Protein AF-0000000077060384 (afdb_homodimer)

Structure (mmCIF, N/CA/C/O backbone):
data_AF-0000000077060384-model_v1
#
loop_
_entity.id
_entity.type
_entity.pdbx_description
1 polymer 'Zn(2)-C6 fungal-type domain-containing protein'
#
loop_
_atom_site.group_PDB
_atom_site.id
_atom_site.type_symbol
_atom_site.label_atom_id
_atom_site.label_alt_id
_atom_site.label_comp_id
_atom_site.label_asym_id
_atom_site.label_entity_id
_atom_site.label_seq_id
_atom_site.pdbx_PDB_ins_code
_atom_site.Cartn_x
_atom_site.Cartn_y
_atom_site.Cartn_z
_atom_site.occupancy
_atom_site.B_iso_or_equiv
_atom_site.auth_seq_id
_atom_site.auth_comp_id
_atom_site.auth_asym_id
_atom_site.auth_atom_id
_atom_site.pdbx_PDB_model_num
ATOM 1 N N . MET A 1 1 ? -71.938 -28.609 48.062 1 25.2 1 MET A N 1
ATOM 2 C CA . MET A 1 1 ? -71.062 -27.5 47.719 1 25.2 1 MET A CA 1
ATOM 3 C C . MET A 1 1 ? -69.625 -27.75 48.25 1 25.2 1 MET A C 1
ATOM 5 O O . MET A 1 1 ? -69.438 -27.906 49.438 1 25.2 1 MET A O 1
ATOM 9 N N . PRO A 1 2 ? -68.812 -28.406 47.656 1 29.17 2 PRO A N 1
ATOM 10 C CA . PRO A 1 2 ? -67.562 -29.062 48.125 1 29.17 2 PRO A CA 1
ATOM 11 C C . PRO A 1 2 ? -66.5 -28.078 48.656 1 29.17 2 PRO A C 1
ATOM 13 O O . PRO A 1 2 ? -66.438 -26.953 48.156 1 29.17 2 PRO A O 1
ATOM 16 N N . ALA A 1 3 ? -66.375 -28.062 49.969 1 29.3 3 ALA A N 1
ATOM 17 C CA . ALA A 1 3 ? -65.562 -27.375 50.969 1 29.3 3 ALA A CA 1
ATOM 18 C C . ALA A 1 3 ? -64.125 -27.234 50.531 1 29.3 3 ALA A C 1
ATOM 20 O O . ALA A 1 3 ? -63.531 -28.203 50.094 1 29.3 3 ALA A O 1
ATOM 21 N N . SER A 1 4 ? -63.75 -26.109 50.25 1 27.92 4 SER A N 1
ATOM 22 C CA . SER A 1 4 ? -62.531 -25.609 49.594 1 27.92 4 SER A CA 1
ATOM 23 C C . SER A 1 4 ? -61.312 -25.812 50.438 1 27.92 4 SER A C 1
ATOM 25 O O . SER A 1 4 ? -61.281 -25.375 51.594 1 27.92 4 SER A O 1
ATOM 27 N N . ARG A 1 5 ? -60.656 -27.016 50.531 1 29.12 5 ARG A N 1
ATOM 28 C CA . ARG A 1 5 ? -59.5 -27.484 51.281 1 29.12 5 ARG A CA 1
ATOM 29 C C . ARG A 1 5 ? -58.406 -26.422 51.344 1 29.12 5 ARG A C 1
ATOM 31 O O . ARG A 1 5 ? -57.875 -25.984 50.312 1 29.12 5 ARG A O 1
ATOM 38 N N . THR A 1 6 ? -58.438 -25.578 52.281 1 27.3 6 THR A N 1
ATOM 39 C CA . THR A 1 6 ? -57.531 -24.484 52.594 1 27.3 6 THR A CA 1
ATOM 40 C C . THR A 1 6 ? -56.094 -25 52.688 1 27.3 6 THR A C 1
ATOM 42 O O . THR A 1 6 ? -55.781 -25.906 53.469 1 27.3 6 THR A O 1
ATOM 45 N N . ALA A 1 7 ? -55.406 -25.016 51.75 1 29.78 7 ALA A N 1
ATOM 46 C CA . ALA A 1 7 ? -54.031 -25.547 51.594 1 29.78 7 ALA A CA 1
ATOM 47 C C . ALA A 1 7 ? -53.125 -25.031 52.688 1 29.78 7 ALA A C 1
ATOM 49 O O . ALA A 1 7 ? -53.062 -23.828 52.969 1 29.78 7 ALA A O 1
ATOM 50 N N . ARG A 1 8 ? -52.688 -25.844 53.719 1 27.19 8 ARG A N 1
ATOM 51 C CA . ARG A 1 8 ? -51.719 -25.797 54.812 1 27.19 8 ARG A CA 1
ATOM 52 C C . ARG A 1 8 ? -50.469 -25 54.438 1 27.19 8 ARG A C 1
ATOM 54 O O . ARG A 1 8 ? -49.875 -25.266 53.375 1 27.19 8 ARG A O 1
ATOM 61 N N . ARG A 1 9 ? -50.281 -24.031 54.969 1 31.66 9 ARG A N 1
ATOM 62 C CA . ARG A 1 9 ? -49.094 -23.188 54.938 1 31.66 9 ARG A CA 1
ATOM 63 C C . ARG A 1 9 ? -47.844 -23.953 55.344 1 31.66 9 ARG A C 1
ATOM 65 O O . ARG A 1 9 ? -47.875 -24.703 56.312 1 31.66 9 ARG A O 1
ATOM 72 N N . GLY A 1 10 ? -46.781 -24.25 54.656 1 31.56 10 GLY A N 1
ATOM 73 C CA . GLY A 1 10 ? -45.562 -25.078 54.688 1 31.56 10 GLY A CA 1
ATOM 74 C C . GLY A 1 10 ? -44.781 -24.938 55.969 1 31.56 10 GLY A C 1
ATOM 75 O O . GLY A 1 10 ? -44.469 -23.812 56.406 1 31.56 10 GLY A O 1
ATOM 76 N N . LEU A 1 11 ? -44.906 -25.641 57.188 1 35.09 11 LEU A N 1
ATOM 77 C CA . LEU A 1 11 ? -44.125 -25.922 58.375 1 35.09 11 LEU A CA 1
ATOM 78 C C . LEU A 1 11 ? -42.625 -25.844 58.094 1 35.09 11 LEU A C 1
ATOM 80 O O . LEU A 1 11 ? -42.156 -26.297 57.062 1 35.09 11 LEU A O 1
ATOM 84 N N . ALA A 1 12 ? -42.094 -25.266 59 1 42.56 12 ALA A N 1
ATOM 85 C CA . ALA A 1 12 ? -40.656 -25.078 59.031 1 42.56 12 ALA A CA 1
ATOM 86 C C . ALA A 1 12 ? -39.938 -26.422 59.219 1 42.56 12 ALA A C 1
ATOM 88 O O . ALA A 1 12 ? -40.156 -27.109 60.188 1 42.56 12 ALA A O 1
ATOM 89 N N . GLU A 1 13 ? -39.719 -27.344 58.562 1 52.44 13 GLU A N 1
ATOM 90 C CA . GLU A 1 13 ? -39.219 -28.703 58.469 1 52.44 13 GLU A CA 1
ATOM 91 C C . GLU A 1 13 ? -38.062 -28.922 59.469 1 52.44 13 GLU A C 1
ATOM 93 O O . GLU A 1 13 ? -37.781 -30.062 59.844 1 52.44 13 GLU A O 1
ATOM 98 N N . LYS A 1 14 ? -37.25 -28 60.125 1 61.72 14 LYS A N 1
ATOM 99 C CA . LYS A 1 14 ? -36.062 -28.422 60.844 1 61.72 14 LYS A CA 1
ATOM 100 C C . LYS A 1 14 ? -36.094 -27.938 62.312 1 61.72 14 LYS A C 1
ATOM 102 O O . LYS A 1 14 ? -36.688 -26.891 62.594 1 61.72 14 LYS A O 1
ATOM 107 N N . ALA A 1 15 ? -35.5 -28.594 63.219 1 73.69 15 ALA A N 1
ATOM 108 C CA . ALA A 1 15 ? -35.469 -28.391 64.688 1 73.69 15 ALA A CA 1
ATOM 109 C C . ALA A 1 15 ? -34.625 -27.172 65.062 1 73.69 15 ALA A C 1
ATOM 111 O O . ALA A 1 15 ? -33.719 -26.797 64.312 1 73.69 15 ALA A O 1
ATOM 112 N N . CYS A 1 16 ? -34.719 -26.547 66.062 1 74.31 16 CYS A N 1
ATOM 113 C CA . CYS A 1 16 ? -33.969 -25.391 66.5 1 74.31 16 CYS A CA 1
ATOM 114 C C . CYS A 1 16 ? -32.594 -25.812 67 1 74.31 16 CYS A C 1
ATOM 116 O O . CYS A 1 16 ? -32.375 -26.984 67.375 1 74.31 16 CYS A O 1
ATOM 118 N N . ASN A 1 17 ? -31.719 -25 67.125 1 75.62 17 ASN A N 1
ATOM 119 C CA . ASN A 1 17 ? -30.328 -25.281 67.5 1 75.62 17 ASN A CA 1
ATOM 120 C C . ASN A 1 17 ? -30.203 -25.938 68.875 1 75.62 17 ASN A C 1
ATOM 122 O O . ASN A 1 17 ? -29.391 -26.828 69.062 1 75.62 17 ASN A O 1
ATOM 126 N N . GLU A 1 18 ? -30.984 -25.531 69.812 1 79.38 18 GLU A N 1
ATOM 127 C CA . GLU A 1 18 ? -30.875 -26.047 71.125 1 79.38 18 GLU A CA 1
ATOM 128 C C . GLU A 1 18 ? -31.438 -27.453 71.25 1 79.38 18 GLU A C 1
ATOM 130 O O . GLU A 1 18 ? -30.844 -28.312 71.938 1 79.38 18 GLU A O 1
ATOM 135 N N . CYS A 1 19 ? -32.562 -27.688 70.688 1 78.38 19 CYS A N 1
ATOM 136 C CA . CYS A 1 19 ? -33.156 -29.016 70.688 1 78.38 19 CYS A CA 1
ATOM 137 C C . CYS A 1 19 ? -32.312 -29.984 69.875 1 78.38 19 CYS A C 1
ATOM 139 O O . CYS A 1 19 ? -32.25 -31.172 70.188 1 78.38 19 CYS A O 1
ATOM 141 N N . GLN A 1 20 ? -31.594 -29.469 68.812 1 76.25 20 GLN A N 1
ATOM 142 C CA . GLN A 1 20 ? -30.641 -30.266 68.062 1 76.25 20 GLN A CA 1
ATOM 143 C C . GLN A 1 20 ? -29.469 -30.703 68.938 1 76.25 20 GLN A C 1
ATOM 145 O O . GLN A 1 20 ? -29.031 -31.859 68.875 1 76.25 20 GLN A O 1
ATOM 150 N N . ARG A 1 21 ? -29.094 -29.859 69.688 1 76.31 21 ARG A N 1
ATOM 151 C CA . ARG A 1 21 ? -27.953 -30.141 70.562 1 76.31 21 ARG A CA 1
ATOM 152 C C . ARG A 1 21 ? -28.328 -31.188 71.625 1 76.31 21 ARG A C 1
ATOM 154 O O . ARG A 1 21 ? -27.531 -32.062 71.938 1 76.31 21 ARG A O 1
ATOM 161 N N . ARG A 1 22 ? -29.453 -31.109 72 1 77.38 22 ARG A N 1
ATOM 162 C CA . ARG A 1 22 ? -29.875 -32 73.062 1 77.38 22 ARG A CA 1
ATOM 163 C C . ARG A 1 22 ? -30.5 -33.281 72.5 1 77.38 22 ARG A C 1
ATOM 165 O O . ARG A 1 22 ? -30.812 -34.188 73.25 1 77.38 22 ARG A O 1
ATOM 172 N N . LYS A 1 23 ? -30.672 -33.312 71.188 1 75.88 23 LYS A N 1
ATOM 173 C CA . LYS A 1 23 ? -31.234 -34.438 70.375 1 75.88 23 LYS A CA 1
ATOM 174 C C . LYS A 1 23 ? -32.625 -34.812 70.875 1 75.88 23 LYS A C 1
ATOM 176 O O . LYS A 1 23 ? -32.969 -35.969 71 1 75.88 23 LYS A O 1
ATOM 181 N N . THR A 1 24 ? -33.344 -33.75 71.25 1 79.12 24 THR A N 1
ATOM 182 C CA . THR A 1 24 ? -34.688 -33.969 71.688 1 79.12 24 THR A CA 1
ATOM 183 C C . THR A 1 24 ? -35.719 -33.469 70.688 1 79.12 24 THR A C 1
ATOM 185 O O . THR A 1 24 ? -35.375 -32.625 69.812 1 79.12 24 THR A O 1
ATOM 188 N N . ARG A 1 25 ? -36.875 -33.938 70.688 1 77.25 25 ARG A N 1
ATOM 189 C CA . ARG A 1 25 ? -37.938 -33.562 69.75 1 77.25 25 ARG A CA 1
ATOM 190 C C . ARG A 1 25 ? -38.344 -32.094 70 1 77.25 25 ARG A C 1
ATOM 192 O O . ARG A 1 25 ? -38.719 -31.75 71.125 1 77.25 25 ARG A O 1
ATOM 199 N N . CYS A 1 26 ? -38.219 -31.25 68.938 1 74.19 26 CYS A N 1
ATOM 200 C CA . CYS A 1 26 ? -38.5 -29.828 69.062 1 74.19 26 CYS A CA 1
ATOM 201 C C . CYS A 1 26 ? -39.969 -29.531 68.875 1 74.19 26 CYS A C 1
ATOM 203 O O . CYS A 1 26 ? -40.5 -29.719 67.75 1 74.19 26 CYS A O 1
ATOM 205 N N . ILE A 1 27 ? -40.656 -29.359 69.812 1 78.38 27 ILE A N 1
ATOM 206 C CA . ILE A 1 27 ? -42.094 -29.188 69.75 1 78.38 27 ILE A CA 1
ATOM 207 C C . ILE A 1 27 ? -42.438 -27.688 69.75 1 78.38 27 ILE A C 1
ATOM 209 O O . ILE A 1 27 ? -41.969 -26.953 70.625 1 78.38 27 ILE A O 1
ATOM 213 N N . PRO A 1 28 ? -43 -27.234 68.625 1 70.44 28 PRO A N 1
ATOM 214 C CA . PRO A 1 28 ? -43.281 -25.797 68.562 1 70.44 28 PRO A CA 1
ATOM 215 C C . PRO A 1 28 ? -44.25 -25.312 69.625 1 70.44 28 PRO A C 1
ATOM 217 O O . PRO A 1 28 ? -45.156 -26.047 70 1 70.44 28 PRO A O 1
ATOM 220 N N . SER A 1 29 ? -43.875 -24.359 70.375 1 70.56 29 SER A N 1
ATOM 221 C CA . SER A 1 29 ? -44.781 -23.812 71.375 1 70.56 29 SER A CA 1
ATOM 222 C C . SER A 1 29 ? -45.875 -22.984 70.688 1 70.56 29 SER A C 1
ATOM 224 O O . SER A 1 29 ? -45.781 -22.594 69.562 1 70.56 29 SER A O 1
ATOM 226 N N . GLU A 1 30 ? -46.938 -22.766 71.188 1 66.5 30 GLU A N 1
ATOM 227 C CA . GLU A 1 30 ? -48.125 -22.062 70.75 1 66.5 30 GLU A CA 1
ATOM 228 C C . GLU A 1 30 ? -47.781 -20.734 70.125 1 66.5 30 GLU A C 1
ATOM 230 O O . GLU A 1 30 ? -48.5 -20.266 69.188 1 66.5 30 GLU A O 1
ATOM 235 N N . ASP A 1 31 ? -46.844 -20.062 70.625 1 61.25 31 ASP A N 1
ATOM 236 C CA . ASP A 1 31 ? -46.531 -18.75 70.062 1 61.25 31 ASP A CA 1
ATOM 237 C C . ASP A 1 31 ? -45.5 -18.875 68.938 1 61.25 31 ASP A C 1
ATOM 239 O O . ASP A 1 31 ? -44.969 -17.875 68.5 1 61.25 31 ASP A O 1
ATOM 243 N N . ASP A 1 32 ? -45.5 -19.797 68 1 60.41 32 ASP A N 1
ATOM 244 C CA . ASP A 1 32 ? -44.875 -20.281 66.812 1 60.41 32 ASP A CA 1
ATOM 245 C C . ASP A 1 32 ? -43.438 -19.781 66.688 1 60.41 32 ASP A C 1
ATOM 247 O O . ASP A 1 32 ? -42.75 -20 65.688 1 60.41 32 ASP A O 1
ATOM 251 N N . SER A 1 33 ? -42.969 -19.047 67.438 1 70.06 33 SER A N 1
ATOM 252 C CA . SER A 1 33 ? -41.656 -18.469 67.25 1 70.06 33 SER A CA 1
ATOM 253 C C . SER A 1 33 ? -40.562 -19.234 68 1 70.06 33 SER A C 1
ATOM 255 O O . SER A 1 33 ? -39.375 -19.156 67.625 1 70.06 33 SER A O 1
ATOM 257 N N . ARG A 1 34 ? -40.938 -19.984 69.062 1 73.06 34 ARG A N 1
ATOM 258 C CA . ARG A 1 34 ? -40 -20.719 69.875 1 73.06 34 ARG A CA 1
ATOM 259 C C . ARG A 1 34 ? -40.469 -22.141 70.125 1 73.06 34 ARG A C 1
ATOM 261 O O . ARG A 1 34 ? -41.656 -22.406 70.062 1 73.06 34 ARG A O 1
ATOM 268 N N . CYS A 1 35 ? -39.469 -23 70.312 1 78.12 35 CYS A N 1
ATOM 269 C CA . CYS A 1 35 ? -39.906 -24.359 70.625 1 78.12 35 CYS A CA 1
ATOM 270 C C . CYS A 1 35 ? -40.25 -24.516 72.125 1 78.12 35 CYS A C 1
ATOM 272 O O . CYS A 1 35 ? -39.844 -23.688 72.938 1 78.12 35 CYS A O 1
ATOM 274 N N . ALA A 1 36 ? -41.188 -25.359 72.5 1 80.31 36 ALA A N 1
ATOM 275 C CA . ALA A 1 36 ? -41.75 -25.547 73.875 1 80.31 36 ALA A CA 1
ATOM 276 C C . ALA A 1 36 ? -40.625 -25.688 74.875 1 80.31 36 ALA A C 1
ATOM 278 O O . ALA A 1 36 ? -40.75 -25.172 76 1 80.31 36 ALA A O 1
ATOM 279 N N . PHE A 1 37 ? -39.594 -26.422 74.5 1 79.19 37 PHE A N 1
ATOM 280 C CA . PHE A 1 37 ? -38.5 -26.641 75.438 1 79.19 37 PHE A CA 1
ATOM 281 C C . PHE A 1 37 ? -37.781 -25.328 75.75 1 79.19 37 PHE A C 1
ATOM 283 O O . PHE A 1 37 ? -37.5 -25.016 76.875 1 79.19 37 PHE A O 1
ATOM 290 N N . CYS A 1 38 ? -37.312 -24.656 74.688 1 79 38 CYS A N 1
ATOM 291 C CA . CYS A 1 38 ? -36.531 -23.422 74.812 1 79 38 CYS A CA 1
ATOM 292 C C . CYS A 1 38 ? -37.344 -22.375 75.625 1 79 38 CYS A C 1
ATOM 294 O O . CYS A 1 38 ? -36.75 -21.594 76.375 1 79 38 CYS A O 1
ATOM 296 N N . GLN A 1 39 ? -38.531 -22.328 75.375 1 81.5 39 GLN A N 1
ATOM 297 C CA . GLN A 1 39 ? -39.406 -21.406 76.125 1 81.5 39 GLN A CA 1
ATOM 298 C C . GLN A 1 39 ? -39.375 -21.672 77.625 1 81.5 39 GLN A C 1
ATOM 300 O O . GLN A 1 39 ? -39.281 -20.75 78.438 1 81.5 39 GLN A O 1
ATOM 305 N N . ARG A 1 40 ? -39.531 -23 77.875 1 80.12 40 ARG A N 1
ATOM 306 C CA . ARG A 1 40 ? -39.562 -23.391 79.25 1 80.12 40 ARG A CA 1
ATOM 307 C C . ARG A 1 40 ? -38.219 -23.156 79.938 1 80.12 40 ARG A C 1
ATOM 309 O O . ARG A 1 40 ? -38.125 -22.719 81.062 1 80.12 40 ARG A O 1
ATOM 316 N N . ALA A 1 41 ? -37.188 -23.594 79.312 1 76.94 41 ALA A N 1
ATOM 317 C CA . ALA A 1 41 ? -35.844 -23.578 79.812 1 76.94 41 ALA A CA 1
ATOM 318 C C . ALA A 1 41 ? -35.25 -22.172 79.75 1 76.94 41 ALA A C 1
ATOM 320 O O . ALA A 1 41 ? -34.188 -21.922 80.312 1 76.94 41 ALA A O 1
ATOM 321 N N . GLY A 1 42 ? -35.969 -21.031 78.938 1 77.38 42 GLY A N 1
ATOM 322 C CA . GLY A 1 42 ? -35.562 -19.641 78.812 1 77.38 42 GLY A CA 1
ATOM 323 C C . GLY A 1 42 ? -34.375 -19.453 77.875 1 77.38 42 GLY A C 1
ATOM 324 O O . GLY A 1 42 ? -33.562 -18.547 78.062 1 77.38 42 GLY A O 1
ATOM 325 N N . LYS A 1 43 ? -34.125 -20.266 77.125 1 74.88 43 LYS A N 1
ATOM 326 C CA . LYS A 1 43 ? -32.938 -20.203 76.25 1 74.88 43 LYS A CA 1
ATOM 327 C C . LYS A 1 43 ? -33.312 -19.578 74.875 1 74.88 43 LYS A C 1
ATOM 329 O O . LYS A 1 43 ? -34.469 -19.562 74.5 1 74.88 43 LYS A O 1
ATOM 334 N N . ALA A 1 44 ? -32.406 -19.156 74.25 1 76.5 44 ALA A N 1
ATOM 335 C CA . ALA A 1 44 ? -32.625 -18.562 72.938 1 76.5 44 ALA A CA 1
ATOM 336 C C . ALA A 1 44 ? -32.938 -19.625 71.875 1 76.5 44 ALA A C 1
ATOM 338 O O . ALA A 1 44 ? -32.156 -20.578 71.75 1 76.5 44 ALA A O 1
ATOM 339 N N . CYS A 1 45 ? -33.844 -19.703 71.188 1 71 45 CYS A N 1
ATOM 340 C CA . CYS A 1 45 ? -34.312 -20.688 70.25 1 71 45 CYS A CA 1
ATOM 341 C C . CYS A 1 45 ? -33.969 -20.234 68.812 1 71 45 CYS A C 1
ATOM 343 O O . CYS A 1 45 ? -34.594 -19.312 68.312 1 71 45 CYS A O 1
ATOM 345 N N . VAL A 1 46 ? -33.031 -20.641 68.25 1 74.5 46 VAL A N 1
ATOM 346 C CA . VAL A 1 46 ? -32.562 -20.219 66.875 1 74.5 46 VAL A CA 1
ATOM 347 C C . VAL A 1 46 ? -32.719 -21.359 65.938 1 74.5 46 VAL A C 1
ATOM 349 O O . VAL A 1 46 ? -32.188 -22.469 66.125 1 74.5 46 VAL A O 1
ATOM 352 N N . PHE A 1 47 ? -33.312 -21.25 64.875 1 68.38 47 PHE A N 1
ATOM 353 C CA . PHE A 1 47 ? -33.438 -22.219 63.781 1 68.38 47 PHE A CA 1
ATOM 354 C C . PHE A 1 47 ? -32.469 -21.891 62.656 1 68.38 47 PHE A C 1
ATOM 356 O O . PHE A 1 47 ? -32.594 -20.859 62 1 68.38 47 PHE A O 1
ATOM 363 N N . GLU A 1 48 ? -31.25 -22.375 62.438 1 61.09 48 GLU A N 1
ATOM 364 C CA . GLU A 1 48 ? -30.25 -22.078 61.438 1 61.09 48 GLU A CA 1
ATOM 365 C C . GLU A 1 48 ? -30.484 -22.859 60.156 1 61.09 48 GLU A C 1
ATOM 367 O O . GLU A 1 48 ? -30.781 -24.062 60.188 1 61.09 48 GLU A O 1
ATOM 372 N N . LYS A 1 49 ? -30.547 -22.328 59.094 1 55.78 49 LYS A N 1
ATOM 373 C CA . LYS A 1 49 ? -30.547 -23 57.812 1 55.78 49 LYS A CA 1
ATOM 374 C C . LYS A 1 49 ? -29.203 -23.688 57.531 1 55.78 49 LYS A C 1
ATOM 376 O O . LYS A 1 49 ? -28.156 -23.219 58 1 55.78 49 LYS A O 1
ATOM 381 N N . PRO A 1 50 ? -29.078 -24.859 57 1 49.94 50 PRO A N 1
ATOM 382 C CA . PRO A 1 50 ? -27.812 -25.516 56.719 1 49.94 50 PRO A CA 1
ATOM 383 C C . PRO A 1 50 ? -26.906 -24.688 55.812 1 49.94 50 PRO A C 1
ATOM 385 O O . PRO A 1 50 ? -27.391 -24.016 54.906 1 49.94 50 PRO A O 1
ATOM 388 N N . PRO A 1 51 ? -25.656 -24.438 56.219 1 47.66 51 PRO A N 1
ATOM 389 C CA . PRO A 1 51 ? -24.812 -23.688 55.281 1 47.66 51 PRO A CA 1
ATOM 390 C C . PRO A 1 51 ? -24.688 -24.375 53.906 1 47.66 51 PRO A C 1
ATOM 392 O O . PRO A 1 51 ? -24.719 -25.594 53.844 1 47.66 51 PRO A O 1
ATOM 395 N N . ALA A 1 52 ? -24.969 -23.766 52.906 1 52.22 52 ALA A N 1
ATOM 396 C CA . ALA A 1 52 ? -24.766 -24.312 51.562 1 52.22 52 ALA A CA 1
ATOM 397 C C . ALA A 1 52 ? -23.344 -24.828 51.375 1 52.22 52 ALA A C 1
ATOM 399 O O . ALA A 1 52 ? -22.406 -24.031 51.25 1 52.22 52 ALA A O 1
ATOM 400 N N . ARG A 1 53 ? -22.891 -25.906 51.781 1 57.56 53 ARG A N 1
ATOM 401 C CA . ARG A 1 53 ? -21.562 -26.469 51.562 1 57.56 53 ARG A CA 1
ATOM 402 C C . ARG A 1 53 ? -21.375 -26.969 50.156 1 57.56 53 ARG A C 1
ATOM 404 O O . ARG A 1 53 ? -22.312 -27.484 49.531 1 57.56 53 ARG A O 1
ATOM 411 N N . THR A 1 54 ? -20.344 -26.844 49.625 1 65.31 54 THR A N 1
ATOM 412 C CA . THR A 1 54 ? -20.031 -27.312 48.281 1 65.31 54 THR A CA 1
ATOM 413 C C . THR A 1 54 ? -20.109 -28.828 48.219 1 65.31 54 THR A C 1
ATOM 415 O O . THR A 1 54 ? -19.562 -29.531 49.062 1 65.31 54 THR A O 1
ATOM 418 N N . PRO A 1 55 ? -20.844 -29.438 47.312 1 70.88 55 PRO A N 1
ATOM 419 C CA . PRO A 1 55 ? -20.969 -30.906 47.219 1 70.88 55 PRO A CA 1
ATOM 420 C C . PRO A 1 55 ? -19.625 -31.578 46.938 1 70.88 55 PRO A C 1
ATOM 422 O O . PRO A 1 55 ? -18.812 -31.047 46.188 1 70.88 55 PRO A O 1
ATOM 425 N N . LEU A 1 56 ? -19.25 -32.625 47.562 1 69.19 56 LEU A N 1
ATOM 426 C CA . LEU A 1 56 ? -18.047 -33.406 47.375 1 69.19 56 LEU A CA 1
ATOM 427 C C . LEU A 1 56 ? -18.078 -34.156 46.062 1 69.19 56 LEU A C 1
ATOM 429 O O . LEU A 1 56 ? -18.625 -35.25 45.969 1 69.19 56 LEU A O 1
ATOM 433 N N . THR A 1 57 ? -17.938 -33.531 44.938 1 74.19 57 THR A N 1
ATOM 434 C CA . THR A 1 57 ? -17.797 -34.125 43.625 1 74.19 57 THR A CA 1
ATOM 435 C C . THR A 1 57 ? -16.359 -33.969 43.094 1 74.19 57 THR A C 1
ATOM 437 O O . THR A 1 57 ? -15.625 -33.094 43.562 1 74.19 57 THR A O 1
ATOM 440 N N . ARG A 1 58 ? -16 -34.75 42.25 1 74 58 ARG A N 1
ATOM 441 C CA . ARG A 1 58 ? -14.672 -34.719 41.656 1 74 58 ARG A CA 1
ATOM 442 C C . ARG A 1 58 ? -14.43 -33.375 40.938 1 74 58 ARG A C 1
ATOM 444 O O . ARG A 1 58 ? -13.336 -32.812 41.031 1 74 58 ARG A O 1
ATOM 451 N N . GLN A 1 59 ? -15.344 -32.906 40.469 1 71.94 59 GLN A N 1
ATOM 452 C CA . GLN A 1 59 ? -15.273 -31.641 39.75 1 71.94 59 GLN A CA 1
ATOM 453 C C . GLN A 1 59 ? -14.977 -30.484 40.688 1 71.94 59 GLN A C 1
ATOM 455 O O . GLN A 1 59 ? -14.133 -29.641 40.406 1 71.94 59 GLN A O 1
ATOM 460 N N . ASN A 1 60 ? -15.562 -30.531 41.656 1 75.12 60 ASN A N 1
ATOM 461 C CA . ASN A 1 60 ? -15.359 -29.438 42.594 1 75.12 60 ASN A CA 1
ATOM 462 C C . ASN A 1 60 ? -13.969 -29.5 43.219 1 75.12 60 ASN A C 1
ATOM 464 O O . ASN A 1 60 ? -13.359 -28.453 43.469 1 75.12 60 ASN A O 1
ATOM 468 N N . LEU A 1 61 ? -13.562 -30.625 43.438 1 78 61 LEU A N 1
ATOM 469 C CA . LEU A 1 61 ? -12.211 -30.781 43.938 1 78 61 LEU A CA 1
ATOM 470 C C . LEU A 1 61 ? -11.172 -30.359 42.906 1 78 61 LEU A C 1
ATOM 472 O O . LEU A 1 61 ? -10.227 -29.641 43.25 1 78 61 LEU A O 1
ATOM 476 N N . ASP A 1 62 ? -11.414 -30.812 41.781 1 73.75 62 ASP A N 1
ATOM 477 C CA . ASP A 1 62 ? -10.508 -30.438 40.688 1 73.75 62 ASP A CA 1
ATOM 478 C C . ASP A 1 62 ? -10.5 -28.938 40.469 1 73.75 62 ASP A C 1
ATOM 480 O O . ASP A 1 62 ? -9.438 -28.344 40.25 1 73.75 62 ASP A O 1
ATOM 484 N N . GLN A 1 63 ? -11.531 -28.328 40.5 1 76.88 63 GLN A N 1
ATOM 485 C CA . GLN A 1 63 ? -11.672 -26.891 40.344 1 76.88 63 GLN A CA 1
ATOM 486 C C . GLN A 1 63 ? -11.023 -26.141 41.5 1 76.88 63 GLN A C 1
ATOM 488 O O . GLN A 1 63 ? -10.367 -25.109 41.281 1 76.88 63 GLN A O 1
ATOM 493 N N . ALA A 1 64 ? -11.148 -26.594 42.562 1 76.75 64 ALA A N 1
ATOM 494 C CA . ALA A 1 64 ? -10.523 -25.984 43.719 1 76.75 64 ALA A CA 1
ATOM 495 C C . ALA A 1 64 ? -9 -26.109 43.688 1 76.75 64 ALA A C 1
ATOM 497 O O . ALA A 1 64 ? -8.281 -25.156 44 1 76.75 64 ALA A O 1
ATOM 498 N N . GLU A 1 65 ? -8.664 -27.219 43.25 1 77.25 65 GLU A N 1
ATOM 499 C CA . GLU A 1 65 ? -7.223 -27.438 43.125 1 77.25 65 GLU A CA 1
ATOM 500 C C . GLU A 1 65 ? -6.641 -26.609 41.969 1 77.25 65 GLU A C 1
ATOM 502 O O . GLU A 1 65 ? -5.535 -26.078 42.094 1 77.25 65 GLU A O 1
ATOM 507 N N . ALA A 1 66 ? -7.406 -26.469 41 1 72.69 66 ALA A N 1
ATOM 508 C CA . ALA A 1 66 ? -6.977 -25.641 39.875 1 72.69 66 ALA A CA 1
ATOM 509 C C . ALA A 1 66 ? -6.945 -24.172 40.281 1 72.69 66 ALA A C 1
ATOM 511 O O . ALA A 1 66 ? -6.016 -23.438 39.906 1 72.69 66 ALA A O 1
ATOM 512 N N . ARG A 1 67 ? -7.785 -23.781 40.906 1 76.81 67 ARG A N 1
ATOM 513 C CA . ARG A 1 67 ? -7.84 -22.406 41.406 1 76.81 67 ARG A CA 1
ATOM 514 C C . ARG A 1 67 ? -6.688 -22.125 42.344 1 76.81 67 ARG A C 1
ATOM 516 O O . ARG A 1 67 ? -6.078 -21.062 42.312 1 76.81 67 ARG A O 1
ATOM 523 N N . CYS A 1 68 ? -6.34 -23 43.125 1 75.38 68 CYS A N 1
ATOM 524 C CA . CYS A 1 68 ? -5.176 -22.891 44 1 75.38 68 CYS A CA 1
ATOM 525 C C . CYS A 1 68 ? -3.896 -22.75 43.188 1 75.38 68 CYS A C 1
ATOM 527 O O . CYS A 1 68 ? -3.061 -21.891 43.469 1 75.38 68 CYS A O 1
ATOM 529 N N . ARG A 1 69 ? -3.832 -23.531 42.156 1 72.56 69 ARG A N 1
ATOM 530 C CA . ARG A 1 69 ? -2.65 -23.438 41.312 1 72.56 69 ARG A CA 1
ATOM 531 C C . ARG A 1 69 ? -2.568 -22.094 40.625 1 72.56 69 ARG A C 1
ATOM 533 O O . ARG A 1 69 ? -1.49 -21.5 40.531 1 72.56 69 ARG A O 1
ATOM 540 N N . GLN A 1 70 ? -3.623 -21.562 40.312 1 72.44 70 GLN A N 1
ATOM 541 C CA . GLN A 1 70 ? -3.695 -20.25 39.688 1 72.44 70 GLN A CA 1
ATOM 542 C C . GLN A 1 70 ? -3.338 -19.141 40.688 1 72.44 70 GLN A C 1
ATOM 544 O O . GLN A 1 70 ? -2.594 -18.219 40.344 1 72.44 70 GLN A O 1
ATOM 549 N N . LEU A 1 71 ? -3.76 -19.203 41.719 1 73.62 71 LEU A N 1
ATOM 550 C CA . LEU A 1 71 ? -3.49 -18.203 42.75 1 73.62 71 LEU A CA 1
ATOM 551 C C . LEU A 1 71 ? -2.039 -18.266 43.219 1 73.62 71 LEU A C 1
ATOM 553 O O . LEU A 1 71 ? -1.405 -17.234 43.438 1 73.62 71 LEU A O 1
ATOM 557 N N . GLU A 1 72 ? -1.556 -19.422 43.188 1 73 72 GLU A N 1
ATOM 558 C CA . GLU A 1 72 ? -0.145 -19.594 43.531 1 73 72 GLU A CA 1
ATOM 559 C C . GLU A 1 72 ? 0.753 -19.047 42.438 1 73 72 GLU A C 1
ATOM 561 O O . GLU A 1 72 ? 1.786 -18.438 42.688 1 73 72 GLU A O 1
ATOM 566 N N . GLU A 1 73 ? 0.264 -19.203 41.281 1 68.19 73 GLU A N 1
ATOM 567 C CA . GLU A 1 73 ? 1.023 -18.672 40.156 1 68.19 73 GLU A CA 1
ATOM 568 C C . GLU A 1 73 ? 1.003 -17.141 40.125 1 68.19 73 GLU A C 1
ATOM 570 O O . GLU A 1 73 ? 2.023 -16.516 39.875 1 68.19 73 GLU A O 1
ATOM 575 N N . VAL A 1 74 ? 0.049 -16.531 40.438 1 69.31 74 VAL A N 1
ATOM 576 C CA . VAL A 1 74 ? -0.082 -15.086 40.531 1 69.31 74 VAL A CA 1
ATOM 577 C C . VAL A 1 74 ? 0.769 -14.57 41.688 1 69.31 74 VAL A C 1
ATOM 579 O O . VAL A 1 74 ? 1.462 -13.555 41.562 1 69.31 74 VAL A O 1
ATOM 582 N N . LEU A 1 75 ? 0.886 -15.227 42.719 1 64.88 75 LEU A N 1
ATOM 583 C CA . LEU A 1 75 ? 1.698 -14.844 43.875 1 64.88 75 LEU A CA 1
ATOM 584 C C . LEU A 1 75 ? 3.184 -15.008 43.562 1 64.88 75 LEU A C 1
ATOM 586 O O . LEU A 1 75 ? 3.992 -14.148 43.938 1 64.88 75 LEU A O 1
ATOM 590 N N . THR A 1 76 ? 3.555 -16.031 42.844 1 63.34 76 THR A N 1
ATOM 591 C CA . THR A 1 76 ? 4.949 -16.25 42.469 1 63.34 76 THR A CA 1
ATOM 592 C C . THR A 1 76 ? 5.414 -15.188 41.469 1 63.34 76 THR A C 1
ATOM 594 O O . THR A 1 76 ? 6.543 -14.695 41.562 1 63.34 76 THR A O 1
ATOM 597 N N . ARG A 1 77 ? 4.547 -14.688 40.688 1 56.34 77 ARG A N 1
ATOM 598 C CA . ARG A 1 77 ? 4.867 -13.633 39.719 1 56.34 77 ARG A CA 1
ATOM 599 C C . ARG A 1 77 ? 4.996 -12.281 40.438 1 56.34 77 ARG A C 1
ATOM 601 O O . ARG A 1 77 ? 5.898 -11.5 40.125 1 56.34 77 ARG A O 1
ATOM 608 N N . ARG A 1 78 ? 4.355 -11.945 41.281 1 52.31 78 ARG A N 1
ATOM 609 C CA . ARG A 1 78 ? 4.438 -10.688 42.031 1 52.31 78 ARG A CA 1
ATOM 610 C C . ARG A 1 78 ? 5.66 -10.672 42.938 1 52.31 78 ARG A C 1
ATOM 612 O O . ARG A 1 78 ? 6.289 -9.633 43.125 1 52.31 78 ARG A O 1
ATOM 619 N N . GLU A 1 79 ? 6.164 -11.711 43.375 1 49.81 79 GLU A N 1
ATOM 620 C CA . GLU A 1 79 ? 7.363 -11.82 44.188 1 49.81 79 GLU A CA 1
ATOM 621 C C . GLU A 1 79 ? 8.625 -11.664 43.344 1 49.81 79 GLU A C 1
ATOM 623 O O . GLU A 1 79 ? 9.602 -11.047 43.781 1 49.81 79 GLU A O 1
ATOM 628 N N . ALA A 1 80 ? 8.641 -12.172 42.125 1 45.88 80 ALA A N 1
ATOM 629 C CA . ALA A 1 80 ? 9.812 -12.008 41.25 1 45.88 80 ALA A CA 1
ATOM 630 C C . ALA A 1 80 ? 9.992 -10.547 40.844 1 45.88 80 ALA A C 1
ATOM 632 O O . ALA A 1 80 ? 11.117 -10.062 40.719 1 45.88 80 ALA A O 1
ATOM 633 N N . GLU A 1 81 ? 9.031 -9.688 40.719 1 40.59 81 GLU A N 1
ATOM 634 C CA . GLU A 1 81 ? 9.078 -8.25 40.469 1 40.59 81 GLU A CA 1
ATOM 635 C C . GLU A 1 81 ? 9.648 -7.488 41.656 1 40.59 81 GLU A C 1
ATOM 637 O O . GLU A 1 81 ? 10.328 -6.469 41.469 1 40.59 81 GLU A O 1
ATOM 642 N N . MET A 1 82 ? 9.555 -7.918 42.844 1 37.22 82 MET A N 1
ATOM 643 C CA . MET A 1 82 ? 10.07 -7.199 44 1 37.22 82 MET A CA 1
ATOM 644 C C . MET A 1 82 ? 11.562 -7.438 44.156 1 37.22 82 MET A C 1
ATOM 646 O O . MET A 1 82 ? 12.234 -6.699 44.906 1 37.22 82 MET A O 1
ATOM 650 N N . TYR A 1 83 ? 12.109 -8.594 43.688 1 33.94 83 TYR A N 1
ATOM 651 C CA . TYR A 1 83 ? 13.508 -8.852 44.031 1 33.94 83 TYR A CA 1
ATOM 652 C C . TYR A 1 83 ? 14.43 -7.902 43.281 1 33.94 83 TYR A C 1
ATOM 654 O O . TYR A 1 83 ? 15.641 -7.867 43.531 1 33.94 83 TYR A O 1
ATOM 662 N N . SER A 1 84 ? 14.047 -7.25 42.156 1 31.31 84 SER A N 1
ATOM 663 C CA . SER A 1 84 ? 15.125 -6.539 41.469 1 31.31 84 SER A CA 1
ATOM 664 C C . SER A 1 84 ? 15.633 -5.371 42.312 1 31.31 84 SER A C 1
ATOM 666 O O . SER A 1 84 ? 16.578 -4.688 41.938 1 31.31 84 SER A O 1
ATOM 668 N N . ASN A 1 85 ? 14.852 -4.844 43.156 1 26.8 85 ASN A N 1
ATOM 669 C CA . ASN A 1 85 ? 15.375 -3.588 43.688 1 26.8 85 ASN A CA 1
ATOM 670 C C . ASN A 1 85 ? 16.547 -3.822 44.656 1 26.8 85 ASN A C 1
ATOM 672 O O . ASN A 1 85 ? 17.203 -2.873 45.062 1 26.8 85 ASN A O 1
ATOM 676 N N . HIS A 1 86 ? 16.578 -4.863 45.469 1 25.11 86 HIS A N 1
ATOM 677 C CA . HIS A 1 86 ? 17.438 -4.723 46.625 1 25.11 86 HIS A CA 1
ATOM 678 C C . HIS A 1 86 ? 18.891 -5.094 46.312 1 25.11 86 HIS A C 1
ATOM 680 O O . HIS A 1 86 ? 19.375 -6.141 46.75 1 25.11 86 HIS A O 1
ATOM 686 N N . ALA A 1 87 ? 19.484 -4.953 45.125 1 24.39 87 ALA A N 1
ATOM 687 C CA . ALA A 1 87 ? 20.891 -5.328 45.062 1 24.39 87 ALA A CA 1
ATOM 688 C C . ALA A 1 87 ? 21.719 -4.496 46.031 1 24.39 87 ALA A C 1
ATOM 690 O O . ALA A 1 87 ? 22.016 -3.326 45.781 1 24.39 87 ALA A O 1
ATOM 691 N N . ASN A 1 88 ? 21.484 -4.586 47.344 1 22.41 88 ASN A N 1
ATOM 692 C CA . ASN A 1 88 ? 22.391 -4.039 48.344 1 22.41 88 ASN A CA 1
ATOM 693 C C . ASN A 1 88 ? 23.828 -4.523 48.125 1 22.41 88 ASN A C 1
ATOM 695 O O . ASN A 1 88 ? 24.062 -5.73 48.031 1 22.41 88 ASN A O 1
ATOM 699 N N . GLY A 1 89 ? 24.781 -3.623 47.656 1 23.27 89 GLY A N 1
ATOM 700 C CA . GLY A 1 89 ? 26.203 -3.459 47.406 1 23.27 89 GLY A CA 1
ATOM 701 C C . GLY A 1 89 ? 27.047 -3.799 48.625 1 23.27 89 GLY A C 1
ATOM 702 O O . GLY A 1 89 ? 27.344 -2.926 49.469 1 23.27 89 GLY A O 1
ATOM 703 N N . GLY A 1 90 ? 26.906 -4.934 49.281 1 21.44 90 GLY A N 1
ATOM 704 C CA . GLY A 1 90 ? 28.047 -5.176 50.156 1 21.44 90 GLY A CA 1
ATOM 705 C C . GLY A 1 90 ? 29.375 -5.156 49.406 1 21.44 90 GLY A C 1
ATOM 706 O O . GLY A 1 90 ? 29.422 -5.309 48.188 1 21.44 90 GLY A O 1
ATOM 707 N N . GLU A 1 91 ? 30.641 -4.781 50.062 1 22.61 91 GLU A N 1
ATOM 708 C CA . GLU A 1 91 ? 31.938 -4.16 49.781 1 22.61 91 GLU A CA 1
ATOM 709 C C . GLU A 1 91 ? 32.875 -5.145 49.125 1 22.61 91 GLU A C 1
ATOM 711 O O . GLU A 1 91 ? 34 -4.77 48.688 1 22.61 91 GLU A O 1
ATOM 716 N N . ASN A 1 92 ? 32.719 -6.453 48.969 1 22.11 92 ASN A N 1
ATOM 717 C CA . ASN A 1 92 ? 34 -7.141 49.031 1 22.11 92 ASN A CA 1
ATOM 718 C C . ASN A 1 92 ? 34.938 -6.648 47.938 1 22.11 92 ASN A C 1
ATOM 720 O O . ASN A 1 92 ? 34.531 -6.215 46.875 1 22.11 92 ASN A O 1
ATOM 724 N N . PRO A 1 93 ? 36.469 -6.691 48.219 1 22.78 93 PRO A N 1
ATOM 725 C CA . PRO A 1 93 ? 37.656 -6.07 47.625 1 22.78 93 PRO A CA 1
ATOM 726 C C . PRO A 1 93 ? 37.938 -6.578 46.188 1 22.78 93 PRO A C 1
ATOM 728 O O . PRO A 1 93 ? 38.938 -6.238 45.594 1 22.78 93 PRO A O 1
ATOM 731 N N . GLN A 1 94 ? 37.125 -7.504 45.75 1 19.38 94 GLN A N 1
ATOM 732 C CA . GLN A 1 94 ? 37.656 -8.406 44.75 1 19.38 94 GLN A CA 1
ATOM 733 C C . GLN A 1 94 ? 38.25 -7.629 43.562 1 19.38 94 GLN A C 1
ATOM 735 O O . GLN A 1 94 ? 37.812 -6.5 43.281 1 19.38 94 GLN A O 1
ATOM 740 N N . GLN A 1 95 ? 39.375 -8.352 42.875 1 21.97 95 GLN A N 1
ATOM 741 C CA . GLN A 1 95 ? 40.406 -8.102 41.906 1 21.97 95 GLN A CA 1
ATOM 742 C C . GLN A 1 95 ? 39.844 -7.527 40.594 1 21.97 95 GLN A C 1
ATOM 744 O O . GLN A 1 95 ? 38.719 -7.855 40.219 1 21.97 95 GLN A O 1
ATOM 749 N N . PRO A 1 96 ? 40.5 -6.445 40.031 1 21.05 96 PRO A N 1
ATOM 750 C CA . PRO A 1 96 ? 40.094 -5.562 38.938 1 21.05 96 PRO A CA 1
ATOM 751 C C . PRO A 1 96 ? 39.719 -6.328 37.656 1 21.05 96 PRO A C 1
ATOM 753 O O . PRO A 1 96 ? 40.594 -6.883 37 1 21.05 96 PRO A O 1
ATOM 756 N N . ALA A 1 97 ? 38.906 -7.383 37.812 1 19.59 97 ALA A N 1
ATOM 757 C CA . ALA A 1 97 ? 38.812 -8.164 36.594 1 19.59 97 ALA A CA 1
ATOM 758 C C . ALA A 1 97 ? 38.562 -7.254 35.375 1 19.59 97 ALA A C 1
ATOM 760 O O . ALA A 1 97 ? 37.906 -6.223 35.5 1 19.59 97 ALA A O 1
ATOM 761 N N . HIS A 1 98 ? 39.344 -7.559 34.281 1 19.38 98 HIS A N 1
ATOM 762 C CA . HIS A 1 98 ? 39.438 -6.973 32.938 1 19.38 98 HIS A CA 1
ATOM 763 C C . HIS A 1 98 ? 38.062 -6.809 32.312 1 19.38 98 HIS A C 1
ATOM 765 O O . HIS A 1 98 ? 37.188 -7.668 32.469 1 19.38 98 HIS A O 1
ATOM 771 N N . LYS A 1 99 ? 37.625 -5.582 32.125 1 19.94 99 LYS A N 1
ATOM 772 C CA . LYS A 1 99 ? 36.531 -4.914 31.375 1 19.94 99 LYS A CA 1
ATOM 773 C C . LYS A 1 99 ? 36.219 -5.656 30.094 1 19.94 99 LYS A C 1
ATOM 775 O O . LYS A 1 99 ? 36.938 -5.562 29.109 1 19.94 99 LYS A O 1
ATOM 780 N N . ALA A 1 100 ? 35.938 -6.953 30.234 1 21.52 100 ALA A N 1
ATOM 781 C CA . ALA A 1 100 ? 35.438 -7.559 29 1 21.52 100 ALA A CA 1
ATOM 782 C C . ALA A 1 100 ? 34.5 -6.613 28.25 1 21.52 100 ALA A C 1
ATOM 784 O O . ALA A 1 100 ? 33.5 -6.152 28.828 1 21.52 100 ALA A O 1
ATOM 785 N N . HIS A 1 101 ? 34.969 -5.934 27.266 1 19.94 101 HIS A N 1
ATOM 786 C CA . HIS A 1 101 ? 34.438 -5.043 26.234 1 19.94 101 HIS A CA 1
ATOM 787 C C . HIS A 1 101 ? 33.094 -5.531 25.719 1 19.94 101 HIS A C 1
ATOM 789 O O . HIS A 1 101 ? 32.969 -6.695 25.328 1 19.94 101 HIS A O 1
ATOM 795 N N . ALA A 1 102 ? 32 -5.219 26.375 1 21.7 102 ALA A N 1
ATOM 796 C CA . ALA A 1 102 ? 30.641 -5.203 25.875 1 21.7 102 ALA A CA 1
ATOM 797 C C . ALA A 1 102 ? 30.625 -5.113 24.359 1 21.7 102 ALA A C 1
ATOM 799 O O . ALA A 1 102 ? 31 -4.094 23.781 1 21.7 102 ALA A O 1
ATOM 800 N N . ALA A 1 103 ? 30.953 -6.137 23.703 1 21.03 103 ALA A N 1
ATOM 801 C CA . ALA A 1 103 ? 30.953 -6.355 22.266 1 21.03 103 ALA A CA 1
ATOM 802 C C . ALA A 1 103 ? 29.891 -5.512 21.578 1 21.03 103 ALA A C 1
ATOM 804 O O . ALA A 1 103 ? 28.922 -5.094 22.219 1 21.03 103 ALA A O 1
ATOM 805 N N . ASP A 1 104 ? 29.906 -5.508 20.203 1 21.75 104 ASP A N 1
ATOM 806 C CA . ASP A 1 104 ? 29.594 -4.695 19.031 1 21.75 104 ASP A CA 1
ATOM 807 C C . ASP A 1 104 ? 28.094 -4.508 18.875 1 21.75 104 ASP A C 1
ATOM 809 O O . ASP A 1 104 ? 27.344 -5.48 18.859 1 21.75 104 ASP A O 1
ATOM 813 N N . HIS A 1 105 ? 27.469 -3.506 19.531 1 24.78 105 HIS A N 1
ATOM 814 C CA . HIS A 1 105 ? 26.5 -2.686 18.812 1 24.78 105 HIS A CA 1
ATOM 815 C C . HIS A 1 105 ? 26.672 -2.852 17.297 1 24.78 105 HIS A C 1
ATOM 817 O O . HIS A 1 105 ? 27.688 -2.443 16.734 1 24.78 105 HIS A O 1
ATOM 823 N N . ASN A 1 106 ? 26.578 -3.939 16.828 1 24.67 106 ASN A N 1
ATOM 824 C CA . ASN A 1 106 ? 26.609 -3.803 15.383 1 24.67 106 ASN A CA 1
ATOM 825 C C . ASN A 1 106 ? 25.953 -2.5 14.93 1 24.67 106 ASN A C 1
ATOM 827 O O . ASN A 1 106 ? 24.766 -2.48 14.594 1 24.67 106 ASN A O 1
ATOM 831 N N . ALA A 1 107 ? 26.125 -1.35 15.594 1 27.19 107 ALA A N 1
ATOM 832 C CA . ALA A 1 107 ? 26.125 0.06 15.211 1 27.19 107 ALA A CA 1
ATOM 833 C C . ALA A 1 107 ? 26.75 0.257 13.828 1 27.19 107 ALA A C 1
ATOM 835 O O . ALA A 1 107 ? 27.297 1.324 13.531 1 27.19 107 ALA A O 1
ATOM 836 N N . GLY A 1 108 ? 27.531 -0.735 13.359 1 27.55 108 GLY A N 1
ATOM 837 C CA . GLY A 1 108 ? 28.406 -0.287 12.281 1 27.55 108 GLY A CA 1
ATOM 838 C C . GLY A 1 108 ? 27.797 0.837 11.461 1 27.55 108 GLY A C 1
ATOM 839 O O . GLY A 1 108 ? 28.109 2.01 11.68 1 27.55 108 GLY A O 1
ATOM 840 N N . GLU A 1 109 ? 27.828 0.537 10.18 1 29.84 109 GLU A N 1
ATOM 841 C CA . GLU A 1 109 ? 27.703 1.478 9.07 1 29.84 109 GLU A CA 1
ATOM 842 C C . GLU A 1 109 ? 26.422 2.305 9.18 1 29.84 109 GLU A C 1
ATOM 844 O O . GLU A 1 109 ? 25.328 1.761 9.102 1 29.84 109 GLU A O 1
ATOM 849 N N . GLY A 1 110 ? 26.422 3.348 10 1 32.97 110 GLY A N 1
ATOM 850 C CA . GLY A 1 110 ? 25.562 4.477 10.305 1 32.97 110 GLY A CA 1
ATOM 851 C C . GLY A 1 110 ? 24.547 4.766 9.219 1 32.97 110 GLY A C 1
ATOM 852 O O . GLY A 1 110 ? 23.422 5.195 9.5 1 32.97 110 GLY A O 1
ATOM 853 N N . ASN A 1 111 ? 25.188 5.348 8.156 1 38.19 111 ASN A N 1
ATOM 854 C CA . ASN A 1 111 ? 24.781 6.406 7.238 1 38.19 111 ASN A CA 1
ATOM 855 C C . ASN A 1 111 ? 23.406 6.125 6.637 1 38.19 111 ASN A C 1
ATOM 857 O O . ASN A 1 111 ? 22.516 6.98 6.68 1 38.19 111 ASN A O 1
ATOM 861 N N . ALA A 1 112 ? 23.453 5.461 5.5 1 45.38 112 ALA A N 1
ATOM 862 C CA . ALA A 1 112 ? 22.641 5.551 4.277 1 45.38 112 ALA A CA 1
ATOM 863 C C . ALA A 1 112 ? 21.281 4.883 4.461 1 45.38 112 ALA A C 1
ATOM 865 O O . ALA A 1 112 ? 20.562 4.656 3.488 1 45.38 112 ALA A O 1
ATOM 866 N N . ASP A 1 113 ? 20.766 4.164 5.719 1 64.56 113 ASP A N 1
ATOM 867 C CA . ASP A 1 113 ? 19.641 3.25 5.648 1 64.56 113 ASP A CA 1
ATOM 868 C C . ASP A 1 113 ? 18.391 3.877 6.266 1 64.56 113 ASP A C 1
ATOM 870 O O . ASP A 1 113 ? 18.469 4.586 7.27 1 64.56 113 ASP A O 1
ATOM 874 N N . TYR A 1 114 ? 17.562 4.422 5.723 1 83.81 114 TYR A N 1
ATOM 875 C CA . TYR A 1 114 ? 16.234 4.98 5.965 1 83.81 114 TYR A CA 1
ATOM 876 C C . TYR A 1 114 ? 15.477 4.156 6.996 1 83.81 114 TYR A C 1
ATOM 878 O O . TYR A 1 114 ? 14.266 4.332 7.172 1 83.81 114 TYR A O 1
ATOM 886 N N . GLU A 1 115 ? 16.359 3.354 7.836 1 87.56 115 GLU A N 1
ATOM 887 C CA . GLU A 1 115 ? 15.672 2.549 8.836 1 87.56 115 GLU A CA 1
ATOM 888 C C . GLU A 1 115 ? 15.266 3.395 10.047 1 87.56 115 GLU A C 1
ATOM 890 O O . GLU A 1 115 ? 15.875 4.434 10.312 1 87.56 115 GLU A O 1
ATOM 895 N N . TRP A 1 116 ? 14.234 3.057 10.781 1 89.56 116 TRP A N 1
ATOM 896 C CA . TRP A 1 116 ? 13.656 3.836 11.867 1 89.56 116 TRP A CA 1
ATOM 897 C C . TRP A 1 116 ? 12.992 2.928 12.898 1 89.56 116 TRP A C 1
ATOM 899 O O . TRP A 1 116 ? 12.695 1.765 12.609 1 89.56 116 TRP A O 1
ATOM 909 N N . ASN A 1 117 ? 12.867 3.34 14.195 1 88.44 117 ASN A N 1
ATOM 910 C CA . ASN A 1 117 ? 12.18 2.662 15.289 1 88.44 117 ASN A CA 1
ATOM 911 C C . ASN A 1 117 ? 11.406 3.645 16.156 1 88.44 117 ASN A C 1
ATOM 913 O O . ASN A 1 117 ? 12 4.465 16.859 1 88.44 117 ASN A O 1
ATOM 917 N N . GLU A 1 118 ? 10.133 3.68 16.125 1 88.44 118 GLU A N 1
ATOM 918 C CA . GLU A 1 118 ? 9.266 4.582 16.875 1 88.44 118 GLU A CA 1
ATOM 919 C C . GLU A 1 118 ? 8.625 3.869 18.062 1 88.44 118 GLU A C 1
ATOM 921 O O . GLU A 1 118 ? 7.805 4.453 18.781 1 88.44 118 GLU A O 1
ATOM 926 N N . ALA A 1 119 ? 8.922 2.498 18.203 1 76.69 119 ALA A N 1
ATOM 927 C CA . ALA A 1 119 ? 8.352 1.734 19.312 1 76.69 119 ALA A CA 1
ATOM 928 C C . ALA A 1 119 ? 8.953 2.182 20.641 1 76.69 119 ALA A C 1
ATOM 930 O O . ALA A 1 119 ? 8.258 2.205 21.656 1 76.69 119 ALA A O 1
ATOM 931 N N . SER A 1 120 ? 10.422 2.131 20.859 1 59.62 120 SER A N 1
ATOM 932 C CA . SER A 1 120 ? 11.18 2.352 22.094 1 59.62 120 SER A CA 1
ATOM 933 C C . SER A 1 120 ? 11.094 3.809 22.531 1 59.62 120 SER A C 1
ATOM 935 O O . SER A 1 120 ? 11.656 4.18 23.562 1 59.62 120 SER A O 1
ATOM 937 N N . ASP A 1 121 ? 10.578 4.691 21.875 1 50.41 121 ASP A N 1
ATOM 938 C CA . ASP A 1 121 ? 10.914 6.098 22.094 1 50.41 121 ASP A CA 1
ATOM 939 C C . ASP A 1 121 ? 10.312 6.617 23.391 1 50.41 121 ASP A C 1
ATOM 941 O O . ASP A 1 121 ? 10.43 7.805 23.703 1 50.41 121 ASP A O 1
ATOM 945 N N . HIS A 1 122 ? 9.477 5.902 24.094 1 45.44 122 HIS A N 1
ATOM 946 C CA . HIS A 1 122 ? 9.156 6.656 25.312 1 45.44 122 HIS A CA 1
ATOM 947 C C . HIS A 1 122 ? 10.422 7.016 26.078 1 45.44 122 HIS A C 1
ATOM 949 O O . HIS A 1 122 ? 10.562 8.141 26.562 1 45.44 122 HIS A O 1
ATOM 955 N N . GLU A 1 123 ? 11.148 6.008 26.438 1 41.88 123 GLU A N 1
ATOM 956 C CA . GLU A 1 123 ? 12.32 6.363 27.234 1 41.88 123 GLU A CA 1
ATOM 957 C C . GLU A 1 123 ? 13.312 7.191 26.406 1 41.88 123 GLU A C 1
ATOM 959 O O . GLU A 1 123 ? 13.961 8.094 26.938 1 41.88 123 GLU A O 1
ATOM 964 N N . ALA A 1 124 ? 13.445 6.922 25.172 1 39.44 124 ALA A N 1
ATOM 965 C CA . ALA A 1 124 ? 14.352 7.719 24.359 1 39.44 124 ALA A CA 1
ATOM 966 C C . ALA A 1 124 ? 13.742 9.078 24.031 1 39.44 124 ALA A C 1
ATOM 968 O O . ALA A 1 124 ? 14.469 10.039 23.766 1 39.44 124 ALA A O 1
ATOM 969 N N . ARG A 1 125 ? 12.422 9.266 24.031 1 43 125 ARG A N 1
ATOM 970 C CA . ARG A 1 125 ? 11.742 10.555 23.953 1 43 125 ARG A CA 1
ATOM 971 C C . ARG A 1 125 ? 12.156 11.461 25.109 1 43 125 ARG A C 1
ATOM 973 O O . ARG A 1 125 ? 12.25 12.68 24.938 1 43 125 ARG A O 1
ATOM 980 N N . GLU A 1 126 ? 12.133 10.82 26.312 1 40 126 GLU A N 1
ATOM 981 C CA . GLU A 1 126 ? 12.523 11.648 27.453 1 40 126 GLU A CA 1
ATOM 982 C C . GLU A 1 126 ? 13.977 12.102 27.328 1 40 126 GLU A C 1
ATOM 984 O O . GLU A 1 126 ? 14.336 13.195 27.766 1 40 126 GLU A O 1
ATOM 989 N N . GLN A 1 127 ? 14.836 11.211 27.094 1 35.28 127 GLN A N 1
ATOM 990 C CA . GLN A 1 127 ? 16.234 11.633 27.094 1 35.28 127 GLN A CA 1
ATOM 991 C C . GLN A 1 127 ? 16.531 12.57 25.922 1 35.28 127 GLN A C 1
ATOM 993 O O . GLN A 1 127 ? 17.547 13.273 25.938 1 35.28 127 GLN A O 1
ATOM 998 N N . SER A 1 128 ? 15.93 12.32 24.734 1 36.06 128 SER A N 1
ATOM 999 C CA . SER A 1 128 ? 16.281 13.25 23.672 1 36.06 128 SER A CA 1
ATOM 1000 C C . SER A 1 128 ? 15.445 14.531 23.766 1 36.06 128 SER A C 1
ATOM 1002 O O . SER A 1 128 ? 14.672 14.844 22.859 1 36.06 128 SER A O 1
ATOM 1004 N N . SER A 1 129 ? 14.914 14.914 24.734 1 34.84 129 SER A N 1
ATOM 1005 C CA . SER A 1 129 ? 14.383 16.266 24.891 1 34.84 129 SER A CA 1
ATOM 1006 C C . SER A 1 129 ? 15.227 17.281 24.109 1 34.84 129 SER A C 1
ATOM 1008 O O . SER A 1 129 ? 14.703 18.281 23.641 1 34.84 129 SER A O 1
ATOM 1010 N N . ASP A 1 130 ? 16.484 17.359 24.438 1 33.34 130 ASP A N 1
ATOM 1011 C CA . ASP A 1 130 ? 17.359 18.344 23.812 1 33.34 130 ASP A CA 1
ATOM 1012 C C . ASP A 1 130 ? 17.578 18.062 22.328 1 33.34 130 ASP A C 1
ATOM 1014 O O . ASP A 1 130 ? 18.25 18.812 21.641 1 33.34 130 ASP A O 1
ATOM 1018 N N . SER A 1 131 ? 17.766 16.781 21.984 1 37.75 131 SER A N 1
ATOM 1019 C CA . SER A 1 131 ? 18.109 16.516 20.594 1 37.75 131 SER A CA 1
ATOM 1020 C C . SER A 1 131 ? 16.922 16.781 19.672 1 37.75 131 SER A C 1
ATOM 1022 O O . SER A 1 131 ? 15.867 16.156 19.828 1 37.75 131 SER A O 1
ATOM 1024 N N . ASP A 1 132 ? 16.625 17.875 19.156 1 39.53 132 ASP A N 1
ATOM 1025 C CA . ASP A 1 132 ? 15.82 18.578 18.156 1 39.53 132 ASP A CA 1
ATOM 1026 C C . ASP A 1 132 ? 15.297 17.625 17.094 1 39.53 132 ASP A C 1
ATOM 1028 O O . ASP A 1 132 ? 14.703 18.062 16.109 1 39.53 132 ASP A O 1
ATOM 1032 N N . HIS A 1 133 ? 15.938 16.469 16.797 1 46.16 133 HIS A N 1
ATOM 1033 C CA . HIS A 1 133 ? 15.758 15.672 15.586 1 46.16 133 HIS A CA 1
ATOM 1034 C C . HIS A 1 133 ? 14.484 14.836 15.656 1 46.16 133 HIS A C 1
ATOM 1036 O O . HIS A 1 133 ? 14.547 13.602 15.672 1 46.16 133 HIS A O 1
ATOM 1042 N N . ALA A 1 134 ? 13.406 15.367 16.328 1 51.91 134 ALA A N 1
ATOM 1043 C CA . ALA A 1 134 ? 12.117 14.734 16.609 1 51.91 134 ALA A CA 1
ATOM 1044 C C . ALA A 1 134 ? 11.391 14.367 15.32 1 51.91 134 ALA A C 1
ATOM 1046 O O . ALA A 1 134 ? 11.461 15.094 14.328 1 51.91 134 ALA A O 1
ATOM 1047 N N . ARG A 1 135 ? 11.188 13.094 15.039 1 62.59 135 ARG A N 1
ATOM 1048 C CA . ARG A 1 135 ? 10.211 12.594 14.07 1 62.59 135 ARG A CA 1
ATOM 1049 C C . ARG A 1 135 ? 8.914 13.398 14.133 1 62.59 135 ARG A C 1
ATOM 1051 O O . ARG A 1 135 ? 8.289 13.5 15.188 1 62.59 135 ARG A O 1
ATOM 1058 N N . ASP A 1 136 ? 8.734 14.406 13.125 1 80.81 136 ASP A N 1
ATOM 1059 C CA . ASP A 1 136 ? 7.535 15.242 13.148 1 80.81 136 ASP A CA 1
ATOM 1060 C C . ASP A 1 136 ? 6.543 14.805 12.07 1 80.81 136 ASP A C 1
ATOM 1062 O O . ASP A 1 136 ? 6.934 14.477 10.953 1 80.81 136 ASP A O 1
ATOM 1066 N N . GLY A 1 137 ? 5.379 14.734 12.398 1 84.44 137 GLY A N 1
ATOM 1067 C CA . GLY A 1 137 ? 4.293 14.336 11.516 1 84.44 137 GLY A CA 1
ATOM 1068 C C . GLY A 1 137 ? 4.129 15.266 10.32 1 84.44 137 GLY A C 1
ATOM 1069 O O . GLY A 1 137 ? 3.463 14.914 9.344 1 84.44 137 GLY A O 1
ATOM 1070 N N . MET A 1 138 ? 4.855 16.422 10.406 1 88.5 138 MET A N 1
ATOM 1071 C CA . MET A 1 138 ? 4.797 17.406 9.328 1 88.5 138 MET A CA 1
ATOM 1072 C C . MET A 1 138 ? 5.953 17.219 8.352 1 88.5 138 MET A C 1
ATOM 1074 O O . MET A 1 138 ? 6.004 17.875 7.312 1 88.5 138 MET A O 1
ATOM 1078 N N . ALA A 1 139 ? 6.875 16.266 8.672 1 83.69 139 ALA A N 1
ATOM 1079 C CA . ALA A 1 139 ? 8.031 15.93 7.844 1 83.69 139 ALA A CA 1
ATOM 1080 C C . ALA A 1 139 ? 8.82 17.172 7.473 1 83.69 139 ALA A C 1
ATOM 1082 O O . ALA A 1 139 ? 9.312 17.297 6.348 1 83.69 139 ALA A O 1
ATOM 1083 N N . ALA A 1 140 ? 8.844 18.125 8.32 1 77.56 140 ALA A N 1
ATOM 1084 C CA . ALA A 1 140 ? 9.523 19.391 8.023 1 77.56 140 ALA A CA 1
ATOM 1085 C C . ALA A 1 140 ? 10.719 19.594 8.945 1 77.56 140 ALA A C 1
ATOM 1087 O O . ALA A 1 140 ? 11.734 20.156 8.531 1 77.56 140 ALA A O 1
ATOM 1088 N N . LEU A 1 141 ? 10.602 19.078 10.148 1 69.44 141 LEU A N 1
ATOM 1089 C CA . LEU A 1 141 ? 11.57 19.438 11.172 1 69.44 141 LEU A CA 1
ATOM 1090 C C . LEU A 1 141 ? 12.469 18.25 11.508 1 69.44 141 LEU A C 1
ATOM 1092 O O . LEU A 1 141 ? 13.25 18.312 12.461 1 69.44 141 LEU A O 1
ATOM 1096 N N . THR A 1 142 ? 12.344 17.188 10.672 1 64.38 142 THR A N 1
ATOM 1097 C CA . THR A 1 142 ? 13.055 15.945 10.953 1 64.38 142 THR A CA 1
ATOM 1098 C C . THR A 1 142 ? 14.516 16.031 10.5 1 64.38 142 THR A C 1
ATOM 1100 O O . THR A 1 142 ? 14.812 16.641 9.469 1 64.38 142 THR A O 1
ATOM 1103 N N . SER A 1 143 ? 15.391 15.852 11.531 1 57.75 143 SER A N 1
ATOM 1104 C CA . SER A 1 143 ? 16.797 15.805 11.156 1 57.75 143 SER A CA 1
ATOM 1105 C C . SER A 1 143 ? 17.125 14.539 10.375 1 57.75 143 SER A C 1
ATOM 1107 O O . SER A 1 143 ? 16.531 13.484 10.633 1 57.75 143 SER A O 1
ATOM 1109 N N . ARG A 1 144 ? 17.609 14.688 9.148 1 53.19 144 ARG A N 1
ATOM 1110 C CA . ARG A 1 144 ? 17.953 13.539 8.312 1 53.19 144 ARG A CA 1
ATOM 1111 C C . ARG A 1 144 ? 18.719 12.5 9.102 1 53.19 144 ARG A C 1
ATOM 1113 O O . ARG A 1 144 ? 18.938 11.383 8.625 1 53.19 144 ARG A O 1
ATOM 1120 N N . ASN A 1 145 ? 19 13 10.336 1 54.81 145 ASN A N 1
ATOM 1121 C CA . ASN A 1 145 ? 19.812 12 11.023 1 54.81 145 ASN A CA 1
ATOM 1122 C C . ASN A 1 145 ? 19.062 10.672 11.148 1 54.81 145 ASN A C 1
ATOM 1124 O O . ASN A 1 145 ? 17.891 10.578 10.781 1 54.81 145 ASN A O 1
ATOM 1128 N N . ALA A 1 146 ? 19.562 9.742 11.883 1 61.28 146 ALA A N 1
ATOM 1129 C CA . ALA A 1 146 ? 19.344 8.305 12.062 1 61.28 146 ALA A CA 1
ATOM 1130 C C . ALA A 1 146 ? 17.953 8.023 12.609 1 61.28 146 ALA A C 1
ATOM 1132 O O . ALA A 1 146 ? 17.547 8.594 13.625 1 61.28 146 ALA A O 1
ATOM 1133 N N . GLY A 1 147 ? 16.922 7.664 11.648 1 73.75 147 GLY A N 1
ATOM 1134 C CA . GLY A 1 147 ? 15.695 7.035 12.117 1 73.75 147 GLY A CA 1
ATOM 1135 C C . GLY A 1 147 ? 14.445 7.758 11.664 1 73.75 147 GLY A C 1
ATOM 1136 O O . GLY A 1 147 ? 13.359 7.535 12.211 1 73.75 147 GLY A O 1
ATOM 1137 N N . SER A 1 148 ? 14.609 8.852 10.711 1 79.25 148 SER A N 1
ATOM 1138 C CA . SER A 1 148 ? 13.438 9.602 10.289 1 79.25 148 SER A CA 1
ATOM 1139 C C . SER A 1 148 ? 12.625 8.836 9.25 1 79.25 148 SER A C 1
ATOM 1141 O O . SER A 1 148 ? 11.461 9.156 9 1 79.25 148 SER A O 1
ATOM 1143 N N . GLY A 1 149 ? 13.211 7.781 8.641 1 85.62 149 GLY A N 1
ATOM 1144 C CA . GLY A 1 149 ? 12.586 7.172 7.477 1 85.62 149 GLY A CA 1
ATOM 1145 C C . GLY A 1 149 ? 12.836 7.941 6.195 1 85.62 149 GLY A C 1
ATOM 1146 O O . GLY A 1 149 ? 13.555 8.945 6.199 1 85.62 149 GLY A O 1
ATOM 1147 N N . TYR A 1 150 ? 12.359 7.523 5.117 1 84.94 150 TYR A N 1
ATOM 1148 C CA . TYR A 1 150 ? 12.57 8.164 3.822 1 84.94 150 TYR A CA 1
ATOM 1149 C C . TYR A 1 150 ? 11.742 9.438 3.701 1 84.94 150 TYR A C 1
ATOM 1151 O O . TYR A 1 150 ? 10.539 9.43 3.984 1 84.94 150 TYR A O 1
ATOM 1159 N N . LEU A 1 151 ? 12.312 10.484 3.279 1 84.31 151 LEU A N 1
ATOM 1160 C CA . LEU A 1 151 ? 11.672 11.75 2.949 1 84.31 151 LEU A CA 1
ATOM 1161 C C . LEU A 1 151 ? 12.023 12.188 1.53 1 84.31 151 LEU A C 1
ATOM 1163 O O . LEU A 1 151 ? 13.195 12.211 1.156 1 84.31 151 LEU A O 1
ATOM 1167 N N . GLY A 1 152 ? 11 12.625 0.734 1 83.06 152 GLY A N 1
ATOM 1168 C CA . GLY A 1 152 ? 11.219 12.969 -0.664 1 83.06 152 GLY A CA 1
ATOM 1169 C C . GLY A 1 152 ? 11.211 14.461 -0.92 1 83.06 152 GLY A C 1
ATOM 1170 O O . GLY A 1 152 ? 11.258 15.258 0.02 1 83.06 152 GLY A O 1
ATOM 1171 N N . THR A 1 153 ? 11.023 14.82 -2.094 1 74.81 153 THR A N 1
ATOM 1172 C CA . THR A 1 153 ? 11.273 16.172 -2.598 1 74.81 153 THR A CA 1
ATOM 1173 C C . THR A 1 153 ? 10.195 17.141 -2.111 1 74.81 153 THR A C 1
ATOM 1175 O O . THR A 1 153 ? 10.461 18.328 -1.942 1 74.81 153 THR A O 1
ATOM 1178 N N . SER A 1 154 ? 9.055 16.656 -1.854 1 81.75 154 SER A N 1
ATOM 1179 C CA . SER A 1 154 ? 7.965 17.562 -1.496 1 81.75 154 SER A CA 1
ATOM 1180 C C . SER A 1 154 ? 7.926 17.812 0.008 1 81.75 154 SER A C 1
ATOM 1182 O O . SER A 1 154 ? 7.145 18.625 0.486 1 81.75 154 SER A O 1
ATOM 1184 N N . SER A 1 155 ? 8.789 17.141 0.708 1 82.25 155 SER A N 1
ATOM 1185 C CA . SER A 1 155 ? 8.758 17.25 2.162 1 82.25 155 SER A CA 1
ATOM 1186 C C . SER A 1 155 ? 9.297 18.594 2.621 1 82.25 155 SER A C 1
ATOM 1188 O O . SER A 1 155 ? 10.117 19.219 1.934 1 82.25 155 SER A O 1
ATOM 1190 N N . GLY A 1 156 ? 8.766 19.031 3.713 1 80.5 156 GLY A N 1
ATOM 1191 C CA . GLY A 1 156 ? 9.297 20.25 4.305 1 80.5 156 GLY A CA 1
ATOM 1192 C C . GLY A 1 156 ? 10.773 20.156 4.641 1 80.5 156 GLY A C 1
ATOM 1193 O O . GLY A 1 156 ? 11.484 21.172 4.605 1 80.5 156 GLY A O 1
ATOM 1194 N N . HIS A 1 157 ? 11.156 18.969 4.855 1 76 157 HIS A N 1
ATOM 1195 C CA . HIS A 1 157 ? 12.57 18.734 5.129 1 76 157 HIS A CA 1
ATOM 1196 C C . HIS A 1 157 ? 13.438 19.156 3.945 1 76 157 HIS A C 1
ATOM 1198 O O . HIS A 1 157 ? 14.469 19.797 4.121 1 76 157 HIS A O 1
ATOM 1204 N N . GLU A 1 158 ? 12.984 18.812 2.822 1 78.5 158 GLU A N 1
ATOM 1205 C CA . GLU A 1 158 ? 13.742 19.141 1.617 1 78.5 158 GLU A CA 1
ATOM 1206 C C . GLU A 1 158 ? 13.781 20.656 1.398 1 78.5 158 GLU A C 1
ATOM 1208 O O . GLU A 1 158 ? 14.797 21.203 0.974 1 78.5 158 GLU A O 1
ATOM 1213 N N . LEU A 1 159 ? 12.703 21.312 1.711 1 76.25 159 LEU A N 1
ATOM 1214 C CA . LEU A 1 159 ? 12.641 22.766 1.587 1 76.25 159 LEU A CA 1
ATOM 1215 C C . LEU A 1 159 ? 13.562 23.438 2.594 1 76.25 159 LEU A C 1
ATOM 1217 O O . LEU A 1 159 ? 14.242 24.422 2.262 1 76.25 159 LEU A O 1
ATOM 1221 N N . LEU A 1 160 ? 13.484 22.859 3.725 1 75.19 160 LEU A N 1
ATOM 1222 C CA . LEU A 1 160 ? 14.336 23.406 4.773 1 75.19 160 LEU A CA 1
ATOM 1223 C C . LEU A 1 160 ? 15.805 23.266 4.398 1 75.19 160 LEU A C 1
ATOM 1225 O O . LEU A 1 160 ? 16.609 24.172 4.641 1 75.19 160 LEU A O 1
ATOM 1229 N N . GLN A 1 161 ? 16.141 22.141 3.779 1 75.12 161 GLN A N 1
ATOM 1230 C CA . GLN A 1 161 ? 17.516 21.922 3.354 1 75.12 161 GLN A CA 1
ATOM 1231 C C . GLN A 1 161 ? 17.938 22.922 2.289 1 75.12 161 GLN A C 1
ATOM 1233 O O . GLN A 1 161 ? 19.109 23.328 2.234 1 75.12 161 GLN A O 1
ATOM 1238 N N . SER A 1 162 ? 17.062 23.359 1.527 1 68.62 162 SER A N 1
ATOM 1239 C CA . SER A 1 162 ? 17.359 24.312 0.457 1 68.62 162 SER A CA 1
ATOM 1240 C C . SER A 1 162 ? 17.656 25.703 1.011 1 68.62 162 SER A C 1
ATOM 1242 O O . SER A 1 162 ? 18.312 26.516 0.355 1 68.62 162 SER A O 1
ATOM 1244 N N . VAL A 1 163 ? 17.109 25.953 2.189 1 70.38 163 VAL A N 1
ATOM 1245 C CA . VAL A 1 163 ? 17.281 27.281 2.781 1 70.38 163 VAL A CA 1
ATOM 1246 C C . VAL A 1 163 ? 18.422 27.25 3.797 1 70.38 163 VAL A C 1
ATOM 1248 O O . VAL A 1 163 ? 18.984 28.281 4.129 1 70.38 163 VAL A O 1
ATOM 1251 N N . SER A 1 164 ? 18.719 26.031 4.219 1 61.81 164 SER A N 1
ATOM 1252 C CA . SER A 1 164 ? 19.641 25.844 5.34 1 61.81 164 SER A CA 1
ATOM 1253 C C . SER A 1 164 ? 21.031 26.391 5.012 1 61.81 164 SER A C 1
ATOM 1255 O O . SER A 1 164 ? 21.766 26.812 5.906 1 61.81 164 SER A O 1
ATOM 1257 N N . SER A 1 165 ? 21.422 26.281 3.771 1 53.88 165 SER A N 1
ATOM 1258 C CA . SER A 1 165 ? 22.734 26.812 3.441 1 53.88 165 SER A CA 1
ATOM 1259 C C . SER A 1 165 ? 22.859 28.281 3.824 1 53.88 165 SER A C 1
ATOM 1261 O O . SER A 1 165 ? 23.953 28.797 3.967 1 53.88 165 SER A O 1
ATOM 1263 N N . PHE A 1 166 ? 21.719 28.906 4.191 1 48.03 166 PHE A N 1
ATOM 1264 C CA . PHE A 1 166 ? 21.688 30.328 4.512 1 48.03 166 PHE A CA 1
ATOM 1265 C C . PHE A 1 166 ? 21.406 30.547 5.996 1 48.03 166 PHE A C 1
ATOM 1267 O O . PHE A 1 166 ? 21.344 31.672 6.465 1 48.03 166 PHE A O 1
ATOM 1274 N N . LEU A 1 167 ? 21.109 29.547 6.656 1 50.47 167 LEU A N 1
ATOM 1275 C CA . LEU A 1 167 ? 20.828 29.656 8.086 1 50.47 167 LEU A CA 1
ATOM 1276 C C . LEU A 1 167 ? 22.125 29.75 8.891 1 50.47 167 LEU A C 1
ATOM 1278 O O . LEU A 1 167 ? 23.062 28.969 8.648 1 50.47 167 LEU A O 1
ATOM 1282 N N . PRO A 1 168 ? 22.562 31.078 9.594 1 41.91 168 PRO A N 1
ATOM 1283 C CA . PRO A 1 168 ? 23.734 31.125 10.461 1 41.91 168 PRO A CA 1
ATOM 1284 C C . PRO A 1 168 ? 23.891 29.875 11.32 1 41.91 168 PRO A C 1
ATOM 1286 O O . PRO A 1 168 ? 22.891 29.234 11.664 1 41.91 168 PRO A O 1
ATOM 1289 N N . PRO A 1 169 ? 25.109 29.406 11.367 1 36.44 169 PRO A N 1
ATOM 1290 C CA . PRO A 1 169 ? 25.281 28.281 12.273 1 36.44 169 PRO A CA 1
ATOM 1291 C C . PRO A 1 169 ? 24.656 28.531 13.648 1 36.44 169 PRO A C 1
ATOM 1293 O O . PRO A 1 169 ? 24.609 29.672 14.102 1 36.44 169 PRO A O 1
ATOM 1296 N N . ALA A 1 170 ? 23.781 28.031 14.164 1 34.25 170 ALA A N 1
ATOM 1297 C CA . ALA A 1 170 ? 23.406 28.203 15.562 1 34.25 170 ALA A CA 1
ATOM 1298 C C . ALA A 1 170 ? 24.609 28.547 16.422 1 34.25 170 ALA A C 1
ATOM 1300 O O . ALA A 1 170 ? 25.562 27.766 16.5 1 34.25 170 ALA A O 1
ATOM 1301 N N . THR A 1 171 ? 25.219 29.891 16.703 1 29.64 171 THR A N 1
ATOM 1302 C CA . THR A 1 171 ? 26.172 30.172 17.781 1 29.64 171 THR A CA 1
ATOM 1303 C C . THR A 1 171 ? 26 29.172 18.922 1 29.64 171 THR A C 1
ATOM 1305 O O . THR A 1 171 ? 24.922 28.609 19.094 1 29.64 171 THR A O 1
ATOM 1308 N N . GLY A 1 172 ? 27.125 28.797 19.562 1 28.03 172 GLY A N 1
ATOM 1309 C CA . GLY A 1 172 ? 27.203 28.047 20.797 1 28.03 172 GLY A CA 1
ATOM 1310 C C . GLY A 1 172 ? 26.219 28.531 21.844 1 28.03 172 GLY A C 1
ATOM 1311 O O . GLY A 1 172 ? 26.125 29.734 22.109 1 28.03 172 GLY A O 1
ATOM 1312 N N . ALA A 1 173 ? 25.25 28.047 22.266 1 28.28 173 ALA A N 1
ATOM 1313 C CA . ALA A 1 173 ? 24.672 28.344 23.578 1 28.28 173 ALA A CA 1
ATOM 1314 C C . ALA A 1 173 ? 25.766 28.734 24.578 1 28.28 173 ALA A C 1
ATOM 1316 O O . ALA A 1 173 ? 26.703 27.969 24.797 1 28.28 173 ALA A O 1
ATOM 1317 N N . GLY A 1 174 ? 26.125 29.969 24.922 1 25.59 174 GLY A N 1
ATOM 1318 C CA . GLY A 1 174 ? 26.547 30.359 26.25 1 25.59 174 GLY A CA 1
ATOM 1319 C C . GLY A 1 174 ? 26.062 29.422 27.344 1 25.59 174 GLY A C 1
ATOM 1320 O O . GLY A 1 174 ? 25 28.797 27.203 1 25.59 174 GLY A O 1
ATOM 1321 N N . ARG A 1 175 ? 27.016 28.953 28.141 1 25.23 175 ARG A N 1
ATOM 1322 C CA . ARG A 1 175 ? 26.719 28.328 29.422 1 25.23 175 ARG A CA 1
ATOM 1323 C C . ARG A 1 175 ? 25.609 29.078 30.156 1 25.23 175 ARG A C 1
ATOM 1325 O O . ARG A 1 175 ? 25.656 30.312 30.266 1 25.23 175 ARG A O 1
ATOM 1332 N N . ARG A 1 176 ? 24.609 28.562 30.422 1 27.39 176 ARG A N 1
ATOM 1333 C CA . ARG A 1 176 ? 23.922 29.062 31.609 1 27.39 176 ARG A CA 1
ATOM 1334 C C . ARG A 1 176 ? 24.906 29.531 32.656 1 27.39 176 ARG A C 1
ATOM 1336 O O . ARG A 1 176 ? 25.766 28.781 33.094 1 27.39 176 ARG A O 1
ATOM 1343 N N . SER A 1 177 ? 25.328 30.672 32.781 1 23.56 177 SER A N 1
ATOM 1344 C CA . SER A 1 177 ? 25.516 31.141 34.156 1 23.56 177 SER A CA 1
ATOM 1345 C C . SER A 1 177 ? 24.375 30.703 35.062 1 23.56 177 SER A C 1
ATOM 1347 O O . SER A 1 177 ? 23.203 30.719 34.656 1 23.56 177 SER A O 1
ATOM 1349 N N . LYS A 1 178 ? 24.578 30 36.125 1 28.77 178 LYS A N 1
ATOM 1350 C CA . LYS A 1 178 ? 23.719 29.516 37.219 1 28.77 178 LYS A CA 1
ATOM 1351 C C . LYS A 1 178 ? 22.688 30.562 37.594 1 28.77 178 LYS A C 1
ATOM 1353 O O . LYS A 1 178 ? 21.844 30.328 38.5 1 28.77 178 LYS A O 1
ATOM 1358 N N . SER A 1 179 ? 23.062 31.906 37.531 1 21.81 179 SER A N 1
ATOM 1359 C CA . SER A 1 179 ? 22.281 32.844 38.312 1 21.81 179 SER A CA 1
ATOM 1360 C C . SER A 1 179 ? 20.953 33.156 37.656 1 21.81 179 SER A C 1
ATOM 1362 O O . SER A 1 179 ? 20.203 34.031 38.094 1 21.81 179 SER A O 1
ATOM 1364 N N . ALA A 1 180 ? 20.891 33.25 36.344 1 25.67 180 ALA A N 1
ATOM 1365 C CA . ALA A 1 180 ? 19.609 33.906 36.125 1 25.67 180 ALA A CA 1
ATOM 1366 C C . ALA A 1 180 ? 18.453 33.062 36.656 1 25.67 180 ALA A C 1
ATOM 1368 O O . ALA A 1 180 ? 18.375 31.875 36.375 1 25.67 180 ALA A O 1
ATOM 1369 N N . ALA A 1 181 ? 17.812 33.531 37.688 1 25.17 181 ALA A N 1
ATOM 1370 C CA . ALA A 1 181 ? 16.641 33.188 38.469 1 25.17 181 ALA A CA 1
ATOM 1371 C C . ALA A 1 181 ? 15.508 32.688 37.625 1 25.17 181 ALA A C 1
ATOM 1373 O O . ALA A 1 181 ? 15.297 33.156 36.5 1 25.17 181 ALA A O 1
ATOM 1374 N N . GLN A 1 182 ? 15.102 31.547 37.906 1 26.03 182 GLN A N 1
ATOM 1375 C CA . GLN A 1 182 ? 13.898 30.781 37.625 1 26.03 182 GLN A CA 1
ATOM 1376 C C . GLN A 1 182 ? 12.672 31.672 37.5 1 26.03 182 GLN A C 1
ATOM 1378 O O . GLN A 1 182 ? 11.992 31.953 38.5 1 26.03 182 GLN A O 1
ATOM 1383 N N . GLU A 1 183 ? 12.805 32.906 36.969 1 22.5 183 GLU A N 1
ATOM 1384 C CA . GLU A 1 183 ? 11.445 33.438 37.031 1 22.5 183 GLU A CA 1
ATOM 1385 C C . GLU A 1 183 ? 10.469 32.562 36.281 1 22.5 183 GLU A C 1
ATOM 1387 O O . GLU A 1 183 ? 10.68 32.281 35.094 1 22.5 183 GLU A O 1
ATOM 1392 N N . THR A 1 184 ? 9.875 31.688 36.969 1 24.52 184 THR A N 1
ATOM 1393 C CA . THR A 1 184 ? 8.719 30.859 36.625 1 24.52 184 THR A CA 1
ATOM 1394 C C . THR A 1 184 ? 7.68 31.672 35.844 1 24.52 184 THR A C 1
ATOM 1396 O O . THR A 1 184 ? 7.211 32.719 36.312 1 24.52 184 THR A O 1
ATOM 1399 N N . PRO A 1 185 ? 7.918 31.844 34.562 1 24.95 185 PRO A N 1
ATOM 1400 C CA . PRO A 1 185 ? 6.797 32.562 33.969 1 24.95 185 PRO A CA 1
ATOM 1401 C C . PRO A 1 185 ? 5.449 32.156 34.562 1 24.95 185 PRO A C 1
ATOM 1403 O O . PRO A 1 185 ? 5.23 31 34.875 1 24.95 185 PRO A O 1
ATOM 1406 N N . ASN A 1 186 ? 4.902 33 35.406 1 23.28 186 ASN A N 1
ATOM 1407 C CA . ASN A 1 186 ? 3.559 32.875 35.969 1 23.28 186 ASN A CA 1
ATOM 1408 C C . ASN A 1 186 ? 2.512 32.719 34.875 1 23.28 186 ASN A C 1
ATOM 1410 O O . ASN A 1 186 ? 2.162 33.656 34.188 1 23.28 186 ASN A O 1
ATOM 1414 N N . SER A 1 187 ? 2.768 31.859 33.969 1 23.95 187 SER A N 1
ATOM 1415 C CA . SER A 1 187 ? 1.699 31.641 33 1 23.95 187 SER A CA 1
ATOM 1416 C C . SER A 1 187 ? 0.344 31.516 33.688 1 23.95 187 SER A C 1
ATOM 1418 O O . SER A 1 187 ? 0.074 30.531 34.375 1 23.95 187 SER A O 1
ATOM 1420 N N . ASN A 1 188 ? -0.169 32.594 34.188 1 23.14 188 ASN A N 1
ATOM 1421 C CA . ASN A 1 188 ? -1.562 32.625 34.594 1 23.14 188 ASN A CA 1
ATOM 1422 C C . ASN A 1 188 ? -2.508 32.25 33.469 1 23.14 188 ASN A C 1
ATOM 1424 O O . ASN A 1 188 ? -3.242 33.125 32.969 1 23.14 188 ASN A O 1
ATOM 1428 N N . ALA A 1 189 ? -2.021 31.703 32.438 1 26.34 189 ALA A N 1
ATOM 1429 C CA . ALA A 1 189 ? -3.031 31.516 31.391 1 26.34 189 ALA A CA 1
ATOM 1430 C C . ALA A 1 189 ? -4.23 30.734 31.938 1 26.34 189 ALA A C 1
ATOM 1432 O O . ALA A 1 189 ? -4.09 29.594 32.375 1 26.34 189 ALA A O 1
ATOM 1433 N N . SER A 1 190 ? -5.211 31.438 32.5 1 26.19 190 SER A N 1
ATOM 1434 C CA . SER A 1 190 ? -6.535 30.969 32.906 1 26.19 190 SER A CA 1
ATOM 1435 C C . SER A 1 190 ? -7.242 30.234 31.766 1 26.19 190 SER A C 1
ATOM 1437 O O . SER A 1 190 ? -8.164 30.766 31.156 1 26.19 190 SER A O 1
ATOM 1439 N N . GLY A 1 191 ? -6.527 29.734 30.844 1 25.61 191 GLY A N 1
ATOM 1440 C CA . GLY A 1 191 ? -7.379 29.141 29.828 1 25.61 191 GLY A CA 1
ATOM 1441 C C . GLY A 1 191 ? -8.43 28.219 30.391 1 25.61 191 GLY A C 1
ATOM 1442 O O . GLY A 1 191 ? -8.18 27.516 31.375 1 25.61 191 GLY A O 1
ATOM 1443 N N . HIS A 1 192 ? -9.641 28.656 30.422 1 27.33 192 HIS A N 1
ATOM 1444 C CA . HIS A 1 192 ? -10.828 27.906 30.812 1 27.33 192 HIS A CA 1
ATOM 1445 C C . HIS A 1 192 ? -10.789 26.484 30.281 1 27.33 192 HIS A C 1
ATOM 1447 O O . HIS A 1 192 ? -11.586 26.125 29.422 1 27.33 192 HIS A O 1
ATOM 1453 N N . GLY A 1 193 ? -9.617 26.016 29.875 1 30.09 193 GLY A N 1
ATOM 1454 C CA . GLY A 1 193 ? -9.719 24.609 29.516 1 30.09 193 GLY A CA 1
ATOM 1455 C C . GLY A 1 193 ? -10.445 23.781 30.547 1 30.09 193 GLY A C 1
ATOM 1456 O O . GLY A 1 193 ? -10.734 24.25 31.656 1 30.09 193 GLY A O 1
ATOM 1457 N N . LEU A 1 194 ? -11.031 22.625 30.172 1 32.72 194 LEU A N 1
ATOM 1458 C CA . LEU A 1 194 ? -11.578 21.797 31.25 1 32.72 194 LEU A CA 1
ATOM 1459 C C . LEU A 1 194 ? -10.641 21.797 32.469 1 32.72 194 LEU A C 1
ATOM 1461 O O . LEU A 1 194 ? -9.422 21.719 32.281 1 32.72 194 LEU A O 1
ATOM 1465 N N . PRO A 1 195 ? -10.828 22.641 33.531 1 30.31 195 PRO A N 1
ATOM 1466 C CA . PRO A 1 195 ? -9.984 22.641 34.719 1 30.31 195 PRO A CA 1
ATOM 1467 C C . PRO A 1 195 ? -9.266 21.312 34.938 1 30.31 195 PRO A C 1
ATOM 1469 O O . PRO A 1 195 ? -9.828 20.25 34.656 1 30.31 195 PRO A O 1
ATOM 1472 N N . PRO A 1 196 ? -7.945 21.375 34.969 1 31.48 196 PRO A N 1
ATOM 1473 C CA . PRO A 1 196 ? -7.215 20.125 35.188 1 31.48 196 PRO A CA 1
ATOM 1474 C C . PRO A 1 196 ? -8 19.125 36.031 1 31.48 196 PRO A C 1
ATOM 1476 O O . PRO A 1 196 ? -8.219 17.984 35.625 1 31.48 196 PRO A O 1
ATOM 1479 N N . SER A 1 197 ? -7.516 18.953 37.406 1 32.34 197 SER A N 1
ATOM 1480 C CA . SER A 1 197 ? -7.648 17.969 38.5 1 32.34 197 SER A CA 1
ATOM 1481 C C . SER A 1 197 ? -9.07 17.953 39.031 1 32.34 197 SER A C 1
ATOM 1483 O O . SER A 1 197 ? -9.5 16.969 39.625 1 32.34 197 SER A O 1
ATOM 1485 N N . SER A 1 198 ? -9.664 19.141 39.25 1 31.77 198 SER A N 1
ATOM 1486 C CA . SER A 1 198 ? -10.844 19.156 40.125 1 31.77 198 SER A CA 1
ATOM 1487 C C . SER A 1 198 ? -12.078 18.688 39.375 1 31.77 198 SER A C 1
ATOM 1489 O O . SER A 1 198 ? -13.07 18.281 40 1 31.77 198 SER A O 1
ATOM 1491 N N . TYR A 1 199 ? -12.273 19.078 38.156 1 33.16 199 TYR A N 1
ATOM 1492 C CA . TYR A 1 199 ? -13.445 18.594 37.406 1 33.16 199 TYR A CA 1
ATOM 1493 C C . TYR A 1 199 ? -13.227 17.172 36.938 1 33.16 199 TYR A C 1
ATOM 1495 O O . TYR A 1 199 ? -14.18 16.5 36.531 1 33.16 199 TYR A O 1
ATOM 1503 N N . ALA A 1 200 ? -12.086 16.75 36.562 1 38.47 200 ALA A N 1
ATOM 1504 C CA . ALA A 1 200 ? -11.758 15.352 36.281 1 38.47 200 ALA A CA 1
ATOM 1505 C C . ALA A 1 200 ? -12.031 14.469 37.5 1 38.47 200 ALA A C 1
ATOM 1507 O O . ALA A 1 200 ? -12.078 13.242 37.375 1 38.47 200 ALA A O 1
ATOM 1508 N N . SER A 1 201 ? -11.852 14.938 38.625 1 38.09 201 SER A N 1
ATOM 1509 C CA . SER A 1 201 ? -12.07 14.156 39.844 1 38.09 201 SER A CA 1
ATOM 1510 C C . SER A 1 201 ? -13.516 13.68 39.938 1 38.09 201 SER A C 1
ATOM 1512 O O . SER A 1 201 ? -13.805 12.664 40.594 1 38.09 201 SER A O 1
ATOM 1514 N N . SER A 1 202 ? -14.484 14.594 39.562 1 40.94 202 SER A N 1
ATOM 1515 C CA . SER A 1 202 ? -15.867 14.266 39.875 1 40.94 202 SER A CA 1
ATOM 1516 C C . SER A 1 202 ? -16.547 13.531 38.719 1 40.94 202 SER A C 1
ATOM 1518 O O . SER A 1 202 ? -17.656 13.023 38.844 1 40.94 202 SER A O 1
ATOM 1520 N N . LEU A 1 203 ? -16.016 13.766 37.469 1 46.78 203 LEU A N 1
ATOM 1521 C CA . LEU A 1 203 ? -16.797 13.078 36.438 1 46.78 203 LEU A CA 1
ATOM 1522 C C . LEU A 1 203 ? -16.438 11.594 36.375 1 46.78 203 LEU A C 1
ATOM 1524 O O . LEU A 1 203 ? -15.266 11.227 36.562 1 46.78 203 LEU A O 1
ATOM 1528 N N . SER A 1 204 ? -17.406 10.789 36.375 1 59.12 204 SER A N 1
ATOM 1529 C CA . SER A 1 204 ? -17.266 9.352 36.219 1 59.12 204 SER A CA 1
ATOM 1530 C C . SER A 1 204 ? -16.516 9 34.938 1 59.12 204 SER A C 1
ATOM 1532 O O . SER A 1 204 ? -16.438 9.82 34 1 59.12 204 SER A O 1
ATOM 1534 N N . ALA A 1 205 ? -15.695 8.125 34.906 1 71.56 205 ALA A N 1
ATOM 1535 C CA . ALA A 1 205 ? -14.984 7.594 33.75 1 71.56 205 ALA A CA 1
ATOM 1536 C C . ALA A 1 205 ? -15.867 7.605 32.5 1 71.56 205 ALA A C 1
ATOM 1538 O O . ALA A 1 205 ? -15.406 7.918 31.406 1 71.56 205 ALA A O 1
ATOM 1539 N N . SER A 1 206 ? -17.094 7.523 32.75 1 76.81 206 SER A N 1
ATOM 1540 C CA . SER A 1 206 ? -18.047 7.48 31.641 1 76.81 206 SER A CA 1
ATOM 1541 C C . SER A 1 206 ? -18.297 8.875 31.078 1 76.81 206 SER A C 1
ATOM 1543 O O . SER A 1 206 ? -18.453 9.039 29.875 1 76.81 206 SER A O 1
ATOM 1545 N N . SER A 1 207 ? -18.328 9.828 31.938 1 82.25 207 SER A N 1
ATOM 1546 C CA . SER A 1 207 ? -18.578 11.195 31.484 1 82.25 207 SER A CA 1
ATOM 1547 C C . SER A 1 207 ? -17.391 11.734 30.688 1 82.25 207 SER A C 1
ATOM 1549 O O . SER A 1 207 ? -17.578 12.43 29.688 1 82.25 207 SER A O 1
ATOM 1551 N N . ILE A 1 208 ? -16.281 11.344 31.125 1 86.44 208 ILE A N 1
ATOM 1552 C CA . ILE A 1 208 ? -15.078 11.766 30.406 1 86.44 208 ILE A CA 1
ATOM 1553 C C . ILE A 1 208 ? -15.07 11.141 29.016 1 86.44 208 ILE A C 1
ATOM 1555 O O . ILE A 1 208 ? -14.773 11.82 28.031 1 86.44 208 ILE A O 1
ATOM 1559 N N . GLN A 1 209 ? -15.422 9.945 28.969 1 89.12 209 GLN A N 1
ATOM 1560 C CA . GLN A 1 209 ? -15.438 9.242 27.688 1 89.12 209 GLN A CA 1
ATOM 1561 C C . GLN A 1 209 ? -16.453 9.875 26.734 1 89.12 209 GLN A C 1
ATOM 1563 O O . GLN A 1 209 ? -16.172 10.016 25.547 1 89.12 209 GLN A O 1
ATOM 1568 N N . GLU A 1 210 ? -17.5 10.297 27.281 1 91 210 GLU A N 1
ATOM 1569 C CA . GLU A 1 210 ? -18.516 10.938 26.438 1 91 210 GLU A CA 1
ATOM 1570 C C . GLU A 1 210 ? -18.016 12.266 25.891 1 91 210 GLU A C 1
ATOM 1572 O O . GLU A 1 210 ? -18.344 12.633 24.75 1 91 210 GLU A O 1
ATOM 1577 N N . VAL A 1 211 ? -17.312 12.977 26.688 1 92.19 211 VAL A N 1
ATOM 1578 C CA . VAL A 1 211 ? -16.766 14.25 26.25 1 92.19 211 VAL A CA 1
ATOM 1579 C C . VAL A 1 211 ? -15.75 14.016 25.125 1 92.19 211 VAL A C 1
ATOM 1581 O O . VAL A 1 211 ? -15.719 14.758 24.141 1 92.19 211 VAL A O 1
ATOM 1584 N N . LEU A 1 212 ? -14.961 12.977 25.266 1 94.56 212 LEU A N 1
ATOM 1585 C CA . LEU A 1 212 ? -13.953 12.664 24.266 1 94.56 212 LEU A CA 1
ATOM 1586 C C . LEU A 1 212 ? -14.602 12.188 22.969 1 94.56 212 LEU A C 1
ATOM 1588 O O . LEU A 1 212 ? -14.156 12.547 21.875 1 94.56 212 LEU A O 1
ATOM 1592 N N . ILE A 1 213 ? -15.617 11.383 23.125 1 96.62 213 ILE A N 1
ATOM 1593 C CA . ILE A 1 213 ? -16.344 10.906 21.953 1 96.62 213 ILE A CA 1
ATOM 1594 C C . ILE A 1 213 ? -16.984 12.094 21.219 1 96.62 213 ILE A C 1
ATOM 1596 O O . ILE A 1 213 ? -16.891 12.195 20 1 96.62 213 ILE A O 1
ATOM 1600 N N . SER A 1 214 ? -17.516 13.016 21.969 1 95.56 214 SER A N 1
ATOM 1601 C CA . SER A 1 214 ? -18.125 14.203 21.375 1 95.56 214 SER A CA 1
ATOM 1602 C C . SER A 1 214 ? -17.078 15.07 20.688 1 95.56 214 SER A C 1
ATOM 1604 O O . SER A 1 214 ? -17.344 15.641 19.625 1 95.56 214 SER A O 1
ATOM 1606 N N . ALA A 1 215 ? -15.961 15.156 21.312 1 95.25 215 ALA A N 1
ATOM 1607 C CA . ALA A 1 215 ? -14.875 15.922 20.703 1 95.25 215 ALA A CA 1
ATOM 1608 C C . ALA A 1 215 ? -14.461 15.305 19.375 1 95.25 215 ALA A C 1
ATOM 1610 O O . ALA A 1 215 ? -14.234 16.031 18.391 1 95.25 215 ALA A O 1
ATOM 1611 N N . TYR A 1 216 ? -14.367 14.023 19.344 1 97.19 216 TYR A N 1
ATOM 1612 C CA . TYR A 1 216 ? -14.023 13.336 18.109 1 97.19 216 TYR A CA 1
ATOM 1613 C C . TYR A 1 216 ? -15.023 13.664 17 1 97.19 216 TYR A C 1
ATOM 1615 O O . TYR A 1 216 ? -14.633 14.023 15.891 1 97.19 216 TYR A O 1
ATOM 1623 N N . PHE A 1 217 ? -16.25 13.508 17.25 1 96.69 217 PHE A N 1
ATOM 1624 C CA . PHE A 1 217 ? -17.266 13.633 16.219 1 96.69 217 PHE A CA 1
ATOM 1625 C C . PHE A 1 217 ? -17.453 15.086 15.812 1 96.69 217 PHE A C 1
ATOM 1627 O O . PHE A 1 217 ? -17.688 15.391 14.641 1 96.69 217 PHE A O 1
ATOM 1634 N N . THR A 1 218 ? -17.266 16.047 16.672 1 94.5 218 THR A N 1
ATOM 1635 C CA . THR A 1 218 ? -17.516 17.453 16.375 1 94.5 218 THR A CA 1
ATOM 1636 C C . THR A 1 218 ? -16.297 18.094 15.711 1 94.5 218 THR A C 1
ATOM 1638 O O . THR A 1 218 ? -16.438 18.953 14.852 1 94.5 218 THR A O 1
ATOM 1641 N N . ARG A 1 219 ? -15.102 17.609 16.094 1 95.5 219 ARG A N 1
ATOM 1642 C CA . ARG A 1 219 ? -13.906 18.344 15.695 1 95.5 219 ARG A CA 1
ATOM 1643 C C . ARG A 1 219 ? -13.102 17.562 14.664 1 95.5 219 ARG A C 1
ATOM 1645 O O . ARG A 1 219 ? -12.258 18.141 13.969 1 95.5 219 ARG A O 1
ATOM 1652 N N . TYR A 1 220 ? -13.344 16.312 14.555 1 97.25 220 TYR A N 1
ATOM 1653 C CA . TYR A 1 220 ? -12.555 15.492 13.641 1 97.25 220 TYR A CA 1
ATOM 1654 C C . TYR A 1 220 ? -13.445 14.852 12.586 1 97.25 220 TYR A C 1
ATOM 1656 O O . TYR A 1 220 ? -13.234 15.039 11.391 1 97.25 220 TYR A O 1
ATOM 1664 N N . ASN A 1 221 ? -14.469 14.117 13.031 1 96.81 221 ASN A N 1
ATOM 1665 C CA . ASN A 1 221 ? -15.359 13.391 12.133 1 96.81 221 ASN A CA 1
ATOM 1666 C C . ASN A 1 221 ? -16.156 14.344 11.242 1 96.81 221 ASN A C 1
ATOM 1668 O O . ASN A 1 221 ? -16.703 13.93 10.219 1 96.81 221 ASN A O 1
ATOM 1672 N N . SER A 1 222 ? -16.188 15.641 11.617 1 94.19 222 SER A N 1
ATOM 1673 C CA . SER A 1 222 ? -16.844 16.672 10.828 1 94.19 222 SER A CA 1
ATOM 1674 C C . SER A 1 222 ? -16.078 16.969 9.547 1 94.19 222 SER A C 1
ATOM 1676 O O . SER A 1 222 ? -16.656 17.453 8.57 1 94.19 222 SER A O 1
ATOM 1678 N N . SER A 1 223 ? -14.781 16.688 9.562 1 95.5 223 SER A N 1
ATOM 1679 C CA . SER A 1 223 ? -13.953 16.859 8.375 1 95.5 223 SER A CA 1
ATOM 1680 C C . SER A 1 223 ? -13.719 15.539 7.656 1 95.5 223 SER A C 1
ATOM 1682 O O . SER A 1 223 ? -13.672 15.5 6.426 1 95.5 223 SER A O 1
ATOM 1684 N N . TYR A 1 224 ? -13.539 14.523 8.453 1 97.56 224 TYR A N 1
ATOM 1685 C CA . TYR A 1 224 ? -13.258 13.188 7.938 1 97.56 224 TYR A CA 1
ATOM 1686 C C . TYR A 1 224 ? -14.219 12.164 8.531 1 97.56 224 TYR A C 1
ATOM 1688 O O . TYR A 1 224 ? -13.891 11.477 9.5 1 97.56 224 TYR A O 1
ATOM 1696 N N . PRO A 1 225 ? -15.344 12.008 7.891 1 97.25 225 PRO A N 1
ATOM 1697 C CA . PRO A 1 225 ? -16.406 11.164 8.453 1 97.25 225 PRO A CA 1
ATOM 1698 C C . PRO A 1 225 ? -16.109 9.672 8.305 1 97.25 225 PRO A C 1
ATOM 1700 O O . PRO A 1 225 ? -16.828 8.961 7.598 1 97.25 225 PRO A O 1
ATOM 1703 N N . ILE A 1 226 ? -15.172 9.172 9.039 1 98.12 226 ILE A N 1
ATOM 1704 C CA . ILE A 1 226 ? -14.758 7.773 9.008 1 98.12 226 ILE A CA 1
ATOM 1705 C C . ILE A 1 226 ? -15.828 6.902 9.656 1 98.12 226 ILE A C 1
ATOM 1707 O O . ILE A 1 226 ? -16.078 5.781 9.211 1 98.12 226 ILE A O 1
ATOM 1711 N N . LEU A 1 227 ? -16.453 7.449 10.719 1 97.56 227 LEU A N 1
ATOM 1712 C CA . LEU A 1 227 ? -17.438 6.672 11.469 1 97.56 227 LEU A CA 1
ATOM 1713 C C . LEU A 1 227 ? -18.828 7.281 11.336 1 97.56 227 LEU A C 1
ATOM 1715 O O . LEU A 1 227 ? -18.969 8.5 11.188 1 97.56 227 LEU A O 1
ATOM 1719 N N . ASN A 1 228 ? -19.766 6.383 11.336 1 94.75 228 ASN A N 1
ATOM 1720 C CA . ASN A 1 228 ? -21.141 6.82 11.562 1 94.75 228 ASN A CA 1
ATOM 1721 C C . ASN A 1 228 ? -21.422 7.031 13.047 1 94.75 228 ASN A C 1
ATOM 1723 O O . ASN A 1 228 ? -21.328 6.094 13.844 1 94.75 228 ASN A O 1
ATOM 1727 N N . GLU A 1 229 ? -21.812 8.211 13.414 1 95.12 229 GLU A N 1
ATOM 1728 C CA . GLU A 1 229 ? -21.906 8.562 14.828 1 95.12 229 GLU A CA 1
ATOM 1729 C C . GLU A 1 229 ? -23 7.746 15.523 1 95.12 229 GLU A C 1
ATOM 1731 O O . GLU A 1 229 ? -22.766 7.207 16.609 1 95.12 229 GLU A O 1
ATOM 1736 N N . LYS A 1 230 ? -24.156 7.656 14.891 1 92.62 230 LYS A N 1
ATOM 1737 C CA . LYS A 1 230 ? -25.266 6.934 15.516 1 92.62 230 LYS A CA 1
ATOM 1738 C C . LYS A 1 230 ? -24.906 5.469 15.75 1 92.62 230 LYS A C 1
ATOM 1740 O O . LYS A 1 230 ? -25.078 4.949 16.859 1 92.62 230 LYS A O 1
ATOM 1745 N N . SER A 1 231 ? -24.375 4.859 14.695 1 91.88 231 SER A N 1
ATOM 1746 C CA . SER A 1 231 ? -24 3.453 14.805 1 91.88 231 SER A CA 1
ATOM 1747 C C . SER A 1 231 ? -22.922 3.248 15.867 1 91.88 231 SER A C 1
ATOM 1749 O O . SER A 1 231 ? -22.953 2.26 16.594 1 91.88 231 SER A O 1
ATOM 1751 N N . PHE A 1 232 ? -22 4.164 16.016 1 96.19 232 PHE A N 1
ATOM 1752 C CA . PHE A 1 232 ? -20.906 4.062 16.969 1 96.19 232 PHE A CA 1
ATOM 1753 C C . PHE A 1 232 ? -21.438 4.195 18.406 1 96.19 232 PHE A C 1
ATOM 1755 O O . PHE A 1 232 ? -21.078 3.406 19.281 1 96.19 232 PHE A O 1
ATOM 1762 N N . ARG A 1 233 ? -22.25 5.199 18.609 1 94.88 233 ARG A N 1
ATOM 1763 C CA . ARG A 1 233 ? -22.781 5.422 19.938 1 94.88 233 ARG A CA 1
ATOM 1764 C C . ARG A 1 233 ? -23.703 4.281 20.359 1 94.88 233 ARG A C 1
ATOM 1766 O O . ARG A 1 233 ? -23.75 3.91 21.531 1 94.88 233 ARG A O 1
ATOM 1773 N N . ASP A 1 234 ? -24.453 3.717 19.344 1 93.5 234 ASP A N 1
ATOM 1774 C CA . ASP A 1 234 ? -25.25 2.535 19.625 1 93.5 234 ASP A CA 1
ATOM 1775 C C . ASP A 1 234 ? -24.375 1.362 20.062 1 93.5 234 ASP A C 1
ATOM 1777 O O . ASP A 1 234 ? -24.719 0.642 21 1 93.5 234 ASP A O 1
ATOM 1781 N N . GLN A 1 235 ? -23.297 1.187 19.359 1 92.81 235 GLN A N 1
ATOM 1782 C CA . GLN A 1 235 ? -22.375 0.101 19.688 1 92.81 235 GLN A CA 1
ATOM 1783 C C . GLN A 1 235 ? -21.719 0.344 21.047 1 92.81 235 GLN A C 1
ATOM 1785 O O . GLN A 1 235 ? -21.438 -0.602 21.781 1 92.81 235 GLN A O 1
ATOM 1790 N N . CYS A 1 236 ? -21.422 1.629 21.375 1 92.06 236 CYS A N 1
ATOM 1791 C CA . CYS A 1 236 ? -20.859 1.978 22.688 1 92.06 236 CYS A CA 1
ATOM 1792 C C . CYS A 1 236 ? -21.812 1.554 23.797 1 92.06 236 CYS A C 1
ATOM 1794 O O . CYS A 1 236 ? -21.359 1.061 24.844 1 92.06 236 CYS A O 1
ATOM 1796 N N . ALA A 1 237 ? -23.094 1.761 23.5 1 89.62 237 ALA A N 1
ATOM 1797 C CA . ALA A 1 237 ? -24.109 1.402 24.5 1 89.62 237 ALA A CA 1
ATOM 1798 C C . ALA A 1 237 ? -24.172 -0.108 24.703 1 89.62 237 ALA A C 1
ATOM 1800 O O . ALA A 1 237 ? -24.484 -0.581 25.797 1 89.62 237 ALA A O 1
ATOM 1801 N N . SER A 1 238 ? -23.75 -0.876 23.703 1 88.88 238 SER A N 1
ATOM 1802 C CA . SER A 1 238 ? -23.766 -2.334 23.781 1 88.88 238 SER A CA 1
ATOM 1803 C C . SER A 1 238 ? -22.375 -2.904 23.984 1 88.88 238 SER A C 1
ATOM 1805 O O . SER A 1 238 ? -22.141 -4.094 23.75 1 88.88 238 SER A O 1
ATOM 1807 N N . ARG A 1 239 ? -21.484 -2.146 24.312 1 86.44 239 ARG A N 1
ATOM 1808 C CA . ARG A 1 239 ? -20.078 -2.516 24.344 1 86.44 239 ARG A CA 1
ATOM 1809 C C . ARG A 1 239 ? -19.828 -3.639 25.344 1 86.44 239 ARG A C 1
ATOM 1811 O O . ARG A 1 239 ? -18.969 -4.5 25.125 1 86.44 239 ARG A O 1
ATOM 1818 N N . LYS A 1 240 ? -20.594 -3.645 26.391 1 80.62 240 LYS A N 1
ATOM 1819 C CA . LYS A 1 240 ? -20.422 -4.645 27.438 1 80.62 240 LYS A CA 1
ATOM 1820 C C . LYS A 1 240 ? -20.75 -6.043 26.938 1 80.62 240 LYS A C 1
ATOM 1822 O O . LYS A 1 240 ? -20.266 -7.039 27.469 1 80.62 240 LYS A O 1
ATOM 1827 N N . SER A 1 241 ? -21.516 -6.047 25.844 1 86.75 241 SER A N 1
ATOM 1828 C CA . SER A 1 241 ? -21.906 -7.336 25.266 1 86.75 241 SER A CA 1
ATOM 1829 C C . SER A 1 241 ? -20.859 -7.852 24.297 1 86.75 241 SER A C 1
ATOM 1831 O O . SER A 1 241 ? -20.859 -9.031 23.922 1 86.75 241 SER A O 1
ATOM 1833 N N . LEU A 1 242 ? -19.922 -7.043 23.969 1 88.06 242 LEU A N 1
ATOM 1834 C CA . LEU A 1 242 ? -18.891 -7.453 23.031 1 88.06 242 LEU A CA 1
ATOM 1835 C C . LEU A 1 242 ? -17.75 -8.164 23.75 1 88.06 242 LEU A C 1
ATOM 1837 O O . LEU A 1 242 ? -17.359 -7.766 24.844 1 88.06 242 LEU A O 1
ATOM 1841 N N . PRO A 1 243 ? -17.375 -9.195 23.078 1 85.62 243 PRO A N 1
ATOM 1842 C CA . PRO A 1 243 ? -16.188 -9.836 23.656 1 85.62 243 PRO A CA 1
ATOM 1843 C C . PRO A 1 243 ? -15.008 -8.883 23.766 1 85.62 243 PRO A C 1
ATOM 1845 O O . PRO A 1 243 ? -14.867 -7.965 22.969 1 85.62 243 PRO A O 1
ATOM 1848 N N . ARG A 1 244 ? -14.203 -9.109 24.703 1 80.94 244 ARG A N 1
ATOM 1849 C CA . ARG A 1 244 ? -13.047 -8.258 24.953 1 80.94 244 ARG A CA 1
ATOM 1850 C C . ARG A 1 244 ? -12.086 -8.281 23.766 1 80.94 244 ARG A C 1
ATOM 1852 O O . ARG A 1 244 ? -11.383 -7.301 23.5 1 80.94 244 ARG A O 1
ATOM 1859 N N . SER A 1 245 ? -12.133 -9.352 23.031 1 81.62 245 SER A N 1
ATOM 1860 C CA . SER A 1 245 ? -11.188 -9.523 21.922 1 81.62 245 SER A CA 1
ATOM 1861 C C . SER A 1 245 ? -11.742 -8.945 20.625 1 81.62 245 SER A C 1
ATOM 1863 O O . SER A 1 245 ? -11.086 -9.008 19.578 1 81.62 245 SER A O 1
ATOM 1865 N N . SER A 1 246 ? -12.836 -8.336 20.828 1 87.94 246 SER A N 1
ATOM 1866 C CA . SER A 1 246 ? -13.461 -7.777 19.625 1 87.94 246 SER A CA 1
ATOM 1867 C C . SER A 1 246 ? -12.602 -6.668 19.031 1 87.94 246 SER A C 1
ATOM 1869 O O . SER A 1 246 ? -12.102 -5.801 19.766 1 87.94 246 SER A O 1
ATOM 1871 N N . SER A 1 247 ? -12.461 -6.691 17.703 1 90.69 247 SER A N 1
ATOM 1872 C CA . SER A 1 247 ? -11.672 -5.676 17.016 1 90.69 247 SER A CA 1
ATOM 1873 C C . SER A 1 247 ? -12.328 -4.305 17.109 1 90.69 247 SER A C 1
ATOM 1875 O O . SER A 1 247 ? -11.68 -3.283 16.875 1 90.69 247 SER A O 1
ATOM 1877 N N . TRP A 1 248 ? -13.586 -4.227 17.484 1 94.38 248 TRP A N 1
ATOM 1878 C CA . TRP A 1 248 ? -14.289 -2.949 17.594 1 94.38 248 TRP A CA 1
ATOM 1879 C C . TRP A 1 248 ? -13.695 -2.092 18.703 1 94.38 248 TRP A C 1
ATOM 1881 O O . TRP A 1 248 ? -13.742 -0.861 18.641 1 94.38 248 TRP A O 1
ATOM 1891 N N . HIS A 1 249 ? -13.117 -2.734 19.688 1 94.31 249 HIS A N 1
ATOM 1892 C CA . HIS A 1 249 ? -12.516 -1.995 20.797 1 94.31 249 HIS A CA 1
ATOM 1893 C C . HIS A 1 249 ? -11.328 -1.165 20.312 1 94.31 249 HIS A C 1
ATOM 1895 O O . HIS A 1 249 ? -11.008 -0.133 20.906 1 94.31 249 HIS A O 1
ATOM 1901 N N . ILE A 1 250 ? -10.68 -1.664 19.25 1 96.75 250 ILE A N 1
ATOM 1902 C CA . ILE A 1 250 ? -9.594 -0.864 18.703 1 96.75 250 ILE A CA 1
ATOM 1903 C C . ILE A 1 250 ? -10.141 0.474 18.203 1 96.75 250 ILE A C 1
ATOM 1905 O O . ILE A 1 250 ? -9.555 1.527 18.484 1 96.75 250 ILE A O 1
ATOM 1909 N N . THR A 1 251 ? -11.273 0.448 17.516 1 97.75 251 THR A N 1
ATOM 1910 C CA . THR A 1 251 ? -11.906 1.665 17.016 1 97.75 251 THR A CA 1
ATOM 1911 C C . THR A 1 251 ? -12.375 2.545 18.172 1 97.75 251 THR A C 1
ATOM 1913 O O . THR A 1 251 ? -12.211 3.768 18.141 1 97.75 251 THR A O 1
ATOM 1916 N N . TYR A 1 252 ? -12.938 1.899 19.188 1 96.69 252 TYR A N 1
ATOM 1917 C CA . TYR A 1 252 ? -13.414 2.623 20.359 1 96.69 252 TYR A CA 1
ATOM 1918 C C . TYR A 1 252 ? -12.289 3.414 21 1 96.69 252 TYR A C 1
ATOM 1920 O O . TYR A 1 252 ? -12.414 4.617 21.234 1 96.69 252 TYR A O 1
ATOM 1928 N N . TYR A 1 253 ? -11.18 2.779 21.234 1 96.19 253 TYR A N 1
ATOM 1929 C CA . TYR A 1 253 ? -10.062 3.436 21.906 1 96.19 253 TYR A CA 1
ATOM 1930 C C . TYR A 1 253 ? -9.375 4.43 20.969 1 96.19 253 TYR A C 1
ATOM 1932 O O . TYR A 1 253 ? -8.836 5.441 21.422 1 96.19 253 TYR A O 1
ATOM 1940 N N . ALA A 1 254 ? -9.375 4.156 19.656 1 97.94 254 ALA A N 1
ATOM 1941 C CA . ALA A 1 254 ? -8.852 5.121 18.703 1 97.94 254 ALA A CA 1
ATOM 1942 C C . ALA A 1 254 ? -9.625 6.434 18.75 1 97.94 254 ALA A C 1
ATOM 1944 O O . ALA A 1 254 ? -9.039 7.512 18.703 1 97.94 254 ALA A O 1
ATOM 1945 N N . VAL A 1 255 ? -10.953 6.301 18.891 1 98.19 255 VAL A N 1
ATOM 1946 C CA . VAL A 1 255 ? -11.82 7.473 18.969 1 98.19 255 VAL A CA 1
ATOM 1947 C C . VAL A 1 255 ? -11.5 8.25 20.25 1 98.19 255 VAL A C 1
ATOM 1949 O O . VAL A 1 255 ? -11.391 9.484 20.219 1 98.19 255 VAL A O 1
ATOM 1952 N N . LEU A 1 256 ? -11.297 7.551 21.328 1 96.19 256 LEU A N 1
ATOM 1953 C CA . LEU A 1 256 ? -10.992 8.203 22.594 1 96.19 256 LEU A CA 1
ATOM 1954 C C . LEU A 1 256 ? -9.625 8.875 22.547 1 96.19 256 LEU A C 1
ATOM 1956 O O . LEU A 1 256 ? -9.453 9.992 23.047 1 96.19 256 LEU A O 1
ATOM 1960 N N . ALA A 1 257 ? -8.688 8.188 21.938 1 96 257 ALA A N 1
ATOM 1961 C CA . ALA A 1 257 ? -7.352 8.766 21.812 1 96 257 ALA A CA 1
ATOM 1962 C C . ALA A 1 257 ? -7.387 10.047 20.969 1 96 257 ALA A C 1
ATOM 1964 O O . ALA A 1 257 ? -6.801 11.062 21.359 1 96 257 ALA A O 1
ATOM 1965 N N . MET A 1 258 ? -8.07 10.031 19.875 1 97.19 258 MET A N 1
ATOM 1966 C CA . MET A 1 258 ? -8.195 11.203 19 1 97.19 258 MET A CA 1
ATOM 1967 C C . MET A 1 258 ? -8.945 12.32 19.703 1 97.19 258 MET A C 1
ATOM 1969 O O . MET A 1 258 ? -8.547 13.484 19.641 1 97.19 258 MET A O 1
ATOM 1973 N N . GLY A 1 259 ? -10.039 11.922 20.391 1 96.38 259 GLY A N 1
ATOM 1974 C CA . GLY A 1 259 ? -10.781 12.914 21.156 1 96.38 259 GLY A CA 1
ATOM 1975 C C . GLY A 1 259 ? -9.953 13.586 22.219 1 96.38 259 GLY A C 1
ATOM 1976 O O . GLY A 1 259 ? -10.062 14.797 22.438 1 96.38 259 GLY A O 1
ATOM 1977 N N . GLU A 1 260 ? -9.156 12.82 22.859 1 93.25 260 GLU A N 1
ATOM 1978 C CA . GLU A 1 260 ? -8.266 13.352 23.891 1 93.25 260 GLU A CA 1
ATOM 1979 C C . GLU A 1 260 ? -7.273 14.352 23.297 1 93.25 260 GLU A C 1
ATOM 1981 O O . GLU A 1 260 ? -7.074 15.438 23.844 1 93.25 260 GLU A O 1
ATOM 1986 N N . TRP A 1 261 ? -6.691 13.992 22.203 1 93.12 261 TRP A N 1
ATOM 1987 C CA . TRP A 1 261 ? -5.73 14.867 21.547 1 93.12 261 TRP A CA 1
ATOM 1988 C C . TRP A 1 261 ? -6.395 16.156 21.094 1 93.12 261 TRP A C 1
ATOM 1990 O O . TRP A 1 261 ? -5.832 17.25 21.266 1 93.12 261 TRP A O 1
ATOM 2000 N N . LEU A 1 262 ? -7.551 16.078 20.578 1 93.25 262 LEU A N 1
ATOM 2001 C CA . LEU A 1 262 ? -8.273 17.234 20.047 1 93.25 262 LEU A CA 1
ATOM 2002 C C . LEU A 1 262 ? -8.68 18.188 21.156 1 93.25 262 LEU A C 1
ATOM 2004 O O . LEU A 1 262 ? -8.805 19.391 20.938 1 93.25 262 LEU A O 1
ATOM 2008 N N . SER A 1 263 ? -8.898 17.625 22.281 1 86.81 263 SER A N 1
ATOM 2009 C CA . SER A 1 263 ? -9.359 18.438 23.406 1 86.81 263 SER A CA 1
ATOM 2010 C C . SER A 1 263 ? -8.188 19.125 24.094 1 86.81 263 SER A C 1
ATOM 2012 O O . SER A 1 263 ? -8.391 20.016 24.922 1 86.81 263 SER A O 1
ATOM 2014 N N . GLY A 1 264 ? -6.961 18.797 23.656 1 75.56 264 GLY A N 1
ATOM 2015 C CA . GLY A 1 264 ? -5.797 19.406 24.297 1 75.56 264 GLY A CA 1
ATOM 2016 C C . GLY A 1 264 ? -5.5 18.844 25.672 1 75.56 264 GLY A C 1
ATOM 2017 O O . GLY A 1 264 ? -4.605 19.328 26.359 1 75.56 264 GLY A O 1
ATOM 2018 N N . SER A 1 265 ? -6.406 18.016 26.234 1 59.03 265 SER A N 1
ATOM 2019 C CA . SER A 1 265 ? -6.289 17.469 27.578 1 59.03 265 SER A CA 1
ATOM 2020 C C . SER A 1 265 ? -5.078 16.562 27.703 1 59.03 265 SER A C 1
ATOM 2022 O O . SER A 1 265 ? -4.66 16.219 28.812 1 59.03 265 SER A O 1
ATOM 2024 N N . GLY A 1 266 ? -4.578 16.016 26.688 1 53.69 266 GLY A N 1
ATOM 2025 C CA . GLY A 1 266 ? -3.434 15.125 26.812 1 53.69 266 GLY A CA 1
ATOM 2026 C C . GLY A 1 266 ? -2.16 15.844 27.219 1 53.69 266 GLY A C 1
ATOM 2027 O O . GLY A 1 266 ? -1.916 16.969 26.781 1 53.69 266 GLY A O 1
ATOM 2028 N N . ALA A 1 267 ? -1.765 15.664 28.453 1 46.5 267 ALA A N 1
ATOM 2029 C CA . ALA A 1 267 ? -0.512 16.234 28.938 1 46.5 267 ALA A CA 1
ATOM 2030 C C . ALA A 1 267 ? 0.613 16.031 27.922 1 46.5 267 ALA A C 1
ATOM 2032 O O . ALA A 1 267 ? 0.73 14.969 27.312 1 46.5 267 ALA A O 1
ATOM 2033 N N . ASP A 1 268 ? 1.183 17.109 27.266 1 50.81 268 ASP A N 1
ATOM 2034 C CA . ASP A 1 268 ? 2.133 17.25 26.156 1 50.81 268 ASP A CA 1
ATOM 2035 C C . ASP A 1 268 ? 3.121 16.094 26.125 1 50.81 268 ASP A C 1
ATOM 2037 O O . ASP A 1 268 ? 3.506 15.625 25.062 1 50.81 268 ASP A O 1
ATOM 2041 N N . ASP A 1 269 ? 3.551 15.609 27.438 1 51.47 269 ASP A N 1
ATOM 2042 C CA . ASP A 1 269 ? 4.711 14.727 27.438 1 51.47 269 ASP A CA 1
ATOM 2043 C C . ASP A 1 269 ? 4.305 13.281 27.734 1 51.47 269 ASP A C 1
ATOM 2045 O O . ASP A 1 269 ? 5.145 12.383 27.719 1 51.47 269 ASP A O 1
ATOM 2049 N N . SER A 1 270 ? 2.912 12.992 27.969 1 58.56 270 SER A N 1
ATOM 2050 C CA . SER A 1 270 ? 2.633 11.617 28.375 1 58.56 270 SER A CA 1
ATOM 2051 C C . SER A 1 270 ? 1.896 10.859 27.281 1 58.56 270 SER A C 1
ATOM 2053 O O . SER A 1 270 ? 1.074 11.438 26.562 1 58.56 270 SER A O 1
ATOM 2055 N N . PRO A 1 271 ? 2.324 9.609 27.109 1 70.06 271 PRO A N 1
ATOM 2056 C CA . PRO A 1 271 ? 1.638 8.773 26.125 1 70.06 271 PRO A CA 1
ATOM 2057 C C . PRO A 1 271 ? 0.152 8.602 26.438 1 70.06 271 PRO A C 1
ATOM 2059 O O . PRO A 1 271 ? -0.234 8.492 27.594 1 70.06 271 PRO A O 1
ATOM 2062 N N . SER A 1 272 ? -0.746 8.789 25.562 1 87.81 272 SER A N 1
ATOM 2063 C CA . SER A 1 272 ? -2.186 8.594 25.688 1 87.81 272 SER A CA 1
ATOM 2064 C C . SER A 1 272 ? -2.512 7.172 26.125 1 87.81 272 SER A C 1
ATOM 2066 O O . SER A 1 272 ? -2.162 6.215 25.438 1 87.81 272 SER A O 1
ATOM 2068 N N . LEU A 1 273 ? -3.178 7.023 27.203 1 88.56 273 LEU A N 1
ATOM 2069 C CA . LEU A 1 273 ? -3.58 5.707 27.688 1 88.56 273 LEU A CA 1
ATOM 2070 C C . LEU A 1 273 ? -4.578 5.059 26.734 1 88.56 273 LEU A C 1
ATOM 2072 O O . LEU A 1 273 ? -4.621 3.834 26.609 1 88.56 273 LEU A O 1
ATOM 2076 N N . TYR A 1 274 ? -5.348 5.887 26.141 1 93.06 274 TYR A N 1
ATOM 2077 C CA . TYR A 1 274 ? -6.32 5.359 25.188 1 93.06 274 TYR A CA 1
ATOM 2078 C C . TYR A 1 274 ? -5.621 4.781 23.969 1 93.06 274 TYR A C 1
ATOM 2080 O O . TYR A 1 274 ? -6.012 3.727 23.453 1 93.06 274 TYR A O 1
ATOM 2088 N N . TYR A 1 275 ? -4.543 5.496 23.578 1 94.19 275 TYR A N 1
ATOM 2089 C CA . TYR A 1 275 ? -3.777 4.934 22.469 1 94.19 275 TYR A CA 1
ATOM 2090 C C . TYR A 1 275 ? -3.119 3.619 22.875 1 94.19 275 TYR A C 1
ATOM 2092 O O . TYR A 1 275 ? -3.115 2.658 22.109 1 94.19 275 TYR A O 1
ATOM 2100 N N . GLU A 1 276 ? -2.641 3.607 24.047 1 92.19 276 GLU A N 1
ATOM 2101 C CA . GLU A 1 276 ? -1.997 2.387 24.531 1 92.19 276 GLU A CA 1
ATOM 2102 C C . GLU A 1 276 ? -2.994 1.234 24.609 1 92.19 276 GLU A C 1
ATOM 2104 O O . GLU A 1 276 ? -2.643 0.082 24.359 1 92.19 276 GLU A O 1
ATOM 2109 N N . ALA A 1 277 ? -4.18 1.574 24.953 1 92.44 277 ALA A N 1
ATOM 2110 C CA . ALA A 1 277 ? -5.219 0.55 25 1 92.44 277 ALA A CA 1
ATOM 2111 C C . ALA A 1 277 ? -5.52 0.008 23.609 1 92.44 277 ALA A C 1
ATOM 2113 O O . ALA A 1 277 ? -5.629 -1.205 23.406 1 92.44 277 ALA A O 1
ATOM 2114 N N . ALA A 1 278 ? -5.641 0.865 22.625 1 95.06 278 ALA A N 1
ATOM 2115 C CA . ALA A 1 278 ? -5.848 0.43 21.25 1 95.06 278 ALA A CA 1
ATOM 2116 C C . ALA A 1 278 ? -4.672 -0.407 20.75 1 95.06 278 ALA A C 1
ATOM 2118 O O . ALA A 1 278 ? -4.867 -1.464 20.141 1 95.06 278 ALA A O 1
ATOM 2119 N N . ARG A 1 279 ? -3.482 0.078 21.047 1 94 279 ARG A N 1
ATOM 2120 C CA . ARG A 1 279 ? -2.24 -0.571 20.641 1 94 279 ARG A CA 1
ATOM 2121 C C . ARG A 1 279 ? -2.148 -1.984 21.219 1 94 279 ARG A C 1
ATOM 2123 O O . ARG A 1 279 ? -1.718 -2.91 20.516 1 94 279 ARG A O 1
ATOM 2130 N N . SER A 1 280 ? -2.564 -2.141 22.406 1 90.06 280 SER A N 1
ATOM 2131 C CA . SER A 1 280 ? -2.482 -3.432 23.078 1 90.06 280 SER A CA 1
ATOM 2132 C C . SER A 1 280 ? -3.42 -4.449 22.438 1 90.06 280 SER A C 1
ATOM 2134 O O . SER A 1 280 ? -3.225 -5.66 22.594 1 90.06 280 SER A O 1
ATOM 2136 N N . LEU A 1 281 ? -4.41 -3.973 21.734 1 91.75 281 LEU A N 1
ATOM 2137 C CA . LEU A 1 281 ? -5.387 -4.859 21.109 1 91.75 281 LEU A CA 1
ATOM 2138 C C . LEU A 1 281 ? -4.973 -5.219 19.688 1 91.75 281 LEU A C 1
ATOM 2140 O O . LEU A 1 281 ? -5.605 -6.059 19.047 1 91.75 281 LEU A O 1
ATOM 2144 N N . LEU A 1 282 ? -3.891 -4.609 19.219 1 93.62 282 LEU A N 1
ATOM 2145 C CA . LEU A 1 282 ? -3.41 -4.91 17.875 1 93.62 282 LEU A CA 1
ATOM 2146 C C . LEU A 1 282 ? -2.639 -6.223 17.844 1 93.62 282 LEU A C 1
ATOM 2148 O O . LEU A 1 282 ? -1.415 -6.227 17.688 1 93.62 282 LEU A O 1
ATOM 2152 N N . LYS A 1 283 ? -3.41 -7.262 17.797 1 89.38 283 LYS A N 1
ATOM 2153 C CA . LYS A 1 283 ? -2.873 -8.617 17.703 1 89.38 283 LYS A CA 1
ATOM 2154 C C . LYS A 1 283 ? -2.82 -9.094 16.266 1 89.38 283 LYS A C 1
ATOM 2156 O O . LYS A 1 283 ? -3.404 -8.469 15.375 1 89.38 283 LYS A O 1
ATOM 2161 N N . PRO A 1 284 ? -2.088 -10.172 15.984 1 90.81 284 PRO A N 1
ATOM 2162 C CA . PRO A 1 284 ? -1.969 -10.656 14.609 1 90.81 284 PRO A CA 1
ATOM 2163 C C . PRO A 1 284 ? -3.32 -10.984 13.977 1 90.81 284 PRO A C 1
ATOM 2165 O O . PRO A 1 284 ? -3.482 -10.875 12.758 1 90.81 284 PRO A O 1
ATOM 2168 N N . GLU A 1 285 ? -4.277 -11.305 14.781 1 91.06 285 GLU A N 1
ATOM 2169 C CA . GLU A 1 285 ? -5.605 -11.648 14.289 1 91.06 285 GLU A CA 1
ATOM 2170 C C . GLU A 1 285 ? -6.242 -10.477 13.547 1 91.06 285 GLU A C 1
ATOM 2172 O O . GLU A 1 285 ? -7.051 -10.68 12.641 1 91.06 285 GLU A O 1
ATOM 2177 N N . VAL A 1 286 ? -5.836 -9.289 13.992 1 93 286 VAL A N 1
ATOM 2178 C CA . VAL A 1 286 ? -6.371 -8.094 13.352 1 93 286 VAL A CA 1
ATOM 2179 C C . VAL A 1 286 ? -5.887 -8.016 11.906 1 93 286 VAL A C 1
ATOM 2181 O O . VAL A 1 286 ? -6.637 -7.613 11.016 1 93 286 VAL A O 1
ATOM 2184 N N . LEU A 1 287 ? -4.652 -8.5 11.672 1 94.56 287 LEU A N 1
ATOM 2185 C CA . LEU A 1 287 ? -4.07 -8.492 10.336 1 94.56 287 LEU A CA 1
ATOM 2186 C C . LEU A 1 287 ? -4.547 -9.703 9.531 1 94.56 287 LEU A C 1
ATOM 2188 O O . LEU A 1 287 ? -4.398 -9.734 8.305 1 94.56 287 LEU A O 1
ATOM 2192 N N . GLU A 1 288 ? -5.094 -10.664 10.211 1 94.44 288 GLU A N 1
ATOM 2193 C CA . GLU A 1 288 ? -5.547 -11.898 9.578 1 94.44 288 GLU A CA 1
ATOM 2194 C C . GLU A 1 288 ? -7.043 -11.852 9.289 1 94.44 288 GLU A C 1
ATOM 2196 O O . GLU A 1 288 ? -7.656 -12.883 9 1 94.44 288 GLU A O 1
ATOM 2201 N N . SER A 1 289 ? -7.621 -10.648 9.453 1 93.25 289 SER A N 1
ATOM 2202 C CA . SER A 1 289 ? -9.016 -10.422 9.109 1 93.25 289 SER A CA 1
ATOM 2203 C C . SER A 1 289 ? -9.195 -9.094 8.367 1 93.25 289 SER A C 1
ATOM 2205 O O . SER A 1 289 ? -8.406 -8.164 8.555 1 93.25 289 SER A O 1
ATOM 2207 N N . GLY A 1 290 ? -10.148 -9.086 7.477 1 94.06 290 GLY A N 1
ATOM 2208 C CA . GLY A 1 290 ? -10.477 -7.887 6.719 1 94.06 290 GLY A CA 1
ATOM 2209 C C . GLY A 1 290 ? -11.914 -7.434 6.914 1 94.06 290 GLY A C 1
ATOM 2210 O O . GLY A 1 290 ? -12.852 -8.148 6.559 1 94.06 290 GLY A O 1
ATOM 2211 N N . SER A 1 291 ? -12.07 -6.281 7.52 1 94.44 291 SER A N 1
ATOM 2212 C CA . SER A 1 291 ? -13.391 -5.719 7.777 1 94.44 291 SER A CA 1
ATOM 2213 C C . SER A 1 291 ? -13.375 -4.199 7.664 1 94.44 291 SER A C 1
ATOM 2215 O O . SER A 1 291 ? -12.312 -3.576 7.738 1 94.44 291 SER A O 1
ATOM 2217 N N . ILE A 1 292 ? -14.531 -3.645 7.512 1 95.88 292 ILE A N 1
ATOM 2218 C CA . ILE A 1 292 ? -14.68 -2.193 7.469 1 95.88 292 ILE A CA 1
ATOM 2219 C C . ILE A 1 292 ? -14.211 -1.586 8.789 1 95.88 292 ILE A C 1
ATOM 2221 O O . ILE A 1 292 ? -13.57 -0.531 8.797 1 95.88 292 ILE A O 1
ATOM 2225 N N . ASN A 1 293 ? -14.5 -2.287 9.852 1 96 293 ASN A N 1
ATOM 2226 C CA . ASN A 1 293 ? -14.078 -1.812 11.164 1 96 293 ASN A CA 1
ATOM 2227 C C . ASN A 1 293 ? -12.562 -1.683 11.25 1 96 293 ASN A C 1
ATOM 2229 O O . ASN A 1 293 ? -12.047 -0.686 11.758 1 96 293 ASN A O 1
ATOM 2233 N N . ASN A 1 294 ? -11.859 -2.721 10.766 1 97.31 294 ASN A N 1
ATOM 2234 C CA . ASN A 1 294 ? -10.406 -2.658 10.797 1 97.31 294 ASN A CA 1
ATOM 2235 C C . ASN A 1 294 ? -9.875 -1.507 9.945 1 97.31 294 ASN A C 1
ATOM 2237 O O . ASN A 1 294 ? -8.922 -0.824 10.344 1 97.31 294 ASN A O 1
ATOM 2241 N N . VAL A 1 295 ? -10.461 -1.29 8.766 1 98.25 295 VAL A N 1
ATOM 2242 C CA . VAL A 1 295 ? -10.062 -0.168 7.918 1 98.25 295 VAL A CA 1
ATOM 2243 C C . VAL A 1 295 ? -10.242 1.142 8.68 1 98.25 295 VAL A C 1
ATOM 2245 O O . VAL A 1 295 ? -9.336 1.979 8.711 1 98.25 295 VAL A O 1
ATOM 2248 N N . GLN A 1 296 ? -11.391 1.312 9.344 1 98.56 296 GLN A N 1
ATOM 2249 C CA . GLN A 1 296 ? -11.711 2.523 10.094 1 98.56 296 GLN A CA 1
ATOM 2250 C C . GLN A 1 296 ? -10.727 2.732 11.242 1 98.56 296 GLN A C 1
ATOM 2252 O O . GLN A 1 296 ? -10.234 3.842 11.453 1 98.56 296 GLN A O 1
ATOM 2257 N N . ALA A 1 297 ? -10.453 1.682 11.93 1 98.25 297 ALA A N 1
ATOM 2258 C CA . ALA A 1 297 ? -9.531 1.761 13.062 1 98.25 297 ALA A CA 1
ATOM 2259 C C . ALA A 1 297 ? -8.156 2.236 12.617 1 98.25 297 ALA A C 1
ATOM 2261 O O . ALA A 1 297 ? -7.594 3.164 13.203 1 98.25 297 ALA A O 1
ATOM 2262 N N . PHE A 1 298 ? -7.625 1.645 11.555 1 98.56 298 PHE A N 1
ATOM 2263 C CA . PHE A 1 298 ? -6.281 1.982 11.102 1 98.56 298 PHE A CA 1
ATOM 2264 C C . PHE A 1 298 ? -6.258 3.371 10.469 1 98.56 298 PHE A C 1
ATOM 2266 O O . PHE A 1 298 ? -5.246 4.074 10.547 1 98.56 298 PHE A O 1
ATOM 2273 N N . LEU A 1 299 ? -7.324 3.824 9.891 1 98.62 299 LEU A N 1
ATOM 2274 C CA . LEU A 1 299 ? -7.402 5.184 9.367 1 98.62 299 LEU A CA 1
ATOM 2275 C C . LEU A 1 299 ? -7.27 6.207 10.492 1 98.62 299 LEU A C 1
ATOM 2277 O O . LEU A 1 299 ? -6.473 7.141 10.398 1 98.62 299 LEU A O 1
ATOM 2281 N N . ILE A 1 300 ? -8.055 5.961 11.555 1 98.75 300 ILE A N 1
ATOM 2282 C CA . ILE A 1 300 ? -8.047 6.902 12.672 1 98.75 300 ILE A CA 1
ATOM 2283 C C . ILE A 1 300 ? -6.684 6.875 13.359 1 98.75 300 ILE A C 1
ATOM 2285 O O . ILE A 1 300 ? -6.078 7.922 13.594 1 98.75 300 ILE A O 1
ATOM 2289 N N . LEU A 1 301 ? -6.195 5.684 13.594 1 98.19 301 LEU A N 1
ATOM 2290 C CA . LEU A 1 301 ? -4.914 5.551 14.289 1 98.19 301 LEU A CA 1
ATOM 2291 C C . LEU A 1 301 ? -3.777 6.105 13.438 1 98.19 301 LEU A C 1
ATOM 2293 O O . LEU A 1 301 ? -2.854 6.73 13.961 1 98.19 301 LEU A O 1
ATOM 2297 N N . GLY A 1 302 ? -3.822 5.812 12.141 1 98 302 GLY A N 1
ATOM 2298 C CA . GLY A 1 302 ? -2.785 6.328 11.258 1 98 302 GLY A CA 1
ATOM 2299 C C . GLY A 1 302 ? -2.693 7.84 11.266 1 98 302 GLY A C 1
ATOM 2300 O O . GLY A 1 302 ? -1.6 8.398 11.367 1 98 302 GLY A O 1
ATOM 2301 N N . ASN A 1 303 ? -3.82 8.5 11.156 1 97.88 303 ASN A N 1
ATOM 2302 C CA . ASN A 1 303 ? -3.82 9.953 11.172 1 97.88 303 ASN A CA 1
ATOM 2303 C C . ASN A 1 303 ? -3.455 10.508 12.547 1 97.88 303 ASN A C 1
ATOM 2305 O O . ASN A 1 303 ? -2.791 11.539 12.656 1 97.88 303 ASN A O 1
ATOM 2309 N N . TYR A 1 304 ? -3.984 9.828 13.641 1 96.62 304 TYR A N 1
ATOM 2310 C CA . TYR A 1 304 ? -3.635 10.203 15 1 96.62 304 TYR A CA 1
ATOM 2311 C C . TYR A 1 304 ? -2.125 10.195 15.203 1 96.62 304 TYR A C 1
ATOM 2313 O O . TYR A 1 304 ? -1.56 11.133 15.766 1 96.62 304 TYR A O 1
ATOM 2321 N N . LEU A 1 305 ? -1.487 9.164 14.672 1 95.62 305 LEU A N 1
ATOM 2322 C CA . LEU A 1 305 ? -0.05 9 14.867 1 95.62 305 LEU A CA 1
ATOM 2323 C C . LEU A 1 305 ? 0.728 10.031 14.047 1 95.62 305 LEU A C 1
ATOM 2325 O O . LEU A 1 305 ? 1.759 10.539 14.5 1 95.62 305 LEU A O 1
ATOM 2329 N N . GLN A 1 306 ? 0.295 10.312 12.852 1 94.56 306 GLN A N 1
ATOM 2330 C CA . GLN A 1 306 ? 0.924 11.391 12.094 1 94.56 306 GLN A CA 1
ATOM 2331 C C . GLN A 1 306 ? 0.878 12.703 12.867 1 94.56 306 GLN A C 1
ATOM 2333 O O . GLN A 1 306 ? 1.873 13.43 12.93 1 94.56 306 GLN A O 1
ATOM 2338 N N . LYS A 1 307 ? -0.266 12.977 13.492 1 93.25 307 LYS A N 1
ATOM 2339 C CA . LYS A 1 307 ? -0.488 14.25 14.164 1 93.25 307 LYS A CA 1
ATOM 2340 C C . LYS A 1 307 ? 0.269 14.312 15.492 1 93.25 307 LYS A C 1
ATOM 2342 O O . LYS A 1 307 ? 0.559 15.398 16 1 93.25 307 LYS A O 1
ATOM 2347 N N . THR A 1 308 ? 0.565 13.141 16.016 1 90.69 308 THR A N 1
ATOM 2348 C CA . THR A 1 308 ? 1.251 13.094 17.297 1 90.69 308 THR A CA 1
ATOM 2349 C C . THR A 1 308 ? 2.721 12.734 17.125 1 90.69 308 THR A C 1
ATOM 2351 O O . THR A 1 308 ? 3.314 12.078 17.984 1 90.69 308 THR A O 1
ATOM 2354 N N . ASP A 1 309 ? 3.264 12.898 15.93 1 88.06 309 ASP A N 1
ATOM 2355 C CA . ASP A 1 309 ? 4.688 12.906 15.609 1 88.06 309 ASP A CA 1
ATOM 2356 C C . ASP A 1 309 ? 5.258 11.492 15.609 1 88.06 309 ASP A C 1
ATOM 2358 O O . ASP A 1 309 ? 6.367 11.258 16.094 1 88.06 309 ASP A O 1
ATOM 2362 N N . ARG A 1 310 ? 4.516 10.578 15.211 1 91.56 310 ARG A N 1
ATOM 2363 C CA . ARG A 1 310 ? 4.953 9.234 14.852 1 91.56 310 ARG A CA 1
ATOM 2364 C C . ARG A 1 310 ? 4.574 8.898 13.414 1 91.56 310 ARG A C 1
ATOM 2366 O O . ARG A 1 310 ? 3.844 7.938 13.164 1 91.56 310 ARG A O 1
ATOM 2373 N N . PRO A 1 311 ? 5.16 9.656 12.555 1 93.19 311 PRO A N 1
ATOM 2374 C CA . PRO A 1 311 ? 4.691 9.617 11.164 1 93.19 311 PRO A CA 1
ATOM 2375 C C . PRO A 1 311 ? 4.988 8.281 10.484 1 93.19 311 PRO A C 1
ATOM 2377 O O . PRO A 1 311 ? 4.199 7.812 9.664 1 93.19 311 PRO A O 1
ATOM 2380 N N . ASN A 1 312 ? 6.113 7.59 10.781 1 94.38 312 ASN A N 1
ATOM 2381 C CA . ASN A 1 312 ? 6.434 6.328 10.125 1 94.38 312 ASN A CA 1
ATOM 2382 C C . ASN A 1 312 ? 5.445 5.23 10.5 1 94.38 312 ASN A C 1
ATOM 2384 O O . ASN A 1 312 ? 4.992 4.473 9.641 1 94.38 312 ASN A O 1
ATOM 2388 N N . THR A 1 313 ? 5.137 5.188 11.797 1 95.94 313 THR A N 1
ATOM 2389 C CA . THR A 1 313 ? 4.129 4.23 12.242 1 95.94 313 THR A CA 1
ATOM 2390 C C . THR A 1 313 ? 2.77 4.555 11.625 1 95.94 313 THR A C 1
ATOM 2392 O O . THR A 1 313 ? 2.041 3.656 11.203 1 95.94 313 THR A O 1
ATOM 2395 N N . GLY A 1 314 ? 2.445 5.887 11.672 1 97.44 314 GLY A N 1
ATOM 2396 C CA . GLY A 1 314 ? 1.208 6.297 11.023 1 97.44 314 GLY A CA 1
ATOM 2397 C C . GLY A 1 314 ? 1.144 5.91 9.562 1 97.44 314 GLY A C 1
ATOM 2398 O O . GLY A 1 314 ? 0.099 5.473 9.078 1 97.44 314 GLY A O 1
ATOM 2399 N N . TYR A 1 315 ? 2.256 6.062 8.844 1 96.88 315 TYR A N 1
ATOM 2400 C CA . TYR A 1 315 ? 2.365 5.676 7.445 1 96.88 315 TYR A CA 1
ATOM 2401 C C . TYR A 1 315 ? 2.092 4.188 7.266 1 96.88 315 TYR A C 1
ATOM 2403 O O . TYR A 1 315 ? 1.38 3.789 6.34 1 96.88 315 TYR A O 1
ATOM 2411 N N . ASN A 1 316 ? 2.641 3.373 8.117 1 97.5 316 ASN A N 1
ATOM 2412 C CA . ASN A 1 316 ? 2.412 1.933 8.062 1 97.5 316 ASN A CA 1
ATOM 2413 C C . ASN A 1 316 ? 0.946 1.587 8.312 1 97.5 316 ASN A C 1
ATOM 2415 O O . ASN A 1 316 ? 0.379 0.742 7.613 1 97.5 316 ASN A O 1
ATOM 2419 N N . TYR A 1 317 ? 0.381 2.242 9.32 1 98.19 317 TYR A N 1
ATOM 2420 C CA . TYR A 1 317 ? -1.012 1.957 9.641 1 98.19 317 TYR A CA 1
ATOM 2421 C C . TYR A 1 317 ? -1.934 2.355 8.5 1 98.19 317 TYR A C 1
ATOM 2423 O O . TYR A 1 317 ? -2.881 1.635 8.172 1 98.19 317 TYR A O 1
ATOM 2431 N N . LEU A 1 318 ? -1.652 3.475 7.926 1 98.12 318 LEU A N 1
ATOM 2432 C CA . LEU A 1 318 ? -2.443 3.865 6.762 1 98.12 318 LEU A CA 1
ATOM 2433 C C . LEU A 1 318 ? -2.242 2.881 5.613 1 98.12 318 LEU A C 1
ATOM 2435 O O . LEU A 1 318 ? -3.17 2.621 4.844 1 98.12 318 LEU A O 1
ATOM 2439 N N . GLY A 1 319 ? -1.031 2.391 5.504 1 97.56 319 GLY A N 1
ATOM 2440 C CA . GLY A 1 319 ? -0.777 1.356 4.512 1 97.56 319 GLY A CA 1
ATOM 2441 C C . GLY A 1 319 ? -1.587 0.095 4.742 1 97.56 319 GLY A C 1
ATOM 2442 O O . GLY A 1 319 ? -2.084 -0.512 3.793 1 97.56 319 GLY A O 1
ATOM 2443 N N . ILE A 1 320 ? -1.664 -0.302 5.973 1 97.88 320 ILE A N 1
ATOM 2444 C CA . ILE A 1 320 ? -2.48 -1.461 6.316 1 97.88 320 ILE A CA 1
ATOM 2445 C C . ILE A 1 320 ? -3.939 -1.189 5.961 1 97.88 320 ILE A C 1
ATOM 2447 O O . ILE A 1 320 ? -4.609 -2.043 5.375 1 97.88 320 ILE A O 1
ATOM 2451 N N . ALA A 1 321 ? -4.414 0.007 6.305 1 98.38 321 ALA A N 1
ATOM 2452 C CA . ALA A 1 321 ? -5.781 0.377 5.949 1 98.38 321 ALA A CA 1
ATOM 2453 C C . ALA A 1 321 ? -6.004 0.274 4.445 1 98.38 321 ALA A C 1
ATOM 2455 O O . ALA A 1 321 ? -7.043 -0.217 3.998 1 98.38 321 ALA A O 1
ATOM 2456 N N . LEU A 1 322 ? -5.043 0.747 3.691 1 97.56 322 LEU A N 1
ATOM 2457 C CA . LEU A 1 322 ? -5.141 0.724 2.236 1 97.56 322 LEU A CA 1
ATOM 2458 C C . LEU A 1 322 ? -5.242 -0.707 1.721 1 97.56 322 LEU A C 1
ATOM 2460 O O . LEU A 1 322 ? -6.109 -1.017 0.9 1 97.56 322 LEU A O 1
ATOM 2464 N N . ARG A 1 323 ? -4.387 -1.565 2.189 1 96.75 323 ARG A N 1
ATOM 2465 C CA . ARG A 1 323 ? -4.379 -2.955 1.745 1 96.75 323 ARG A CA 1
ATOM 2466 C C . ARG A 1 323 ? -5.664 -3.668 2.15 1 96.75 323 ARG A C 1
ATOM 2468 O O . ARG A 1 323 ? -6.227 -4.441 1.37 1 96.75 323 ARG A O 1
ATOM 2475 N N . LEU A 1 324 ? -6.094 -3.441 3.379 1 97.25 324 LEU A N 1
ATOM 2476 C CA . LEU A 1 324 ? -7.355 -4.004 3.84 1 97.25 324 LEU A CA 1
ATOM 2477 C C . LEU A 1 324 ? -8.508 -3.541 2.957 1 97.25 324 LEU A C 1
ATOM 2479 O O . LEU A 1 324 ? -9.375 -4.34 2.586 1 97.25 324 LEU A O 1
ATOM 2483 N N . ALA A 1 325 ? -8.492 -2.279 2.654 1 97.31 325 ALA A N 1
ATOM 2484 C CA . ALA A 1 325 ? -9.555 -1.714 1.825 1 97.31 325 ALA A CA 1
ATOM 2485 C C . ALA A 1 325 ? -9.602 -2.387 0.456 1 97.31 325 ALA A C 1
ATOM 2487 O O . ALA A 1 325 ? -10.68 -2.721 -0.043 1 97.31 325 ALA A O 1
ATOM 2488 N N . MET A 1 326 ? -8.445 -2.631 -0.177 1 96 326 MET A N 1
ATOM 2489 C CA . MET A 1 326 ? -8.398 -3.322 -1.463 1 96 326 MET A CA 1
ATOM 2490 C C . MET A 1 326 ? -8.852 -4.77 -1.317 1 96 326 MET A C 1
ATOM 2492 O O . MET A 1 326 ? -9.539 -5.301 -2.189 1 96 326 MET A O 1
ATOM 2496 N N . GLY A 1 327 ? -8.445 -5.316 -0.181 1 94.5 327 GLY A N 1
ATOM 2497 C CA . GLY A 1 327 ? -8.773 -6.711 0.062 1 94.5 327 GLY A CA 1
ATOM 2498 C C . GLY A 1 327 ? -10.266 -6.953 0.218 1 94.5 327 GLY A C 1
ATOM 2499 O O . GLY A 1 327 ? -10.75 -8.055 -0.036 1 94.5 327 GLY A O 1
ATOM 2500 N N . ILE A 1 328 ? -10.977 -5.918 0.622 1 93.88 328 ILE A N 1
ATOM 2501 C CA . ILE A 1 328 ? -12.414 -6.098 0.804 1 93.88 328 ILE A CA 1
ATOM 2502 C C . ILE A 1 328 ? -13.172 -5.359 -0.297 1 93.88 328 ILE A C 1
ATOM 2504 O O . ILE A 1 328 ? -14.375 -5.113 -0.175 1 93.88 328 ILE A O 1
ATOM 2508 N N . GLY A 1 329 ? -12.523 -4.836 -1.323 1 93.69 329 GLY A N 1
ATOM 2509 C CA . GLY A 1 329 ? -13.133 -4.328 -2.543 1 93.69 329 GLY A CA 1
ATOM 2510 C C . GLY A 1 329 ? -13.656 -2.91 -2.406 1 93.69 329 GLY A C 1
ATOM 2511 O O . GLY A 1 329 ? -14.578 -2.512 -3.115 1 93.69 329 GLY A O 1
ATOM 2512 N N . LEU A 1 330 ? -13.117 -2.068 -1.511 1 95.75 330 LEU A N 1
ATOM 2513 C CA . LEU A 1 330 ? -13.586 -0.7 -1.314 1 95.75 330 LEU A CA 1
ATOM 2514 C C . LEU A 1 330 ? -13.25 0.167 -2.523 1 95.75 330 LEU A C 1
ATOM 2516 O O . LEU A 1 330 ? -13.797 1.264 -2.674 1 95.75 330 LEU A O 1
ATOM 2520 N N . HIS A 1 331 ? -12.359 -0.234 -3.387 1 94.69 331 HIS A N 1
ATOM 2521 C CA . HIS A 1 331 ? -11.953 0.543 -4.551 1 94.69 331 HIS A CA 1
ATOM 2522 C C . HIS A 1 331 ? -12.945 0.387 -5.695 1 94.69 331 HIS A C 1
ATOM 2524 O O . HIS A 1 331 ? -12.82 1.05 -6.727 1 94.69 331 HIS A O 1
ATOM 2530 N N . ARG A 1 332 ? -13.898 -0.466 -5.461 1 92.56 332 ARG A N 1
ATOM 2531 C CA . ARG A 1 332 ? -14.891 -0.703 -6.5 1 92.56 332 ARG A CA 1
ATOM 2532 C C . ARG A 1 332 ? -16.281 -0.288 -6.031 1 92.56 332 ARG A C 1
ATOM 2534 O O . ARG A 1 332 ? -16.641 -0.509 -4.871 1 92.56 332 ARG A O 1
ATOM 2541 N N . GLU A 1 333 ? -17.016 0.379 -6.945 1 92.12 333 GLU A N 1
ATOM 2542 C CA . GLU A 1 333 ? -18.438 0.579 -6.691 1 92.12 333 GLU A CA 1
ATOM 2543 C C . GLU A 1 333 ? -19.172 -0.753 -6.641 1 92.12 333 GLU A C 1
ATOM 2545 O O . GLU A 1 333 ? -18.938 -1.635 -7.469 1 92.12 333 GLU A O 1
ATOM 2550 N N . LEU A 1 334 ? -19.984 -0.906 -5.609 1 87.69 334 LEU A N 1
ATOM 2551 C CA . LEU A 1 334 ? -20.75 -2.143 -5.535 1 87.69 334 LEU A CA 1
ATOM 2552 C C . LEU A 1 334 ? -21.688 -2.281 -6.738 1 87.69 334 LEU A C 1
ATOM 2554 O O . LEU A 1 334 ? -22.281 -1.298 -7.188 1 87.69 334 LEU A O 1
ATOM 2558 N N . PRO A 1 335 ? -21.719 -3.471 -7.176 1 82 335 PRO A N 1
ATOM 2559 C CA . PRO A 1 335 ? -22.625 -3.678 -8.312 1 82 335 PRO A CA 1
ATOM 2560 C C . PRO A 1 335 ? -24.094 -3.459 -7.953 1 82 335 PRO A C 1
ATOM 2562 O O . PRO A 1 335 ? -24.453 -3.484 -6.777 1 82 335 PRO A O 1
ATOM 2565 N N . SER A 1 336 ? -24.844 -3.213 -8.93 1 80.12 336 SER A N 1
ATOM 2566 C CA . SER A 1 336 ? -26.281 -2.992 -8.734 1 80.12 336 SER A CA 1
ATOM 2567 C C . SER A 1 336 ? -26.953 -4.234 -8.172 1 80.12 336 SER A C 1
ATOM 2569 O O . SER A 1 336 ? -27.984 -4.137 -7.5 1 80.12 336 SER A O 1
ATOM 2571 N N . THR A 1 337 ? -26.328 -5.43 -8.367 1 76.94 337 THR A N 1
ATOM 2572 C CA . THR A 1 337 ? -26.906 -6.695 -7.914 1 76.94 337 THR A CA 1
ATOM 2573 C C . THR A 1 337 ? -26.625 -6.906 -6.426 1 76.94 337 THR A C 1
ATOM 2575 O O . THR A 1 337 ? -27.219 -7.789 -5.805 1 76.94 337 THR A O 1
ATOM 2578 N N . SER A 1 338 ? -25.812 -6.055 -5.918 1 78.88 338 SER A N 1
ATOM 2579 C CA . SER A 1 338 ? -25.5 -6.184 -4.5 1 78.88 338 SER A CA 1
ATOM 2580 C C . SER A 1 338 ? -26.719 -5.871 -3.637 1 78.88 338 SER A C 1
ATOM 2582 O O . SER A 1 338 ? -27.5 -4.969 -3.953 1 78.88 338 SER A O 1
ATOM 2584 N N . THR A 1 339 ? -26.875 -6.57 -2.574 1 80.38 339 THR A N 1
ATOM 2585 C CA . THR A 1 339 ? -27.984 -6.398 -1.653 1 80.38 339 THR A CA 1
ATOM 2586 C C . THR A 1 339 ? -27.719 -5.258 -0.677 1 80.38 339 THR A C 1
ATOM 2588 O O . THR A 1 339 ? -28.562 -4.938 0.167 1 80.38 339 THR A O 1
ATOM 2591 N N . ALA A 1 340 ? -26.641 -4.641 -0.9 1 84.75 340 ALA A N 1
ATOM 2592 C CA . ALA A 1 340 ? -26.297 -3.549 0.008 1 84.75 340 ALA A CA 1
ATOM 2593 C C . ALA A 1 340 ? -27.234 -2.357 -0.192 1 84.75 340 ALA A C 1
ATOM 2595 O O . ALA A 1 340 ? -27.484 -1.936 -1.325 1 84.75 340 ALA A O 1
ATOM 2596 N N . GLY A 1 341 ? -27.781 -1.78 0.866 1 85.62 341 GLY A N 1
ATOM 2597 C CA . GLY A 1 341 ? -28.641 -0.603 0.815 1 85.62 341 GLY A CA 1
ATOM 2598 C C . GLY A 1 341 ? -27.891 0.666 0.466 1 85.62 341 GLY A C 1
ATOM 2599 O O . GLY A 1 341 ? -26.656 0.67 0.425 1 85.62 341 GLY A O 1
ATOM 2600 N N . PRO A 1 342 ? -28.609 1.683 0.225 1 87.38 342 PRO A N 1
ATOM 2601 C CA . PRO A 1 342 ? -27.984 2.949 -0.17 1 87.38 342 PRO A CA 1
ATOM 2602 C C . PRO A 1 342 ? -27.078 3.518 0.908 1 87.38 342 PRO A C 1
ATOM 2604 O O . PRO A 1 342 ? -26.031 4.113 0.593 1 87.38 342 PRO A O 1
ATOM 2607 N N . SER A 1 343 ? -27.469 3.359 2.127 1 88.75 343 SER A N 1
ATOM 2608 C CA . SER A 1 343 ? -26.656 3.881 3.223 1 88.75 343 SER A CA 1
ATOM 2609 C C . SER A 1 343 ? -25.312 3.17 3.299 1 88.75 343 SER A C 1
ATOM 2611 O O . SER A 1 343 ? -24.281 3.803 3.541 1 88.75 343 SER A O 1
ATOM 2613 N N . LYS A 1 344 ? -25.375 1.883 3.152 1 89.38 344 LYS A N 1
ATOM 2614 C CA . LYS A 1 344 ? -24.141 1.104 3.172 1 89.38 344 LYS A CA 1
ATOM 2615 C C . LYS A 1 344 ? -23.234 1.46 1.988 1 89.38 344 LYS A C 1
ATOM 2617 O O . LYS A 1 344 ? -22.016 1.564 2.135 1 89.38 344 LYS A O 1
ATOM 2622 N N . ARG A 1 345 ? -23.797 1.627 0.831 1 91.25 345 ARG A N 1
ATOM 2623 C CA . ARG A 1 345 ? -23.062 2.039 -0.356 1 91.25 345 ARG A CA 1
ATOM 2624 C C . ARG A 1 345 ? -22.406 3.402 -0.146 1 91.25 345 ARG A C 1
ATOM 2626 O O . ARG A 1 345 ? -21.234 3.598 -0.502 1 91.25 345 ARG A O 1
ATOM 2633 N N . HIS A 1 346 ? -23.219 4.297 0.394 1 93.69 346 HIS A N 1
ATOM 2634 C CA . HIS A 1 346 ? -22.719 5.645 0.649 1 93.69 346 HIS A CA 1
ATOM 2635 C C . HIS A 1 346 ? -21.578 5.633 1.646 1 93.69 346 HIS A C 1
ATOM 2637 O O . HIS A 1 346 ? -20.594 6.363 1.479 1 93.69 346 HIS A O 1
ATOM 2643 N N . ARG A 1 347 ? -21.656 4.82 2.639 1 93.69 347 ARG A N 1
ATOM 2644 C CA . ARG A 1 347 ? -20.609 4.699 3.648 1 93.69 347 ARG A CA 1
ATOM 2645 C C . ARG A 1 347 ? -19.328 4.176 3.033 1 93.69 347 ARG A C 1
ATOM 2647 O O . ARG A 1 347 ? -18.234 4.648 3.369 1 93.69 347 ARG A O 1
ATOM 2654 N N . ARG A 1 348 ? -19.406 3.205 2.17 1 95.19 348 ARG A N 1
ATOM 2655 C CA . ARG A 1 348 ? -18.25 2.656 1.477 1 95.19 348 ARG A CA 1
ATOM 2656 C C . ARG A 1 348 ? -17.547 3.727 0.643 1 95.19 348 ARG A C 1
ATOM 2658 O O . ARG A 1 348 ? -16.328 3.803 0.624 1 95.19 348 ARG A O 1
ATOM 2665 N N . ARG A 1 349 ? -18.375 4.535 -0.018 1 96.19 349 ARG A N 1
ATOM 2666 C CA . ARG A 1 349 ? -17.812 5.625 -0.814 1 96.19 349 ARG A CA 1
ATOM 2667 C C . ARG A 1 349 ? -17.047 6.602 0.062 1 96.19 349 ARG A C 1
ATOM 2669 O O . ARG A 1 349 ? -15.906 6.965 -0.259 1 96.19 349 ARG A O 1
ATOM 2676 N N . ILE A 1 350 ? -17.641 7.004 1.164 1 97.12 350 ILE A N 1
ATOM 2677 C CA . ILE A 1 350 ? -17.031 7.969 2.07 1 97.12 350 ILE A CA 1
ATOM 2678 C C . ILE A 1 350 ? -15.68 7.434 2.559 1 97.12 350 ILE A C 1
ATOM 2680 O O . ILE A 1 350 ? -14.672 8.141 2.508 1 97.12 350 ILE A O 1
ATOM 2684 N N . LEU A 1 351 ? -15.68 6.184 2.969 1 97.81 351 LEU A N 1
ATOM 2685 C CA . LEU A 1 351 ? -14.484 5.586 3.545 1 97.81 351 LEU A CA 1
ATOM 2686 C C . LEU A 1 351 ? -13.367 5.508 2.512 1 97.81 351 LEU A C 1
ATOM 2688 O O . LEU A 1 351 ? -12.203 5.777 2.826 1 97.81 351 LEU A O 1
ATOM 2692 N N . PHE A 1 352 ? -13.688 5.145 1.323 1 98 352 PHE A N 1
ATOM 2693 C CA . PHE A 1 352 ? -12.68 5.066 0.273 1 98 352 PHE A CA 1
ATOM 2694 C C . PHE A 1 352 ? -12.039 6.43 0.031 1 98 352 PHE A C 1
ATOM 2696 O O . PHE A 1 352 ? -10.812 6.539 -0.05 1 98 352 PHE A O 1
ATOM 2703 N N . TRP A 1 353 ? -12.844 7.441 -0.096 1 98.31 353 TRP A N 1
ATOM 2704 C CA . TRP A 1 353 ? -12.328 8.758 -0.446 1 98.31 353 TRP A CA 1
ATOM 2705 C C . TRP A 1 353 ? -11.547 9.367 0.718 1 98.31 353 TRP A C 1
ATOM 2707 O O . TRP A 1 353 ? -10.578 10.094 0.509 1 98.31 353 TRP A O 1
ATOM 2717 N N . VAL A 1 354 ? -11.969 9.086 2.02 1 98.69 354 VAL A N 1
ATOM 2718 C CA . VAL A 1 354 ? -11.156 9.5 3.158 1 98.69 354 VAL A CA 1
ATOM 2719 C C . VAL A 1 354 ? -9.781 8.836 3.076 1 98.69 354 VAL A C 1
ATOM 2721 O O . VAL A 1 354 ? -8.758 9.492 3.248 1 98.69 354 VAL A O 1
ATOM 2724 N N . LEU A 1 355 ? -9.781 7.527 2.795 1 98.44 355 LEU A N 1
ATOM 2725 C CA . LEU A 1 355 ? -8.539 6.773 2.652 1 98.44 355 LEU A CA 1
ATOM 2726 C C . LEU A 1 355 ? -7.676 7.352 1.532 1 98.44 355 LEU A C 1
ATOM 2728 O O . LEU A 1 355 ? -6.469 7.531 1.702 1 98.44 355 LEU A O 1
ATOM 2732 N N . TYR A 1 356 ? -8.32 7.629 0.392 1 97.75 356 TYR A N 1
ATOM 2733 C CA . TYR A 1 356 ? -7.652 8.211 -0.766 1 97.75 356 TYR A CA 1
ATOM 2734 C C . TYR A 1 356 ? -6.984 9.531 -0.404 1 97.75 356 TYR A C 1
ATOM 2736 O O . TYR A 1 356 ? -5.832 9.773 -0.773 1 97.75 356 TYR A O 1
ATOM 2744 N N . CYS A 1 357 ? -7.656 10.359 0.324 1 98.25 357 CYS A N 1
ATOM 2745 C CA . CYS A 1 357 ? -7.129 11.656 0.725 1 98.25 357 CYS A CA 1
ATOM 2746 C C . CYS A 1 357 ? -5.988 11.5 1.724 1 98.25 357 CYS A C 1
ATOM 2748 O O . CYS A 1 357 ? -4.934 12.125 1.576 1 98.25 357 CYS A O 1
ATOM 2750 N N . PHE A 1 358 ? -6.195 10.664 2.736 1 98.12 358 PHE A N 1
ATOM 2751 C CA . PHE A 1 358 ? -5.191 10.477 3.775 1 98.12 358 PHE A CA 1
ATOM 2752 C C . PHE A 1 358 ? -3.883 9.969 3.178 1 98.12 358 PHE A C 1
ATOM 2754 O O . PHE A 1 358 ? -2.811 10.5 3.475 1 98.12 358 PHE A O 1
ATOM 2761 N N . ASP A 1 359 ? -4.035 8.984 2.381 1 97 359 ASP A N 1
ATOM 2762 C CA . ASP A 1 359 ? -2.836 8.383 1.804 1 97 359 ASP A CA 1
ATOM 2763 C C . ASP A 1 359 ? -2.119 9.359 0.879 1 97 359 ASP A C 1
ATOM 2765 O O . ASP A 1 359 ? -0.893 9.477 0.921 1 97 359 ASP A O 1
ATOM 2769 N N . SER A 1 360 ? -2.807 10.062 0.052 1 96.88 360 SER A N 1
ATOM 2770 C CA . SER A 1 360 ? -2.242 10.992 -0.922 1 96.88 360 SER A CA 1
ATOM 2771 C C . SER A 1 360 ? -1.541 12.156 -0.232 1 96.88 360 SER A C 1
ATOM 2773 O O . SER A 1 360 ? -0.391 12.477 -0.546 1 96.88 360 SER A O 1
ATOM 2775 N N . TRP A 1 361 ? -2.252 12.789 0.667 1 97.19 361 TRP A N 1
ATOM 2776 C CA . TRP A 1 361 ? -1.679 13.969 1.309 1 97.19 361 TRP A CA 1
ATOM 2777 C C . TRP A 1 361 ? -0.515 13.586 2.215 1 97.19 361 TRP A C 1
ATOM 2779 O O . TRP A 1 361 ? 0.439 14.352 2.371 1 97.19 361 TRP A O 1
ATOM 2789 N N . PHE A 1 362 ? -0.585 12.367 2.846 1 96.56 362 PHE A N 1
ATOM 2790 C CA . PHE A 1 362 ? 0.558 11.883 3.607 1 96.56 362 PHE A CA 1
ATOM 2791 C C . PHE A 1 362 ? 1.794 11.773 2.723 1 96.56 362 PHE A C 1
ATOM 2793 O O . PHE A 1 362 ? 2.889 12.172 3.127 1 96.56 362 PHE A O 1
ATOM 2800 N N . ASN A 1 363 ? 1.595 11.219 1.553 1 94.81 363 ASN A N 1
ATOM 2801 C CA . ASN A 1 363 ? 2.693 11.07 0.604 1 94.81 363 ASN A CA 1
ATOM 2802 C C . ASN A 1 363 ? 3.227 12.422 0.144 1 94.81 363 ASN A C 1
ATOM 2804 O O . ASN A 1 363 ? 4.438 12.617 0.037 1 94.81 363 ASN A O 1
ATOM 2808 N N . ILE A 1 364 ? 2.395 13.344 -0.11 1 94.56 364 ILE A N 1
ATOM 2809 C CA . ILE A 1 364 ? 2.797 14.68 -0.535 1 94.56 364 ILE A CA 1
ATOM 2810 C C . ILE A 1 364 ? 3.584 15.359 0.583 1 94.56 364 ILE A C 1
ATOM 2812 O O . ILE A 1 364 ? 4.59 16.031 0.325 1 94.56 364 ILE A O 1
ATOM 2816 N N . THR A 1 365 ? 3.117 15.133 1.831 1 94.12 365 THR A N 1
ATOM 2817 C CA . THR A 1 365 ? 3.768 15.75 2.986 1 94.12 365 THR A CA 1
ATOM 2818 C C . THR A 1 365 ? 5.16 15.156 3.197 1 94.12 365 THR A C 1
ATOM 2820 O O . THR A 1 365 ? 6.102 15.883 3.525 1 94.12 365 THR A O 1
ATOM 2823 N N . THR A 1 366 ? 5.34 13.867 2.961 1 92.56 366 THR A N 1
ATOM 2824 C CA . THR A 1 366 ? 6.594 13.195 3.289 1 92.56 366 THR A CA 1
ATOM 2825 C C . THR A 1 366 ? 7.465 13.031 2.047 1 92.56 366 THR A C 1
ATOM 2827 O O . THR A 1 366 ? 8.664 12.766 2.152 1 92.56 366 THR A O 1
ATOM 2830 N N . GLY A 1 367 ? 6.859 13.148 0.896 1 91.69 367 GLY A N 1
ATOM 2831 C CA . GLY A 1 367 ? 7.578 12.922 -0.347 1 91.69 367 GLY A CA 1
ATOM 2832 C C . GLY A 1 367 ? 7.676 11.453 -0.72 1 91.69 367 GLY A C 1
ATOM 2833 O O . GLY A 1 367 ? 8.508 11.07 -1.551 1 91.69 367 GLY A O 1
ATOM 2834 N N . ARG A 1 368 ? 6.891 10.617 -0.049 1 92.81 368 ARG A N 1
ATOM 2835 C CA . ARG A 1 368 ? 6.848 9.195 -0.368 1 92.81 368 ARG A CA 1
ATOM 2836 C C . ARG A 1 368 ? 5.98 8.938 -1.595 1 92.81 368 ARG A C 1
ATOM 2838 O O . ARG A 1 368 ? 5.152 9.773 -1.966 1 92.81 368 ARG A O 1
ATOM 2845 N N . PRO A 1 369 ? 6.172 7.812 -2.262 1 91.81 369 PRO A N 1
ATOM 2846 C CA . PRO A 1 369 ? 5.5 7.617 -3.549 1 91.81 369 PRO A CA 1
ATOM 2847 C C . PRO A 1 369 ? 4.004 7.359 -3.396 1 91.81 369 PRO A C 1
ATOM 2849 O O . PRO A 1 369 ? 3.574 6.746 -2.416 1 91.81 369 PRO A O 1
ATOM 2852 N N . SER A 1 370 ? 3.332 7.828 -4.391 1 90.31 370 SER A N 1
ATOM 2853 C CA . SER A 1 370 ? 1.905 7.527 -4.469 1 90.31 370 SER A CA 1
ATOM 2854 C C . SER A 1 370 ? 1.665 6.098 -4.941 1 90.31 370 SER A C 1
ATOM 2856 O O . SER A 1 370 ? 2.162 5.695 -5.996 1 90.31 370 SER A O 1
ATOM 2858 N N . LEU A 1 371 ? 0.882 5.355 -4.199 1 88.5 371 LEU A N 1
ATOM 2859 C CA . LEU A 1 371 ? 0.653 3.965 -4.574 1 88.5 371 LEU A CA 1
ATOM 2860 C C . LEU A 1 371 ? -0.709 3.797 -5.234 1 88.5 371 LEU A C 1
ATOM 2862 O O . LEU A 1 371 ? -0.895 2.904 -6.066 1 88.5 371 LEU A O 1
ATOM 2866 N N . LEU A 1 372 ? -1.604 4.637 -4.934 1 88.75 372 LEU A N 1
ATOM 2867 C CA . LEU A 1 372 ? -2.943 4.5 -5.492 1 88.75 372 LEU A CA 1
ATOM 2868 C C . LEU A 1 372 ? -3.105 5.363 -6.738 1 88.75 372 LEU A C 1
ATOM 2870 O O . LEU A 1 372 ? -3.004 6.59 -6.664 1 88.75 372 LEU A O 1
ATOM 2874 N N . SER A 1 373 ? -3.309 4.688 -7.852 1 85.06 373 SER A N 1
ATOM 2875 C CA . SER A 1 373 ? -3.564 5.387 -9.102 1 85.06 373 SER A CA 1
ATOM 2876 C C . SER A 1 373 ? -5.059 5.527 -9.367 1 85.06 373 SER A C 1
ATOM 2878 O O . SER A 1 373 ? -5.84 4.625 -9.055 1 85.06 373 SER A O 1
ATOM 2880 N N . ASP A 1 374 ? -5.43 6.578 -10.008 1 84.12 374 ASP A N 1
ATOM 2881 C CA . ASP A 1 374 ? -6.84 6.855 -10.273 1 84.12 374 ASP A CA 1
ATOM 2882 C C . ASP A 1 374 ? -7.426 5.84 -11.25 1 84.12 374 ASP A C 1
ATOM 2884 O O . ASP A 1 374 ? -8.648 5.66 -11.312 1 84.12 374 ASP A O 1
ATOM 2888 N N . ALA A 1 375 ? -6.598 5.207 -11.953 1 79.94 375 ALA A N 1
ATOM 2889 C CA . ALA A 1 375 ? -7.062 4.238 -12.945 1 79.94 375 ALA A CA 1
ATOM 2890 C C . ALA A 1 375 ? -7.465 2.926 -12.273 1 79.94 375 ALA A C 1
ATOM 2892 O O . ALA A 1 375 ? -8.133 2.09 -12.883 1 79.94 375 ALA A O 1
ATOM 2893 N N . THR A 1 376 ? -7.207 2.809 -11.016 1 84.19 376 THR A N 1
ATOM 2894 C CA . THR A 1 376 ? -7.359 1.517 -10.352 1 84.19 376 THR A CA 1
ATOM 2895 C C . THR A 1 376 ? -8.695 1.434 -9.625 1 84.19 376 THR A C 1
ATOM 2897 O O . THR A 1 376 ? -9.031 0.398 -9.047 1 84.19 376 THR A O 1
ATOM 2900 N N . PHE A 1 377 ? -9.453 2.523 -9.594 1 90.69 377 PHE A N 1
ATOM 2901 C CA . PHE A 1 377 ? -10.711 2.477 -8.859 1 90.69 377 PHE A CA 1
ATOM 2902 C C . PHE A 1 377 ? -11.828 3.158 -9.641 1 90.69 377 PHE A C 1
ATOM 2904 O O . PHE A 1 377 ? -11.562 3.955 -10.539 1 90.69 377 PHE A O 1
ATOM 2911 N N . ASP A 1 378 ? -13.055 2.842 -9.336 1 91.25 378 ASP A N 1
ATOM 2912 C CA . ASP A 1 378 ? -14.211 3.436 -9.992 1 91.25 378 ASP A CA 1
ATOM 2913 C C . ASP A 1 378 ? -15.25 3.887 -8.969 1 91.25 378 ASP A C 1
ATOM 2915 O O . ASP A 1 378 ? -16.453 3.873 -9.25 1 91.25 378 ASP A O 1
ATOM 2919 N N . VAL A 1 379 ? -14.859 4.238 -7.828 1 95.81 379 VAL A N 1
ATOM 2920 C CA . VAL A 1 379 ? -15.75 4.613 -6.734 1 95.81 379 VAL A CA 1
ATOM 2921 C C . VAL A 1 379 ? -16.344 5.988 -7.004 1 95.81 379 VAL A C 1
ATOM 2923 O O . VAL A 1 379 ? -15.625 6.941 -7.297 1 95.81 379 VAL A O 1
ATOM 2926 N N . ARG A 1 380 ? -17.594 6.133 -6.891 1 94.62 380 ARG A N 1
ATOM 2927 C CA . ARG A 1 380 ? -18.281 7.402 -7.098 1 94.62 380 ARG A CA 1
ATOM 2928 C C . ARG A 1 380 ? -18.094 8.328 -5.902 1 94.62 380 ARG A C 1
ATOM 2930 O O . ARG A 1 380 ? -17.859 7.867 -4.785 1 94.62 380 ARG A O 1
ATOM 2937 N N . MET A 1 381 ? -18.234 9.664 -6.148 1 95.81 381 MET A N 1
ATOM 2938 C CA . MET A 1 381 ? -18.203 10.641 -5.062 1 95.81 381 MET A CA 1
ATOM 2939 C C . MET A 1 381 ? -19.406 10.477 -4.141 1 95.81 381 MET A C 1
ATOM 2941 O O . MET A 1 381 ? -20.516 10.203 -4.605 1 95.81 381 MET A O 1
ATOM 2945 N N . PRO A 1 382 ? -19.203 10.578 -2.852 1 95.19 382 PRO A N 1
ATOM 2946 C CA . PRO A 1 382 ? -20.359 10.562 -1.959 1 95.19 382 PRO A CA 1
ATOM 2947 C C . PRO A 1 382 ? -21.281 11.766 -2.172 1 95.19 382 PRO A C 1
ATOM 2949 O O . PRO A 1 382 ? -20.859 12.789 -2.713 1 95.19 382 PRO A O 1
ATOM 2952 N N . HIS A 1 383 ? -22.516 11.586 -1.761 1 94.44 383 HIS A N 1
ATOM 2953 C CA . HIS A 1 383 ? -23.469 12.695 -1.739 1 94.44 383 HIS A CA 1
ATOM 2954 C C . HIS A 1 383 ? -23.219 13.602 -0.541 1 94.44 383 HIS A C 1
ATOM 2956 O O . HIS A 1 383 ? -22.828 13.133 0.531 1 94.44 383 HIS A O 1
ATOM 2962 N N . ASN A 1 384 ? -23.375 14.953 -0.812 1 96.06 384 ASN A N 1
ATOM 2963 C CA . ASN A 1 384 ? -23.406 15.852 0.336 1 96.06 384 ASN A CA 1
ATOM 2964 C C . ASN A 1 384 ? -24.688 15.664 1.158 1 96.06 384 ASN A C 1
ATOM 2966 O O . ASN A 1 384 ? -25.594 16.5 1.104 1 96.06 384 ASN A O 1
ATOM 2970 N N . ALA A 1 385 ? -24.719 14.578 1.886 1 93.06 385 ALA A N 1
ATOM 2971 C CA . ALA A 1 385 ? -25.906 14.203 2.643 1 93.06 385 ALA A CA 1
ATOM 2972 C C . ALA A 1 385 ? -25.531 13.719 4.039 1 93.06 385 ALA A C 1
ATOM 2974 O O . ALA A 1 385 ? -24.438 13.18 4.25 1 93.06 385 ALA A O 1
ATOM 2975 N N . GLU A 1 386 ? -26.422 14.094 4.902 1 86.06 386 GLU A N 1
ATOM 2976 C CA . GLU A 1 386 ? -26.234 13.547 6.242 1 86.06 386 GLU A CA 1
ATOM 2977 C C . GLU A 1 386 ? -26.516 12.047 6.273 1 86.06 386 GLU A C 1
ATOM 2979 O O . GLU A 1 386 ? -27.219 11.523 5.41 1 86.06 386 GLU A O 1
ATOM 2984 N N . GLU A 1 387 ? -25.984 11.469 7.219 1 75.44 387 GLU A N 1
ATOM 2985 C CA . GLU A 1 387 ? -26.203 10.031 7.344 1 75.44 387 GLU A CA 1
ATOM 2986 C C . GLU A 1 387 ? -27.688 9.719 7.57 1 75.44 387 GLU A C 1
ATOM 2988 O O . GLU A 1 387 ? -28.344 10.375 8.375 1 75.44 387 GLU A O 1
ATOM 2993 N N . GLY A 1 388 ? -28.25 8.891 6.883 1 71.75 388 GLY A N 1
ATOM 2994 C CA . GLY A 1 388 ? -29.625 8.492 7.051 1 71.75 388 GLY A CA 1
ATOM 2995 C C . GLY A 1 388 ? -30.578 9.242 6.141 1 71.75 388 GLY A C 1
ATOM 2996 O O . GLY A 1 388 ? -31.797 8.992 6.164 1 71.75 388 GLY A O 1
ATOM 2997 N N . SER A 1 389 ? -29.938 10.094 5.402 1 80.06 389 SER A N 1
ATOM 2998 C CA . SER A 1 389 ? -30.812 10.906 4.555 1 80.06 389 SER A CA 1
ATOM 2999 C C . SER A 1 389 ? -31.219 10.141 3.305 1 80.06 389 SER A C 1
ATOM 3001 O O . SER A 1 389 ? -30.703 10.383 2.217 1 80.06 389 SER A O 1
ATOM 3003 N N . VAL A 1 390 ? -31.875 9.008 3.422 1 80.12 390 VAL A N 1
ATOM 3004 C CA . VAL A 1 390 ? -32.375 8.25 2.283 1 80.12 390 VAL A CA 1
ATOM 3005 C C . VAL A 1 390 ? -33.875 8.484 2.146 1 80.12 390 VAL A C 1
ATOM 3007 O O . VAL A 1 390 ? -34.625 8.438 3.137 1 80.12 390 VAL A O 1
ATOM 3010 N N . ASP A 1 391 ? -34.188 8.914 0.98 1 78.25 391 ASP A N 1
ATOM 3011 C CA . ASP A 1 391 ? -35.594 9.148 0.773 1 78.25 391 ASP A CA 1
ATOM 3012 C C . ASP A 1 391 ? -36.375 7.828 0.678 1 78.25 391 ASP A C 1
ATOM 3014 O O . ASP A 1 391 ? -35.781 6.754 0.807 1 78.25 391 ASP A O 1
ATOM 3018 N N . GLU A 1 392 ? -37.656 7.977 0.543 1 72.12 392 GLU A N 1
ATOM 3019 C CA . GLU A 1 392 ? -38.562 6.816 0.536 1 72.12 392 GLU A CA 1
ATOM 3020 C C . GLU A 1 392 ? -38.25 5.887 -0.633 1 72.12 392 GLU A C 1
ATOM 3022 O O . GLU A 1 392 ? -38.469 4.68 -0.548 1 72.12 392 GLU A O 1
ATOM 3027 N N . ALA A 1 393 ? -37.656 6.445 -1.608 1 72.25 393 ALA A N 1
ATOM 3028 C CA . ALA A 1 393 ? -37.344 5.645 -2.787 1 72.25 393 ALA A CA 1
ATOM 3029 C C . ALA A 1 393 ? -35.938 5.043 -2.674 1 72.25 393 ALA A C 1
ATOM 3031 O O . ALA A 1 393 ? -35.469 4.375 -3.598 1 72.25 393 ALA A O 1
ATOM 3032 N N . GLY A 1 394 ? -35.375 5.32 -1.562 1 76.5 394 GLY A N 1
ATOM 3033 C CA . GLY A 1 394 ? -34.062 4.75 -1.329 1 76.5 394 GLY A CA 1
ATOM 3034 C C . GLY A 1 394 ? -32.938 5.539 -1.983 1 76.5 394 GLY A C 1
ATOM 3035 O O . GLY A 1 394 ? -31.859 5.012 -2.207 1 76.5 394 GLY A O 1
ATOM 3036 N N . ARG A 1 395 ? -33.312 6.777 -2.424 1 81.38 395 ARG A N 1
ATOM 3037 C CA . ARG A 1 395 ? -32.344 7.617 -3.113 1 81.38 395 ARG A CA 1
ATOM 3038 C C . ARG A 1 395 ? -31.781 8.695 -2.184 1 81.38 395 ARG A C 1
ATOM 3040 O O . ARG A 1 395 ? -32.5 9.195 -1.31 1 81.38 395 ARG A O 1
ATOM 3047 N N . MET A 1 396 ? -30.484 8.898 -2.365 1 87.5 396 MET A N 1
ATOM 3048 C CA . MET A 1 396 ? -29.812 9.961 -1.624 1 87.5 396 MET A CA 1
ATOM 3049 C C . MET A 1 396 ? -29.625 11.195 -2.496 1 87.5 396 MET A C 1
ATOM 3051 O O . MET A 1 396 ? -29.312 11.078 -3.682 1 87.5 396 MET A O 1
ATOM 3055 N N . SER A 1 397 ? -29.969 12.383 -1.891 1 85.44 397 SER A N 1
ATOM 3056 C CA . SER A 1 397 ? -29.812 13.633 -2.627 1 85.44 397 SER A CA 1
ATOM 3057 C C . SER A 1 397 ? -28.875 14.594 -1.889 1 85.44 397 SER A C 1
ATOM 3059 O O . SER A 1 397 ? -28.734 14.508 -0.667 1 85.44 397 SER A O 1
ATOM 3061 N N . ASP A 1 398 ? -28.359 15.508 -2.623 1 91.06 398 ASP A N 1
ATOM 3062 C CA . ASP A 1 398 ? -27.391 16.453 -2.066 1 91.06 398 ASP A CA 1
ATOM 3063 C C . ASP A 1 398 ? -28.094 17.578 -1.32 1 91.06 398 ASP A C 1
ATOM 3065 O O . ASP A 1 398 ? -29.078 18.156 -1.822 1 91.06 398 ASP A O 1
ATOM 3069 N N . ALA A 1 399 ? -27.609 17.844 -0.155 1 92 399 ALA A N 1
ATOM 3070 C CA . ALA A 1 399 ? -28.094 18.984 0.627 1 92 399 ALA A CA 1
ATOM 3071 C C . ALA A 1 399 ? -27.469 20.281 0.138 1 92 399 ALA A C 1
ATOM 3073 O O . ALA A 1 399 ? -26.344 20.297 -0.386 1 92 399 ALA A O 1
ATOM 3074 N N . ALA A 1 400 ? -28.156 21.391 0.343 1 89.88 400 ALA A N 1
ATOM 3075 C CA . ALA A 1 400 ? -27.672 22.719 -0.058 1 89.88 400 ALA A CA 1
ATOM 3076 C C . ALA A 1 400 ? -26.812 23.344 1.038 1 89.88 400 ALA A C 1
ATOM 3078 O O . ALA A 1 400 ? -26.125 24.344 0.806 1 89.88 400 ALA A O 1
ATOM 3079 N N . ALA A 1 401 ? -26.812 22.766 2.143 1 93.5 401 ALA A N 1
ATOM 3080 C CA . ALA A 1 401 ? -26.062 23.25 3.301 1 93.5 401 ALA A CA 1
ATOM 3081 C C . ALA A 1 401 ? -24.906 22.297 3.625 1 93.5 401 ALA A C 1
ATOM 3083 O O . ALA A 1 401 ? -24.859 21.172 3.123 1 93.5 401 ALA A O 1
ATOM 3084 N N . PRO A 1 402 ? -23.953 22.828 4.465 1 95.5 402 PRO A N 1
ATOM 3085 C CA . PRO A 1 402 ? -22.828 21.953 4.809 1 95.5 402 PRO A CA 1
ATOM 3086 C C . PRO A 1 402 ? -23.266 20.719 5.598 1 95.5 402 PRO A C 1
ATOM 3088 O O . PRO A 1 402 ? -24.141 20.812 6.457 1 95.5 402 PRO A O 1
ATOM 3091 N N . THR A 1 403 ? -22.75 19.609 5.219 1 95.81 403 THR A N 1
ATOM 3092 C CA . THR A 1 403 ? -22.891 18.359 5.957 1 95.81 403 THR A CA 1
ATOM 3093 C C . THR A 1 403 ? -21.516 17.797 6.312 1 95.81 403 THR A C 1
ATOM 3095 O O . THR A 1 403 ? -20.484 18.375 5.957 1 95.81 403 THR A O 1
ATOM 3098 N N . THR A 1 404 ? -21.484 16.672 6.977 1 94.19 404 THR A N 1
ATOM 3099 C CA . THR A 1 404 ? -20.234 16.047 7.371 1 94.19 404 THR A CA 1
ATOM 3100 C C . THR A 1 404 ? -19.469 15.523 6.148 1 94.19 404 THR A C 1
ATOM 3102 O O . THR A 1 404 ? -18.281 15.219 6.234 1 94.19 404 THR A O 1
ATOM 3105 N N . CYS A 1 405 ? -20.094 15.492 4.984 1 96.19 405 CYS A N 1
ATOM 3106 C CA . CYS A 1 405 ? -19.469 14.969 3.779 1 96.19 405 CYS A CA 1
ATOM 3107 C C . CYS A 1 405 ? -18.922 16.109 2.92 1 96.19 405 CYS A C 1
ATOM 3109 O O . CYS A 1 405 ? -18.156 15.859 1.976 1 96.19 405 CYS A O 1
ATOM 3111 N N . SER A 1 406 ? -19.234 17.359 3.248 1 97.19 406 SER A N 1
ATOM 3112 C CA . SER A 1 406 ? -18.906 18.5 2.396 1 97.19 406 SER A CA 1
ATOM 3113 C C . SER A 1 406 ? -17.406 18.641 2.215 1 97.19 406 SER A C 1
ATOM 3115 O O . SER A 1 406 ? -16.922 18.828 1.096 1 97.19 406 SER A O 1
ATOM 3117 N N . VAL A 1 407 ? -16.688 18.5 3.312 1 97.69 407 VAL A N 1
ATOM 3118 C CA . VAL A 1 407 ? -15.242 18.719 3.281 1 97.69 407 VAL A CA 1
ATOM 3119 C C . VAL A 1 407 ? -14.578 17.609 2.467 1 97.69 407 VAL A C 1
ATOM 3121 O O . VAL A 1 407 ? -13.734 17.875 1.614 1 97.69 407 VAL A O 1
ATOM 3124 N N . ILE A 1 408 ? -14.984 16.328 2.732 1 97.5 408 ILE A N 1
ATOM 3125 C CA . ILE A 1 408 ? -14.32 15.211 2.08 1 97.5 408 ILE A CA 1
ATOM 3126 C C . ILE A 1 408 ? -14.609 15.242 0.58 1 97.5 408 ILE A C 1
ATOM 3128 O O . ILE A 1 408 ? -13.758 14.867 -0.23 1 97.5 408 ILE A O 1
ATOM 3132 N N . ILE A 1 409 ? -15.742 15.672 0.196 1 97.81 409 ILE A N 1
ATOM 3133 C CA . ILE A 1 409 ? -16.062 15.789 -1.222 1 97.81 409 ILE A CA 1
ATOM 3134 C C . ILE A 1 409 ? -15.156 16.812 -1.881 1 97.81 409 ILE A C 1
ATOM 3136 O O . ILE A 1 409 ? -14.555 16.547 -2.926 1 97.81 409 ILE A O 1
ATOM 3140 N N . ALA A 1 410 ? -15.039 17.984 -1.268 1 98.12 410 ALA A N 1
ATOM 3141 C CA . ALA A 1 410 ? -14.18 19.047 -1.799 1 98.12 410 ALA A CA 1
ATOM 3142 C C . ALA A 1 410 ? -12.719 18.594 -1.829 1 98.12 410 ALA A C 1
ATOM 3144 O O . ALA A 1 410 ? -12.016 18.828 -2.816 1 98.12 410 ALA A O 1
ATOM 3145 N N . LEU A 1 411 ? -12.336 17.953 -0.782 1 98.19 411 LEU A N 1
ATOM 3146 C CA . LEU A 1 411 ? -10.945 17.531 -0.663 1 98.19 411 LEU A CA 1
ATOM 3147 C C . LEU A 1 411 ? -10.633 16.406 -1.647 1 98.19 411 LEU A C 1
ATOM 3149 O O . LEU A 1 411 ? -9.523 16.328 -2.174 1 98.19 411 LEU A O 1
ATOM 3153 N N . ALA A 1 412 ? -11.531 15.469 -1.794 1 97.88 412 ALA A N 1
ATOM 3154 C CA . ALA A 1 412 ? -11.336 14.375 -2.74 1 97.88 412 ALA A CA 1
ATOM 3155 C C . ALA A 1 412 ? -11.078 14.906 -4.148 1 97.88 412 ALA A C 1
ATOM 3157 O O . ALA A 1 412 ? -10.172 14.438 -4.84 1 97.88 412 ALA A O 1
ATOM 3158 N N . ARG A 1 413 ? -11.797 15.852 -4.535 1 97.38 413 ARG A N 1
ATOM 3159 C CA . ARG A 1 413 ? -11.625 16.453 -5.859 1 97.38 413 ARG A CA 1
ATOM 3160 C C . ARG A 1 413 ? -10.297 17.188 -5.961 1 97.38 413 ARG A C 1
ATOM 3162 O O . ARG A 1 413 ? -9.617 17.109 -6.988 1 97.38 413 ARG A O 1
ATOM 3169 N N . LEU A 1 414 ? -9.969 17.922 -4.926 1 98.38 414 LEU A N 1
ATOM 3170 C CA . LEU A 1 414 ? -8.68 18.594 -4.898 1 98.38 414 LEU A CA 1
ATOM 3171 C C . LEU A 1 414 ? -7.535 17.578 -4.922 1 98.38 414 LEU A C 1
ATOM 3173 O O . LEU A 1 414 ? -6.5 17.828 -5.543 1 98.38 414 LEU A O 1
ATOM 3177 N N . THR A 1 415 ? -7.719 16.484 -4.195 1 97.94 415 THR A N 1
ATOM 3178 C CA . THR A 1 415 ? -6.684 15.461 -4.07 1 97.94 415 THR A CA 1
ATOM 3179 C C . THR A 1 415 ? -6.371 14.836 -5.43 1 97.94 415 THR A C 1
ATOM 3181 O O . THR A 1 415 ? -5.219 14.508 -5.719 1 97.94 415 THR A O 1
ATOM 3184 N N . LYS A 1 416 ? -7.344 14.641 -6.262 1 96.5 416 LYS A N 1
ATOM 3185 C CA . LYS A 1 416 ? -7.102 14.148 -7.617 1 96.5 416 LYS A CA 1
ATOM 3186 C C . LYS A 1 416 ? -6.152 15.078 -8.375 1 96.5 416 LYS A C 1
ATOM 3188 O O . LYS A 1 416 ? -5.242 14.609 -9.062 1 96.5 416 LYS A O 1
ATOM 3193 N N . ILE A 1 417 ? -6.359 16.359 -8.234 1 97.31 417 ILE A N 1
ATOM 3194 C CA . ILE A 1 417 ? -5.488 17.344 -8.867 1 97.31 417 ILE A CA 1
ATOM 3195 C C . ILE A 1 417 ? -4.102 17.281 -8.227 1 97.31 417 ILE A C 1
ATOM 3197 O O . ILE A 1 417 ? -3.088 17.328 -8.93 1 97.31 417 ILE A O 1
ATOM 3201 N N . ALA A 1 418 ? -4.133 17.203 -6.891 1 97.81 418 ALA A N 1
ATOM 3202 C CA . ALA A 1 418 ? -2.875 17.172 -6.148 1 97.81 418 ALA A CA 1
ATOM 3203 C C . ALA A 1 418 ? -2.023 15.977 -6.574 1 97.81 418 ALA A C 1
ATOM 3205 O O . ALA A 1 418 ? -0.801 16.094 -6.699 1 97.81 418 ALA A O 1
ATOM 3206 N N . ASN A 1 419 ? -2.646 14.852 -6.746 1 95.38 419 ASN A N 1
ATOM 3207 C CA . ASN A 1 419 ? -1.915 13.664 -7.176 1 95.38 419 ASN A CA 1
ATOM 3208 C C . ASN A 1 419 ? -1.339 13.844 -8.578 1 95.38 419 ASN A C 1
ATOM 3210 O O . ASN A 1 419 ? -0.253 13.336 -8.875 1 95.38 419 ASN A O 1
ATOM 3214 N N . LYS A 1 420 ? -2.059 14.453 -9.438 1 94.12 420 LYS A N 1
ATOM 3215 C CA . LYS A 1 420 ? -1.526 14.75 -10.758 1 94.12 420 LYS A CA 1
ATOM 3216 C C . LYS A 1 420 ? -0.289 15.633 -10.672 1 94.12 420 LYS A C 1
ATOM 3218 O O . LYS A 1 420 ? 0.732 15.352 -11.305 1 94.12 420 LYS A O 1
ATOM 3223 N N . VAL A 1 421 ? -0.378 16.734 -9.906 1 96 421 VAL A N 1
ATOM 3224 C CA . VAL A 1 421 ? 0.748 17.641 -9.695 1 96 421 VAL A CA 1
ATOM 3225 C C . VAL A 1 421 ? 1.924 16.859 -9.094 1 96 421 VAL A C 1
ATOM 3227 O O . VAL A 1 421 ? 3.066 17.031 -9.539 1 96 421 VAL A O 1
ATOM 3230 N N . TYR A 1 422 ? 1.609 16.047 -8.156 1 94.94 422 TYR A N 1
ATOM 3231 C CA . TYR A 1 422 ? 2.627 15.32 -7.418 1 94.94 422 TYR A CA 1
ATOM 3232 C C . TYR A 1 422 ? 3.359 14.336 -8.32 1 94.94 422 TYR A C 1
ATOM 3234 O O . TYR A 1 422 ? 4.594 14.281 -8.32 1 94.94 422 TYR A O 1
ATOM 3242 N N . ASN A 1 423 ? 2.639 13.602 -9.094 1 90.81 423 ASN A N 1
ATOM 3243 C CA . ASN A 1 423 ? 3.221 12.539 -9.898 1 90.81 423 ASN A CA 1
ATOM 3244 C C . ASN A 1 423 ? 3.85 13.078 -11.18 1 90.81 423 ASN A C 1
ATOM 3246 O O . ASN A 1 423 ? 4.898 12.594 -11.617 1 90.81 423 ASN A O 1
ATOM 3250 N N . GLU A 1 424 ? 3.311 14.07 -11.773 1 90.88 424 GLU A N 1
ATOM 3251 C CA . GLU A 1 424 ? 3.729 14.5 -13.102 1 90.88 424 GLU A CA 1
ATOM 3252 C C . GLU A 1 424 ? 4.715 15.664 -13.023 1 90.88 424 GLU A C 1
ATOM 3254 O O . GLU A 1 424 ? 5.426 15.953 -13.984 1 90.88 424 GLU A O 1
ATOM 3259 N N . LEU A 1 425 ? 4.707 16.359 -11.914 1 92.56 425 LEU A N 1
ATOM 3260 C CA . LEU A 1 425 ? 5.582 17.531 -11.836 1 92.56 425 LEU A CA 1
ATOM 3261 C C . LEU A 1 425 ? 6.578 17.375 -10.688 1 92.56 425 LEU A C 1
ATOM 3263 O O . LEU A 1 425 ? 7.789 17.438 -10.898 1 92.56 425 LEU A O 1
ATOM 3267 N N . ILE A 1 426 ? 6.078 17.141 -9.492 1 91.62 426 ILE A N 1
ATOM 3268 C CA . ILE A 1 426 ? 6.93 17.156 -8.312 1 91.62 426 ILE A CA 1
ATOM 3269 C C . ILE A 1 426 ? 7.879 15.969 -8.336 1 91.62 426 ILE A C 1
ATOM 3271 O O . ILE A 1 426 ? 9.078 16.109 -8.109 1 91.62 426 ILE A O 1
ATOM 3275 N N . CYS A 1 427 ? 7.348 14.773 -8.664 1 87.94 427 CYS A N 1
ATOM 3276 C CA . CYS A 1 427 ? 8.156 13.555 -8.633 1 87.94 427 CYS A CA 1
ATOM 3277 C C . CYS A 1 427 ? 8.812 13.305 -9.984 1 87.94 427 CYS A C 1
ATOM 3279 O O . CYS A 1 427 ? 9.664 12.422 -10.109 1 87.94 427 CYS A O 1
ATOM 3281 N N . ALA A 1 428 ? 8.453 14.117 -10.961 1 85.06 428 ALA A N 1
ATOM 3282 C CA . ALA A 1 428 ? 9.008 13.914 -12.297 1 85.06 428 ALA A CA 1
ATOM 3283 C C . ALA A 1 428 ? 10.477 14.328 -12.344 1 85.06 428 ALA A C 1
ATOM 3285 O O . ALA A 1 428 ? 10.867 15.328 -11.734 1 85.06 428 ALA A O 1
ATOM 3286 N N . GLY A 1 429 ? 11.289 13.508 -12.938 1 78.75 429 GLY A N 1
ATOM 3287 C CA . GLY A 1 429 ? 12.688 13.852 -13.125 1 78.75 429 GLY A CA 1
ATOM 3288 C C . GLY A 1 429 ? 12.891 15 -14.102 1 78.75 429 GLY A C 1
ATOM 3289 O O . GLY A 1 429 ? 13.766 15.844 -13.898 1 78.75 429 GLY A O 1
ATOM 3290 N N . SER A 1 430 ? 12.18 14.938 -15.195 1 82.44 430 SER A N 1
ATOM 3291 C CA . SER A 1 430 ? 12.227 15.992 -16.203 1 82.44 430 SER A CA 1
ATOM 3292 C C . SER A 1 430 ? 10.828 16.328 -16.703 1 82.44 430 SER A C 1
ATOM 3294 O O . SER A 1 430 ? 9.945 15.469 -16.734 1 82.44 430 SER A O 1
ATOM 3296 N N . CYS A 1 431 ? 10.664 17.656 -16.891 1 87.81 431 CYS A N 1
ATOM 3297 C CA . CYS A 1 431 ? 9.398 18.141 -17.422 1 87.81 431 CYS A CA 1
ATOM 3298 C C . CYS A 1 431 ? 9.625 19.156 -18.531 1 87.81 431 CYS A C 1
ATOM 3300 O O . CYS A 1 431 ? 9.562 20.375 -18.297 1 87.81 431 CYS A O 1
ATOM 3302 N N . PRO A 1 432 ? 9.781 18.656 -19.766 1 84.94 432 PRO A N 1
ATOM 3303 C CA . PRO A 1 432 ? 10.094 19.562 -20.859 1 84.94 432 PRO A CA 1
ATOM 3304 C C . PRO A 1 432 ? 8.984 20.594 -21.125 1 84.94 432 PRO A C 1
ATOM 3306 O O . PRO A 1 432 ? 9.266 21.734 -21.5 1 84.94 432 PRO A O 1
ATOM 3309 N N . ASP A 1 433 ? 7.766 20.25 -20.922 1 91.5 433 ASP A N 1
ATOM 3310 C CA . ASP A 1 433 ? 6.648 21.156 -21.141 1 91.5 433 ASP A CA 1
ATOM 3311 C C . ASP A 1 433 ? 6.172 21.781 -19.828 1 91.5 433 ASP A C 1
ATOM 3313 O O . ASP A 1 433 ? 4.969 21.859 -19.578 1 91.5 433 ASP A O 1
ATOM 3317 N N . VAL A 1 434 ? 7.113 22.25 -19.031 1 93.88 434 VAL A N 1
ATOM 3318 C CA . VAL A 1 434 ? 6.816 22.703 -17.672 1 93.88 434 VAL A CA 1
ATOM 3319 C C . VAL A 1 434 ? 5.934 23.953 -17.719 1 93.88 434 VAL A C 1
ATOM 3321 O O . VAL A 1 434 ? 5.059 24.125 -16.859 1 93.88 434 VAL A O 1
ATOM 3324 N N . ASP A 1 435 ? 6.086 24.875 -18.672 1 91.56 435 ASP A N 1
ATOM 3325 C CA . ASP A 1 435 ? 5.281 26.078 -18.781 1 91.56 435 ASP A CA 1
ATOM 3326 C C . ASP A 1 435 ? 3.809 25.75 -19 1 91.56 435 ASP A C 1
ATOM 3328 O O . ASP A 1 435 ? 2.936 26.25 -18.281 1 91.56 435 ASP A O 1
ATOM 3332 N N . HIS A 1 436 ? 3.664 24.875 -19.953 1 92.94 436 HIS A N 1
ATOM 3333 C CA . HIS A 1 436 ? 2.299 24.469 -20.281 1 92.94 436 HIS A CA 1
ATOM 3334 C C . HIS A 1 436 ? 1.668 23.688 -19.125 1 92.94 436 HIS A C 1
ATOM 3336 O O . HIS A 1 436 ? 0.514 23.938 -18.766 1 92.94 436 HIS A O 1
ATOM 3342 N N . GLN A 1 437 ? 2.379 22.781 -18.562 1 94.19 437 GLN A N 1
ATOM 3343 C CA . GLN A 1 437 ? 1.869 21.969 -17.469 1 94.19 437 GLN A CA 1
ATOM 3344 C C . GLN A 1 437 ? 1.513 22.812 -16.25 1 94.19 437 GLN A C 1
ATOM 3346 O O . GLN A 1 437 ? 0.514 22.562 -15.578 1 94.19 437 GLN A O 1
ATOM 3351 N N . THR A 1 438 ? 2.377 23.844 -15.977 1 96.19 438 THR A N 1
ATOM 3352 C CA . THR A 1 438 ? 2.125 24.734 -14.852 1 96.19 438 THR A CA 1
ATOM 3353 C C . THR A 1 438 ? 0.809 25.484 -15.039 1 96.19 438 THR A C 1
ATOM 3355 O O . THR A 1 438 ? -0.003 25.562 -14.117 1 96.19 438 THR A O 1
ATOM 3358 N N . VAL A 1 439 ? 0.618 25.969 -16.219 1 94.94 439 VAL A N 1
ATOM 3359 C CA . VAL A 1 439 ? -0.589 26.734 -16.516 1 94.94 439 VAL A CA 1
ATOM 3360 C C . VAL A 1 439 ? -1.813 25.828 -16.406 1 94.94 439 VAL A C 1
ATOM 3362 O O . VAL A 1 439 ? -2.83 26.219 -15.828 1 94.94 439 VAL A O 1
ATOM 3365 N N . VAL A 1 440 ? -1.701 24.672 -16.969 1 95.69 440 VAL A N 1
ATOM 3366 C CA . VAL A 1 440 ? -2.809 23.719 -16.969 1 95.69 440 VAL A CA 1
ATOM 3367 C C . VAL A 1 440 ? -3.16 23.344 -15.531 1 95.69 440 VAL A C 1
ATOM 3369 O O . VAL A 1 440 ? -4.336 23.328 -15.156 1 95.69 440 VAL A O 1
ATOM 3372 N N . MET A 1 441 ? -2.225 23.062 -14.742 1 96.44 441 MET A N 1
ATOM 3373 C CA . MET A 1 441 ? -2.455 22.625 -13.375 1 96.44 441 MET A CA 1
ATOM 3374 C C . MET A 1 441 ? -2.994 23.766 -12.516 1 96.44 441 MET A C 1
ATOM 3376 O O . MET A 1 441 ? -3.834 23.547 -11.641 1 96.44 441 MET A O 1
ATOM 3380 N N . GLU A 1 442 ? -2.516 24.984 -12.688 1 96.56 442 GLU A N 1
ATOM 3381 C CA . GLU A 1 442 ? -3.078 26.125 -11.984 1 96.56 442 GLU A CA 1
ATOM 3382 C C . GLU A 1 442 ? -4.535 26.359 -12.367 1 96.56 442 GLU A C 1
ATOM 3384 O O . GLU A 1 442 ? -5.363 26.703 -11.523 1 96.56 442 GLU A O 1
ATOM 3389 N N . HIS A 1 443 ? -4.77 26.125 -13.656 1 96.31 443 HIS A N 1
ATOM 3390 C CA . HIS A 1 443 ? -6.152 26.266 -14.109 1 96.31 443 HIS A CA 1
ATOM 3391 C C . HIS A 1 443 ? -7.043 25.188 -13.492 1 96.31 443 HIS A C 1
ATOM 3393 O O . HIS A 1 443 ? -8.211 25.453 -13.188 1 96.31 443 HIS A O 1
ATOM 3399 N N . MET A 1 444 ? -6.512 24.016 -13.328 1 97 444 MET A N 1
ATOM 3400 C CA . MET A 1 444 ? -7.266 22.938 -12.68 1 97 444 MET A CA 1
ATOM 3401 C C . MET A 1 444 ? -7.637 23.328 -11.25 1 97 444 MET A C 1
ATOM 3403 O O . MET A 1 444 ? -8.766 23.094 -10.812 1 97 444 MET A O 1
ATOM 3407 N N . ILE A 1 445 ? -6.715 23.922 -10.508 1 97.75 445 ILE A N 1
ATOM 3408 C CA . ILE A 1 445 ? -6.957 24.344 -9.133 1 97.75 445 ILE A CA 1
ATOM 3409 C C . ILE A 1 445 ? -7.988 25.469 -9.109 1 97.75 445 ILE A C 1
ATOM 3411 O O . ILE A 1 445 ? -8.898 25.469 -8.273 1 97.75 445 ILE A O 1
ATOM 3415 N N . GLN A 1 446 ? -7.879 26.375 -10.07 1 96.06 446 GLN A N 1
ATOM 3416 C CA . GLN A 1 446 ? -8.812 27.5 -10.148 1 96.06 446 GLN A CA 1
ATOM 3417 C C . GLN A 1 446 ? -10.219 27.016 -10.484 1 96.06 446 GLN A C 1
ATOM 3419 O O . GLN A 1 446 ? -11.203 27.5 -9.922 1 96.06 446 GLN A O 1
ATOM 3424 N N . ASN A 1 447 ? -10.273 26.078 -11.453 1 95.62 447 ASN A N 1
ATOM 3425 C CA . ASN A 1 447 ? -11.57 25.5 -11.82 1 95.62 447 ASN A CA 1
ATOM 3426 C C . ASN A 1 447 ? -12.203 24.75 -10.648 1 95.62 447 ASN A C 1
ATOM 3428 O O . ASN A 1 447 ? -13.414 24.812 -10.445 1 95.62 447 ASN A O 1
ATOM 3432 N N . TRP A 1 448 ? -11.438 24.062 -9.945 1 97.25 448 TRP A N 1
ATOM 3433 C CA . TRP A 1 448 ? -11.898 23.375 -8.742 1 97.25 448 TRP A CA 1
ATOM 3434 C C . TRP A 1 448 ? -12.477 24.375 -7.738 1 97.25 448 TRP A C 1
ATOM 3436 O O . TRP A 1 448 ? -13.562 24.156 -7.188 1 97.25 448 TRP A O 1
ATOM 3446 N N . GLN A 1 449 ? -11.766 25.453 -7.469 1 96.5 449 GLN A N 1
ATOM 3447 C CA . GLN A 1 449 ? -12.203 26.469 -6.504 1 96.5 449 GLN A CA 1
ATOM 3448 C C . GLN A 1 449 ? -13.508 27.125 -6.945 1 96.5 449 GLN A C 1
ATOM 3450 O O . GLN A 1 449 ? -14.398 27.359 -6.125 1 96.5 449 GLN A O 1
ATOM 3455 N N . ALA A 1 450 ? -13.602 27.328 -8.258 1 94.38 450 ALA A N 1
ATOM 3456 C CA . ALA A 1 450 ? -14.789 27.969 -8.812 1 94.38 450 ALA A CA 1
ATOM 3457 C C . ALA A 1 450 ? -15.992 27.047 -8.742 1 94.38 450 ALA A C 1
ATOM 3459 O O . ALA A 1 450 ? -17.141 27.5 -8.672 1 94.38 450 ALA A O 1
ATOM 3460 N N . ALA A 1 451 ? -15.75 25.75 -8.734 1 94.44 451 ALA A N 1
ATOM 3461 C CA . ALA A 1 451 ? -16.828 24.75 -8.773 1 94.44 451 ALA A CA 1
ATOM 3462 C C . ALA A 1 451 ? -17.312 24.422 -7.367 1 94.44 451 ALA A C 1
ATOM 3464 O O . ALA A 1 451 ? -18.297 23.703 -7.203 1 94.44 451 ALA A O 1
ATOM 3465 N N . LEU A 1 452 ? -16.703 25 -6.332 1 96.19 452 LEU A N 1
ATOM 3466 C CA . LEU A 1 452 ? -17.109 24.719 -4.961 1 96.19 452 LEU A CA 1
ATOM 3467 C C . LEU A 1 452 ? -18.5 25.281 -4.68 1 96.19 452 LEU A C 1
ATOM 3469 O O . LEU A 1 452 ? -18.844 26.359 -5.164 1 96.19 452 LEU A O 1
ATOM 3473 N N . PRO A 1 453 ? -19.328 24.516 -3.943 1 95.38 453 PRO A N 1
ATOM 3474 C CA . PRO A 1 453 ? -20.656 25.031 -3.578 1 95.38 453 PRO A CA 1
ATOM 3475 C C . PRO A 1 453 ? -20.578 26.344 -2.783 1 95.38 453 PRO A C 1
ATOM 3477 O O . PRO A 1 453 ? -19.531 26.641 -2.182 1 95.38 453 PRO A O 1
ATOM 3480 N N . ALA A 1 454 ? -21.672 27.047 -2.674 1 94 454 ALA A N 1
ATOM 3481 C CA . ALA A 1 454 ? -21.719 28.375 -2.08 1 94 454 ALA A CA 1
ATOM 3482 C C . ALA A 1 454 ? -21.266 28.344 -0.622 1 94 454 ALA A C 1
ATOM 3484 O O . ALA A 1 454 ? -20.578 29.25 -0.162 1 94 454 ALA A O 1
ATOM 3485 N N . TYR A 1 455 ? -21.625 27.359 0.042 1 95.19 455 TYR A N 1
ATOM 3486 C CA . TYR A 1 455 ? -21.328 27.312 1.468 1 95.19 455 TYR A CA 1
ATOM 3487 C C . TYR A 1 455 ? -19.828 27.109 1.7 1 95.19 455 TYR A C 1
ATOM 3489 O O . TYR A 1 455 ? -19.344 27.297 2.816 1 95.19 455 TYR A O 1
ATOM 3497 N N . MET A 1 456 ? -19.078 26.797 0.65 1 95.81 456 MET A N 1
ATOM 3498 C CA . MET A 1 456 ? -17.641 26.625 0.769 1 95.81 456 MET A CA 1
ATOM 3499 C C . MET A 1 456 ? -16.906 27.938 0.539 1 95.81 456 MET A C 1
ATOM 3501 O O . MET A 1 456 ? -15.711 28.047 0.804 1 95.81 456 MET A O 1
ATOM 3505 N N . THR A 1 457 ? -17.641 28.875 0.105 1 90.62 457 THR A N 1
ATOM 3506 C CA . THR A 1 457 ? -17 30.156 -0.133 1 90.62 457 THR A CA 1
ATOM 3507 C C . THR A 1 457 ? -16.938 30.969 1.157 1 90.62 457 THR A C 1
ATOM 3509 O O . THR A 1 457 ? -17.797 30.859 2.025 1 90.62 457 THR A O 1
ATOM 3512 N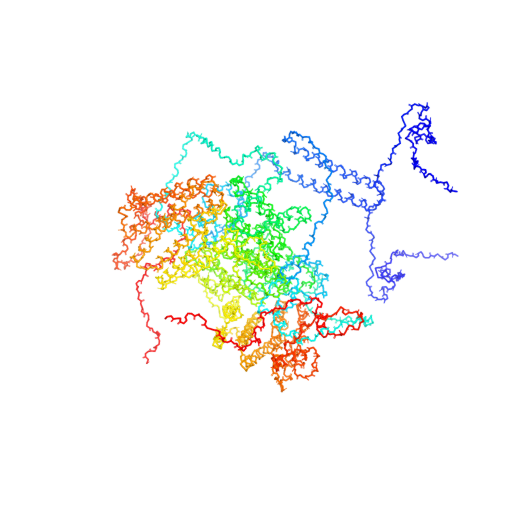 N . MET A 1 458 ? -15.984 31.828 1.297 1 85.75 458 MET A N 1
ATOM 3513 C CA . MET A 1 458 ? -15.703 32.562 2.533 1 85.75 458 MET A CA 1
ATOM 3514 C C . MET A 1 458 ? -16.75 33.625 2.795 1 85.75 458 MET A C 1
ATOM 3516 O O . MET A 1 458 ? -16.938 34.062 3.936 1 85.75 458 MET A O 1
ATOM 3520 N N . THR A 1 459 ? -17.438 34 1.828 1 85.69 459 THR A N 1
ATOM 3521 C CA . THR A 1 459 ? -18.406 35.062 1.958 1 85.69 459 THR A CA 1
ATOM 3522 C C . THR A 1 459 ? -19.734 34.531 2.48 1 85.69 459 THR A C 1
ATOM 3524 O O . THR A 1 459 ? -20.578 35.281 2.963 1 85.69 459 THR A O 1
ATOM 3527 N N . HIS A 1 460 ? -19.891 33.219 2.432 1 90.19 460 HIS A N 1
ATOM 3528 C CA . HIS A 1 460 ? -21.141 32.594 2.848 1 90.19 460 HIS A CA 1
ATOM 3529 C C . HIS A 1 460 ? -21.141 32.312 4.34 1 90.19 460 HIS A C 1
ATOM 3531 O O . HIS A 1 460 ? -20.156 31.812 4.879 1 90.19 460 HIS A O 1
ATOM 3537 N N . HIS A 1 461 ? -22.219 32.625 4.945 1 92.38 461 HIS A N 1
ATOM 3538 C CA . HIS A 1 461 ? -22.359 32.312 6.359 1 92.38 461 HIS A CA 1
ATOM 3539 C C . HIS A 1 461 ? -22.594 30.812 6.566 1 92.38 461 HIS A C 1
ATOM 3541 O O . HIS A 1 461 ? -23.422 30.203 5.879 1 92.38 461 HIS A O 1
ATOM 3547 N N . VAL A 1 462 ? -21.844 30.266 7.441 1 94.38 462 VAL A N 1
ATOM 3548 C CA . VAL A 1 462 ? -21.938 28.828 7.711 1 94.38 462 VAL A CA 1
ATOM 3549 C C . VAL A 1 462 ? -22.016 28.594 9.219 1 94.38 462 VAL A C 1
ATOM 3551 O O . VAL A 1 462 ? -21.656 29.469 10.008 1 94.38 462 VAL A O 1
ATOM 3554 N N . PRO A 1 463 ? -22.609 27.391 9.602 1 94.06 463 PRO A N 1
ATOM 3555 C CA . PRO A 1 463 ? -22.609 27.062 11.023 1 94.06 463 PRO A CA 1
ATOM 3556 C C . PRO A 1 463 ? -21.203 27.062 11.625 1 94.06 463 PRO A C 1
ATOM 3558 O O . PRO A 1 463 ? -20.234 26.766 10.93 1 94.06 463 PRO A O 1
ATOM 3561 N N . SER A 1 464 ? -21.078 27.328 12.898 1 93.88 464 SER A N 1
ATOM 3562 C CA . SER A 1 464 ? -19.812 27.5 13.594 1 93.88 464 SER A CA 1
ATOM 3563 C C . SER A 1 464 ? -18.922 26.266 13.445 1 93.88 464 SER A C 1
ATOM 3565 O O . SER A 1 464 ? -17.703 26.391 13.312 1 93.88 464 SER A O 1
ATOM 3567 N N . TRP A 1 465 ? -19.516 25.078 13.484 1 93.38 465 TRP A N 1
ATOM 3568 C CA . TRP A 1 465 ? -18.734 23.844 13.445 1 93.38 465 TRP A CA 1
ATOM 3569 C C . TRP A 1 465 ? -18.031 23.688 12.102 1 93.38 465 TRP A C 1
ATOM 3571 O O . TRP A 1 465 ? -17.062 22.938 11.984 1 93.38 465 TRP A O 1
ATOM 3581 N N . PHE A 1 466 ? -18.469 24.375 11.031 1 96.12 466 PHE A N 1
ATOM 3582 C CA . PHE A 1 466 ? -17.984 24.156 9.672 1 96.12 466 PHE A CA 1
ATOM 3583 C C . PHE A 1 466 ? -16.938 25.172 9.297 1 96.12 466 PHE A C 1
ATOM 3585 O O . PHE A 1 466 ? -16.25 25.031 8.281 1 96.12 466 PHE A O 1
ATOM 3592 N N . VAL A 1 467 ? -16.688 26.234 10.109 1 95.88 467 VAL A N 1
ATOM 3593 C CA . VAL A 1 467 ? -15.758 27.312 9.812 1 95.88 467 VAL A CA 1
ATOM 3594 C C . VAL A 1 467 ? -14.336 26.766 9.711 1 95.88 467 VAL A C 1
ATOM 3596 O O . VAL A 1 467 ? -13.617 27.047 8.75 1 95.88 467 VAL A O 1
ATOM 3599 N N . GLY A 1 468 ? -13.961 25.953 10.711 1 95.56 468 GLY A N 1
ATOM 3600 C CA . GLY A 1 468 ? -12.633 25.344 10.727 1 95.56 468 GLY A CA 1
ATOM 3601 C C . GLY A 1 468 ? -12.398 24.391 9.57 1 95.56 468 GLY A C 1
ATOM 3602 O O . GLY A 1 468 ? -11.469 24.578 8.781 1 95.56 468 GLY A O 1
ATOM 3603 N N . PRO A 1 469 ? -13.273 23.391 9.445 1 96.5 469 PRO A N 1
ATOM 3604 C CA . PRO A 1 469 ? -13.141 22.422 8.359 1 96.5 469 PRO A CA 1
ATOM 3605 C C . PRO A 1 469 ? -13.086 23.078 6.98 1 96.5 469 PRO A C 1
ATOM 3607 O O . PRO A 1 469 ? -12.289 22.672 6.133 1 96.5 469 PRO A O 1
ATOM 3610 N N . ARG A 1 470 ? -13.906 24.062 6.754 1 96.5 470 ARG A N 1
ATOM 3611 C CA . ARG A 1 470 ? -13.906 24.781 5.48 1 96.5 470 ARG A CA 1
ATOM 3612 C C . ARG A 1 470 ? -12.555 25.438 5.223 1 96.5 470 ARG A C 1
ATOM 3614 O O . ARG A 1 470 ? -12.031 25.375 4.113 1 96.5 470 ARG A O 1
ATOM 3621 N N . GLN A 1 471 ? -12 26.062 6.234 1 96.12 471 GLN A N 1
ATOM 3622 C CA . GLN A 1 471 ? -10.742 26.797 6.086 1 96.12 471 GLN A CA 1
ATOM 3623 C C . GLN A 1 471 ? -9.594 25.844 5.762 1 96.12 471 GLN A C 1
ATOM 3625 O O . GLN A 1 471 ? -8.672 26.219 5.027 1 96.12 471 GLN A O 1
ATOM 3630 N N . THR A 1 472 ? -9.594 24.641 6.328 1 96.5 472 THR A N 1
ATOM 3631 C CA . THR A 1 472 ? -8.523 23.672 6.094 1 96.5 472 THR A CA 1
ATOM 3632 C C . THR A 1 472 ? -8.43 23.312 4.613 1 96.5 472 THR A C 1
ATOM 3634 O O . THR A 1 472 ? -7.34 23.078 4.094 1 96.5 472 THR A O 1
ATOM 3637 N N . VAL A 1 473 ? -9.5 23.234 3.91 1 97.56 473 VAL A N 1
ATOM 3638 C CA . VAL A 1 473 ? -9.531 22.922 2.488 1 97.56 473 VAL A CA 1
ATOM 3639 C C . VAL A 1 473 ? -8.797 24 1.698 1 97.56 473 VAL A C 1
ATOM 3641 O O . VAL A 1 473 ? -8.031 23.688 0.778 1 97.56 473 VAL A O 1
ATOM 3644 N N . TYR A 1 474 ? -8.984 25.25 2.123 1 97 474 TYR A N 1
ATOM 3645 C CA . TYR A 1 474 ? -8.336 26.359 1.439 1 97 474 TYR A CA 1
ATOM 3646 C C . TYR A 1 474 ? -6.844 26.375 1.733 1 97 474 TYR A C 1
ATOM 3648 O O . TYR A 1 474 ? -6.035 26.703 0.857 1 97 474 TYR A O 1
ATOM 3656 N N . TRP A 1 475 ? -6.504 26.109 2.992 1 97.75 475 TRP A N 1
ATOM 3657 C CA . TRP A 1 475 ? -5.086 26.016 3.328 1 97.75 475 TRP A CA 1
ATOM 3658 C C . TRP A 1 475 ? -4.395 24.938 2.506 1 97.75 475 TRP A C 1
ATOM 3660 O O . TRP A 1 475 ? -3.271 25.141 2.031 1 97.75 475 TRP A O 1
ATOM 3670 N N . LYS A 1 476 ? -5.023 23.797 2.33 1 97.81 476 LYS A N 1
ATOM 3671 C CA . LYS A 1 476 ? -4.48 22.703 1.53 1 97.81 476 LYS A CA 1
ATOM 3672 C C . LYS A 1 476 ? -4.32 23.125 0.07 1 97.81 476 LYS A C 1
ATOM 3674 O O . LYS A 1 476 ? -3.342 22.75 -0.582 1 97.81 476 LYS A O 1
ATOM 3679 N N . SER A 1 477 ? -5.297 23.797 -0.446 1 97.88 477 SER A N 1
ATOM 3680 C CA . SER A 1 477 ? -5.234 24.266 -1.826 1 97.88 477 SER A CA 1
ATOM 3681 C C . SER A 1 477 ? -4.082 25.25 -2.023 1 97.88 477 SER A C 1
ATOM 3683 O O . SER A 1 477 ? -3.363 25.188 -3.021 1 97.88 477 SER A O 1
ATOM 3685 N N . ALA A 1 478 ? -3.938 26.156 -1.082 1 97.69 478 ALA A N 1
ATOM 3686 C CA . ALA A 1 478 ? -2.852 27.141 -1.163 1 97.69 478 ALA A CA 1
ATOM 3687 C C . ALA A 1 478 ? -1.492 26.453 -1.104 1 97.69 478 ALA A C 1
ATOM 3689 O O . ALA A 1 478 ? -0.57 26.812 -1.836 1 97.69 478 ALA A O 1
ATOM 3690 N N . ASN A 1 479 ? -1.399 25.5 -0.208 1 97.19 479 ASN A N 1
ATOM 3691 C CA . ASN A 1 479 ? -0.152 24.75 -0.117 1 97.19 479 ASN A CA 1
ATOM 3692 C C . ASN A 1 479 ? 0.143 24 -1.41 1 97.19 479 ASN A C 1
ATOM 3694 O O . ASN A 1 479 ? 1.299 23.891 -1.827 1 97.19 479 ASN A O 1
ATOM 3698 N N . LEU A 1 480 ? -0.871 23.406 -1.994 1 97.69 480 LEU A N 1
ATOM 3699 C CA . LEU A 1 480 ? -0.697 22.719 -3.268 1 97.69 480 LEU A CA 1
ATOM 3700 C C . LEU A 1 480 ? -0.166 23.656 -4.336 1 97.69 480 LEU A C 1
ATOM 3702 O O . LEU A 1 480 ? 0.7 23.281 -5.129 1 97.69 480 LEU A O 1
ATOM 3706 N N . ARG A 1 481 ? -0.698 24.844 -4.344 1 97.81 481 ARG A N 1
ATOM 3707 C CA . ARG A 1 481 ? -0.239 25.844 -5.309 1 97.81 481 ARG A CA 1
ATOM 3708 C C . ARG A 1 481 ? 1.223 26.203 -5.066 1 97.81 481 ARG A C 1
ATOM 3710 O O . ARG A 1 481 ? 1.99 26.375 -6.02 1 97.81 481 ARG A O 1
ATOM 3717 N N . ILE A 1 482 ? 1.608 26.344 -3.836 1 96.81 482 ILE A N 1
ATOM 3718 C CA . ILE A 1 482 ? 2.998 26.641 -3.488 1 96.81 482 ILE A CA 1
ATOM 3719 C C . ILE A 1 482 ? 3.898 25.516 -4.02 1 96.81 482 ILE A C 1
ATOM 3721 O O . ILE A 1 482 ? 4.898 25.797 -4.688 1 96.81 482 ILE A O 1
ATOM 3725 N N . LEU A 1 483 ? 3.529 24.297 -3.752 1 95.94 483 LEU A N 1
ATOM 3726 C CA . LEU A 1 483 ? 4.328 23.156 -4.18 1 95.94 483 LEU A CA 1
ATOM 3727 C C . LEU A 1 483 ? 4.402 23.078 -5.703 1 95.94 483 LEU A C 1
ATOM 3729 O O . LEU A 1 483 ? 5.445 22.734 -6.262 1 95.94 483 LEU A O 1
ATOM 3733 N N . LEU A 1 484 ? 3.289 23.375 -6.32 1 97.31 484 LEU A N 1
ATOM 3734 C CA . LEU A 1 484 ? 3.24 23.391 -7.777 1 97.31 484 LEU A CA 1
ATOM 3735 C C . LEU A 1 484 ? 4.238 24.406 -8.336 1 97.31 484 LEU A C 1
ATOM 3737 O O . LEU A 1 484 ? 5.023 24.078 -9.227 1 97.31 484 LEU A O 1
ATOM 3741 N N . LEU A 1 485 ? 4.23 25.562 -7.82 1 96.81 485 LEU A N 1
ATOM 3742 C CA . LEU A 1 485 ? 5.082 26.641 -8.32 1 96.81 485 LEU A CA 1
ATOM 3743 C C . LEU A 1 485 ? 6.547 26.375 -7.988 1 96.81 485 LEU A C 1
ATOM 3745 O O . LEU A 1 485 ? 7.434 26.656 -8.797 1 96.81 485 LEU A O 1
ATOM 3749 N N . LEU A 1 486 ? 6.82 25.875 -6.805 1 94 486 LEU A N 1
ATOM 3750 C CA . LEU A 1 486 ? 8.18 25.5 -6.441 1 94 486 LEU A CA 1
ATOM 3751 C C . LEU A 1 486 ? 8.742 24.453 -7.398 1 94 486 LEU A C 1
ATOM 3753 O O . LEU A 1 486 ? 9.891 24.562 -7.84 1 94 486 LEU A O 1
ATOM 3757 N N . SER A 1 487 ? 7.926 23.469 -7.664 1 93.62 487 SER A N 1
ATOM 3758 C CA . SER A 1 487 ? 8.352 22.406 -8.57 1 93.62 487 SER A CA 1
ATOM 3759 C C . SER A 1 487 ? 8.547 22.938 -9.992 1 93.62 487 SER A C 1
ATOM 3761 O O . SER A 1 487 ? 9.484 22.547 -10.688 1 93.62 487 SER A O 1
ATOM 3763 N N . SER A 1 488 ? 7.625 23.766 -10.422 1 95.25 488 SER A N 1
ATOM 3764 C CA . SER A 1 488 ? 7.762 24.406 -11.727 1 95.25 488 SER A CA 1
ATOM 3765 C C . SER A 1 488 ? 9.07 25.172 -11.828 1 95.25 488 SER A C 1
ATOM 3767 O O . SER A 1 488 ? 9.75 25.125 -12.859 1 95.25 488 SER A O 1
ATOM 3769 N N . GLN A 1 489 ? 9.43 25.922 -10.781 1 93.88 489 GLN A N 1
ATOM 3770 C CA . GLN A 1 489 ? 10.68 26.688 -10.742 1 93.88 489 GLN A CA 1
ATOM 3771 C C . GLN A 1 489 ? 11.883 25.766 -10.883 1 93.88 489 GLN A C 1
ATOM 3773 O O . GLN A 1 489 ? 12.836 26.078 -11.594 1 93.88 489 GLN A O 1
ATOM 3778 N N . ARG A 1 490 ? 11.828 24.656 -10.25 1 89.75 490 ARG A N 1
ATOM 3779 C CA . ARG A 1 490 ? 12.914 23.688 -10.258 1 89.75 490 ARG A CA 1
ATOM 3780 C C . ARG A 1 490 ? 13.148 23.141 -11.656 1 89.75 490 ARG A C 1
ATOM 3782 O O . ARG A 1 490 ? 14.289 22.844 -12.039 1 89.75 490 ARG A O 1
ATOM 3789 N N . HIS A 1 491 ? 12.117 22.953 -12.398 1 91.81 491 HIS A N 1
ATOM 3790 C CA . HIS A 1 491 ? 12.211 22.344 -13.719 1 91.81 491 HIS A CA 1
ATOM 3791 C C . HIS A 1 491 ? 12.672 23.344 -14.766 1 91.81 491 HIS A C 1
ATOM 3793 O O . HIS A 1 491 ? 12.984 22.969 -15.898 1 91.81 491 HIS A O 1
ATOM 3799 N N . ARG A 1 492 ? 12.766 24.594 -14.375 1 91.44 492 ARG A N 1
ATOM 3800 C CA . ARG A 1 492 ? 13.188 25.625 -15.32 1 91.44 492 ARG A CA 1
ATOM 3801 C C . ARG A 1 492 ? 14.695 25.844 -15.25 1 91.44 492 ARG A C 1
ATOM 3803 O O . ARG A 1 492 ? 15.305 25.656 -14.195 1 91.44 492 ARG A O 1
ATOM 3810 N N . THR A 1 493 ? 15.273 26.219 -16.422 1 87.44 493 THR A N 1
ATOM 3811 C CA . THR A 1 493 ? 16.719 26.375 -16.484 1 87.44 493 THR A CA 1
ATOM 3812 C C . THR A 1 493 ? 17.094 27.859 -16.562 1 87.44 493 THR A C 1
ATOM 3814 O O . THR A 1 493 ? 18.141 28.266 -16.078 1 87.44 493 THR A O 1
ATOM 3817 N N . ASP A 1 494 ? 16.203 28.672 -17.094 1 89.44 494 ASP A N 1
ATOM 3818 C CA . ASP A 1 494 ? 16.453 30.109 -17.266 1 89.44 494 ASP A CA 1
ATOM 3819 C C . ASP A 1 494 ? 16.203 30.875 -15.969 1 89.44 494 ASP A C 1
ATOM 3821 O O . ASP A 1 494 ? 15.117 30.766 -15.391 1 89.44 494 ASP A O 1
ATOM 3825 N N . ASP A 1 495 ? 17.109 31.703 -15.531 1 87.38 495 ASP A N 1
ATOM 3826 C CA . ASP A 1 495 ? 17.031 32.406 -14.266 1 87.38 495 ASP A CA 1
ATOM 3827 C C . ASP A 1 495 ? 15.891 33.438 -14.281 1 87.38 495 ASP A C 1
ATOM 3829 O O . ASP A 1 495 ? 15.258 33.688 -13.25 1 87.38 495 ASP A O 1
ATOM 3833 N N . PHE A 1 496 ? 15.695 33.969 -15.438 1 89.5 496 PHE A N 1
ATOM 3834 C CA . PHE A 1 496 ? 14.617 34.938 -15.523 1 89.5 496 PHE A CA 1
ATOM 3835 C C . PHE A 1 496 ? 13.266 34.25 -15.32 1 89.5 496 PHE A C 1
ATOM 3837 O O . PHE A 1 496 ? 12.391 34.781 -14.633 1 89.5 496 PHE A O 1
ATOM 3844 N N . GLU A 1 497 ? 13.109 33.094 -15.953 1 91.75 497 GLU A N 1
ATOM 3845 C CA . GLU A 1 497 ? 11.867 32.344 -15.789 1 91.75 497 GLU A CA 1
ATOM 3846 C C . GLU A 1 497 ? 11.711 31.859 -14.359 1 91.75 497 GLU A C 1
ATOM 3848 O O . GLU A 1 497 ? 10.602 31.844 -13.82 1 91.75 497 GLU A O 1
ATOM 3853 N N . LYS A 1 498 ? 12.797 31.484 -13.766 1 93.25 498 LYS A N 1
ATOM 3854 C CA . LYS A 1 498 ? 12.789 31.031 -12.383 1 93.25 498 LYS A CA 1
ATOM 3855 C C . LYS A 1 498 ? 12.367 32.156 -11.438 1 93.25 498 LYS A C 1
ATOM 3857 O O . LYS A 1 498 ? 11.609 31.922 -10.492 1 93.25 498 LYS A O 1
ATOM 3862 N N . LEU A 1 499 ? 12.875 33.312 -11.734 1 92.25 499 LEU A N 1
ATOM 3863 C CA . LEU A 1 499 ? 12.547 34.469 -10.906 1 92.25 499 LEU A CA 1
ATOM 3864 C C . LEU A 1 499 ? 11.07 34.812 -11.016 1 92.25 499 LEU A C 1
ATOM 3866 O O . LEU A 1 499 ? 10.43 35.156 -10.016 1 92.25 499 LEU A O 1
ATOM 3870 N N . ALA A 1 500 ? 10.562 34.688 -12.211 1 93.19 500 ALA A N 1
ATOM 3871 C CA . ALA A 1 500 ? 9.156 35.031 -12.43 1 93.19 500 ALA A CA 1
ATOM 3872 C C . ALA A 1 500 ? 8.234 34.062 -11.68 1 93.19 500 ALA A C 1
ATOM 3874 O O . ALA A 1 500 ? 7.297 34.5 -11.008 1 93.19 500 ALA A O 1
ATOM 3875 N N . VAL A 1 501 ? 8.492 32.781 -11.82 1 95.81 501 VAL A N 1
ATOM 3876 C CA . VAL A 1 501 ? 7.691 31.781 -11.148 1 95.81 501 VAL A CA 1
ATOM 3877 C C . VAL A 1 501 ? 7.922 31.859 -9.641 1 95.81 501 VAL A C 1
ATOM 3879 O O . VAL A 1 501 ? 6.988 31.688 -8.852 1 95.81 501 VAL A O 1
ATOM 3882 N N . GLY A 1 502 ? 9.156 32.125 -9.266 1 94.38 502 GLY A N 1
ATOM 3883 C CA . GLY A 1 502 ? 9.477 32.312 -7.855 1 94.38 502 GLY A CA 1
ATOM 3884 C C . GLY A 1 502 ? 8.742 33.469 -7.203 1 94.38 502 GLY A C 1
ATOM 3885 O O . GLY A 1 502 ? 8.328 33.375 -6.043 1 94.38 502 GLY A O 1
ATOM 3886 N N . SER A 1 503 ? 8.609 34.5 -7.914 1 93.69 503 SER A N 1
ATOM 3887 C CA . SER A 1 503 ? 7.875 35.656 -7.402 1 93.69 503 SER A CA 1
ATOM 3888 C C . SER A 1 503 ? 6.402 35.312 -7.184 1 93.69 503 SER A C 1
ATOM 3890 O O . SER A 1 503 ? 5.789 35.781 -6.223 1 93.69 503 SER A O 1
ATOM 3892 N N . ARG A 1 504 ? 5.852 34.594 -8.086 1 95.69 504 ARG A N 1
ATOM 3893 C CA . ARG A 1 504 ? 4.477 34.156 -7.918 1 95.69 504 ARG A CA 1
ATOM 3894 C C . ARG A 1 504 ? 4.348 33.219 -6.699 1 95.69 504 ARG A C 1
ATOM 3896 O O . ARG A 1 504 ? 3.387 33.344 -5.934 1 95.69 504 ARG A O 1
ATOM 3903 N N . CYS A 1 505 ? 5.285 32.281 -6.578 1 96 505 CYS A N 1
ATOM 3904 C CA . CYS A 1 505 ? 5.316 31.406 -5.422 1 96 505 CYS A CA 1
ATOM 3905 C C . CYS A 1 505 ? 5.391 32.188 -4.121 1 96 505 CYS A C 1
ATOM 3907 O O . CYS A 1 505 ? 4.68 31.891 -3.162 1 96 505 CYS A O 1
ATOM 3909 N N . GLN A 1 506 ? 6.242 33.219 -4.121 1 95.19 506 GLN A N 1
ATOM 3910 C CA . GLN A 1 506 ? 6.41 34.062 -2.943 1 95.19 506 GLN A CA 1
ATOM 3911 C C . GLN A 1 506 ? 5.117 34.781 -2.598 1 95.19 506 GLN A C 1
ATOM 3913 O O . GLN A 1 506 ? 4.77 34.906 -1.423 1 95.19 506 GLN A O 1
ATOM 3918 N N . SER A 1 507 ? 4.461 35.25 -3.582 1 96.12 507 SER A N 1
ATOM 3919 C CA . SER A 1 507 ? 3.193 35.938 -3.379 1 96.12 507 SER A CA 1
ATOM 3920 C C . SER A 1 507 ? 2.145 35 -2.777 1 96.12 507 SER A C 1
ATOM 3922 O O . SER A 1 507 ? 1.374 35.406 -1.905 1 96.12 507 SER A O 1
ATOM 3924 N N . VAL A 1 508 ? 2.064 33.812 -3.301 1 97.38 508 VAL A N 1
ATOM 3925 C CA . VAL A 1 508 ? 1.104 32.844 -2.787 1 97.38 508 VAL A CA 1
ATOM 3926 C C . VAL A 1 508 ? 1.464 32.469 -1.349 1 97.38 508 VAL A C 1
ATOM 3928 O O . VAL A 1 508 ? 0.582 32.312 -0.5 1 97.38 508 VAL A O 1
ATOM 3931 N N . ALA A 1 509 ? 2.713 32.281 -1.088 1 97.75 509 ALA A N 1
ATOM 3932 C CA . ALA A 1 509 ? 3.178 31.953 0.26 1 97.75 509 ALA A CA 1
ATOM 3933 C C . ALA A 1 509 ? 2.822 33.062 1.239 1 97.75 509 ALA A C 1
ATOM 3935 O O . ALA A 1 509 ? 2.348 32.812 2.346 1 97.75 509 ALA A O 1
ATOM 3936 N N . ALA A 1 510 ? 3.082 34.281 0.826 1 97.62 510 ALA A N 1
ATOM 3937 C CA . ALA A 1 510 ? 2.758 35.438 1.667 1 97.62 510 ALA A CA 1
ATOM 3938 C C . ALA A 1 510 ? 1.258 35.5 1.943 1 97.62 510 ALA A C 1
ATOM 3940 O O . ALA A 1 510 ? 0.841 35.781 3.072 1 97.62 510 ALA A O 1
ATOM 3941 N N . SER A 1 511 ? 0.517 35.312 0.888 1 97.56 511 SER A N 1
ATOM 3942 C CA . SER A 1 511 ? -0.935 35.312 1.044 1 97.56 511 SER A CA 1
ATOM 3943 C C . SER A 1 511 ? -1.396 34.219 1.992 1 97.56 511 SER A C 1
ATOM 3945 O O . SER A 1 511 ? -2.365 34.406 2.734 1 97.56 511 SER A O 1
ATOM 3947 N N . SER A 1 512 ? -0.827 33.031 1.887 1 98 512 SER A N 1
ATOM 3948 C CA . SER A 1 512 ? -1.164 31.922 2.764 1 98 512 SER A CA 1
ATOM 3949 C C . SER A 1 512 ? -0.854 32.25 4.219 1 98 512 SER A C 1
ATOM 3951 O O . SER A 1 512 ? -1.652 31.953 5.113 1 98 512 SER A O 1
ATOM 3953 N N . ILE A 1 513 ? 0.33 32.844 4.469 1 98.25 513 ILE A N 1
ATOM 3954 C CA . ILE A 1 513 ? 0.717 33.25 5.816 1 98.25 513 ILE A CA 1
ATOM 3955 C C . ILE A 1 513 ? -0.301 34.25 6.371 1 98.25 513 ILE A C 1
ATOM 3957 O O . ILE A 1 513 ? -0.769 34.094 7.5 1 98.25 513 ILE A O 1
ATOM 3961 N N . ASN A 1 514 ? -0.619 35.188 5.551 1 97.69 514 ASN A N 1
ATOM 3962 C CA . ASN A 1 514 ? -1.581 36.219 5.965 1 97.69 514 ASN A CA 1
ATOM 3963 C C . ASN A 1 514 ? -2.947 35.625 6.258 1 97.69 514 ASN A C 1
ATOM 3965 O O . ASN A 1 514 ? -3.598 35.969 7.238 1 97.69 514 ASN A O 1
ATOM 3969 N N . ASP A 1 515 ? -3.4 34.75 5.395 1 97.38 515 ASP A N 1
ATOM 3970 C CA . ASP A 1 515 ? -4.707 34.125 5.551 1 97.38 515 ASP A CA 1
ATOM 3971 C C . ASP A 1 515 ? -4.77 33.281 6.84 1 97.38 515 ASP A C 1
ATOM 3973 O O . ASP A 1 515 ? -5.762 33.344 7.566 1 97.38 515 ASP A O 1
ATOM 3977 N N . ILE A 1 516 ? -3.82 32.5 7.113 1 98.12 516 ILE A N 1
ATOM 3978 C CA . ILE A 1 516 ? -3.795 31.641 8.297 1 98.12 516 ILE A CA 1
ATOM 3979 C C . ILE A 1 516 ? -3.717 32.5 9.555 1 98.12 516 ILE A C 1
ATOM 3981 O O . ILE A 1 516 ? -4.445 32.281 10.516 1 98.12 516 ILE A O 1
ATOM 3985 N N . ALA A 1 517 ? -2.807 33.531 9.516 1 97.69 517 ALA A N 1
ATOM 3986 C CA . ALA A 1 517 ? -2.662 34.438 10.664 1 97.69 517 ALA A CA 1
ATOM 3987 C C . ALA A 1 517 ? -3.967 35.156 10.961 1 97.69 517 ALA A C 1
ATOM 3989 O O . ALA A 1 517 ? -4.367 35.281 12.125 1 97.69 517 ALA A O 1
ATOM 3990 N N . THR A 1 518 ? -4.609 35.656 9.953 1 96.62 518 THR A N 1
ATOM 3991 C CA . THR A 1 518 ? -5.871 36.375 10.109 1 96.62 518 THR A CA 1
ATOM 3992 C C . THR A 1 518 ? -6.945 35.438 10.68 1 96.62 518 THR A C 1
ATOM 3994 O O . THR A 1 518 ? -7.707 35.844 11.562 1 96.62 518 THR A O 1
ATOM 3997 N N . PHE A 1 519 ? -7.051 34.25 10.242 1 96.62 519 PHE A N 1
ATOM 3998 C CA . PHE A 1 519 ? -8.023 33.281 10.75 1 96.62 519 PHE A CA 1
ATOM 3999 C C . PHE A 1 519 ? -7.781 33 12.227 1 96.62 519 PHE A C 1
ATOM 4001 O O . PHE A 1 519 ? -8.727 32.969 13.016 1 96.62 519 PHE A O 1
ATOM 4008 N N . CYS A 1 520 ? -6.512 32.719 12.555 1 96.19 520 CYS A N 1
ATOM 4009 C CA . CYS A 1 520 ? -6.164 32.406 13.93 1 96.19 520 CYS A CA 1
ATOM 4010 C C . CYS A 1 520 ? -6.516 33.562 14.867 1 96.19 520 CYS A C 1
ATOM 4012 O O . CYS A 1 520 ? -6.898 33.312 16.016 1 96.19 520 CYS A O 1
ATOM 4014 N N . ASP A 1 521 ? -6.418 34.75 14.359 1 95 521 ASP A N 1
ATOM 4015 C CA . ASP A 1 521 ? -6.746 35.938 15.148 1 95 521 ASP A CA 1
ATOM 4016 C C . ASP A 1 521 ? -8.258 36.125 15.258 1 95 521 ASP A C 1
ATOM 4018 O O . ASP A 1 521 ? -8.766 36.531 16.312 1 95 521 ASP A O 1
ATOM 4022 N N . GLN A 1 522 ? -8.961 35.844 14.219 1 94.06 522 GLN A N 1
ATOM 4023 C CA . GLN A 1 522 ? -10.398 36.094 14.141 1 94.06 522 GLN A CA 1
ATOM 4024 C C . GLN A 1 522 ? -11.18 35 14.867 1 94.06 522 GLN A C 1
ATOM 4026 O O . GLN A 1 522 ? -12.25 35.25 15.414 1 94.06 522 GLN A O 1
ATOM 4031 N N . TYR A 1 523 ? -10.672 33.75 14.797 1 93.88 523 TYR A N 1
ATOM 4032 C CA . TYR A 1 523 ? -11.414 32.625 15.344 1 93.88 523 TYR A CA 1
ATOM 4033 C C . TYR A 1 523 ? -10.57 31.859 16.359 1 93.88 523 TYR A C 1
ATOM 4035 O O . TYR A 1 523 ? -10.422 30.641 16.234 1 93.88 523 TYR A O 1
ATOM 4043 N N . PRO A 1 524 ? -10.133 32.438 17.438 1 91.56 524 PRO A N 1
ATOM 4044 C CA . PRO A 1 524 ? -9.281 31.766 18.422 1 91.56 524 PRO A CA 1
ATOM 4045 C C . PRO A 1 524 ? -9.984 30.594 19.094 1 91.56 524 PRO A C 1
ATOM 4047 O O . PRO A 1 524 ? -9.344 29.594 19.422 1 91.56 524 PRO A O 1
ATOM 4050 N N . ASP A 1 525 ? -11.312 30.672 19.188 1 88.88 525 ASP A N 1
ATOM 4051 C CA . ASP A 1 525 ? -12.078 29.641 19.891 1 88.88 525 ASP A CA 1
ATOM 4052 C C . ASP A 1 525 ? -12.227 28.391 19.047 1 88.88 525 ASP A C 1
ATOM 4054 O O . ASP A 1 525 ? -12.547 27.312 19.562 1 88.88 525 ASP A O 1
ATOM 4058 N N . HIS A 1 526 ? -12 28.531 17.766 1 90.62 526 HIS A N 1
ATOM 4059 C CA . HIS A 1 526 ? -12.148 27.391 16.859 1 90.62 526 HIS A CA 1
ATOM 4060 C C . HIS A 1 526 ? -10.852 26.594 16.75 1 90.62 526 HIS A C 1
ATOM 4062 O O . HIS A 1 526 ? -10.844 25.484 16.234 1 90.62 526 HIS A O 1
ATOM 4068 N N . LEU A 1 527 ? -9.805 27.141 17.344 1 92.75 527 LEU A N 1
ATOM 4069 C CA . LEU A 1 527 ? -8.484 26.531 17.172 1 92.75 527 LEU A CA 1
ATOM 4070 C C . LEU A 1 527 ? -8.258 25.406 18.172 1 92.75 527 LEU A C 1
ATOM 4072 O O . LEU A 1 527 ? -7.484 25.562 19.109 1 92.75 527 LEU A O 1
ATOM 4076 N N . HIS A 1 528 ? -8.922 24.281 17.938 1 91 528 HIS A N 1
ATOM 4077 C CA . HIS A 1 528 ? -8.57 23.078 18.672 1 91 528 HIS A CA 1
ATOM 4078 C C . HIS A 1 528 ? -7.262 22.484 18.172 1 91 528 HIS A C 1
ATOM 4080 O O . HIS A 1 528 ? -6.711 22.953 17.172 1 91 528 HIS A O 1
ATOM 4086 N N . SER A 1 529 ? -6.758 21.453 18.766 1 90.94 529 SER A N 1
ATOM 4087 C CA . SER A 1 529 ? -5.434 20.906 18.484 1 90.94 529 SER A CA 1
ATOM 4088 C C . SER A 1 529 ? -5.316 20.5 17.016 1 90.94 529 SER A C 1
ATOM 4090 O O . SER A 1 529 ? -4.266 20.688 16.391 1 90.94 529 SER A O 1
ATOM 4092 N N . GLY A 1 530 ? -6.332 19.969 16.5 1 92.56 530 GLY A N 1
ATOM 4093 C CA . GLY A 1 530 ? -6.32 19.531 15.117 1 92.56 530 GLY A CA 1
ATOM 4094 C C . GLY A 1 530 ? -6.184 20.672 14.133 1 92.56 530 GLY A C 1
ATOM 4095 O O . GLY A 1 530 ? -5.352 20.625 13.227 1 92.56 530 GLY A O 1
ATOM 4096 N N . LEU A 1 531 ? -6.969 21.672 14.281 1 95.06 531 LEU A N 1
ATOM 4097 C CA . LEU A 1 531 ? -6.914 22.828 13.391 1 95.06 531 LEU A CA 1
ATOM 4098 C C . LEU A 1 531 ? -5.613 23.594 13.586 1 95.06 531 LEU A C 1
ATOM 4100 O O . LEU A 1 531 ? -5.043 24.109 12.625 1 95.06 531 LEU A O 1
ATOM 4104 N N . ALA A 1 532 ? -5.184 23.672 14.82 1 94.75 532 ALA A N 1
ATOM 4105 C CA . ALA A 1 532 ? -3.912 24.328 15.109 1 94.75 532 ALA A CA 1
ATOM 4106 C C . ALA A 1 532 ? -2.752 23.609 14.43 1 94.75 532 ALA A C 1
ATOM 4108 O O . ALA A 1 532 ? -1.811 24.25 13.953 1 94.75 532 ALA A O 1
ATOM 4109 N N . TRP A 1 533 ? -2.822 22.281 14.469 1 94.38 533 TRP A N 1
ATOM 4110 C CA . TRP A 1 533 ? -1.801 21.484 13.781 1 94.38 533 TRP A CA 1
ATOM 4111 C C . TRP A 1 533 ? -1.697 21.891 12.312 1 94.38 533 TRP A C 1
ATOM 4113 O O . TRP A 1 533 ? -0.597 22.094 11.797 1 94.38 533 TRP A O 1
ATOM 4123 N N . TYR A 1 534 ? -2.775 22.062 11.586 1 96.12 534 TYR A N 1
ATOM 4124 C CA . TYR A 1 534 ? -2.789 22.453 10.188 1 96.12 534 TYR A CA 1
ATOM 4125 C C . TYR A 1 534 ? -2.293 23.875 10.016 1 96.12 534 TYR A C 1
ATOM 4127 O O . TYR A 1 534 ? -1.572 24.188 9.062 1 96.12 534 TYR A O 1
ATOM 4135 N N . ALA A 1 535 ? -2.691 24.703 10.922 1 96.94 535 ALA A N 1
ATOM 4136 C CA . ALA A 1 535 ? -2.225 26.094 10.859 1 96.94 535 ALA A CA 1
ATOM 4137 C C . ALA A 1 535 ? -0.704 26.156 10.961 1 96.94 535 ALA A C 1
ATOM 4139 O O . ALA A 1 535 ? -0.057 26.891 10.195 1 96.94 535 ALA A O 1
ATOM 4140 N N . VAL A 1 536 ? -0.187 25.391 11.891 1 95.19 536 VAL A N 1
ATOM 4141 C CA . VAL A 1 536 ? 1.26 25.375 12.078 1 95.19 536 VAL A CA 1
ATOM 4142 C C . VAL A 1 536 ? 1.936 24.812 10.828 1 95.19 536 VAL A C 1
ATOM 4144 O O . VAL A 1 536 ? 2.881 25.406 10.312 1 95.19 536 VAL A O 1
ATOM 4147 N N . TYR A 1 537 ? 1.48 23.75 10.344 1 95.31 537 TYR A N 1
ATOM 4148 C CA . TYR A 1 537 ? 2.084 23.078 9.203 1 95.31 537 TYR A CA 1
ATOM 4149 C C . TYR A 1 537 ? 2.092 23.984 7.973 1 95.31 537 TYR A C 1
ATOM 4151 O O . TYR A 1 537 ? 3.129 24.141 7.328 1 95.31 537 TYR A O 1
ATOM 4159 N N . PHE A 1 538 ? 0.98 24.531 7.629 1 96.94 538 PHE A N 1
ATOM 4160 C CA . PHE A 1 538 ? 0.879 25.297 6.391 1 96.94 538 PHE A CA 1
ATOM 4161 C C . PHE A 1 538 ? 1.588 26.641 6.52 1 96.94 538 PHE A C 1
ATOM 4163 O O . PHE A 1 538 ? 2.129 27.156 5.539 1 96.94 538 PHE A O 1
ATOM 4170 N N . THR A 1 539 ? 1.6 27.219 7.75 1 97.25 539 THR A N 1
ATOM 4171 C CA . THR A 1 539 ? 2.389 28.422 7.957 1 97.25 539 THR A CA 1
ATOM 4172 C C . THR A 1 539 ? 3.877 28.141 7.766 1 97.25 539 THR A C 1
ATOM 4174 O O . THR A 1 539 ? 4.586 28.922 7.129 1 97.25 539 THR A O 1
ATOM 4177 N N . LEU A 1 540 ? 4.234 27.047 8.312 1 94.25 540 LEU A N 1
ATOM 4178 C CA . LEU A 1 540 ? 5.637 26.672 8.18 1 94.25 540 LEU A CA 1
ATOM 4179 C C . LEU A 1 540 ? 6.004 26.438 6.719 1 94.25 540 LEU A C 1
ATOM 4181 O O . LEU A 1 540 ? 7.043 26.906 6.258 1 94.25 540 LEU A O 1
ATOM 4185 N N . GLN A 1 541 ? 5.199 25.703 5.98 1 94.06 541 GLN A N 1
ATOM 4186 C CA . GLN A 1 541 ? 5.445 25.438 4.566 1 94.06 541 GLN A CA 1
ATOM 4187 C C . GLN A 1 541 ? 5.508 26.75 3.775 1 94.06 541 GLN A C 1
ATOM 4189 O O . GLN A 1 541 ? 6.371 26.906 2.912 1 94.06 541 GLN A O 1
ATOM 4194 N N . ALA A 1 542 ? 4.602 27.594 4.086 1 96.62 542 ALA A N 1
ATOM 4195 C CA . ALA A 1 542 ? 4.562 28.875 3.402 1 96.62 542 ALA A CA 1
ATOM 4196 C C . ALA A 1 542 ? 5.801 29.703 3.725 1 96.62 542 ALA A C 1
ATOM 4198 O O . ALA A 1 542 ? 6.383 30.328 2.838 1 96.62 542 ALA A O 1
ATOM 4199 N N . MET A 1 543 ? 6.191 29.703 4.973 1 95.25 543 MET A N 1
ATOM 4200 C CA . MET A 1 543 ? 7.359 30.469 5.402 1 95.25 543 MET A CA 1
ATOM 4201 C C . MET A 1 543 ? 8.633 29.922 4.758 1 95.25 543 MET A C 1
ATOM 4203 O O . MET A 1 543 ? 9.492 30.703 4.332 1 95.25 543 MET A O 1
ATOM 4207 N N . LEU A 1 544 ? 8.734 28.641 4.746 1 91.94 544 LEU A N 1
ATOM 4208 C CA . LEU A 1 544 ? 9.883 28 4.109 1 91.94 544 LEU A CA 1
ATOM 4209 C C . LEU A 1 544 ? 9.961 28.375 2.633 1 91.94 544 LEU A C 1
ATOM 4211 O O . LEU A 1 544 ? 11.031 28.688 2.121 1 91.94 544 LEU A O 1
ATOM 4215 N N . SER A 1 545 ? 8.836 28.297 1.958 1 93.94 545 SER A N 1
ATOM 4216 C CA . SER A 1 545 ? 8.789 28.641 0.539 1 93.94 545 SER A CA 1
ATOM 4217 C C . SER A 1 545 ? 9.078 30.125 0.31 1 93.94 545 SER A C 1
ATOM 4219 O O . SER A 1 545 ? 9.781 30.484 -0.641 1 93.94 545 SER A O 1
ATOM 4221 N N . PHE A 1 546 ? 8.531 30.953 1.159 1 94.81 546 PHE A N 1
ATOM 4222 C CA . PHE A 1 546 ? 8.734 32.375 1.091 1 94.81 546 PHE A CA 1
ATOM 4223 C C . PHE A 1 546 ? 10.211 32.719 1.246 1 94.81 546 PHE A C 1
ATOM 4225 O O . PHE A 1 546 ? 10.766 33.5 0.45 1 94.81 546 PHE A O 1
ATOM 4232 N N . THR A 1 547 ? 10.859 32.188 2.191 1 91.56 547 THR A N 1
ATOM 4233 C CA . THR A 1 547 ? 12.266 32.438 2.498 1 91.56 547 THR A CA 1
ATOM 4234 C C . THR A 1 547 ? 13.172 31.891 1.402 1 91.56 547 THR A C 1
ATOM 4236 O O . THR A 1 547 ? 14.195 32.5 1.076 1 91.56 547 THR A O 1
ATOM 4239 N N . SER A 1 548 ? 12.805 30.703 0.93 1 89.19 548 SER A N 1
ATOM 4240 C CA . SER A 1 548 ? 13.602 30.109 -0.143 1 89.19 548 SER A CA 1
ATOM 4241 C C . SER A 1 548 ? 13.68 31.031 -1.349 1 89.19 548 SER A C 1
ATOM 4243 O O . SER A 1 548 ? 14.703 31.094 -2.031 1 89.19 548 SER A O 1
ATOM 4245 N N . GLN A 1 549 ? 12.586 31.781 -1.61 1 90.69 549 GLN A N 1
ATOM 4246 C CA . GLN A 1 549 ? 12.578 32.719 -2.729 1 90.69 549 GLN A CA 1
ATOM 4247 C C . GLN A 1 549 ? 13.438 33.938 -2.42 1 90.69 549 GLN A C 1
ATOM 4249 O O . GLN A 1 549 ? 14.062 34.5 -3.318 1 90.69 549 GLN A O 1
ATOM 4254 N N . CYS A 1 550 ? 13.453 34.375 -1.167 1 88.5 550 CYS A N 1
ATOM 4255 C CA . CYS A 1 550 ? 14.328 35.469 -0.76 1 88.5 550 CYS A CA 1
ATOM 4256 C C . CYS A 1 550 ? 15.797 35.094 -0.949 1 88.5 550 CYS A C 1
ATOM 4258 O O . CYS A 1 550 ? 16.594 35.875 -1.447 1 88.5 550 CYS A O 1
ATOM 4260 N N . VAL A 1 551 ? 16.094 33.906 -0.605 1 84.62 551 VAL A N 1
ATOM 4261 C CA . VAL A 1 551 ? 17.453 33.438 -0.726 1 84.62 551 VAL A CA 1
ATOM 4262 C C . VAL A 1 551 ? 17.844 33.312 -2.199 1 84.62 551 VAL A C 1
ATOM 4264 O O . VAL A 1 551 ? 18.953 33.688 -2.588 1 84.62 551 VAL A O 1
ATOM 4267 N N . TYR A 1 552 ? 16.953 32.844 -2.961 1 85.38 552 TYR A N 1
ATOM 4268 C CA . TYR A 1 552 ? 17.219 32.688 -4.387 1 85.38 552 TYR A CA 1
ATOM 4269 C C . TYR A 1 552 ? 17.484 34.062 -5.031 1 85.38 552 TYR A C 1
ATOM 4271 O O . TYR A 1 552 ? 18.422 34.188 -5.828 1 85.38 552 TYR A O 1
ATOM 4279 N N . ARG A 1 553 ? 16.75 35.031 -4.73 1 85.06 553 ARG A N 1
ATOM 4280 C CA . ARG A 1 553 ? 16.922 36.375 -5.27 1 85.06 553 ARG A CA 1
ATOM 4281 C C . ARG A 1 553 ? 18.281 36.938 -4.875 1 85.06 553 ARG A C 1
ATOM 4283 O O . ARG A 1 553 ? 18.953 37.594 -5.684 1 85.06 553 ARG A O 1
ATOM 4290 N N . ARG A 1 554 ? 18.641 36.656 -3.707 1 83 554 ARG A N 1
ATOM 4291 C CA . ARG A 1 554 ? 19.938 37.125 -3.238 1 83 554 ARG A CA 1
ATOM 4292 C C . ARG A 1 554 ? 21.078 36.438 -3.975 1 83 554 ARG A C 1
ATOM 4294 O O . ARG A 1 554 ? 22.109 37.062 -4.266 1 83 554 ARG A O 1
ATOM 4301 N N . ARG A 1 555 ? 20.938 35.25 -4.238 1 78.75 555 ARG A N 1
ATOM 4302 C CA . ARG A 1 555 ? 21.953 34.469 -4.922 1 78.75 555 ARG A CA 1
ATOM 4303 C C . ARG A 1 555 ? 22.203 35 -6.332 1 78.75 555 ARG A C 1
ATOM 4305 O O . ARG A 1 555 ? 23.312 34.906 -6.84 1 78.75 555 ARG A O 1
ATOM 4312 N N . ILE A 1 556 ? 21.141 35.5 -6.93 1 80.69 556 ILE A N 1
ATOM 4313 C CA . ILE A 1 556 ? 21.312 35.969 -8.289 1 80.69 556 ILE A CA 1
ATOM 4314 C C . ILE A 1 556 ? 21.453 37.5 -8.281 1 80.69 556 ILE A C 1
ATOM 4316 O O . ILE A 1 556 ? 21.172 38.156 -9.281 1 80.69 556 ILE A O 1
ATOM 4320 N N . ASP A 1 557 ? 21.719 38.094 -7.125 1 79.56 557 ASP A N 1
ATOM 4321 C CA . ASP A 1 557 ? 22.078 39.5 -6.887 1 79.56 557 ASP A CA 1
ATOM 4322 C C . ASP A 1 557 ? 20.906 40.406 -7.207 1 79.56 557 ASP A C 1
ATOM 4324 O O . ASP A 1 557 ? 21.094 41.438 -7.855 1 79.56 557 ASP A O 1
ATOM 4328 N N . GLN A 1 558 ? 19.781 39.875 -6.941 1 78.25 558 GLN A N 1
ATOM 4329 C CA . GLN A 1 558 ? 18.594 40.719 -7.027 1 78.25 558 GLN A CA 1
ATOM 4330 C C . GLN A 1 558 ? 18.188 41.281 -5.656 1 78.25 558 GLN A C 1
ATOM 4332 O O . GLN A 1 558 ? 17.953 40.5 -4.727 1 78.25 558 GLN A O 1
ATOM 4337 N N . GLN A 1 559 ? 18.312 42.562 -5.445 1 70.5 559 GLN A N 1
ATOM 4338 C CA . GLN A 1 559 ? 18 43.156 -4.16 1 70.5 559 GLN A CA 1
ATOM 4339 C C . GLN A 1 559 ? 16.5 43.406 -4.02 1 70.5 559 GLN A C 1
ATOM 4341 O O . GLN A 1 559 ? 15.828 43.75 -4.996 1 70.5 559 GLN A O 1
ATOM 4346 N N . PRO A 1 560 ? 15.969 43.062 -2.846 1 70.31 560 PRO A N 1
ATOM 4347 C CA . PRO A 1 560 ? 14.523 43.219 -2.66 1 70.31 560 PRO A CA 1
ATOM 4348 C C . PRO A 1 560 ? 14.055 44.656 -2.801 1 70.31 560 PRO A C 1
ATOM 4350 O O . PRO A 1 560 ? 12.883 44.906 -3.098 1 70.31 560 PRO A O 1
ATOM 4353 N N . GLY A 1 561 ? 15.039 45.594 -2.754 1 68.06 561 GLY A N 1
ATOM 4354 C CA . GLY A 1 561 ? 14.719 47.031 -2.902 1 68.06 561 GLY A CA 1
ATOM 4355 C C . GLY A 1 561 ? 13.625 47.469 -1.961 1 68.06 561 GLY A C 1
ATOM 4356 O O . GLY A 1 561 ? 13.719 47.281 -0.747 1 68.06 561 GLY A O 1
ATOM 4357 N N . ALA A 1 562 ? 12.445 47.969 -2.443 1 64.94 562 ALA A N 1
ATOM 4358 C CA . ALA A 1 562 ? 11.312 48.562 -1.739 1 64.94 562 ALA A CA 1
ATOM 4359 C C . ALA A 1 562 ? 10.477 47.469 -1.045 1 64.94 562 ALA A C 1
ATOM 4361 O O . ALA A 1 562 ? 9.727 47.781 -0.116 1 64.94 562 ALA A O 1
ATOM 4362 N N . ASP A 1 563 ? 10.812 46.25 -1.323 1 82.25 563 ASP A N 1
ATOM 4363 C CA . ASP A 1 563 ? 9.961 45.188 -0.817 1 82.25 563 ASP A CA 1
ATOM 4364 C C . ASP A 1 563 ? 10.523 44.594 0.47 1 82.25 563 ASP A C 1
ATOM 4366 O O . ASP A 1 563 ? 9.906 43.719 1.083 1 82.25 563 ASP A O 1
ATOM 4370 N N . ALA A 1 564 ? 11.586 45.094 0.958 1 83.75 564 ALA A N 1
ATOM 4371 C CA . ALA A 1 564 ? 12.258 44.531 2.135 1 83.75 564 ALA A CA 1
ATOM 4372 C C . ALA A 1 564 ? 11.352 44.594 3.361 1 83.75 564 ALA A C 1
ATOM 4374 O O . ALA A 1 564 ? 11.289 43.656 4.148 1 83.75 564 ALA A O 1
ATOM 4375 N N . GLN A 1 565 ? 10.719 45.781 3.502 1 87.12 565 GLN A N 1
ATOM 4376 C CA . GLN A 1 565 ? 9.836 45.938 4.652 1 87.12 565 GLN A CA 1
ATOM 4377 C C . GLN A 1 565 ? 8.656 44.969 4.59 1 87.12 565 GLN A C 1
ATOM 4379 O O . GLN A 1 565 ? 8.234 44.438 5.617 1 87.12 565 GLN A O 1
ATOM 4384 N N . TYR A 1 566 ? 8.172 44.812 3.41 1 89.81 566 TYR A N 1
ATOM 4385 C CA . TYR A 1 566 ? 7.074 43.875 3.207 1 89.81 566 TYR A CA 1
ATOM 4386 C C . TYR A 1 566 ? 7.496 42.469 3.559 1 89.81 566 TYR A C 1
ATOM 4388 O O . TYR A 1 566 ? 6.734 41.719 4.184 1 89.81 566 TYR A O 1
ATOM 4396 N N . TYR A 1 567 ? 8.688 42.094 3.16 1 90.88 567 TYR A N 1
ATOM 4397 C CA . TYR A 1 567 ? 9.195 40.75 3.432 1 90.88 567 TYR A CA 1
ATOM 4398 C C . TYR A 1 567 ? 9.352 40.531 4.93 1 90.88 567 TYR A C 1
ATOM 4400 O O . TYR A 1 567 ? 8.969 39.469 5.445 1 90.88 567 TYR A O 1
ATOM 4408 N N . GLU A 1 568 ? 9.859 41.469 5.605 1 91 568 GLU A N 1
ATOM 4409 C CA . GLU A 1 568 ? 10.039 41.375 7.051 1 91 568 GLU A CA 1
ATOM 4410 C C . GLU A 1 568 ? 8.695 41.281 7.77 1 91 568 GLU A C 1
ATOM 4412 O O . GLU A 1 568 ? 8.562 40.531 8.75 1 91 568 GLU A O 1
ATOM 4417 N N . HIS A 1 569 ? 7.809 42.094 7.293 1 93.81 569 HIS A N 1
ATOM 4418 C CA . HIS A 1 569 ? 6.48 42.062 7.895 1 93.81 569 HIS A CA 1
ATOM 4419 C C . HIS A 1 569 ? 5.824 40.688 7.727 1 93.81 569 HIS A C 1
ATOM 4421 O O . HIS A 1 569 ? 5.234 40.156 8.672 1 93.81 569 HIS A O 1
ATOM 4427 N N . THR A 1 570 ? 5.891 40.188 6.523 1 95.12 570 THR A N 1
ATOM 4428 C CA . THR A 1 570 ? 5.316 38.875 6.242 1 95.12 570 THR A CA 1
ATOM 4429 C C . THR A 1 570 ? 5.965 37.781 7.117 1 95.12 570 THR A C 1
ATOM 4431 O O . THR A 1 570 ? 5.27 36.938 7.688 1 95.12 570 THR A O 1
ATOM 4434 N N . ALA A 1 571 ? 7.246 37.781 7.223 1 95.44 571 ALA A N 1
ATOM 4435 C CA . ALA A 1 571 ? 7.969 36.844 8.055 1 95.44 571 ALA A CA 1
ATOM 4436 C C . ALA A 1 571 ? 7.578 37 9.523 1 95.44 571 ALA A C 1
ATOM 4438 O O . ALA A 1 571 ? 7.41 36 10.234 1 95.44 571 ALA A O 1
ATOM 4439 N N . SER A 1 572 ? 7.453 38.219 9.969 1 95.88 572 SER A N 1
ATOM 4440 C CA . SER A 1 572 ? 7.082 38.469 11.359 1 95.88 572 SER A CA 1
ATOM 4441 C C . SER A 1 572 ? 5.664 38 11.648 1 95.88 572 SER A C 1
ATOM 4443 O O . SER A 1 572 ? 5.375 37.531 12.75 1 95.88 572 SER A O 1
ATOM 4445 N N . GLN A 1 573 ? 4.832 38.156 10.672 1 97 573 GLN A N 1
ATOM 4446 C CA . GLN A 1 573 ? 3.469 37.688 10.82 1 97 573 GLN A CA 1
ATOM 4447 C C . GLN A 1 573 ? 3.453 36.156 11.031 1 97 573 GLN A C 1
ATOM 4449 O O . GLN A 1 573 ? 2.676 35.656 11.836 1 97 573 GLN A O 1
ATOM 4454 N N . ALA A 1 574 ? 4.199 35.469 10.281 1 97.38 574 ALA A N 1
ATOM 4455 C CA . ALA A 1 574 ? 4.309 34.031 10.43 1 97.38 574 ALA A CA 1
ATOM 4456 C C . ALA A 1 574 ? 4.809 33.656 11.828 1 97.38 574 ALA A C 1
ATOM 4458 O O . ALA A 1 574 ? 4.273 32.75 12.461 1 97.38 574 ALA A O 1
ATOM 4459 N N . VAL A 1 575 ? 5.828 34.344 12.297 1 96.81 575 VAL A N 1
ATOM 4460 C CA . VAL A 1 575 ? 6.41 34.094 13.617 1 96.81 575 VAL A CA 1
ATOM 4461 C C . VAL A 1 575 ? 5.359 34.344 14.695 1 96.81 575 VAL A C 1
ATOM 4463 O O . VAL A 1 575 ? 5.188 33.531 15.602 1 96.81 575 VAL A O 1
ATOM 4466 N N . ASN A 1 576 ? 4.664 35.438 14.562 1 95.94 576 ASN A N 1
ATOM 4467 C CA . ASN A 1 576 ? 3.645 35.781 15.547 1 95.94 576 ASN A CA 1
ATOM 4468 C C . ASN A 1 576 ? 2.504 34.781 15.555 1 95.94 576 ASN A C 1
ATOM 4470 O O . ASN A 1 576 ? 1.967 34.438 16.609 1 95.94 576 ASN A O 1
ATOM 4474 N N . CYS A 1 577 ? 2.137 34.375 14.398 1 96.31 577 CYS A N 1
ATOM 4475 C CA . CYS A 1 577 ? 1.073 33.375 14.273 1 96.31 577 CYS A CA 1
ATOM 4476 C C . CYS A 1 577 ? 1.448 32.094 14.984 1 96.31 577 CYS A C 1
ATOM 4478 O O . CYS A 1 577 ? 0.672 31.578 15.789 1 96.31 577 CYS A O 1
ATOM 4480 N N . ILE A 1 578 ? 2.627 31.562 14.734 1 96.06 578 ILE A N 1
ATOM 4481 C CA . ILE A 1 578 ? 3.092 30.312 15.336 1 96.06 578 ILE A CA 1
ATOM 4482 C C . ILE A 1 578 ? 3.236 30.484 16.844 1 96.06 578 ILE A C 1
ATOM 4484 O O . ILE A 1 578 ? 2.916 29.578 17.609 1 96.06 578 ILE A O 1
ATOM 4488 N N . GLU A 1 579 ? 3.738 31.641 17.234 1 94.62 579 GLU A N 1
ATOM 4489 C CA . GLU A 1 579 ? 3.871 31.922 18.672 1 94.62 579 GLU A CA 1
ATOM 4490 C C . GLU A 1 579 ? 2.521 31.828 19.375 1 94.62 579 GLU A C 1
ATOM 4492 O O . GLU A 1 579 ? 2.428 31.281 20.469 1 94.62 579 GLU A O 1
ATOM 4497 N N . GLY A 1 580 ? 1.522 32.344 18.75 1 93.06 580 GLY A N 1
ATOM 4498 C CA . GLY A 1 580 ? 0.184 32.312 19.312 1 93.06 580 GLY A CA 1
ATOM 4499 C C . GLY A 1 580 ? -0.395 30.906 19.406 1 93.06 580 GLY A C 1
ATOM 4500 O O . GLY A 1 580 ? -1.287 30.641 20.203 1 93.06 580 GLY A O 1
ATOM 4501 N N . LEU A 1 581 ? 0.127 30.016 18.594 1 93.56 581 LEU A N 1
ATOM 4502 C CA . LEU A 1 581 ? -0.412 28.656 18.516 1 93.56 581 LEU A CA 1
ATOM 4503 C C . LEU A 1 581 ? 0.321 27.719 19.484 1 93.56 581 LEU A C 1
ATOM 4505 O O . LEU A 1 581 ? -0.072 26.562 19.641 1 93.56 581 LEU A O 1
ATOM 4509 N N . GLN A 1 582 ? 1.361 28.109 20.125 1 89.06 582 GLN A N 1
ATOM 4510 C CA . GLN A 1 582 ? 2.178 27.281 21 1 89.06 582 GLN A CA 1
ATOM 4511 C C . GLN A 1 582 ? 1.358 26.734 22.172 1 89.06 582 GLN A C 1
ATOM 4513 O O . GLN A 1 582 ? 1.604 25.625 22.641 1 89.06 582 GLN A O 1
ATOM 4518 N N . ALA A 1 583 ? 0.377 27.5 22.531 1 83.69 583 ALA A N 1
ATOM 4519 C CA . ALA A 1 583 ? -0.452 27.078 23.656 1 83.69 583 ALA A CA 1
ATOM 4520 C C . ALA A 1 583 ? -1.41 25.969 23.25 1 83.69 583 ALA A C 1
ATOM 4522 O O . ALA A 1 583 ? -1.848 25.172 24.078 1 83.69 583 ALA A O 1
ATOM 4523 N N . LYS A 1 584 ? -1.664 25.875 22.016 1 82.88 584 LYS A N 1
ATOM 4524 C CA . LYS A 1 584 ? -2.705 24.969 21.547 1 82.88 584 LYS A CA 1
ATOM 4525 C C . LYS A 1 584 ? -2.1 23.688 20.969 1 82.88 584 LYS A C 1
ATOM 4527 O O . LYS A 1 584 ? -2.768 22.656 20.906 1 82.88 584 LYS A O 1
ATOM 4532 N N . ASN A 1 585 ? -0.943 23.766 20.562 1 84.5 585 ASN A N 1
ATOM 4533 C CA . ASN A 1 585 ? -0.343 22.641 19.875 1 84.5 585 ASN A CA 1
ATOM 4534 C C . ASN A 1 585 ? 1.151 22.531 20.156 1 84.5 585 ASN A C 1
ATOM 4536 O O . ASN A 1 585 ? 1.879 23.516 20.078 1 84.5 585 ASN A O 1
ATOM 4540 N N . ALA A 1 586 ? 1.595 21.375 20.453 1 78.5 586 ALA A N 1
ATOM 4541 C CA . ALA A 1 586 ? 2.986 21.141 20.828 1 78.5 586 ALA A CA 1
ATOM 4542 C C . ALA A 1 586 ? 3.92 21.359 19.641 1 78.5 586 ALA A C 1
ATOM 4544 O O . ALA A 1 586 ? 5.07 21.766 19.812 1 78.5 586 ALA A O 1
ATOM 4545 N N . ALA A 1 587 ? 3.492 21.109 18.469 1 81.88 587 ALA A N 1
ATOM 4546 C CA . ALA A 1 587 ? 4.32 21.266 17.281 1 81.88 587 ALA A CA 1
ATOM 4547 C C . ALA A 1 587 ? 4.664 22.734 17.047 1 81.88 587 ALA A C 1
ATOM 4549 O O . ALA A 1 587 ? 5.672 23.047 16.406 1 81.88 587 ALA A O 1
ATOM 4550 N N . ALA A 1 588 ? 3.881 23.625 17.547 1 88.19 588 ALA A N 1
ATOM 4551 C CA . ALA A 1 588 ? 4.102 25.047 17.359 1 88.19 588 ALA A CA 1
ATOM 4552 C C . ALA A 1 588 ? 5.387 25.5 18.062 1 88.19 588 ALA A C 1
ATOM 4554 O O . ALA A 1 588 ? 6.062 26.422 17.594 1 88.19 588 ALA A O 1
ATOM 4555 N N . GLY A 1 589 ? 5.691 24.844 19.156 1 82.12 589 GLY A N 1
ATOM 4556 C CA . GLY A 1 589 ? 6.93 25.188 19.844 1 82.12 589 GLY A CA 1
ATOM 4557 C C . GLY A 1 589 ? 8.172 24.891 19.016 1 82.12 589 GLY A C 1
ATOM 4558 O O . GLY A 1 589 ? 9.062 25.734 18.906 1 82.12 589 GLY A O 1
ATOM 4559 N N . ARG A 1 590 ? 8.195 23.828 18.406 1 81.31 590 ARG A N 1
ATOM 4560 C CA . ARG A 1 590 ? 9.312 23.453 17.547 1 81.31 590 ARG A CA 1
ATOM 4561 C C . ARG A 1 590 ? 9.359 24.312 16.297 1 81.31 590 ARG A C 1
ATOM 4563 O O . ARG A 1 590 ? 10.438 24.734 15.867 1 81.31 590 ARG A O 1
ATOM 4570 N N . ALA A 1 591 ? 8.203 24.562 15.789 1 87.75 591 ALA A N 1
ATOM 4571 C CA . ALA A 1 591 ? 8.117 25.375 14.586 1 87.75 591 ALA A CA 1
ATOM 4572 C C . ALA A 1 591 ? 8.547 26.812 14.859 1 87.75 591 ALA A C 1
ATOM 4574 O O . ALA A 1 591 ? 9.102 27.484 13.984 1 87.75 591 ALA A O 1
ATOM 4575 N N . TYR A 1 592 ? 8.32 27.172 16.094 1 91.12 592 TYR A N 1
ATOM 4576 C CA . TYR A 1 592 ? 8.641 28.547 16.469 1 91.12 592 TYR A CA 1
ATOM 4577 C C . TYR A 1 592 ? 10.133 28.828 16.328 1 91.12 592 TYR A C 1
ATOM 4579 O O . TYR A 1 592 ? 10.531 29.859 15.805 1 91.12 592 TYR A O 1
ATOM 4587 N N . ARG A 1 593 ? 10.938 27.922 16.688 1 84 593 ARG A N 1
ATOM 4588 C CA . ARG A 1 593 ? 12.391 28.078 16.594 1 84 593 ARG A CA 1
ATOM 4589 C C . ARG A 1 593 ? 12.828 28.188 15.133 1 84 593 ARG A C 1
ATOM 4591 O O . ARG A 1 593 ? 13.695 29.016 14.805 1 84 593 ARG A O 1
ATOM 4598 N N . ILE A 1 594 ? 12.211 27.5 14.375 1 84.5 594 ILE A N 1
ATOM 4599 C CA . ILE A 1 594 ? 12.594 27.453 12.969 1 84.5 594 ILE A CA 1
ATOM 4600 C C . ILE A 1 594 ? 12.125 28.719 12.266 1 84.5 594 ILE A C 1
ATOM 4602 O O . ILE A 1 594 ? 12.891 29.328 11.516 1 84.5 594 ILE A O 1
ATOM 4606 N N . VAL A 1 595 ? 10.914 29.125 12.516 1 90.69 595 VAL A N 1
ATOM 4607 C CA . VAL A 1 595 ? 10.367 30.281 11.812 1 90.69 595 VAL A CA 1
ATOM 4608 C C . VAL A 1 595 ? 11.094 31.547 12.266 1 90.69 595 VAL A C 1
ATOM 4610 O O . VAL A 1 595 ? 11.281 32.469 11.477 1 90.69 595 VAL A O 1
ATOM 4613 N N . HIS A 1 596 ? 11.531 31.516 13.43 1 88.75 596 HIS A N 1
ATOM 4614 C CA . HIS A 1 596 ? 12.32 32.656 13.922 1 88.75 596 HIS A CA 1
ATOM 4615 C C . HIS A 1 596 ? 13.641 32.75 13.172 1 88.75 596 HIS A C 1
ATOM 4617 O O . HIS A 1 596 ? 14.055 33.875 12.797 1 88.75 596 HIS A O 1
ATOM 4623 N N . ARG A 1 597 ? 14.188 31.672 12.961 1 84.88 597 ARG A N 1
ATOM 4624 C CA . ARG A 1 597 ? 15.43 31.641 12.203 1 84.88 597 ARG A CA 1
ATOM 4625 C C . ARG A 1 597 ? 15.195 32.062 10.75 1 84.88 597 ARG A C 1
ATOM 4627 O O . ARG A 1 597 ? 16.031 32.719 10.141 1 84.88 597 ARG A O 1
ATOM 4634 N N . LEU A 1 598 ? 14.148 31.625 10.258 1 88.88 598 LEU A N 1
ATOM 4635 C CA . LEU A 1 598 ? 13.82 31.953 8.875 1 88.88 598 LEU A CA 1
ATOM 4636 C C . LEU A 1 598 ? 13.586 33.469 8.727 1 88.88 598 LEU A C 1
ATOM 4638 O O . LEU A 1 598 ? 13.938 34.062 7.703 1 88.88 598 LEU A O 1
ATOM 4642 N N . ARG A 1 599 ? 12.969 34.031 9.719 1 91.25 599 ARG A N 1
ATOM 4643 C CA . ARG A 1 599 ? 12.797 35.5 9.695 1 91.25 599 ARG A CA 1
ATOM 4644 C C . ARG A 1 599 ? 14.148 36.188 9.664 1 91.25 599 ARG A C 1
ATOM 4646 O O . ARG A 1 599 ? 14.312 37.188 8.953 1 91.25 599 ARG A O 1
ATOM 4653 N N . ASP A 1 600 ? 15.094 35.656 10.359 1 86.31 600 ASP A N 1
ATOM 4654 C CA . ASP A 1 600 ? 16.438 36.25 10.352 1 86.31 600 ASP A CA 1
ATOM 4655 C C . ASP A 1 600 ? 17.062 36.125 8.961 1 86.31 600 ASP A C 1
ATOM 4657 O O . ASP A 1 600 ? 17.766 37.062 8.523 1 86.31 600 ASP A O 1
ATOM 4661 N N . VAL A 1 601 ? 16.828 35.062 8.359 1 83.81 601 VAL A N 1
ATOM 4662 C CA . VAL A 1 601 ? 17.344 34.875 7.008 1 83.81 601 VAL A CA 1
ATOM 4663 C C . VAL A 1 601 ? 16.719 35.906 6.074 1 83.81 601 VAL A C 1
ATOM 4665 O O . VAL A 1 601 ? 17.406 36.469 5.215 1 83.81 601 VAL A O 1
ATOM 4668 N N . VAL A 1 602 ? 15.43 36.156 6.234 1 88.5 602 VAL A N 1
ATOM 4669 C CA . VAL A 1 602 ? 14.734 37.156 5.41 1 88.5 602 VAL A CA 1
ATOM 4670 C C . VAL A 1 602 ? 15.32 38.531 5.648 1 88.5 602 VAL A C 1
ATOM 4672 O O . VAL A 1 602 ? 15.547 39.312 4.703 1 88.5 602 VAL A O 1
ATOM 4675 N N . ARG A 1 603 ? 15.688 38.781 6.875 1 84.56 603 ARG A N 1
ATOM 4676 C CA . ARG A 1 603 ? 16.281 40.062 7.234 1 84.56 603 ARG A CA 1
ATOM 4677 C C . ARG A 1 603 ? 17.672 40.219 6.648 1 84.56 603 ARG A C 1
ATOM 4679 O O . ARG A 1 603 ? 18.062 41.281 6.215 1 84.56 603 ARG A O 1
ATOM 4686 N N . GLN A 1 604 ? 18.312 39.125 6.598 1 80.88 604 GLN A N 1
ATOM 4687 C CA . GLN A 1 604 ? 19.672 39.156 6.066 1 80.88 604 GLN A CA 1
ATOM 4688 C C . GLN A 1 604 ? 19.672 39.312 4.547 1 80.88 604 GLN A C 1
ATOM 4690 O O . GLN A 1 604 ? 20.5 40.062 3.996 1 80.88 604 GLN A O 1
ATOM 4695 N N . THR A 1 605 ? 18.812 38.656 3.98 1 81.31 605 THR A N 1
ATOM 4696 C CA . THR A 1 605 ? 18.766 38.688 2.521 1 81.31 605 THR A CA 1
ATOM 4697 C C . THR A 1 605 ? 18.25 40.031 2.043 1 81.31 605 THR A C 1
ATOM 4699 O O . THR A 1 605 ? 18.516 40.469 0.916 1 81.31 605 THR A O 1
ATOM 4702 N N . SER A 1 606 ? 17.469 40.688 2.895 1 77.38 606 SER A N 1
ATOM 4703 C CA . SER A 1 606 ? 16.938 42 2.539 1 77.38 606 SER A CA 1
ATOM 4704 C C . SER A 1 606 ? 17.922 43.125 2.877 1 77.38 606 SER A C 1
ATOM 4706 O O . SER A 1 606 ? 17.688 44.281 2.539 1 77.38 606 SER A O 1
ATOM 4708 N N . GLY A 1 607 ? 19.078 42.812 3.484 1 67 607 GLY A N 1
ATOM 4709 C CA . GLY A 1 607 ? 20.094 43.812 3.838 1 67 607 GLY A CA 1
ATOM 4710 C C . GLY A 1 607 ? 19.828 44.469 5.168 1 67 607 GLY A C 1
ATOM 4711 O O . GLY A 1 607 ? 20.516 45.438 5.535 1 67 607 GLY A O 1
ATOM 4712 N N . ALA A 1 608 ? 18.781 44.094 5.746 1 61.56 608 ALA A N 1
ATOM 4713 C CA . ALA A 1 608 ? 18.422 44.75 7.004 1 61.56 608 ALA A CA 1
ATOM 4714 C C . ALA A 1 608 ? 19.422 44.406 8.102 1 61.56 608 ALA A C 1
ATOM 4716 O O . ALA A 1 608 ? 19.672 45.219 9 1 61.56 608 ALA A O 1
ATOM 4717 N N . ILE A 1 609 ? 19.969 43.219 8.055 1 62.12 609 ILE A N 1
ATOM 4718 C CA . ILE A 1 609 ? 21 42.781 8.984 1 62.12 609 ILE A CA 1
ATOM 4719 C C . ILE A 1 609 ? 22.219 42.281 8.203 1 62.12 609 ILE A C 1
ATOM 4721 O O . ILE A 1 609 ? 22.078 41.75 7.086 1 62.12 609 ILE A O 1
ATOM 4725 N N . PRO A 1 610 ? 23.438 42.656 8.664 1 57.94 610 PRO A N 1
ATOM 4726 C CA . PRO A 1 610 ? 24.625 42.188 7.949 1 57.94 610 PRO A CA 1
ATOM 4727 C C . PRO A 1 610 ? 24.609 40.688 7.711 1 57.94 610 PRO A C 1
ATOM 4729 O O . PRO A 1 610 ? 24.078 39.938 8.523 1 57.94 610 PRO A O 1
ATOM 4732 N N . LEU A 1 611 ? 24.922 40.312 6.484 1 56.97 611 LEU A N 1
ATOM 4733 C CA . LEU A 1 611 ? 24.984 38.906 6.09 1 56.97 611 LEU A CA 1
ATOM 4734 C C . LEU A 1 611 ? 25.984 38.156 6.957 1 56.97 611 LEU A C 1
ATOM 4736 O O . LEU A 1 611 ? 27.109 38.594 7.156 1 56.97 611 LEU A O 1
ATOM 4740 N N . ASP A 1 612 ? 25.578 37.344 7.758 1 51.25 612 ASP A N 1
ATOM 4741 C CA . ASP A 1 612 ? 26.516 36.5 8.484 1 51.25 612 ASP A CA 1
ATOM 4742 C C . ASP A 1 612 ? 27.516 35.844 7.535 1 51.25 612 ASP A C 1
ATOM 4744 O O . ASP A 1 612 ? 27.172 35.562 6.383 1 51.25 612 ASP A O 1
ATOM 4748 N N . ALA A 1 613 ? 28.812 35.812 7.828 1 48.69 613 ALA A N 1
ATOM 4749 C CA . ALA A 1 613 ? 29.938 35.344 7.027 1 48.69 613 ALA A CA 1
ATOM 4750 C C . ALA A 1 613 ? 29.609 34.031 6.324 1 48.69 613 ALA A C 1
ATOM 4752 O O . ALA A 1 613 ? 30.047 33.812 5.191 1 48.69 613 ALA A O 1
ATOM 4753 N N . SER A 1 614 ? 28.891 33.281 6.949 1 45 614 SER A N 1
ATOM 4754 C CA . SER A 1 614 ? 28.594 31.984 6.375 1 45 614 SER A CA 1
ATOM 4755 C C . SER A 1 614 ? 27.641 32.094 5.191 1 45 614 SER A C 1
ATOM 4757 O O . SER A 1 614 ? 27.75 31.359 4.215 1 45 614 SER A O 1
ATOM 4759 N N . LEU A 1 615 ? 26.797 33.125 5.223 1 50.5 615 LEU A N 1
ATOM 4760 C CA . LEU A 1 615 ? 25.875 33.406 4.129 1 50.5 615 LEU A CA 1
ATOM 4761 C C . LEU A 1 615 ? 26.609 34.031 2.943 1 50.5 615 LEU A C 1
ATOM 4763 O O . LEU A 1 615 ? 26.312 33.719 1.789 1 50.5 615 LEU A O 1
ATOM 4767 N N . GLN A 1 616 ? 27.594 34.875 3.25 1 48.41 616 GLN A N 1
ATOM 4768 C CA . GLN A 1 616 ? 28.406 35.469 2.211 1 48.41 616 GLN A CA 1
ATOM 4769 C C . GLN A 1 616 ? 29.203 34.438 1.433 1 48.41 616 GLN A C 1
ATOM 4771 O O . GLN A 1 616 ? 29.328 34.531 0.211 1 48.41 616 GLN A O 1
ATOM 4776 N N . ALA A 1 617 ? 29.656 33.469 2.164 1 46.69 617 ALA A N 1
ATOM 4777 C CA . ALA A 1 617 ? 30.438 32.406 1.525 1 46.69 617 ALA A CA 1
ATOM 4778 C C . ALA A 1 617 ? 29.547 31.562 0.614 1 46.69 617 ALA A C 1
ATOM 4780 O O . ALA A 1 617 ? 29.969 31.156 -0.469 1 46.69 617 ALA A O 1
ATOM 4781 N N . GLY A 1 618 ? 28.312 31.344 1.06 1 44.53 618 GLY A N 1
ATOM 4782 C CA . GLY A 1 618 ? 27.391 30.594 0.223 1 44.53 618 GLY A CA 1
ATOM 4783 C C . GLY A 1 618 ? 26.984 31.344 -1.037 1 44.53 618 GLY A C 1
ATOM 4784 O O . GLY A 1 618 ? 26.922 30.75 -2.117 1 44.53 618 GLY A O 1
ATOM 4785 N N . VAL A 1 619 ? 26.953 32.719 -0.976 1 46.66 619 VAL A N 1
ATOM 4786 C CA . VAL A 1 619 ? 26.641 33.562 -2.107 1 46.66 619 VAL A CA 1
ATOM 4787 C C . VAL A 1 619 ? 27.859 33.688 -3.023 1 46.66 619 VAL A C 1
ATOM 4789 O O . VAL A 1 619 ? 27.734 33.625 -4.25 1 46.66 619 VAL A O 1
ATOM 4792 N N . ASN A 1 620 ? 29.188 33.969 -2.471 1 44.22 620 ASN A N 1
ATOM 4793 C CA . ASN A 1 620 ? 30.422 34.125 -3.242 1 44.22 620 ASN A CA 1
ATOM 4794 C C . ASN A 1 620 ? 30.859 32.844 -3.906 1 44.22 620 ASN A C 1
ATOM 4796 O O . ASN A 1 620 ? 31.453 32.844 -4.984 1 44.22 620 ASN A O 1
ATOM 4800 N N . ALA A 1 621 ? 30.781 31.766 -3.26 1 40.12 621 ALA A N 1
ATOM 4801 C CA . ALA A 1 621 ? 31.188 30.5 -3.84 1 40.12 621 ALA A CA 1
ATOM 4802 C C . ALA A 1 621 ? 30.438 30.219 -5.133 1 40.12 621 ALA A C 1
ATOM 4804 O O . ALA A 1 621 ? 30.969 29.594 -6.051 1 40.12 621 ALA A O 1
ATOM 4805 N N . TYR A 1 622 ? 29.344 30.797 -5.309 1 37.78 622 TYR A N 1
ATOM 4806 C CA . TYR A 1 622 ? 28.625 30.641 -6.566 1 37.78 622 TYR A CA 1
ATOM 4807 C C . TYR A 1 622 ? 29.109 31.656 -7.594 1 37.78 622 TYR A C 1
ATOM 4809 O O . TYR A 1 622 ? 29 31.438 -8.797 1 37.78 622 TYR A O 1
ATOM 4817 N N . GLY A 1 623 ? 29.766 32.812 -7.281 1 31.98 623 GLY A N 1
ATOM 4818 C CA . GLY A 1 623 ? 30.266 33.781 -8.219 1 31.98 623 GLY A CA 1
ATOM 4819 C C . GLY A 1 623 ? 31.594 33.406 -8.852 1 31.98 623 GLY A C 1
ATOM 4820 O O . GLY A 1 623 ? 31.953 33.938 -9.906 1 31.98 623 GLY A O 1
ATOM 4821 N N . VAL A 1 624 ? 32.688 32.906 -8.141 1 31.77 624 VAL A N 1
ATOM 4822 C CA . VAL A 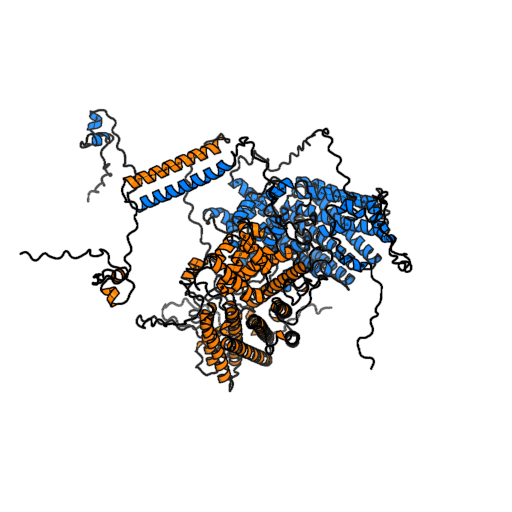1 624 ? 34.062 32.75 -8.664 1 31.77 624 VAL A CA 1
ATOM 4823 C C . VAL A 1 624 ? 34.094 31.625 -9.688 1 31.77 624 VAL A C 1
ATOM 4825 O O . VAL A 1 624 ? 35.094 31.406 -10.359 1 31.77 624 VAL A O 1
ATOM 4828 N N . GLN A 1 625 ? 33.188 30.719 -9.82 1 31.7 625 GLN A N 1
ATOM 4829 C CA . GLN A 1 625 ? 33.5 29.625 -10.727 1 31.7 625 GLN A CA 1
ATOM 4830 C C . GLN A 1 625 ? 33.438 30.078 -12.18 1 31.7 625 GLN A C 1
ATOM 4832 O O . GLN A 1 625 ? 33.562 29.266 -13.094 1 31.7 625 GLN A O 1
ATOM 4837 N N . GLY A 1 626 ? 33.219 31.359 -12.453 1 26.94 626 GLY A N 1
ATOM 4838 C CA . GLY A 1 626 ? 33.25 31.609 -13.883 1 26.94 626 GLY A CA 1
ATOM 4839 C C . GLY A 1 626 ? 34.656 31.562 -14.484 1 26.94 626 GLY A C 1
ATOM 4840 O O . GLY A 1 626 ? 34.812 31.234 -15.656 1 26.94 626 GLY A O 1
ATOM 4841 N N . ALA A 1 627 ? 35.656 32.406 -14.055 1 26.11 627 ALA A N 1
ATOM 4842 C CA . ALA A 1 627 ? 36.781 32.75 -14.938 1 26.11 627 ALA A CA 1
ATOM 4843 C C . ALA A 1 627 ? 37.938 31.766 -14.758 1 26.11 627 ALA A C 1
ATOM 4845 O O . ALA A 1 627 ? 39.094 32.094 -15.07 1 26.11 627 ALA A O 1
ATOM 4846 N N . GLY A 1 628 ? 37.906 30.641 -14.062 1 24.42 628 GLY A N 1
ATOM 4847 C CA . GLY A 1 628 ? 39.188 29.984 -13.883 1 24.42 628 GLY A CA 1
ATOM 4848 C C . GLY A 1 628 ? 39.75 29.453 -15.18 1 24.42 628 GLY A C 1
ATOM 4849 O O . GLY A 1 628 ? 39.031 29.109 -16.109 1 24.42 628 GLY A O 1
ATOM 4850 N N . ASP A 1 629 ? 41.062 29.812 -15.523 1 24.48 629 ASP A N 1
ATOM 4851 C CA . ASP A 1 629 ? 42.062 29.484 -16.531 1 24.48 629 ASP A CA 1
ATOM 4852 C C . ASP A 1 629 ? 42.281 27.984 -16.625 1 24.48 629 ASP A C 1
ATOM 4854 O O . ASP A 1 629 ? 42.406 27.297 -15.609 1 24.48 629 ASP A O 1
ATOM 4858 N N . GLU A 1 630 ? 42.062 27.281 -17.734 1 24.86 630 GLU A N 1
ATOM 4859 C CA . GLU A 1 630 ? 42.219 25.953 -18.297 1 24.86 630 GLU A CA 1
ATOM 4860 C C . GLU A 1 630 ? 43.594 25.375 -18.047 1 24.86 630 GLU A C 1
ATOM 4862 O O . GLU A 1 630 ? 43.781 24.156 -18 1 24.86 630 GLU A O 1
ATOM 4867 N N . ARG A 1 631 ? 44.656 26.281 -18.188 1 24.2 631 ARG A N 1
ATOM 4868 C CA . ARG A 1 631 ? 45.969 25.75 -18.547 1 24.2 631 ARG A CA 1
ATOM 4869 C C . ARG A 1 631 ? 46.625 25.047 -17.359 1 24.2 631 ARG A C 1
ATOM 4871 O O . ARG A 1 631 ? 47.656 24.406 -17.516 1 24.2 631 ARG A O 1
ATOM 4878 N N . ALA A 1 632 ? 46.531 25.547 -16.141 1 21.2 632 ALA A N 1
ATOM 4879 C CA . ALA A 1 632 ? 47.656 25.359 -15.234 1 21.2 632 ALA A CA 1
ATOM 4880 C C . ALA A 1 632 ? 47.688 23.938 -14.688 1 21.2 632 ALA A C 1
ATOM 4882 O O . ALA A 1 632 ? 48.5 23.625 -13.812 1 21.2 632 ALA A O 1
ATOM 4883 N N . LEU A 1 633 ? 46.688 23.078 -14.867 1 22.28 633 LEU A N 1
ATOM 4884 C CA . LEU A 1 633 ? 46.812 21.828 -14.125 1 22.28 633 LEU A CA 1
ATOM 4885 C C . LEU A 1 633 ? 47.906 20.938 -14.734 1 22.28 633 LEU A C 1
ATOM 4887 O O . LEU A 1 633 ? 47.938 19.734 -14.461 1 22.28 633 LEU A O 1
ATOM 4891 N N . GLN A 1 634 ? 48.688 21.5 -15.68 1 21.53 634 GLN A N 1
ATOM 4892 C CA . GLN A 1 634 ? 49.656 20.547 -16.25 1 21.53 634 GLN A CA 1
ATOM 4893 C C . GLN A 1 634 ? 50.75 20.188 -15.242 1 21.53 634 GLN A C 1
ATOM 4895 O O . GLN A 1 634 ? 51.688 19.484 -15.578 1 21.53 634 GLN A O 1
ATOM 4900 N N . GLN A 1 635 ? 51 21.094 -14.242 1 20.91 635 GLN A N 1
ATOM 4901 C CA . GLN A 1 635 ? 52.375 21.016 -13.75 1 20.91 635 GLN A CA 1
ATOM 4902 C C . GLN A 1 635 ? 52.656 19.641 -13.18 1 20.91 635 GLN A C 1
ATOM 4904 O O . GLN A 1 635 ? 51.75 18.891 -12.82 1 20.91 635 GLN A O 1
ATOM 4909 N N . ASN A 1 636 ? 54.062 19.438 -12.789 1 20.72 636 ASN A N 1
ATOM 4910 C CA . ASN A 1 636 ? 55.125 18.438 -12.602 1 20.72 636 ASN A CA 1
ATOM 4911 C C . ASN A 1 636 ? 54.844 17.578 -11.359 1 20.72 636 ASN A C 1
ATOM 4913 O O . ASN A 1 636 ? 54.594 18.109 -10.281 1 20.72 636 ASN A O 1
ATOM 4917 N N . LEU A 1 637 ? 54.406 16.391 -11.539 1 22.55 637 LEU A N 1
ATOM 4918 C CA . LEU A 1 637 ? 54.312 15.234 -10.664 1 22.55 637 LEU A CA 1
ATOM 4919 C C . LEU A 1 637 ? 55.625 15 -9.93 1 22.55 637 LEU A C 1
ATOM 4921 O O . LEU A 1 637 ? 56.344 14.039 -10.219 1 22.55 637 LEU A O 1
ATOM 4925 N N . ASP A 1 638 ? 56.469 16.172 -9.641 1 21.2 638 ASP A N 1
ATOM 4926 C CA . ASP A 1 638 ? 57.75 15.75 -9.094 1 21.2 638 ASP A CA 1
ATOM 4927 C C . ASP A 1 638 ? 57.562 15.031 -7.754 1 21.2 638 ASP A C 1
ATOM 4929 O O . ASP A 1 638 ? 56.625 15.328 -7.012 1 21.2 638 ASP A O 1
ATOM 4933 N N . PRO A 1 639 ? 58.469 14 -7.457 1 24.7 639 PRO A N 1
ATOM 4934 C CA . PRO A 1 639 ? 58.5 13.008 -6.379 1 24.7 639 PRO A CA 1
ATOM 4935 C C . PRO A 1 639 ? 58.719 13.648 -5.004 1 24.7 639 PRO A C 1
ATOM 4937 O O . PRO A 1 639 ? 59.844 14.016 -4.656 1 24.7 639 PRO A O 1
ATOM 4940 N N . GLN A 1 640 ? 58 14.797 -4.664 1 22.36 640 GLN A N 1
ATOM 4941 C CA . GLN A 1 640 ? 58.469 15.625 -3.545 1 22.36 640 GLN A CA 1
ATOM 4942 C C . GLN A 1 640 ? 58.531 14.805 -2.26 1 22.36 640 GLN A C 1
ATOM 4944 O O . GLN A 1 640 ? 57.719 13.93 -2.014 1 22.36 640 GLN A O 1
ATOM 4949 N N . ASP A 1 641 ? 59.812 14.844 -1.602 1 23.48 641 ASP A N 1
ATOM 4950 C CA . ASP A 1 641 ? 60.469 14.273 -0.436 1 23.48 641 ASP A CA 1
ATOM 4951 C C . ASP A 1 641 ? 59.656 14.492 0.831 1 23.48 641 ASP A C 1
ATOM 4953 O O . ASP A 1 641 ? 58.844 15.422 0.9 1 23.48 641 ASP A O 1
ATOM 4957 N N . PRO A 1 642 ? 59.969 13.602 1.875 1 25.25 642 PRO A N 1
ATOM 4958 C CA . PRO A 1 642 ? 59.25 13.312 3.107 1 25.25 642 PRO A CA 1
ATOM 4959 C C . PRO A 1 642 ? 59.219 14.5 4.066 1 25.25 642 PRO A C 1
ATOM 4961 O O . PRO A 1 642 ? 60.25 15.023 4.445 1 25.25 642 PRO A O 1
ATOM 4964 N N . PRO A 1 643 ? 58.219 15.484 3.938 1 21.98 643 PRO A N 1
ATOM 4965 C CA . PRO A 1 643 ? 58.281 16.781 4.629 1 21.98 643 PRO A CA 1
ATOM 4966 C C . PRO A 1 643 ? 58.469 16.625 6.137 1 21.98 643 PRO A C 1
ATOM 4968 O O . PRO A 1 643 ? 57.938 15.703 6.746 1 21.98 643 PRO A O 1
ATOM 4971 N N . THR A 1 644 ? 59.719 16.953 6.613 1 20.98 644 THR A N 1
ATOM 4972 C CA . THR A 1 644 ? 60.25 17.047 7.965 1 20.98 644 THR A CA 1
ATOM 4973 C C . THR A 1 644 ? 59.281 17.797 8.875 1 20.98 644 THR A C 1
ATOM 4975 O O . THR A 1 644 ? 59.062 17.391 10.016 1 20.98 644 THR A O 1
ATOM 4978 N N . ASP A 1 645 ? 59.406 19.141 8.805 1 19.88 645 ASP A N 1
ATOM 4979 C CA . ASP A 1 645 ? 59.281 19.938 10.023 1 19.88 645 ASP A CA 1
ATOM 4980 C C . ASP A 1 645 ? 57.812 20.125 10.406 1 19.88 645 ASP A C 1
ATOM 4982 O O . ASP A 1 645 ? 56.969 20.375 9.547 1 19.88 645 ASP A O 1
ATOM 4986 N N . PRO A 1 646 ? 57.438 19.781 11.734 1 21.81 646 PRO A N 1
ATOM 4987 C CA . PRO A 1 646 ? 56.156 19.5 12.344 1 21.81 646 PRO A CA 1
ATOM 4988 C C . PRO A 1 646 ? 55.219 20.703 12.32 1 21.81 646 PRO A C 1
ATOM 4990 O O . PRO A 1 646 ? 54.094 20.625 12.812 1 21.81 646 PRO A O 1
ATOM 4993 N N . GLY A 1 647 ? 55.844 21.891 12.219 1 19.97 647 GLY A N 1
ATOM 4994 C CA . GLY A 1 647 ? 55.188 23.016 12.891 1 19.97 647 GLY A CA 1
ATOM 4995 C C . GLY A 1 647 ? 53.875 23.406 12.258 1 19.97 647 GLY A C 1
ATOM 4996 O O . GLY A 1 647 ? 52.844 23.484 12.938 1 19.97 647 GLY A O 1
ATOM 4997 N N . SER A 1 648 ? 54.031 24.516 11.406 1 20.67 648 SER A N 1
ATOM 4998 C CA . SER A 1 648 ? 53.062 25.609 11.203 1 20.67 648 SER A CA 1
ATOM 4999 C C . SER A 1 648 ? 51.906 25.156 10.305 1 20.67 648 SER A C 1
ATOM 5001 O O . SER A 1 648 ? 52.094 25 9.094 1 20.67 648 SER A O 1
ATOM 5003 N N . ILE A 1 649 ? 51.094 24.344 10.82 1 23.27 649 ILE A N 1
ATOM 5004 C CA . ILE A 1 649 ? 50.125 23.672 9.969 1 23.27 649 ILE A CA 1
ATOM 5005 C C . ILE A 1 649 ? 49.188 24.703 9.336 1 23.27 649 ILE A C 1
ATOM 5007 O O . ILE A 1 649 ? 48.438 25.406 10.039 1 23.27 649 ILE A O 1
ATOM 5011 N N . PRO A 1 650 ? 49.781 25.312 8.164 1 22.14 650 PRO A N 1
ATOM 5012 C CA . PRO A 1 650 ? 48.938 26.344 7.559 1 22.14 650 PRO A CA 1
ATOM 5013 C C . PRO A 1 650 ? 47.438 25.953 7.516 1 22.14 650 PRO A C 1
ATOM 5015 O O . PRO A 1 650 ? 47.125 24.766 7.359 1 22.14 650 PRO A O 1
ATOM 5018 N N . LEU A 1 651 ? 46.594 26.953 8.109 1 22.3 651 LEU A N 1
ATOM 5019 C CA . LEU A 1 651 ? 45.156 26.891 8.281 1 22.3 651 LEU A CA 1
ATOM 5020 C C . LEU A 1 651 ? 44.469 26.562 6.961 1 22.3 651 LEU A C 1
ATOM 5022 O O . LEU A 1 651 ? 44.25 27.469 6.145 1 22.3 651 LEU A O 1
ATOM 5026 N N . ASP A 1 652 ? 45.156 25.641 6.172 1 21.83 652 ASP A N 1
ATOM 5027 C CA . ASP A 1 652 ? 44.594 25.297 4.867 1 21.83 652 ASP A CA 1
ATOM 5028 C C . ASP A 1 652 ? 43.062 25.109 4.953 1 21.83 652 ASP A C 1
ATOM 5030 O O . ASP A 1 652 ? 42.594 24.281 5.727 1 21.83 652 ASP A O 1
ATOM 5034 N N . PHE A 1 653 ? 42.406 26.156 4.445 1 21.97 653 PHE A N 1
ATOM 5035 C CA . PHE A 1 653 ? 40.969 26.453 4.324 1 21.97 653 PHE A CA 1
ATOM 5036 C C . PHE A 1 653 ? 40.219 25.203 3.906 1 21.97 653 PHE A C 1
ATOM 5038 O O . PHE A 1 653 ? 38.969 25.234 3.828 1 21.97 653 PHE A O 1
ATOM 5045 N N . HIS A 1 654 ? 40.938 24.281 3.156 1 24.66 654 HIS A N 1
ATOM 5046 C CA . HIS A 1 654 ? 40.281 23.047 2.752 1 24.66 654 HIS A CA 1
ATOM 5047 C C . HIS A 1 654 ? 39.656 22.328 3.955 1 24.66 654 HIS A C 1
ATOM 5049 O O . HIS A 1 654 ? 38.938 21.344 3.797 1 24.66 654 HIS A O 1
ATOM 5055 N N . GLN A 1 655 ? 40.344 22.422 5.137 1 23.8 655 GLN A N 1
ATOM 5056 C CA . GLN A 1 655 ? 40.125 21.656 6.348 1 23.8 655 GLN A CA 1
ATOM 5057 C C . GLN A 1 655 ? 38.906 22.172 7.113 1 23.8 655 GLN A C 1
ATOM 5059 O O . GLN A 1 655 ? 38.5 21.578 8.117 1 23.8 655 GLN A O 1
ATOM 5064 N N . ALA A 1 656 ? 38.781 23.531 7.062 1 21.2 656 ALA A N 1
ATOM 5065 C CA . ALA A 1 656 ? 37.906 24.172 8.055 1 21.2 656 ALA A CA 1
ATOM 5066 C C . ALA A 1 656 ? 36.469 23.781 7.855 1 21.2 656 ALA A C 1
ATOM 5068 O O . ALA A 1 656 ? 35.625 24.062 8.711 1 21.2 656 ALA A O 1
ATOM 5069 N N . ILE A 1 657 ? 36.156 23.734 6.551 1 23.16 657 ILE A N 1
ATOM 5070 C CA . ILE A 1 657 ? 34.719 23.594 6.363 1 23.16 657 ILE A CA 1
ATOM 5071 C C . ILE A 1 657 ? 34.25 22.344 7.102 1 23.16 657 ILE A C 1
ATOM 5073 O O . ILE A 1 657 ? 33.031 22.141 7.238 1 23.16 657 ILE A O 1
ATOM 5077 N N . PRO A 1 658 ? 35.188 21.406 7.254 1 23.73 658 PRO A N 1
ATOM 5078 C CA . PRO A 1 658 ? 34.812 20.109 7.805 1 23.73 658 PRO A CA 1
ATOM 5079 C C . PRO A 1 658 ? 34.25 20.219 9.219 1 23.73 658 PRO A C 1
ATOM 5081 O O . PRO A 1 658 ? 33.531 19.312 9.672 1 23.73 658 PRO A O 1
ATOM 5084 N N . ASN A 1 659 ? 34.812 21.047 10.094 1 22.91 659 ASN A N 1
ATOM 5085 C CA . ASN A 1 659 ? 34.688 20.891 11.539 1 22.91 659 ASN A CA 1
ATOM 5086 C C . ASN A 1 659 ? 33.281 21.312 12.008 1 22.91 659 ASN A C 1
ATOM 5088 O O . ASN A 1 659 ? 32.906 21.031 13.148 1 22.91 659 ASN A O 1
ATOM 5092 N N . LEU A 1 660 ? 32.906 22.562 11.625 1 22.66 660 LEU A N 1
ATOM 5093 C CA . LEU A 1 660 ? 31.734 23.016 12.344 1 22.66 660 LEU A CA 1
ATOM 5094 C C . LEU A 1 660 ? 30.547 22.094 12.078 1 22.66 660 LEU A C 1
ATOM 5096 O O . LEU A 1 660 ? 29.812 21.75 13 1 22.66 660 LEU A O 1
ATOM 5100 N N . VAL A 1 661 ? 29.969 22.188 10.852 1 25.14 661 VAL A N 1
ATOM 5101 C CA . VAL A 1 661 ? 28.859 21.391 10.352 1 25.14 661 VAL A CA 1
ATOM 5102 C C . VAL A 1 661 ? 29.297 19.938 10.172 1 25.14 661 VAL A C 1
ATOM 5104 O O . VAL A 1 661 ? 28.516 19.078 9.766 1 25.14 661 VAL A O 1
ATOM 5107 N N . LEU A 1 662 ? 30.609 19.609 10.055 1 24.38 662 LEU A N 1
ATOM 5108 C CA . LEU A 1 662 ? 31.391 18.391 9.867 1 24.38 662 LEU A CA 1
ATOM 5109 C C . LEU A 1 662 ? 31.219 17.453 11.055 1 24.38 662 LEU A C 1
ATOM 5111 O O . LEU A 1 662 ? 31.688 16.312 11.016 1 24.38 662 LEU A O 1
ATOM 5115 N N . ALA A 1 663 ? 31.328 18.031 12.242 1 23.22 663 ALA A N 1
ATOM 5116 C CA . ALA A 1 663 ? 31.344 16.891 13.156 1 23.22 663 ALA A CA 1
ATOM 5117 C C . ALA A 1 663 ? 30.188 15.93 12.859 1 23.22 663 ALA A C 1
ATOM 5119 O O . ALA A 1 663 ? 30.391 14.719 12.781 1 23.22 663 ALA A O 1
ATOM 5120 N N . GLU A 1 664 ? 28.938 16.234 13.438 1 23.45 664 GLU A N 1
ATOM 5121 C CA . GLU A 1 664 ? 27.953 15.164 13.312 1 23.45 664 GLU A CA 1
ATOM 5122 C C . GLU A 1 664 ? 27.359 15.125 11.906 1 23.45 664 GLU A C 1
ATOM 5124 O O . GLU A 1 664 ? 26.828 14.102 11.484 1 23.45 664 GLU A O 1
ATOM 5129 N N . TRP A 1 665 ? 27.219 16.25 11.164 1 22.86 665 TRP A N 1
ATOM 5130 C CA . TRP A 1 665 ? 26.391 16.344 9.969 1 22.86 665 TRP A CA 1
ATOM 5131 C C . TRP A 1 665 ? 27.188 15.953 8.727 1 22.86 665 TRP A C 1
ATOM 5133 O O . TRP A 1 665 ? 27.062 16.578 7.672 1 22.86 665 TRP A O 1
ATOM 5143 N N . GLY A 1 666 ? 28.422 15.406 8.789 1 23.45 666 GLY A N 1
ATOM 5144 C CA . GLY A 1 666 ? 29.391 15.328 7.711 1 23.45 666 GLY A CA 1
ATOM 5145 C C . GLY A 1 666 ? 28.812 14.836 6.402 1 23.45 666 GLY A C 1
ATOM 5146 O O . GLY A 1 666 ? 28.984 15.469 5.359 1 23.45 666 GLY A O 1
ATOM 5147 N N . ASN A 1 667 ? 28.797 13.586 6.113 1 21.64 667 ASN A N 1
ATOM 5148 C CA . ASN A 1 667 ? 29.141 12.883 4.887 1 21.64 667 ASN A CA 1
ATOM 5149 C C . ASN A 1 667 ? 28.016 12.953 3.857 1 21.64 667 ASN A C 1
ATOM 5151 O O . ASN A 1 667 ? 28.031 12.219 2.869 1 21.64 667 ASN A O 1
ATOM 5155 N N . ALA A 1 668 ? 26.891 13.484 4.043 1 22.38 668 ALA A N 1
ATOM 5156 C CA . ALA A 1 668 ? 25.875 13.031 3.082 1 22.38 668 ALA A CA 1
ATOM 5157 C C . ALA A 1 668 ? 25.906 13.891 1.82 1 22.38 668 ALA A C 1
ATOM 5159 O O . ALA A 1 668 ? 25.188 14.891 1.727 1 22.38 668 ALA A O 1
ATOM 5160 N N . ALA A 1 669 ? 27.141 14.219 1.23 1 23.8 669 ALA A N 1
ATOM 5161 C CA . ALA A 1 669 ? 27.172 15.031 0.017 1 23.8 669 ALA A CA 1
ATOM 5162 C C . ALA A 1 669 ? 26.391 14.367 -1.107 1 23.8 669 ALA A C 1
ATOM 5164 O O . ALA A 1 669 ? 26.672 13.219 -1.474 1 23.8 669 ALA A O 1
ATOM 5165 N N . ASP A 1 670 ? 25.203 14.578 -1.231 1 22.84 670 ASP A N 1
ATOM 5166 C CA . ASP A 1 670 ? 24.453 14.055 -2.373 1 22.84 670 ASP A CA 1
ATOM 5167 C C . ASP A 1 670 ? 25.031 14.57 -3.689 1 22.84 670 ASP A C 1
ATOM 5169 O O . ASP A 1 670 ? 25.047 15.781 -3.939 1 22.84 670 ASP A O 1
ATOM 5173 N N . LEU A 1 671 ? 25.953 13.82 -4.336 1 24.31 671 LEU A N 1
ATOM 5174 C CA . LEU A 1 671 ? 26.672 14.039 -5.594 1 24.31 671 LEU A CA 1
ATOM 5175 C C . LEU A 1 671 ? 25.688 14.289 -6.73 1 24.31 671 LEU A C 1
ATOM 5177 O O . LEU A 1 671 ? 26.078 14.703 -7.824 1 24.31 671 LEU A O 1
ATOM 5181 N N . SER A 1 672 ? 24.516 13.914 -6.613 1 24.52 672 SER A N 1
ATOM 5182 C CA . SER A 1 672 ? 23.781 13.914 -7.875 1 24.52 672 SER A CA 1
ATOM 5183 C C . SER A 1 672 ? 23.516 15.336 -8.359 1 24.52 672 SER A C 1
ATOM 5185 O O . SER A 1 672 ? 22.953 15.539 -9.438 1 24.52 672 SER A O 1
ATOM 5187 N N . LEU A 1 673 ? 23.703 16.25 -7.414 1 22.77 673 LEU A N 1
ATOM 5188 C CA . LEU A 1 673 ? 23.438 17.609 -7.902 1 22.77 673 LEU A CA 1
ATOM 5189 C C . LEU A 1 673 ? 24.609 18.125 -8.727 1 22.77 673 LEU A C 1
ATOM 5191 O O . LEU A 1 673 ? 24.641 19.281 -9.117 1 22.77 673 LEU A O 1
ATOM 5195 N N . LEU A 1 674 ? 25.594 17.234 -8.898 1 22.98 674 LEU A N 1
ATOM 5196 C CA . LEU A 1 674 ? 26.734 17.781 -9.617 1 22.98 674 LEU A CA 1
ATOM 5197 C C . LEU A 1 674 ? 26.359 18.109 -11.055 1 22.98 674 LEU A C 1
ATOM 5199 O O . LEU A 1 674 ? 26.922 19.031 -11.648 1 22.98 674 LEU A O 1
ATOM 5203 N N . PRO A 1 675 ? 25.531 17.312 -11.672 1 24.45 675 PRO A N 1
ATOM 5204 C CA . PRO A 1 675 ? 25.469 17.641 -13.102 1 24.45 675 PRO A CA 1
ATOM 5205 C C . PRO A 1 675 ? 24.844 19 -13.367 1 24.45 675 PRO A C 1
ATOM 5207 O O . PRO A 1 675 ? 24.891 19.484 -14.5 1 24.45 675 PRO A O 1
ATOM 5210 N N . PHE A 1 676 ? 24.219 19.609 -12.508 1 23.3 676 PHE A N 1
ATOM 5211 C CA . PHE A 1 676 ? 23.719 20.906 -12.961 1 23.3 676 PHE A CA 1
ATOM 5212 C C . PHE A 1 676 ? 24.859 21.812 -13.375 1 23.3 676 PHE A C 1
ATOM 5214 O O . PHE A 1 676 ? 24.641 22.844 -14.016 1 23.3 676 PHE A O 1
ATOM 5221 N N . PHE A 1 677 ? 26 21.719 -12.719 1 23.31 677 PHE A N 1
ATOM 5222 C CA . PHE A 1 677 ? 26.969 22.734 -13.117 1 23.31 677 PHE A CA 1
ATOM 5223 C C . PHE A 1 677 ? 27.75 22.281 -14.344 1 23.31 677 PHE A C 1
ATOM 5225 O O . PHE A 1 677 ? 28.406 23.094 -15 1 23.31 677 PHE A O 1
ATOM 5232 N N . THR A 1 678 ? 28.078 20.953 -14.5 1 22.03 678 THR A N 1
ATOM 5233 C CA . THR A 1 678 ? 28.953 20.688 -15.633 1 22.03 678 THR A CA 1
ATOM 5234 C C . THR A 1 678 ? 28.141 20.5 -16.906 1 22.03 678 THR A C 1
ATOM 5236 O O . THR A 1 678 ? 27.5 19.469 -17.109 1 22.03 678 THR A O 1
ATOM 5239 N N . GLY A 1 679 ? 27.344 21.484 -17.422 1 21.33 679 GLY A N 1
ATOM 5240 C CA . GLY A 1 679 ? 26.656 21.516 -18.703 1 21.33 679 GLY A CA 1
ATOM 5241 C C . GLY A 1 679 ? 27.562 21.125 -19.859 1 21.33 679 GLY A C 1
ATOM 5242 O O . GLY A 1 679 ? 27.078 20.891 -20.969 1 21.33 679 GLY A O 1
ATOM 5243 N N . MET A 1 680 ? 28.75 21.641 -20.125 1 19.19 680 MET A N 1
ATOM 5244 C CA . MET A 1 680 ? 29.094 22.031 -21.484 1 19.19 680 MET A CA 1
ATOM 5245 C C . MET A 1 680 ? 29.438 20.812 -22.328 1 19.19 680 MET A C 1
ATOM 5247 O O . MET A 1 680 ? 29.188 20.797 -23.531 1 19.19 680 MET A O 1
ATOM 5251 N N . ASP A 1 681 ? 30.562 20.062 -22.016 1 19.08 681 ASP A N 1
ATOM 5252 C CA . ASP A 1 681 ? 31.375 19.703 -23.172 1 19.08 681 ASP A CA 1
ATOM 5253 C C . ASP A 1 681 ? 30.656 18.656 -24.031 1 19.08 681 ASP A C 1
ATOM 5255 O O . ASP A 1 681 ? 29.703 18.031 -23.578 1 19.08 681 ASP A O 1
ATOM 5259 N N . ASP A 1 682 ? 31.547 17.797 -24.766 1 19.34 682 ASP A N 1
ATOM 5260 C CA . ASP A 1 682 ? 31.828 17.312 -26.109 1 19.34 682 ASP A CA 1
ATOM 5261 C C . ASP A 1 682 ? 31.016 16.062 -26.422 1 19.34 682 ASP A C 1
ATOM 5263 O O . ASP A 1 682 ? 30.797 15.219 -25.547 1 19.34 682 ASP A O 1
ATOM 5267 N N . PHE A 1 683 ? 30.125 16.188 -27.5 1 19.86 683 PHE A N 1
ATOM 5268 C CA . PHE A 1 683 ? 29.438 15.367 -28.5 1 19.86 683 PHE A CA 1
ATOM 5269 C C . PHE A 1 683 ? 30.359 14.258 -29 1 19.86 683 PHE A C 1
ATOM 5271 O O . PHE A 1 683 ? 29.969 13.438 -29.828 1 19.86 683 PHE A O 1
ATOM 5278 N N . GLU A 1 684 ? 31.625 13.984 -28.688 1 19.44 684 GLU A N 1
ATOM 5279 C CA . GLU A 1 684 ? 32.344 13.453 -29.828 1 19.44 684 GLU A CA 1
ATOM 5280 C C . GLU A 1 684 ? 31.891 12.031 -30.156 1 19.44 684 GLU A C 1
ATOM 5282 O O . GLU A 1 684 ? 32 11.586 -31.312 1 19.44 684 GLU A O 1
ATOM 5287 N N . ALA A 1 685 ? 31.812 11.141 -29.406 1 17.81 685 ALA A N 1
ATOM 5288 C CA . ALA A 1 685 ? 32.375 9.953 -30.031 1 17.81 685 ALA A CA 1
ATOM 5289 C C . ALA A 1 685 ? 31.625 9.602 -31.312 1 17.81 685 ALA A C 1
ATOM 5291 O O . ALA A 1 685 ? 30.422 9.844 -31.406 1 17.81 685 ALA A O 1
ATOM 5292 N N . GLY A 1 686 ? 32.312 9.289 -32.594 1 18.8 686 GLY A N 1
ATOM 5293 C CA . GLY A 1 686 ? 32.562 8.648 -33.875 1 18.8 686 GLY A CA 1
ATOM 5294 C C . GLY A 1 686 ? 31.719 7.414 -34.094 1 18.8 686 GLY A C 1
ATOM 5295 O O . GLY A 1 686 ? 31 7.32 -35.094 1 18.8 686 GLY A O 1
ATOM 5296 N N . ASP A 1 687 ? 32.281 6.281 -33.719 1 17.12 687 ASP A N 1
ATOM 5297 C CA . ASP A 1 687 ? 32.531 5.191 -34.656 1 17.12 687 ASP A CA 1
ATOM 5298 C C . ASP A 1 687 ? 31.297 4.301 -34.781 1 17.12 687 ASP A C 1
ATOM 5300 O O . ASP A 1 687 ? 31.406 3.156 -35.25 1 17.12 687 ASP A O 1
ATOM 5304 N N . LEU A 1 688 ? 30.203 4.719 -34.062 1 16.8 688 LEU A N 1
ATOM 5305 C CA . LEU A 1 688 ? 29.625 3.479 -34.562 1 16.8 688 LEU A CA 1
ATOM 5306 C C . LEU A 1 688 ? 29.609 3.477 -36.094 1 16.8 688 LEU A C 1
ATOM 5308 O O . LEU A 1 688 ? 29.656 4.539 -36.719 1 16.8 688 LEU A O 1
ATOM 5312 N N . TYR A 1 689 ? 29.188 2.617 -36.969 1 17.83 689 TYR A N 1
ATOM 5313 C CA . TYR A 1 689 ? 29.391 1.971 -38.25 1 17.83 689 TYR A CA 1
ATOM 5314 C C . TYR A 1 689 ? 29.031 2.916 -39.406 1 17.83 689 TYR A C 1
ATOM 5316 O O . TYR A 1 689 ? 29.844 3.156 -40.281 1 17.83 689 TYR A O 1
ATOM 5324 N N . GLY A 1 690 ? 27.984 2.949 -40.062 1 17.52 690 GLY A N 1
ATOM 5325 C CA . GLY A 1 690 ? 27.953 2.979 -41.5 1 17.52 690 GLY A CA 1
ATOM 5326 C C . GLY A 1 690 ? 28.328 4.332 -42.094 1 17.52 690 GLY A C 1
ATOM 5327 O O . GLY A 1 690 ? 27.859 5.367 -41.594 1 17.52 690 GLY A O 1
ATOM 5328 N N . ALA A 1 691 ? 29.75 4.641 -42.562 1 17.31 691 ALA A N 1
ATOM 5329 C CA . ALA A 1 691 ? 30.328 5.051 -43.844 1 17.31 691 ALA A CA 1
ATOM 5330 C C . ALA A 1 691 ? 29.312 4.902 -44.969 1 17.31 691 ALA A C 1
ATOM 5332 O O . ALA A 1 691 ? 29.125 5.82 -45.781 1 17.31 691 ALA A O 1
ATOM 5333 N N . VAL A 1 692 ? 28.922 3.588 -45.406 1 18.05 692 VAL A N 1
ATOM 5334 C CA . VAL A 1 692 ? 28.609 3.49 -46.844 1 18.05 692 VAL A CA 1
ATOM 5335 C C . VAL A 1 692 ? 27.297 4.195 -47.125 1 18.05 692 VAL A C 1
ATOM 5337 O O . VAL A 1 692 ? 26.328 4.043 -46.406 1 18.05 692 VAL A O 1
ATOM 5340 N N . MET B 1 1 ? 0.61 -89 47.812 1 23.77 1 MET B N 1
ATOM 5341 C CA . MET B 1 1 ? 1.4 -87.75 48 1 23.77 1 MET B CA 1
ATOM 5342 C C . MET B 1 1 ? 0.798 -86.625 47.219 1 23.77 1 MET B C 1
ATOM 5344 O O . MET B 1 1 ? 0.406 -86.75 46.062 1 23.77 1 MET B O 1
ATOM 5348 N N . PRO B 1 2 ? 0.276 -85.625 47.719 1 24.58 2 PRO B N 1
ATOM 5349 C CA . PRO B 1 2 ? -0.689 -84.688 47.094 1 24.58 2 PRO B CA 1
ATOM 5350 C C . PRO B 1 2 ? -0.065 -83.812 46.031 1 24.58 2 PRO B C 1
ATOM 5352 O O . PRO B 1 2 ? 1.142 -83.562 46.031 1 24.58 2 PRO B O 1
ATOM 5355 N N . ALA B 1 3 ? -0.524 -84.125 44.75 1 29.19 3 ALA B N 1
ATOM 5356 C CA . ALA B 1 3 ? -0.165 -83.562 43.469 1 29.19 3 ALA B CA 1
ATOM 5357 C C . ALA B 1 3 ? -0.049 -82 43.562 1 29.19 3 ALA B C 1
ATOM 5359 O O . ALA B 1 3 ? -0.999 -81.312 43.938 1 29.19 3 ALA B O 1
ATOM 5360 N N . SER B 1 4 ? 1.067 -81.562 43.938 1 24.22 4 SER B N 1
ATOM 5361 C CA . SER B 1 4 ? 1.473 -80.188 44.281 1 24.22 4 SER B CA 1
ATOM 5362 C C . SER B 1 4 ? 1.082 -79.188 43.156 1 24.22 4 SER B C 1
ATOM 5364 O O . SER B 1 4 ? 1.443 -79.375 42 1 24.22 4 SER B O 1
ATOM 5366 N N . ARG B 1 5 ? -0.111 -78.75 43.125 1 29.33 5 ARG B N 1
ATOM 5367 C CA . ARG B 1 5 ? -0.776 -77.812 42.219 1 29.33 5 ARG B CA 1
ATOM 5368 C C . ARG B 1 5 ? 0.138 -76.625 41.906 1 29.33 5 ARG B C 1
ATOM 5370 O O . ARG B 1 5 ? 0.589 -75.875 42.781 1 29.33 5 ARG B O 1
ATOM 5377 N N . THR B 1 6 ? 1.04 -76.812 40.938 1 28.84 6 THR B N 1
ATOM 5378 C CA . THR B 1 6 ? 1.996 -75.812 40.375 1 28.84 6 THR B CA 1
ATOM 5379 C C . THR B 1 6 ? 1.365 -74.438 40.25 1 28.84 6 THR B C 1
ATOM 5381 O O . THR B 1 6 ? 0.283 -74.312 39.688 1 28.84 6 THR B O 1
ATOM 5384 N N . ALA B 1 7 ? 1.604 -73.625 41.094 1 28.72 7 ALA B N 1
ATOM 5385 C CA . ALA B 1 7 ? 1.127 -72.25 41.344 1 28.72 7 ALA B CA 1
ATOM 5386 C C . ALA B 1 7 ? 1.237 -71.375 40.094 1 28.72 7 ALA B C 1
ATOM 5388 O O . ALA B 1 7 ? 2.326 -71.188 39.531 1 28.72 7 ALA B O 1
ATOM 5389 N N . ARG B 1 8 ? 0.193 -71.312 39.219 1 29.27 8 ARG B N 1
ATOM 5390 C CA . ARG B 1 8 ? -0.073 -70.562 37.969 1 29.27 8 ARG B CA 1
ATOM 5391 C C . ARG B 1 8 ? 0.466 -69.125 38.031 1 29.27 8 ARG B C 1
ATOM 5393 O O . ARG B 1 8 ? 0.133 -68.375 38.969 1 29.27 8 ARG B O 1
ATOM 5400 N N . ARG B 1 9 ? 1.585 -68.688 37.656 1 30.89 9 ARG B N 1
ATOM 5401 C CA . ARG B 1 9 ? 2.25 -67.438 37.469 1 30.89 9 ARG B CA 1
ATOM 5402 C C . ARG B 1 9 ? 1.271 -66.375 37 1 30.89 9 ARG B C 1
ATOM 5404 O O . ARG B 1 9 ? 0.377 -66.625 36.188 1 30.89 9 ARG B O 1
ATOM 5411 N N . GLY B 1 10 ? 1.27 -65 37.625 1 29.36 10 GLY B N 1
ATOM 5412 C CA . GLY B 1 10 ? 0.376 -63.875 37.719 1 29.36 10 GLY B CA 1
ATOM 5413 C C . GLY B 1 10 ? -0.159 -63.438 36.375 1 29.36 10 GLY B C 1
ATOM 5414 O O . GLY B 1 10 ? 0.539 -63.531 35.375 1 29.36 10 GLY B O 1
ATOM 5415 N N . LEU B 1 11 ? -1.512 -63.469 36.031 1 35.09 11 LEU B N 1
ATOM 5416 C CA . LEU B 1 11 ? -2.574 -62.938 35.188 1 35.09 11 LEU B CA 1
ATOM 5417 C C . LEU B 1 11 ? -2.422 -61.438 35 1 35.09 11 LEU B C 1
ATOM 5419 O O . LEU B 1 11 ? -2.494 -60.688 35.969 1 35.09 11 LEU B O 1
ATOM 5423 N N . ALA B 1 12 ? -1.589 -61 34.312 1 39.44 12 ALA B N 1
ATOM 5424 C CA . ALA B 1 12 ? -1.581 -59.562 34 1 39.44 12 ALA B CA 1
ATOM 5425 C C . ALA B 1 12 ? -3.002 -59.031 33.875 1 39.44 12 ALA B C 1
ATOM 5427 O O . ALA B 1 12 ? -3.812 -59.531 33.094 1 39.44 12 ALA B O 1
ATOM 5428 N N . GLU B 1 13 ? -3.6 -58.531 35.125 1 51.09 13 GLU B N 1
ATOM 5429 C CA . GLU B 1 13 ? -4.988 -58.156 35.406 1 51.09 13 GLU B CA 1
ATOM 5430 C C . GLU B 1 13 ? -5.641 -57.5 34.188 1 51.09 13 GLU B C 1
ATOM 5432 O O . GLU B 1 13 ? -6.848 -57.625 33.969 1 51.09 13 GLU B O 1
ATOM 5437 N N . LYS B 1 14 ? -5.117 -56.531 33.688 1 58.12 14 LYS B N 1
ATOM 5438 C CA . LYS B 1 14 ? -5.871 -55.812 32.688 1 58.12 14 LYS B CA 1
ATOM 5439 C C . LYS B 1 14 ? -5.543 -56.312 31.281 1 58.12 14 LYS B C 1
ATOM 5441 O O . LYS B 1 14 ? -4.43 -56.781 31.031 1 58.12 14 LYS B O 1
ATOM 5446 N N . ALA B 1 15 ? -6.43 -56.344 30.594 1 68.62 15 ALA B N 1
ATOM 5447 C CA . ALA B 1 15 ? -6.367 -56.781 29.203 1 68.62 15 ALA B CA 1
ATOM 5448 C C . ALA B 1 15 ? -5.43 -55.906 28.391 1 68.62 15 ALA B C 1
ATOM 5450 O O . ALA B 1 15 ? -5.191 -54.75 28.734 1 68.62 15 ALA B O 1
ATOM 5451 N N . CYS B 1 16 ? -4.531 -56.281 27.578 1 71.06 16 CYS B N 1
ATOM 5452 C CA . CYS B 1 16 ? -3.66 -55.5 26.703 1 71.06 16 CYS B CA 1
ATOM 5453 C C . CYS B 1 16 ? -4.469 -54.531 25.875 1 71.06 16 CYS B C 1
ATOM 5455 O O . CYS B 1 16 ? -5.684 -54.656 25.734 1 71.06 16 CYS B O 1
ATOM 5457 N N . ASN B 1 17 ? -3.988 -53.469 25.297 1 72.31 17 ASN B N 1
ATOM 5458 C CA . ASN B 1 17 ? -4.672 -52.406 24.594 1 72.31 17 ASN B CA 1
ATOM 5459 C C . ASN B 1 17 ? -5.523 -52.938 23.438 1 72.31 17 ASN B C 1
ATOM 5461 O O . ASN B 1 17 ? -6.621 -52.438 23.188 1 72.31 17 ASN B O 1
ATOM 5465 N N . GLU B 1 18 ? -5.121 -54.062 22.812 1 76.69 18 GLU B N 1
ATOM 5466 C CA . GLU B 1 18 ? -5.832 -54.625 21.672 1 76.69 18 GLU B CA 1
ATOM 5467 C C . GLU B 1 18 ? -7.035 -55.438 22.125 1 76.69 18 GLU B C 1
ATOM 5469 O O . GLU B 1 18 ? -8.109 -55.375 21.516 1 76.69 18 GLU B O 1
ATOM 5474 N N . CYS B 1 19 ? -6.887 -56.188 23.047 1 77 19 CYS B N 1
ATOM 5475 C CA . CYS B 1 19 ? -7.969 -57 23.578 1 77 19 CYS B CA 1
ATOM 5476 C C . CYS B 1 19 ? -9.016 -56.125 24.266 1 77 19 CYS B C 1
ATOM 5478 O O . CYS B 1 19 ? -10.203 -56.469 24.281 1 77 19 CYS B O 1
ATOM 5480 N N . GLN B 1 20 ? -8.547 -55.062 24.844 1 74.62 20 GLN B N 1
ATOM 5481 C CA . GLN B 1 20 ? -9.445 -54.062 25.438 1 74.62 20 GLN B CA 1
ATOM 5482 C C . GLN B 1 20 ? -10.312 -53.406 24.375 1 74.62 20 GLN B C 1
ATOM 5484 O O . GLN B 1 20 ? -11.516 -53.219 24.562 1 74.62 20 GLN B O 1
ATOM 5489 N N . ARG B 1 21 ? -9.766 -53.125 23.266 1 71.62 21 ARG B N 1
ATOM 5490 C CA . ARG B 1 21 ? -10.453 -52.5 22.141 1 71.62 21 ARG B CA 1
ATOM 5491 C C . ARG B 1 21 ? -11.492 -53.438 21.547 1 71.62 21 ARG B C 1
ATOM 5493 O O . ARG B 1 21 ? -12.594 -53.031 21.188 1 71.62 21 ARG B O 1
ATOM 5500 N N . ARG B 1 22 ? -11.203 -54.719 21.469 1 73.62 22 ARG B N 1
ATOM 5501 C CA . ARG B 1 22 ? -12.062 -55.719 20.859 1 73.62 22 ARG B CA 1
ATOM 5502 C C . ARG B 1 22 ? -13.023 -56.312 21.875 1 73.62 22 ARG B C 1
ATOM 5504 O O . ARG B 1 22 ? -13.906 -57.094 21.531 1 73.62 22 ARG B O 1
ATOM 5511 N N . LYS B 1 23 ? -12.883 -55.906 23.188 1 73.19 23 LYS B N 1
ATOM 5512 C CA . LYS B 1 23 ? -13.68 -56.312 24.344 1 73.19 23 LYS B CA 1
ATOM 5513 C C . LYS B 1 23 ? -13.688 -57.844 24.5 1 73.19 23 LYS B C 1
ATOM 5515 O O . LYS B 1 23 ? -14.734 -58.438 24.781 1 73.19 23 LYS B O 1
ATOM 5520 N N . THR B 1 24 ? -12.555 -58.375 24.125 1 77.06 24 THR B N 1
ATOM 5521 C CA . THR B 1 24 ? -12.43 -59.812 24.25 1 77.06 24 THR B CA 1
ATOM 5522 C C . THR B 1 24 ? -11.531 -60.188 25.422 1 77.06 24 THR B C 1
ATOM 5524 O O . THR B 1 24 ? -10.766 -59.344 25.922 1 77.06 24 THR B O 1
ATOM 5527 N N . ARG B 1 25 ? -11.664 -61.406 26.031 1 77.25 25 ARG B N 1
ATOM 5528 C CA . ARG B 1 25 ? -10.883 -61.906 27.156 1 77.25 25 ARG B CA 1
ATOM 5529 C C . ARG B 1 25 ? -9.414 -62.062 26.781 1 77.25 25 ARG B C 1
ATOM 5531 O O . ARG B 1 25 ? -9.094 -62.75 25.797 1 77.25 25 ARG B O 1
ATOM 5538 N N . CYS B 1 26 ? -8.492 -61.344 27.344 1 72.19 26 CYS B N 1
ATOM 5539 C CA . CYS B 1 26 ? -7.055 -61.344 27.078 1 72.19 26 CYS B CA 1
ATOM 5540 C C . CYS B 1 26 ? -6.359 -62.5 27.766 1 72.19 26 CYS B C 1
ATOM 5542 O O . CYS B 1 26 ? -6.285 -62.562 29 1 72.19 26 CYS B O 1
ATOM 5544 N N . ILE B 1 27 ? -6.219 -63.531 27.047 1 77.31 27 ILE B N 1
ATOM 5545 C CA . ILE B 1 27 ? -5.633 -64.75 27.594 1 77.31 27 ILE B CA 1
ATOM 5546 C C . ILE B 1 27 ? -4.117 -64.75 27.406 1 77.31 27 ILE B C 1
ATOM 5548 O O . ILE B 1 27 ? -3.627 -64.562 26.297 1 77.31 27 ILE B O 1
ATOM 5552 N N . PRO B 1 28 ? -3.361 -64.625 28.406 1 69.44 28 PRO B N 1
ATOM 5553 C CA . PRO B 1 28 ? -1.901 -64.562 28.297 1 69.44 28 PRO B CA 1
ATOM 5554 C C . PRO B 1 28 ? -1.304 -65.812 27.609 1 69.44 28 PRO B C 1
ATOM 5556 O O . PRO B 1 28 ? -1.834 -66.938 27.734 1 69.44 28 PRO B O 1
ATOM 5559 N N . SER B 1 29 ? -0.502 -65.688 26.375 1 71 29 SER B N 1
ATOM 5560 C CA . SER B 1 29 ? 0.179 -66.812 25.719 1 71 29 SER B CA 1
ATOM 5561 C C . SER B 1 29 ? 1.35 -67.312 26.547 1 71 29 SER B C 1
ATOM 5563 O O . SER B 1 29 ? 1.77 -66.625 27.5 1 71 29 SER B O 1
ATOM 5565 N N . GLU B 1 30 ? 1.894 -68.5 26.391 1 64.31 30 GLU B N 1
ATOM 5566 C CA . GLU B 1 30 ? 2.943 -69.188 27.141 1 64.31 30 GLU B CA 1
ATOM 5567 C C . GLU B 1 30 ? 4.16 -68.25 27.328 1 64.31 30 GLU B C 1
ATOM 5569 O O . GLU B 1 30 ? 4.871 -68.375 28.328 1 64.31 30 GLU B O 1
ATOM 5574 N N . ASP B 1 31 ? 4.586 -67.562 26.297 1 59.75 31 ASP B N 1
ATOM 5575 C CA . ASP B 1 31 ? 5.785 -66.688 26.422 1 59.75 31 ASP B CA 1
ATOM 5576 C C . ASP B 1 31 ? 5.461 -65.375 27.031 1 59.75 31 ASP B C 1
ATOM 5578 O O . ASP B 1 31 ? 5.07 -64.438 26.328 1 59.75 31 ASP B O 1
ATOM 5582 N N . ASP B 1 32 ? 4.652 -65.188 28.188 1 60.03 32 ASP B N 1
ATOM 5583 C CA . ASP B 1 32 ? 4.164 -64.188 29.172 1 60.03 32 ASP B CA 1
ATOM 5584 C C . ASP B 1 32 ? 4.242 -62.781 28.641 1 60.03 32 ASP B C 1
ATOM 5586 O O . ASP B 1 32 ? 3.926 -61.812 29.344 1 60.03 32 ASP B O 1
ATOM 5590 N N . SER B 1 33 ? 4.887 -62.406 27.641 1 65.5 33 SER B N 1
ATOM 5591 C CA . SER B 1 33 ? 5.086 -61 27.281 1 65.5 33 SER B CA 1
ATOM 5592 C C . SER B 1 33 ? 3.957 -60.5 26.391 1 65.5 33 SER B C 1
ATOM 5594 O O . SER B 1 33 ? 3.773 -59.281 26.234 1 65.5 33 SER B O 1
ATOM 5596 N N . ARG B 1 34 ? 3.178 -61.469 25.719 1 70 34 ARG B N 1
ATOM 5597 C CA . ARG B 1 34 ? 2.094 -61.094 24.828 1 70 34 ARG B CA 1
ATOM 5598 C C . ARG B 1 34 ? 0.832 -61.875 25.125 1 70 34 ARG B C 1
ATOM 5600 O O . ARG B 1 34 ? 0.901 -62.969 25.734 1 70 34 ARG B O 1
ATOM 5607 N N . CYS B 1 35 ? -0.32 -61.25 24.938 1 76.25 35 CYS B N 1
ATOM 5608 C CA . CYS B 1 35 ? -1.525 -62.062 25.172 1 76.25 35 CYS B CA 1
ATOM 5609 C C . CYS B 1 35 ? -1.76 -63.031 24.031 1 76.25 35 CYS B C 1
ATOM 5611 O O . CYS B 1 35 ? -1.178 -62.906 22.953 1 76.25 35 CYS B O 1
ATOM 5613 N N . ALA B 1 36 ? -2.348 -64.188 24.234 1 77.38 36 ALA B N 1
ATOM 5614 C CA . ALA B 1 36 ? -2.537 -65.25 23.281 1 77.38 36 ALA B CA 1
ATOM 5615 C C . ALA B 1 36 ? -3.102 -64.75 21.969 1 77.38 36 ALA B C 1
ATOM 5617 O O . ALA B 1 36 ? -2.725 -65.25 20.891 1 77.38 36 ALA B O 1
ATOM 5618 N N . PHE B 1 37 ? -4.031 -63.812 22.078 1 75.81 37 PHE B N 1
ATOM 5619 C CA . PHE B 1 37 ? -4.641 -63.25 20.875 1 75.81 37 PHE B CA 1
ATOM 5620 C C . PHE B 1 37 ? -3.619 -62.438 20.078 1 75.81 37 PHE B C 1
ATOM 5622 O O . PHE B 1 37 ? -3.502 -62.594 18.859 1 75.81 37 PHE B O 1
ATOM 5629 N N . CYS B 1 38 ? -2.975 -61.469 20.719 1 76.25 38 CYS B N 1
ATOM 5630 C CA . CYS B 1 38 ? -2.01 -60.594 20.031 1 76.25 38 CYS B CA 1
ATOM 5631 C C . CYS B 1 38 ? -0.875 -61.438 19.453 1 76.25 38 CYS B C 1
ATOM 5633 O O . CYS B 1 38 ? -0.357 -61.125 18.375 1 76.25 38 CYS B O 1
ATOM 5635 N N . GLN B 1 39 ? -0.438 -62.469 20.094 1 78.75 39 GLN B N 1
ATOM 5636 C CA . GLN B 1 39 ? 0.569 -63.406 19.594 1 78.75 39 GLN B CA 1
ATOM 5637 C C . GLN B 1 39 ? 0.098 -64.062 18.312 1 78.75 39 GLN B C 1
ATOM 5639 O O . GLN B 1 39 ? 0.859 -64.188 17.359 1 78.75 39 GLN B O 1
ATOM 5644 N N . ARG B 1 40 ? -1.124 -64.5 18.375 1 76.75 40 ARG B N 1
ATOM 5645 C CA . ARG B 1 40 ? -1.677 -65.188 17.219 1 76.75 40 ARG B CA 1
ATOM 5646 C C . ARG B 1 40 ? -1.906 -64.25 16.062 1 76.75 40 ARG B C 1
ATOM 5648 O O . ARG B 1 40 ? -1.672 -64.625 14.906 1 76.75 40 ARG B O 1
ATOM 5655 N N . ALA B 1 41 ? -2.439 -63.031 16.344 1 74.62 41 ALA B N 1
ATOM 5656 C CA . ALA B 1 41 ? -2.85 -62.031 15.352 1 74.62 41 ALA B CA 1
ATOM 5657 C C . ALA B 1 41 ? -1.66 -61.188 14.898 1 74.62 41 ALA B C 1
ATOM 5659 O O . ALA B 1 41 ? -1.778 -60.375 13.969 1 74.62 41 ALA B O 1
ATOM 5660 N N . GLY B 1 42 ? -0.413 -61.281 15.523 1 75.94 42 GLY B N 1
ATOM 5661 C CA . GLY B 1 42 ? 0.836 -60.625 15.211 1 75.94 42 GLY B CA 1
ATOM 5662 C C . GLY B 1 42 ? 0.821 -59.125 15.562 1 75.94 42 GLY B C 1
ATOM 5663 O O . GLY B 1 42 ? 1.462 -58.312 14.891 1 75.94 42 GLY B O 1
ATOM 5664 N N . LYS B 1 43 ? -0.027 -58.656 16.453 1 73.25 43 LYS B N 1
ATOM 5665 C CA . LYS B 1 43 ? -0.164 -57.25 16.812 1 73.25 43 LYS B CA 1
ATOM 5666 C C . LYS B 1 43 ? 0.691 -56.906 18.031 1 73.25 43 LYS B C 1
ATOM 5668 O O . LYS B 1 43 ? 1.102 -57.812 18.781 1 73.25 43 LYS B O 1
ATOM 5673 N N . ALA B 1 44 ? 0.982 -55.625 18.203 1 76.06 44 ALA B N 1
ATOM 5674 C CA . ALA B 1 44 ? 1.776 -55.156 19.328 1 76.06 44 ALA B CA 1
ATOM 5675 C C . ALA B 1 44 ? 0.974 -55.188 20.625 1 76.06 44 ALA B C 1
ATOM 5677 O O . ALA B 1 44 ? -0.12 -54.625 20.719 1 76.06 44 ALA B O 1
ATOM 5678 N N . CYS B 1 45 ? 1.271 -55.938 21.625 1 71.06 45 CYS B N 1
ATOM 5679 C CA . CYS B 1 45 ? 0.575 -56.156 22.875 1 71.06 45 CYS B CA 1
ATOM 5680 C C . CYS B 1 45 ? 1.101 -55.25 23.969 1 71.06 45 CYS B C 1
ATOM 5682 O O . CYS B 1 45 ? 2.215 -55.438 24.469 1 71.06 45 CYS B O 1
ATOM 5684 N N . VAL B 1 46 ? 0.494 -54.062 24.25 1 75.81 46 VAL B N 1
ATOM 5685 C CA . VAL B 1 46 ? 0.953 -53.062 25.203 1 75.81 46 VAL B CA 1
ATOM 5686 C C . VAL B 1 46 ? 0.013 -53.031 26.406 1 75.81 46 VAL B C 1
ATOM 5688 O O . VAL B 1 46 ? -1.203 -52.906 26.25 1 75.81 46 VAL B O 1
ATOM 5691 N N . PHE B 1 47 ? 0.484 -53.125 27.688 1 68.12 47 PHE B N 1
ATOM 5692 C CA . PHE B 1 47 ? -0.249 -53.094 28.953 1 68.12 47 PHE B CA 1
ATOM 5693 C C . PHE B 1 47 ? -0.027 -51.781 29.672 1 68.12 47 PHE B C 1
ATOM 5695 O O . PHE B 1 47 ? 1.089 -51.469 30.109 1 68.12 47 PHE B O 1
ATOM 5702 N N . GLU B 1 48 ? -0.847 -50.594 29.672 1 62.22 48 GLU B N 1
ATOM 5703 C CA . GLU B 1 48 ? -0.669 -49.281 30.281 1 62.22 48 GLU B CA 1
ATOM 5704 C C . GLU B 1 48 ? -1.193 -49.281 31.719 1 62.22 48 GLU B C 1
ATOM 5706 O O . GLU B 1 48 ? -2.268 -49.812 32 1 62.22 48 GLU B O 1
ATOM 5711 N N . LYS B 1 49 ? -0.445 -48.656 32.719 1 56.22 49 LYS B N 1
ATOM 5712 C CA . LYS B 1 49 ? -0.788 -48.469 34.125 1 56.22 49 LYS B CA 1
ATOM 5713 C C . LYS B 1 49 ? -1.739 -47.312 34.312 1 56.22 49 LYS B C 1
ATOM 5715 O O . LYS B 1 49 ? -1.662 -46.312 33.562 1 56.22 49 LYS B O 1
ATOM 5720 N N . PRO B 1 50 ? -2.799 -47.188 35.25 1 50.5 50 PRO B N 1
ATOM 5721 C CA . PRO B 1 50 ? -3.748 -46.125 35.469 1 50.5 50 PRO B CA 1
ATOM 5722 C C . PRO B 1 50 ? -3.107 -44.906 36.156 1 50.5 50 PRO B C 1
ATOM 5724 O O . PRO B 1 50 ? -2.238 -45.062 37.031 1 50.5 50 PRO B O 1
ATOM 5727 N N . PRO B 1 51 ? -3.164 -43.562 35.812 1 48.09 51 PRO B N 1
ATOM 5728 C CA . PRO B 1 51 ? -2.553 -42.406 36.469 1 48.09 51 PRO B CA 1
ATOM 5729 C C . PRO B 1 51 ? -3.074 -42.219 37.906 1 48.09 51 PRO B C 1
ATOM 5731 O O . PRO B 1 51 ? -4.227 -42.531 38.188 1 48.09 51 PRO B O 1
ATOM 5734 N N . ALA B 1 52 ? -2.273 -41.812 38.875 1 52.66 52 ALA B N 1
ATOM 5735 C CA . ALA B 1 52 ? -2.557 -41.594 40.281 1 52.66 52 ALA B CA 1
ATOM 5736 C C . ALA B 1 52 ? -3.428 -40.344 40.469 1 52.66 52 ALA B C 1
ATOM 5738 O O . ALA B 1 52 ? -2.957 -39.219 40.312 1 52.66 52 ALA B O 1
ATOM 5739 N N . ARG B 1 53 ? -4.727 -40.188 40.406 1 58.69 53 ARG B N 1
ATOM 5740 C CA . ARG B 1 53 ? -5.641 -39.062 40.625 1 58.69 53 ARG B CA 1
ATOM 5741 C C . ARG B 1 53 ? -5.98 -38.906 42.094 1 58.69 53 ARG B C 1
ATOM 5743 O O . ARG B 1 53 ? -6.102 -39.875 42.844 1 58.69 53 ARG B O 1
ATOM 5750 N N . THR B 1 54 ? -5.977 -37.656 42.75 1 68.25 54 THR B N 1
ATOM 5751 C CA . THR B 1 54 ? -6.289 -37.344 44.125 1 68.25 54 THR B CA 1
ATOM 5752 C C . THR B 1 54 ? -7.66 -37.875 44.531 1 68.25 54 THR B C 1
ATOM 5754 O O . THR B 1 54 ? -8.641 -37.688 43.781 1 68.25 54 THR B O 1
ATOM 5757 N N . PRO B 1 55 ? -7.711 -38.625 45.656 1 70.25 55 PRO B N 1
ATOM 5758 C CA . PRO B 1 55 ? -8.984 -39.25 46 1 70.25 55 PRO B CA 1
ATOM 5759 C C . PRO B 1 55 ? -10.07 -38.25 46.344 1 70.25 55 PRO B C 1
ATOM 5761 O O . PRO B 1 55 ? -9.789 -37.219 47 1 70.25 55 PRO B O 1
ATOM 5764 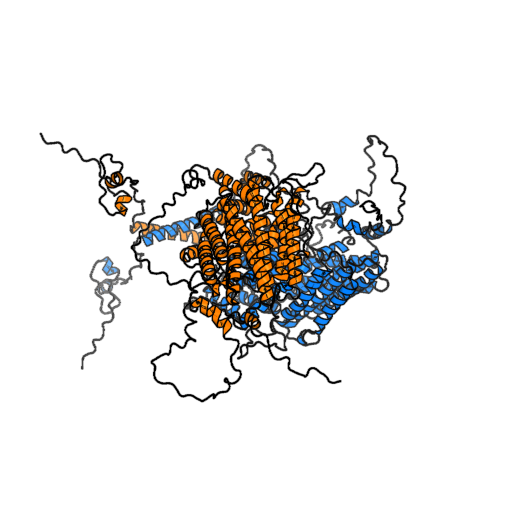N N . LEU B 1 56 ? -11.25 -38.25 45.812 1 70.69 56 LEU B N 1
ATOM 5765 C CA . LEU B 1 56 ? -12.414 -37.406 46 1 70.69 56 LEU B CA 1
ATOM 5766 C C . LEU B 1 56 ? -12.992 -37.594 47.406 1 70.69 56 LEU B C 1
ATOM 5768 O O . LEU B 1 56 ? -13.836 -38.469 47.625 1 70.69 56 LEU B O 1
ATOM 5772 N N . THR B 1 57 ? -12.281 -37.094 48.406 1 77 57 THR B N 1
ATOM 5773 C CA . THR B 1 57 ? -12.789 -37.094 49.781 1 77 57 THR B CA 1
ATOM 5774 C C . THR B 1 57 ? -13.164 -35.688 50.219 1 77 57 THR B C 1
ATOM 5776 O O . THR B 1 57 ? -12.68 -34.688 49.656 1 77 57 THR B O 1
ATOM 5779 N N . ARG B 1 58 ? -14.031 -35.562 51.125 1 75.69 58 ARG B N 1
ATOM 5780 C CA . ARG B 1 58 ? -14.508 -34.281 51.656 1 75.69 58 ARG B CA 1
ATOM 5781 C C . ARG B 1 58 ? -13.359 -33.5 52.25 1 75.69 58 ARG B C 1
ATOM 5783 O O . ARG B 1 58 ? -13.281 -32.281 52.094 1 75.69 58 ARG B O 1
ATOM 5790 N N . GLN B 1 59 ? -12.477 -34.156 52.844 1 77.19 59 GLN B N 1
ATOM 5791 C CA . GLN B 1 59 ? -11.305 -33.531 53.438 1 77.19 59 GLN B CA 1
ATOM 5792 C C . GLN B 1 59 ? -10.43 -32.875 52.406 1 77.19 59 GLN B C 1
ATOM 5794 O O . GLN B 1 59 ? -9.969 -31.734 52.594 1 77.19 59 GLN B O 1
ATOM 5799 N N . ASN B 1 60 ? -10.32 -33.5 51.312 1 75.31 60 ASN B N 1
ATOM 5800 C CA . ASN B 1 60 ? -9.453 -32.938 50.281 1 75.31 60 ASN B CA 1
ATOM 5801 C C . ASN B 1 60 ? -10.086 -31.734 49.625 1 75.31 60 ASN B C 1
ATOM 5803 O O . ASN B 1 60 ? -9.391 -30.781 49.281 1 75.31 60 ASN B O 1
ATOM 5807 N N . LEU B 1 61 ? -11.328 -31.75 49.438 1 78.19 61 LEU B N 1
ATOM 5808 C CA . LEU B 1 61 ? -12.016 -30.594 48.844 1 78.19 61 LEU B CA 1
ATOM 5809 C C . LEU B 1 61 ? -12.008 -29.422 49.812 1 78.19 61 LEU B C 1
ATOM 5811 O O . LEU B 1 61 ? -11.727 -28.281 49.406 1 78.19 61 LEU B O 1
ATOM 5815 N N . ASP B 1 62 ? -12.219 -29.703 51.031 1 77.69 62 ASP B N 1
ATOM 5816 C CA . ASP B 1 62 ? -12.188 -28.656 52.062 1 77.69 62 ASP B CA 1
ATOM 5817 C C . ASP B 1 62 ? -10.797 -28.047 52.156 1 77.69 62 ASP B C 1
ATOM 5819 O O . ASP B 1 62 ? -10.656 -26.828 52.312 1 77.69 62 ASP B O 1
ATOM 5823 N N . GLN B 1 63 ? -9.836 -28.844 52.094 1 77.56 63 GLN B N 1
ATOM 5824 C CA . GLN B 1 63 ? -8.453 -28.391 52.188 1 77.56 63 GLN B CA 1
ATOM 5825 C C . GLN B 1 63 ? -8.07 -27.547 50.969 1 77.56 63 GLN B C 1
ATOM 5827 O O . GLN B 1 63 ? -7.391 -26.531 51.094 1 77.56 63 GLN B O 1
ATOM 5832 N N . ALA B 1 64 ? -8.594 -27.906 49.812 1 75.5 64 ALA B N 1
ATOM 5833 C CA . ALA B 1 64 ? -8.312 -27.156 48.594 1 75.5 64 ALA B CA 1
ATOM 5834 C C . ALA B 1 64 ? -9.023 -25.812 48.625 1 75.5 64 ALA B C 1
ATOM 5836 O O . ALA B 1 64 ? -8.438 -24.797 48.219 1 75.5 64 ALA B O 1
ATOM 5837 N N . GLU B 1 65 ? -10.156 -25.844 49.031 1 79.44 65 GLU B N 1
ATOM 5838 C CA . GLU B 1 65 ? -10.922 -24.594 49.094 1 79.44 65 GLU B CA 1
ATOM 5839 C C . GLU B 1 65 ? -10.367 -23.672 50.188 1 79.44 65 GLU B C 1
ATOM 5841 O O . GLU B 1 65 ? -10.312 -22.453 50 1 79.44 65 GLU B O 1
ATOM 5846 N N . ALA B 1 66 ? -9.898 -24.25 51.312 1 78.69 66 ALA B N 1
ATOM 5847 C CA . ALA B 1 66 ? -9.242 -23.484 52.344 1 78.69 66 ALA B CA 1
ATOM 5848 C C . ALA B 1 66 ? -7.934 -22.891 51.844 1 78.69 66 ALA B C 1
ATOM 5850 O O . ALA B 1 66 ? -7.617 -21.734 52.156 1 78.69 66 ALA B O 1
ATOM 5851 N N . ARG B 1 67 ? -7.289 -23.672 51.094 1 76.75 67 ARG B N 1
ATOM 5852 C CA . ARG B 1 67 ? -6.039 -23.188 50.5 1 76.75 67 ARG B CA 1
ATOM 5853 C C . ARG B 1 67 ? -6.301 -22.047 49.531 1 76.75 67 ARG B C 1
ATOM 5855 O O . ARG B 1 67 ? -5.57 -21.047 49.5 1 76.75 67 ARG B O 1
ATOM 5862 N N . CYS B 1 68 ? -7.332 -22.109 48.781 1 74.44 68 CYS B N 1
ATOM 5863 C CA . CYS B 1 68 ? -7.742 -21.031 47.875 1 74.44 68 CYS B CA 1
ATOM 5864 C C . CYS B 1 68 ? -8.094 -19.781 48.656 1 74.44 68 CYS B C 1
ATOM 5866 O O . CYS B 1 68 ? -7.668 -18.672 48.281 1 74.44 68 CYS B O 1
ATOM 5868 N N . ARG B 1 69 ? -8.742 -19.938 49.656 1 76.25 69 ARG B N 1
ATOM 5869 C CA . ARG B 1 69 ? -9.125 -18.797 50.5 1 76.25 69 ARG B CA 1
ATOM 5870 C C . ARG B 1 69 ? -7.902 -18.156 51.125 1 76.25 69 ARG B C 1
ATOM 5872 O O . ARG B 1 69 ? -7.797 -16.922 51.188 1 76.25 69 ARG B O 1
ATOM 5879 N N . GLN B 1 70 ? -7 -18.953 51.562 1 77.5 70 GLN B N 1
ATOM 5880 C CA . GLN B 1 70 ? -5.762 -18.438 52.156 1 77.5 70 GLN B CA 1
ATOM 5881 C C . GLN B 1 70 ? -4.938 -17.688 51.094 1 77.5 70 GLN B C 1
ATOM 5883 O O . GLN B 1 70 ? -4.398 -16.609 51.375 1 77.5 70 GLN B O 1
ATOM 5888 N N . LEU B 1 71 ? -4.926 -18.219 49.938 1 73.62 71 LEU B N 1
ATOM 5889 C CA . LEU B 1 71 ? -4.156 -17.594 48.844 1 73.62 71 LEU B CA 1
ATOM 5890 C C . LEU B 1 71 ? -4.816 -16.297 48.406 1 73.62 71 LEU B C 1
ATOM 5892 O O . LEU B 1 71 ? -4.133 -15.305 48.125 1 73.62 71 LEU B O 1
ATOM 5896 N N . GLU B 1 72 ? -6.047 -16.266 48.438 1 74.56 72 GLU B N 1
ATOM 5897 C CA . GLU B 1 72 ? -6.797 -15.062 48.094 1 74.56 72 GLU B CA 1
ATOM 5898 C C . GLU B 1 72 ? -6.656 -14.016 49.219 1 74.56 72 GLU B C 1
ATOM 5900 O O . GLU B 1 72 ? -6.516 -12.82 48.906 1 74.56 72 GLU B O 1
ATOM 5905 N N . GLU B 1 73 ? -6.617 -14.477 50.344 1 72.38 73 GLU B N 1
ATOM 5906 C CA . GLU B 1 73 ? -6.398 -13.562 51.469 1 72.38 73 GLU B CA 1
ATOM 5907 C C . GLU B 1 73 ? -5 -12.953 51.406 1 72.38 73 GLU B C 1
ATOM 5909 O O . GLU B 1 73 ? -4.824 -11.766 51.688 1 72.38 73 GLU B O 1
ATOM 5914 N N . VAL B 1 74 ? -4.09 -13.773 51.062 1 69.81 74 VAL B N 1
ATOM 5915 C CA . VAL B 1 74 ? -2.727 -13.273 50.938 1 69.81 74 VAL B CA 1
ATOM 5916 C C . VAL B 1 74 ? -2.658 -12.273 49.781 1 69.81 74 VAL B C 1
ATOM 5918 O O . VAL B 1 74 ? -2.021 -11.227 49.875 1 69.81 74 VAL B O 1
ATOM 5921 N N . LEU B 1 75 ? -3.428 -12.508 48.781 1 63.59 75 LEU B N 1
ATOM 5922 C CA . LEU B 1 75 ? -3.463 -11.602 47.625 1 63.59 75 LEU B CA 1
ATOM 5923 C C . LEU B 1 75 ? -4.219 -10.32 47.969 1 63.59 75 LEU B C 1
ATOM 5925 O O . LEU B 1 75 ? -3.779 -9.227 47.625 1 63.59 75 LEU B O 1
ATOM 5929 N N . THR B 1 76 ? -5.242 -10.445 48.562 1 65.56 76 THR B N 1
ATOM 5930 C CA . THR B 1 76 ? -6.02 -9.281 48.969 1 65.56 76 THR B CA 1
ATOM 5931 C C . THR B 1 76 ? -5.246 -8.445 49.969 1 65.56 76 THR B C 1
ATOM 5933 O O . THR B 1 76 ? -5.266 -7.211 49.906 1 65.56 76 THR B O 1
ATOM 5936 N N . ARG B 1 77 ? -4.582 -9.172 50.812 1 63.56 77 ARG B N 1
ATOM 5937 C CA . ARG B 1 77 ? -3.754 -8.445 51.75 1 63.56 77 ARG B CA 1
ATOM 5938 C C . ARG B 1 77 ? -2.627 -7.703 51.062 1 63.56 77 ARG B C 1
ATOM 5940 O O . ARG B 1 77 ? -2.314 -6.562 51.406 1 63.56 77 ARG B O 1
ATOM 5947 N N . ARG B 1 78 ? -2.119 -8.258 50.031 1 52.97 78 ARG B N 1
ATOM 5948 C CA . ARG B 1 78 ? -1.035 -7.602 49.312 1 52.97 78 ARG B CA 1
ATOM 5949 C C . ARG B 1 78 ? -1.563 -6.457 48.438 1 52.97 78 ARG B C 1
ATOM 5951 O O . ARG B 1 78 ? -0.905 -5.426 48.312 1 52.97 78 ARG B O 1
ATOM 5958 N N . GLU B 1 79 ? -2.746 -6.488 47.906 1 49.38 79 GLU B N 1
ATOM 5959 C CA . GLU B 1 79 ? -3.422 -5.406 47.219 1 49.38 79 GLU B CA 1
ATOM 5960 C C . GLU B 1 79 ? -3.83 -4.289 48.156 1 49.38 79 GLU B C 1
ATOM 5962 O O . GLU B 1 79 ? -3.703 -3.105 47.844 1 49.38 79 GLU B O 1
ATOM 5967 N N . ALA B 1 80 ? -4.375 -4.68 49.156 1 47.84 80 ALA B N 1
ATOM 5968 C CA . ALA B 1 80 ? -4.734 -3.674 50.156 1 47.84 80 ALA B CA 1
ATOM 5969 C C . ALA B 1 80 ? -3.508 -2.885 50.625 1 47.84 80 ALA B C 1
ATOM 5971 O O . ALA B 1 80 ? -3.605 -1.694 50.938 1 47.84 80 ALA B O 1
ATOM 5972 N N . GLU B 1 81 ? -2.354 -3.564 50.594 1 44.31 81 GLU B N 1
ATOM 5973 C CA . GLU B 1 81 ? -1.167 -2.82 51 1 44.31 81 GLU B CA 1
ATOM 5974 C C . GLU B 1 81 ? -0.773 -1.782 49.969 1 44.31 81 GLU B C 1
ATOM 5976 O O . GLU B 1 81 ? -0.234 -0.727 50.312 1 44.31 81 GLU B O 1
ATOM 5981 N N . MET B 1 82 ? -1.106 -1.898 48.688 1 37.47 82 MET B N 1
ATOM 5982 C CA . MET B 1 82 ? -0.769 -0.893 47.656 1 37.47 82 MET B CA 1
ATOM 5983 C C . MET B 1 82 ? -1.774 0.253 47.688 1 37.47 82 MET B C 1
ATOM 5985 O O . MET B 1 82 ? -1.411 1.408 47.469 1 37.47 82 MET B O 1
ATOM 5989 N N . TYR B 1 83 ? -3.1 -0.007 47.656 1 34.53 83 TYR B N 1
ATOM 5990 C CA . TYR B 1 83 ? -4.109 1.045 47.625 1 34.53 83 TYR B CA 1
ATOM 5991 C C . TYR B 1 83 ? -4.059 1.893 48.875 1 34.53 83 TYR B C 1
ATOM 5993 O O . TYR B 1 83 ? -4.859 2.812 49.062 1 34.53 83 TYR B O 1
ATOM 6001 N N . SER B 1 84 ? -3.326 1.453 49.875 1 31.53 84 SER B N 1
ATOM 6002 C CA . SER B 1 84 ? -3.512 2.219 51.094 1 31.53 84 SER B CA 1
ATOM 6003 C C . SER B 1 84 ? -3.08 3.67 50.906 1 31.53 84 SER B C 1
ATOM 6005 O O . SER B 1 84 ? -3.059 4.441 51.875 1 31.53 84 SER B O 1
ATOM 6007 N N . ASN B 1 85 ? -2.295 4.043 49.844 1 23.8 85 ASN B N 1
ATOM 6008 C CA . ASN B 1 85 ? -2.018 5.426 50.219 1 23.8 85 ASN B CA 1
ATOM 6009 C C . ASN B 1 85 ? -3.23 6.324 50 1 23.8 85 ASN B C 1
ATOM 6011 O O . ASN B 1 85 ? -3.471 7.254 50.781 1 23.8 85 ASN B O 1
ATOM 6015 N N . HIS B 1 86 ? -3.873 6.672 48.719 1 22.2 86 HIS B N 1
ATOM 6016 C CA . HIS B 1 86 ? -4.438 8.016 48.688 1 22.2 86 HIS B CA 1
ATOM 6017 C C . HIS B 1 86 ? -5.875 8.023 49.188 1 22.2 86 HIS B C 1
ATOM 6019 O O . HIS B 1 86 ? -6.254 8.883 50 1 22.2 86 HIS B O 1
ATOM 6025 N N . ALA B 1 87 ? -6.918 7.832 48.281 1 23.16 87 ALA B N 1
ATOM 6026 C CA . ALA B 1 87 ? -8.195 8.508 48.469 1 23.16 87 ALA B CA 1
ATOM 6027 C C . ALA B 1 87 ? -8.867 8.039 49.75 1 23.16 87 ALA B C 1
ATOM 6029 O O . ALA B 1 87 ? -8.719 6.879 50.156 1 23.16 87 ALA B O 1
ATOM 6030 N N . ASN B 1 88 ? -9.547 8.875 50.656 1 19.75 88 ASN B N 1
ATOM 6031 C CA . ASN B 1 88 ? -10.555 9.367 51.594 1 19.75 88 ASN B CA 1
ATOM 6032 C C . ASN B 1 88 ? -11.93 8.781 51.281 1 19.75 88 ASN B C 1
ATOM 6034 O O . ASN B 1 88 ? -12.484 8.031 52.094 1 19.75 88 ASN B O 1
ATOM 6038 N N . GLY B 1 89 ? -12.969 9.664 50.594 1 18.73 89 GLY B N 1
ATOM 6039 C CA . GLY B 1 89 ? -14.273 9.906 51.188 1 18.73 89 GLY B CA 1
ATOM 6040 C C . GLY B 1 89 ? -15.297 8.836 50.844 1 18.73 89 GLY B C 1
ATOM 6041 O O . GLY B 1 89 ? -14.938 7.785 50.312 1 18.73 89 GLY B O 1
ATOM 6042 N N . GLY B 1 90 ? -16.5 9.266 49.969 1 18.17 90 GLY B N 1
ATOM 6043 C CA . GLY B 1 90 ? -17.906 9.188 50.344 1 18.17 90 GLY B CA 1
ATOM 6044 C C . GLY B 1 90 ? -18.578 7.91 49.875 1 18.17 90 GLY B C 1
ATOM 6045 O O . GLY B 1 90 ? -18.047 7.188 49.031 1 18.17 90 GLY B O 1
ATOM 6046 N N . GLU B 1 91 ? -19.875 7.598 50.25 1 18.12 91 GLU B N 1
ATOM 6047 C CA . GLU B 1 91 ? -20.844 6.59 50.688 1 18.12 91 GLU B CA 1
ATOM 6048 C C . GLU B 1 91 ? -21.516 5.918 49.5 1 18.12 91 GLU B C 1
ATOM 6050 O O . GLU B 1 91 ? -21.641 4.691 49.469 1 18.12 91 GLU B O 1
ATOM 6055 N N . ASN B 1 92 ? -22.25 6.555 48.438 1 18.5 92 ASN B N 1
ATOM 6056 C CA . ASN B 1 92 ? -23.672 6.207 48.531 1 18.5 92 ASN B CA 1
ATOM 6057 C C . ASN B 1 92 ? -23.969 4.883 47.844 1 18.5 92 ASN B C 1
ATOM 6059 O O . ASN B 1 92 ? -23.172 4.41 47.031 1 18.5 92 ASN B O 1
ATOM 6063 N N . PRO B 1 93 ? -25.281 4.727 47.188 1 19.05 93 PRO B N 1
ATOM 6064 C CA . PRO B 1 93 ? -26.391 3.777 47.25 1 19.05 93 PRO B CA 1
ATOM 6065 C C . PRO B 1 93 ? -26.297 2.691 46.188 1 19.05 93 PRO B C 1
ATOM 6067 O O . PRO B 1 93 ? -25.609 2.869 45.156 1 19.05 93 PRO B O 1
ATOM 6070 N N . GLN B 1 94 ? -27.016 1.561 46.344 1 18.25 94 GLN B N 1
ATOM 6071 C CA . GLN B 1 94 ? -27.156 0.133 46.062 1 18.25 94 GLN B CA 1
ATOM 6072 C C . GLN B 1 94 ? -27.719 -0.112 44.656 1 18.25 94 GLN B C 1
ATOM 6074 O O . GLN B 1 94 ? -27.859 -1.26 44.25 1 18.25 94 GLN B O 1
ATOM 6079 N N . GLN B 1 95 ? -28.094 0.857 43.781 1 19.5 95 GLN B N 1
ATOM 6080 C CA . GLN B 1 95 ? -29.328 0.418 43.125 1 19.5 95 GLN B CA 1
ATOM 6081 C C . GLN B 1 95 ? -29.078 -0.747 42.188 1 19.5 95 GLN B C 1
ATOM 6083 O O . GLN B 1 95 ? -27.969 -0.905 41.656 1 19.5 95 GLN B O 1
ATOM 6088 N N . PRO B 1 96 ? -30.156 -1.6 41.906 1 19.89 96 PRO B N 1
ATOM 6089 C CA . PRO B 1 96 ? -30.453 -2.943 41.406 1 19.89 96 PRO B CA 1
ATOM 6090 C C . PRO B 1 96 ? -30.078 -3.125 39.938 1 19.89 96 PRO B C 1
ATOM 6092 O O . PRO B 1 96 ? -30.578 -2.391 39.062 1 19.89 96 PRO B O 1
ATOM 6095 N N . ALA B 1 97 ? -28.859 -3.529 39.656 1 18.95 97 ALA B N 1
ATOM 6096 C CA . ALA B 1 97 ? -28.25 -3.537 38.312 1 18.95 97 ALA B CA 1
ATOM 6097 C C . ALA B 1 97 ? -28.922 -4.562 37.406 1 18.95 97 ALA B C 1
ATOM 6099 O O . ALA B 1 97 ? -28.875 -5.766 37.688 1 18.95 97 ALA B O 1
ATOM 6100 N N . HIS B 1 98 ? -30.047 -4.242 36.75 1 17.55 98 HIS B N 1
ATOM 6101 C CA . HIS B 1 98 ? -30.859 -4.984 35.781 1 17.55 98 HIS B CA 1
ATOM 6102 C C . HIS B 1 98 ? -30 -5.645 34.719 1 17.55 98 HIS B C 1
ATOM 6104 O O . HIS B 1 98 ? -28.953 -5.102 34.344 1 17.55 98 HIS B O 1
ATOM 6110 N N . LYS B 1 99 ? -30.25 -6.922 34.5 1 18.91 99 LYS B N 1
ATOM 6111 C CA . LYS B 1 99 ? -29.781 -8.031 33.656 1 18.91 99 LYS B CA 1
ATOM 6112 C C . LYS B 1 99 ? -29.719 -7.633 32.188 1 18.91 99 LYS B C 1
ATOM 6114 O O . LYS B 1 99 ? -30.75 -7.531 31.531 1 18.91 99 LYS B O 1
ATOM 6119 N N . ALA B 1 100 ? -28.75 -6.797 31.859 1 19.42 100 ALA B N 1
ATOM 6120 C CA . ALA B 1 100 ? -28.562 -6.379 30.469 1 19.42 100 ALA B CA 1
ATOM 6121 C C . ALA B 1 100 ? -28.391 -7.59 29.562 1 19.42 100 ALA B C 1
ATOM 6123 O O . ALA B 1 100 ? -27.562 -8.469 29.812 1 19.42 100 ALA B O 1
ATOM 6124 N N . HIS B 1 101 ? -29.422 -8.07 28.844 1 18.3 101 HIS B N 1
ATOM 6125 C CA . HIS B 1 101 ? -29.672 -8.93 27.688 1 18.3 101 HIS B CA 1
ATOM 6126 C C . HIS B 1 101 ? -28.531 -8.852 26.688 1 18.3 101 HIS B C 1
ATOM 6128 O O . HIS B 1 101 ? -28.016 -7.766 26.406 1 18.3 101 HIS B O 1
ATOM 6134 N N . ALA B 1 102 ? -27.781 -9.914 26.578 1 20.77 102 ALA B N 1
ATOM 6135 C CA . ALA B 1 102 ? -26.656 -10.328 25.75 1 20.77 102 ALA B CA 1
ATOM 6136 C C . ALA B 1 102 ? -26.828 -9.844 24.312 1 20.77 102 ALA B C 1
ATOM 6138 O O . ALA B 1 102 ? -27.844 -10.156 23.672 1 20.77 102 ALA B O 1
ATOM 6139 N N . ALA B 1 103 ? -26.281 -8.859 23.906 1 22.53 103 ALA B N 1
ATOM 6140 C CA . ALA B 1 103 ? -26.078 -8.094 22.688 1 22.53 103 ALA B CA 1
ATOM 6141 C C . ALA B 1 103 ? -25.875 -9.016 21.484 1 22.53 103 ALA B C 1
ATOM 6143 O O . ALA B 1 103 ? -25.312 -10.102 21.625 1 22.53 103 ALA B O 1
ATOM 6144 N N . ASP B 1 104 ? -26.531 -8.828 20.297 1 22.48 104 ASP B N 1
ATOM 6145 C CA . ASP B 1 104 ? -26.844 -9.133 18.891 1 22.48 104 ASP B CA 1
ATOM 6146 C C . ASP B 1 104 ? -25.578 -9.5 18.125 1 22.48 104 ASP B C 1
ATOM 6148 O O . ASP B 1 104 ? -24.562 -8.789 18.203 1 22.48 104 ASP B O 1
ATOM 6152 N N . HIS B 1 105 ? -25.328 -10.836 17.938 1 25 105 HIS B N 1
ATOM 6153 C CA . HIS B 1 105 ? -24.703 -11.398 16.75 1 25 105 HIS B CA 1
ATOM 6154 C C . HIS B 1 105 ? -24.938 -10.516 15.523 1 25 105 HIS B C 1
ATOM 6156 O O . HIS B 1 105 ? -26.031 -10.516 14.961 1 25 105 HIS B O 1
ATOM 6162 N N . ASN B 1 106 ? -24.641 -9.398 15.539 1 27.22 106 ASN B N 1
ATOM 6163 C CA . ASN B 1 106 ? -24.812 -8.641 14.305 1 27.22 106 ASN B CA 1
ATOM 6164 C C . ASN B 1 106 ? -24.391 -9.453 13.086 1 27.22 106 ASN B C 1
ATOM 6166 O O . ASN B 1 106 ? -23.266 -9.297 12.602 1 27.22 106 ASN B O 1
ATOM 6170 N N . ALA B 1 107 ? -24.625 -10.844 13 1 26.39 107 ALA B N 1
ATOM 6171 C CA . ALA B 1 107 ? -24.688 -11.789 11.891 1 26.39 107 ALA B CA 1
ATOM 6172 C C . ALA B 1 107 ? -25.406 -11.188 10.688 1 26.39 107 ALA B C 1
ATOM 6174 O O . ALA B 1 107 ? -25.719 -11.891 9.727 1 26.39 107 ALA B O 1
ATOM 6175 N N . GLY B 1 108 ? -26.516 -10.391 10.883 1 28.03 108 GLY B N 1
ATOM 6176 C CA . GLY B 1 108 ? -27.516 -10.359 9.828 1 28.03 108 GLY B CA 1
ATOM 6177 C C . GLY B 1 108 ? -26.906 -10.297 8.438 1 28.03 108 GLY B C 1
ATOM 6178 O O . GLY B 1 108 ? -27.281 -11.07 7.559 1 28.03 108 GLY B O 1
ATOM 6179 N N . GLU B 1 109 ? -26.828 -9.156 7.957 1 30.42 109 GLU B N 1
ATOM 6180 C CA . GLU B 1 109 ? -26.859 -8.852 6.531 1 30.42 109 GLU B CA 1
ATOM 6181 C C . GLU B 1 109 ? -25.656 -9.461 5.816 1 30.42 109 GLU B C 1
ATOM 6183 O O . GLU B 1 109 ? -24.516 -9.062 6.062 1 30.42 109 GLU B O 1
ATOM 6188 N N . GLY B 1 110 ? -25.672 -10.789 5.473 1 33.38 110 GLY B N 1
ATOM 6189 C CA . GLY B 1 110 ? -24.891 -11.719 4.668 1 33.38 110 GLY B CA 1
ATOM 6190 C C . GLY B 1 110 ? -24.016 -11.023 3.645 1 33.38 110 GLY B C 1
ATOM 6191 O O . GLY B 1 110 ? -23.109 -11.633 3.088 1 33.38 110 GLY B O 1
ATOM 6192 N N . ASN B 1 111 ? -24.797 -10.445 2.617 1 39.19 111 ASN B N 1
ATOM 6193 C CA . ASN B 1 111 ? -24.578 -10.359 1.177 1 39.19 111 ASN B CA 1
ATOM 6194 C C . ASN B 1 111 ? -23.156 -9.867 0.851 1 39.19 111 ASN B C 1
ATOM 6196 O O . ASN B 1 111 ? -22.438 -10.516 0.093 1 39.19 111 ASN B O 1
ATOM 6200 N N . ALA B 1 112 ? -23.062 -8.625 0.454 1 46.09 112 ALA B N 1
ATOM 6201 C CA . ALA B 1 112 ? -22.312 -7.805 -0.492 1 46.09 112 ALA B CA 1
ATOM 6202 C C . ALA B 1 112 ? -20.906 -7.523 0.022 1 46.09 112 ALA B C 1
ATOM 6204 O O . ALA B 1 112 ? -20.203 -6.676 -0.52 1 46.09 112 ALA B O 1
ATOM 6205 N N . ASP B 1 113 ? -20.266 -7.938 1.362 1 64.69 113 ASP B N 1
ATOM 6206 C CA . ASP B 1 113 ? -19.109 -7.262 1.925 1 64.69 113 ASP B CA 1
ATOM 6207 C C . ASP B 1 113 ? -17.859 -8.141 1.827 1 64.69 113 ASP B C 1
ATOM 6209 O O . ASP B 1 113 ? -17.938 -9.359 1.989 1 64.69 113 ASP B O 1
ATOM 6213 N N . TYR B 1 114 ? -17.062 -8.148 1.001 1 83.62 114 TYR B N 1
ATOM 6214 C CA . TYR B 1 114 ? -15.742 -8.703 0.723 1 83.62 114 TYR B CA 1
ATOM 6215 C C . TYR B 1 114 ? -14.938 -8.859 2.008 1 83.62 114 TYR B C 1
ATOM 6217 O O . TYR B 1 114 ? -13.727 -9.102 1.964 1 83.62 114 TYR B O 1
ATOM 6225 N N . GLU B 1 115 ? -15.781 -8.945 3.172 1 87.81 115 GLU B N 1
ATOM 6226 C CA . GLU B 1 115 ? -15.047 -9.102 4.426 1 87.81 115 GLU B CA 1
ATOM 6227 C C . GLU B 1 115 ? -14.625 -10.555 4.637 1 87.81 115 GLU B C 1
ATOM 6229 O O . GLU B 1 115 ? -15.25 -11.469 4.102 1 87.81 115 GLU B O 1
ATOM 6234 N N . TRP B 1 116 ? -13.57 -10.828 5.363 1 89.88 116 TRP B N 1
ATOM 6235 C CA . TRP B 1 116 ? -12.969 -12.148 5.539 1 89.88 116 TRP B CA 1
ATOM 6236 C C . TRP B 1 116 ? -12.266 -12.25 6.887 1 89.88 116 TRP B C 1
ATOM 6238 O O . TRP B 1 116 ? -11.953 -11.234 7.512 1 89.88 116 TRP B O 1
ATOM 6248 N N . ASN B 1 117 ? -12.086 -13.461 7.488 1 88.56 117 ASN B N 1
ATOM 6249 C CA . ASN B 1 117 ? -11.359 -13.773 8.711 1 88.56 117 ASN B CA 1
ATOM 6250 C C . ASN B 1 117 ? -10.578 -15.078 8.586 1 88.56 117 ASN B C 1
ATOM 6252 O O . ASN B 1 117 ? -11.164 -16.156 8.516 1 88.56 117 ASN B O 1
ATOM 6256 N N . GLU B 1 118 ? -9.305 -15.07 8.484 1 88.5 118 GLU B N 1
ATOM 6257 C CA . GLU B 1 118 ? -8.43 -16.234 8.32 1 88.5 118 GLU B CA 1
ATOM 6258 C C . GLU B 1 118 ? -7.75 -16.594 9.641 1 88.5 118 GLU B C 1
ATOM 6260 O O . GLU B 1 118 ? -6.922 -17.5 9.688 1 88.5 118 GLU B O 1
ATOM 6265 N N . ALA B 1 119 ? -8.047 -15.742 10.734 1 76.81 119 ALA B N 1
ATOM 6266 C CA . ALA B 1 119 ? -7.449 -16.016 12.039 1 76.81 119 ALA B CA 1
ATOM 6267 C C . ALA B 1 119 ? -8.047 -17.281 12.656 1 76.81 119 ALA B C 1
ATOM 6269 O O . ALA B 1 119 ? -7.348 -18.031 13.344 1 76.81 119 ALA B O 1
ATOM 6270 N N . SER B 1 120 ? -9.523 -17.406 12.891 1 59.19 120 SER B N 1
ATOM 6271 C CA . SER B 1 120 ? -10.258 -18.438 13.609 1 59.19 120 SER B CA 1
ATOM 6272 C C . SER B 1 120 ? -10.125 -19.781 12.922 1 59.19 120 SER B C 1
ATOM 6274 O O . SER B 1 120 ? -10.695 -20.781 13.383 1 59.19 120 SER B O 1
ATOM 6276 N N . ASP B 1 121 ? -9.602 -19.953 11.836 1 50 121 ASP B N 1
ATOM 6277 C CA . ASP B 1 121 ? -9.898 -21.141 11.023 1 50 121 ASP B CA 1
ATOM 6278 C C . ASP B 1 121 ? -9.297 -22.391 11.641 1 50 121 ASP B C 1
ATOM 6280 O O . ASP B 1 121 ? -9.367 -23.484 11.047 1 50 121 ASP B O 1
ATOM 6284 N N . HIS B 1 122 ? -8.469 -22.344 12.617 1 44.94 122 HIS B N 1
ATOM 6285 C CA . HIS B 1 122 ? -8.148 -23.719 12.938 1 44.94 122 HIS B CA 1
ATOM 6286 C C . HIS B 1 122 ? -9.406 -24.531 13.219 1 44.94 122 HIS B C 1
ATOM 6288 O O . HIS B 1 122 ? -9.539 -25.672 12.75 1 44.94 122 HIS B O 1
ATOM 6294 N N . GLU B 1 123 ? -10.125 -24.125 14.203 1 40.78 123 GLU B N 1
ATOM 6295 C CA . GLU B 1 123 ? -11.297 -24.938 14.508 1 40.78 123 GLU B CA 1
ATOM 6296 C C . GLU B 1 123 ? -12.305 -24.906 13.367 1 40.78 123 GLU B C 1
ATOM 6298 O O . GLU B 1 123 ? -12.969 -25.906 13.094 1 40.78 123 GLU B O 1
ATOM 6303 N N . ALA B 1 124 ? -12.43 -23.828 12.711 1 39.44 124 ALA B N 1
ATOM 6304 C CA . ALA B 1 124 ? -13.359 -23.766 11.594 1 39.44 124 ALA B CA 1
ATOM 6305 C C . ALA B 1 124 ? -12.781 -24.469 10.359 1 39.44 124 ALA B C 1
ATOM 6307 O O . ALA B 1 124 ? -13.523 -24.906 9.484 1 39.44 124 ALA B O 1
ATOM 6308 N N . ARG B 1 125 ? -11.492 -24.578 10.172 1 42.78 125 ARG B N 1
ATOM 6309 C CA . ARG B 1 125 ? -10.828 -25.391 9.156 1 42.78 125 ARG B CA 1
ATOM 6310 C C . ARG B 1 125 ? -11.219 -26.859 9.273 1 42.78 125 ARG B C 1
ATOM 6312 O O . ARG B 1 125 ? -11.328 -27.562 8.273 1 42.78 125 ARG B O 1
ATOM 6319 N N . GLU B 1 126 ? -11.188 -27.328 10.547 1 39.53 126 GLU B N 1
ATOM 6320 C CA . GLU B 1 126 ? -11.578 -28.719 10.711 1 39.53 126 GLU B CA 1
ATOM 6321 C C . GLU B 1 126 ? -13.031 -28.938 10.297 1 39.53 126 GLU B C 1
ATOM 6323 O O . GLU B 1 126 ? -13.383 -30.016 9.797 1 39.53 126 GLU B O 1
ATOM 6328 N N . GLN B 1 127 ? -13.891 -28.172 10.828 1 35.06 127 GLN B N 1
ATOM 6329 C CA . GLN B 1 127 ? -15.281 -28.469 10.516 1 35.06 127 GLN B CA 1
ATOM 6330 C C . GLN B 1 127 ? -15.57 -28.266 9.031 1 35.06 127 GLN B C 1
ATOM 6332 O O . GLN B 1 127 ? -16.562 -28.766 8.508 1 35.06 127 GLN B O 1
ATOM 6337 N N . SER B 1 128 ? -14.953 -27.219 8.398 1 35.69 128 SER B N 1
ATOM 6338 C CA . SER B 1 128 ? -15.289 -27.031 6.992 1 35.69 128 SER B CA 1
ATOM 6339 C C . SER B 1 128 ? -14.469 -27.969 6.105 1 35.69 128 SER B C 1
ATOM 6341 O O . SER B 1 128 ? -14.055 -27.594 5.008 1 35.69 128 SER B O 1
ATOM 6343 N N . SER B 1 129 ? -13.922 -28.938 6.48 1 34.94 129 SER B N 1
ATOM 6344 C CA . SER B 1 129 ? -13.383 -29.953 5.594 1 34.94 129 SER B CA 1
ATOM 6345 C C . SER B 1 129 ? -14.281 -30.156 4.379 1 34.94 129 SER B C 1
ATOM 6347 O O . SER B 1 129 ? -13.805 -30.516 3.297 1 34.94 129 SER B O 1
ATOM 6349 N N . ASP B 1 130 ? -15.523 -30.484 4.605 1 33.44 130 ASP B N 1
ATOM 6350 C CA . ASP B 1 130 ? -16.438 -30.75 3.508 1 33.44 130 ASP B CA 1
ATOM 6351 C C . ASP B 1 130 ? -16.719 -29.5 2.693 1 33.44 130 ASP B C 1
ATOM 6353 O O . ASP B 1 130 ? -17.438 -29.531 1.699 1 33.44 130 ASP B O 1
ATOM 6357 N N . SER B 1 131 ? -16.906 -28.359 3.389 1 37.69 131 SER B N 1
ATOM 6358 C CA . SER B 1 131 ? -17.297 -27.188 2.598 1 37.69 131 SER B CA 1
ATOM 6359 C C . SER B 1 131 ? -16.156 -26.734 1.702 1 37.69 131 SER B C 1
ATOM 6361 O O . SER B 1 131 ? -15.07 -26.406 2.191 1 37.69 131 SER B O 1
ATOM 6363 N N . ASP B 1 132 ? -15.922 -27.156 0.552 1 39.59 132 ASP B N 1
ATOM 6364 C CA . ASP B 1 132 ? -15.219 -26.922 -0.702 1 39.59 132 ASP B CA 1
ATOM 6365 C C . ASP B 1 132 ? -14.727 -25.469 -0.783 1 39.59 132 ASP B C 1
ATOM 6367 O O . ASP B 1 132 ? -14.258 -25.031 -1.834 1 39.59 132 ASP B O 1
ATOM 6371 N N . HIS B 1 133 ? -15.297 -24.469 -0.032 1 46.28 133 HIS B N 1
ATOM 6372 C CA . HIS B 1 133 ? -15.18 -23.031 -0.242 1 46.28 133 HIS B CA 1
ATOM 6373 C C . HIS B 1 133 ? -13.852 -22.5 0.287 1 46.28 133 HIS B C 1
ATOM 6375 O O . HIS B 1 133 ? -13.797 -21.406 0.85 1 46.28 133 HIS B O 1
ATOM 6381 N N . ALA B 1 134 ? -12.773 -23.312 0.321 1 51.03 134 ALA B N 1
ATOM 6382 C CA . ALA B 1 134 ? -11.445 -23.078 0.882 1 51.03 134 ALA B CA 1
ATOM 6383 C C . ALA B 1 134 ? -10.781 -21.875 0.241 1 51.03 134 ALA B C 1
ATOM 6385 O O . ALA B 1 134 ? -10.883 -21.672 -0.97 1 51.03 134 ALA B O 1
ATOM 6386 N N . ARG B 1 135 ? -10.531 -20.828 0.961 1 61.94 135 ARG B N 1
ATOM 6387 C CA . ARG B 1 135 ? -9.578 -19.781 0.633 1 61.94 135 ARG B CA 1
ATOM 6388 C C . ARG B 1 135 ? -8.289 -20.359 0.062 1 61.94 135 ARG B C 1
ATOM 6390 O O . ARG B 1 135 ? -7.637 -21.188 0.703 1 61.94 135 ARG B O 1
ATOM 6397 N N . ASP B 1 136 ? -8.141 -20.328 -1.376 1 80.81 136 ASP B N 1
ATOM 6398 C CA . ASP B 1 136 ? -6.949 -20.922 -1.987 1 80.81 136 ASP B CA 1
ATOM 6399 C C . ASP B 1 136 ? -5.98 -19.828 -2.451 1 80.81 136 ASP B C 1
ATOM 6401 O O . ASP B 1 136 ? -6.398 -18.797 -2.982 1 80.81 136 ASP B O 1
ATOM 6405 N N . GLY B 1 137 ? -4.824 -20 -2.207 1 84.62 137 GLY B N 1
ATOM 6406 C CA . GLY B 1 137 ? -3.754 -19.094 -2.564 1 84.62 137 GLY B CA 1
ATOM 6407 C C . GLY B 1 137 ? -3.637 -18.859 -4.059 1 84.62 137 GLY B C 1
ATOM 6408 O O . GLY B 1 137 ? -2.986 -17.906 -4.5 1 84.62 137 GLY B O 1
ATOM 6409 N N . MET B 1 138 ? -4.375 -19.734 -4.828 1 88.56 138 MET B N 1
ATOM 6410 C CA . MET B 1 138 ? -4.359 -19.625 -6.285 1 88.56 138 MET B CA 1
ATOM 6411 C C . MET B 1 138 ? -5.543 -18.812 -6.785 1 88.56 138 MET B C 1
ATOM 6413 O O .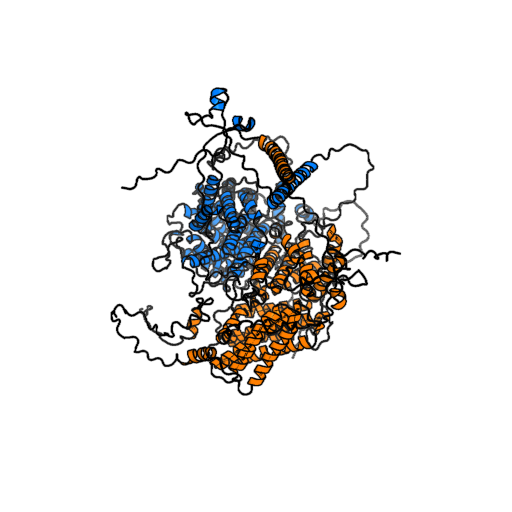 MET B 1 138 ? -5.633 -18.516 -7.98 1 88.56 138 MET B O 1
ATOM 6417 N N . ALA B 1 139 ? -6.438 -18.391 -5.84 1 84.06 139 ALA B N 1
ATOM 6418 C CA . ALA B 1 139 ? -7.613 -17.578 -6.133 1 84.06 139 ALA B CA 1
ATOM 6419 C C . ALA B 1 139 ? -8.43 -18.172 -7.27 1 84.06 139 ALA B C 1
ATOM 6421 O O . ALA B 1 139 ? -8.953 -17.453 -8.117 1 84.06 139 ALA B O 1
ATOM 6422 N N . ALA B 1 140 ? -8.445 -19.438 -7.355 1 77.56 140 ALA B N 1
ATOM 6423 C CA . ALA B 1 140 ? -9.148 -20.109 -8.445 1 77.56 140 ALA B CA 1
ATOM 6424 C C . ALA B 1 140 ? -10.328 -20.922 -7.926 1 77.56 140 ALA B C 1
ATOM 6426 O O . ALA B 1 140 ? -11.367 -21 -8.586 1 77.56 140 ALA B O 1
ATOM 6427 N N . LEU B 1 141 ? -10.18 -21.438 -6.75 1 69 141 LEU B N 1
ATOM 6428 C CA . LEU B 1 141 ? -11.133 -22.438 -6.277 1 69 141 LEU B CA 1
ATOM 6429 C C . LEU B 1 141 ? -12 -21.875 -5.164 1 69 141 LEU B C 1
ATOM 6431 O O . LEU B 1 141 ? -12.773 -22.609 -4.539 1 69 141 LEU B O 1
ATOM 6435 N N . THR B 1 142 ? -11.891 -20.531 -4.969 1 63.88 142 THR B N 1
ATOM 6436 C CA . THR B 1 142 ? -12.57 -19.891 -3.852 1 63.88 142 THR B CA 1
ATOM 6437 C C . THR B 1 142 ? -14.039 -19.641 -4.184 1 63.88 142 THR B C 1
ATOM 6439 O O . THR B 1 142 ? -14.383 -19.328 -5.328 1 63.88 142 THR B O 1
ATOM 6442 N N . SER B 1 143 ? -14.891 -20.25 -3.328 1 57.62 143 SER B N 1
ATOM 6443 C CA . SER B 1 143 ? -16.312 -19.953 -3.508 1 57.62 143 SER B CA 1
ATOM 6444 C C . SER B 1 143 ? -16.625 -18.516 -3.113 1 57.62 143 SER B C 1
ATOM 6446 O O . SER B 1 143 ? -16.016 -17.969 -2.191 1 57.62 143 SER B O 1
ATOM 6448 N N . ARG B 1 144 ? -17.141 -17.734 -4.066 1 53.03 144 ARG B N 1
ATOM 6449 C CA . ARG B 1 144 ? -17.484 -16.328 -3.801 1 53.03 144 ARG B CA 1
ATOM 6450 C C . ARG B 1 144 ? -18.234 -16.188 -2.477 1 53.03 144 ARG B C 1
ATOM 6452 O O . ARG B 1 144 ? -18.453 -15.078 -1.998 1 53.03 144 ARG B O 1
ATOM 6459 N N . ASN B 1 145 ? -18.484 -17.438 -1.972 1 54.56 145 ASN B N 1
ATOM 6460 C CA . ASN B 1 145 ? -19.266 -17.25 -0.748 1 54.56 145 ASN B CA 1
ATOM 6461 C C . ASN B 1 145 ? -18.5 -16.406 0.274 1 54.56 145 ASN B C 1
ATOM 6463 O O . ASN B 1 145 ? -17.344 -16.062 0.057 1 54.56 145 ASN B O 1
ATOM 6467 N N . ALA B 1 146 ? -18.969 -16.281 1.463 1 61.03 146 ALA B N 1
ATOM 6468 C CA . ALA B 1 146 ? -18.719 -15.422 2.623 1 61.03 146 ALA B CA 1
ATOM 6469 C C . ALA B 1 146 ? -17.312 -15.617 3.162 1 61.03 146 ALA B C 1
ATOM 6471 O O . ALA B 1 146 ? -16.875 -16.75 3.404 1 61.03 146 ALA B O 1
ATOM 6472 N N . GLY B 1 147 ? -16.297 -14.688 2.734 1 73.12 147 GLY B N 1
ATOM 6473 C CA . GLY B 1 147 ? -15.055 -14.586 3.473 1 73.12 147 GLY B CA 1
ATOM 6474 C C . GLY B 1 147 ? -13.828 -14.742 2.594 1 73.12 147 GLY B C 1
ATOM 6475 O O . GLY B 1 147 ? -12.719 -14.953 3.096 1 73.12 147 GLY B O 1
ATOM 6476 N N . SER B 1 148 ? -14.047 -14.805 1.145 1 79.5 148 SER B N 1
ATOM 6477 C CA . SER B 1 148 ? -12.898 -15.008 0.267 1 79.5 148 SER B CA 1
ATOM 6478 C C . SER B 1 148 ? -12.117 -13.719 0.068 1 79.5 148 SER B C 1
ATOM 6480 O O . SER B 1 148 ? -10.969 -13.742 -0.384 1 79.5 148 SER B O 1
ATOM 6482 N N . GLY B 1 149 ? -12.688 -12.57 0.431 1 86 149 GLY B N 1
ATOM 6483 C CA . GLY B 1 149 ? -12.086 -11.297 0.046 1 86 149 GLY B CA 1
ATOM 6484 C C . GLY B 1 149 ? -12.391 -10.906 -1.388 1 86 149 GLY B C 1
ATOM 6485 O O . GLY B 1 149 ? -13.125 -11.609 -2.086 1 86 149 GLY B O 1
ATOM 6486 N N . TYR B 1 150 ? -11.945 -9.836 -1.849 1 85.31 150 TYR B N 1
ATOM 6487 C CA . TYR B 1 150 ? -12.203 -9.344 -3.197 1 85.31 150 TYR B CA 1
ATOM 6488 C C . TYR B 1 150 ? -11.391 -10.133 -4.227 1 85.31 150 TYR B C 1
ATOM 6490 O O . TYR B 1 150 ? -10.188 -10.32 -4.062 1 85.31 150 TYR B O 1
ATOM 6498 N N . LEU B 1 151 ? -11.984 -10.578 -5.25 1 84.44 151 LEU B N 1
ATOM 6499 C CA . LEU B 1 151 ? -11.375 -11.211 -6.414 1 84.44 151 LEU B CA 1
ATOM 6500 C C . LEU B 1 151 ? -11.766 -10.492 -7.699 1 84.44 151 LEU B C 1
ATOM 6502 O O . LEU B 1 151 ? -12.953 -10.266 -7.945 1 84.44 151 LEU B O 1
ATOM 6506 N N . GLY B 1 152 ? -10.781 -10.195 -8.586 1 83.56 152 GLY B N 1
ATOM 6507 C CA . GLY B 1 152 ? -11.039 -9.422 -9.789 1 83.56 152 GLY B CA 1
ATOM 6508 C C . GLY B 1 152 ? -11.055 -10.273 -11.047 1 83.56 152 GLY B C 1
ATOM 6509 O O . GLY B 1 152 ? -11.07 -11.508 -10.969 1 83.56 152 GLY B O 1
ATOM 6510 N N . THR B 1 153 ? -10.898 -9.672 -12.117 1 75.19 153 THR B N 1
ATOM 6511 C CA . THR B 1 153 ? -11.172 -10.25 -13.43 1 75.19 153 THR B CA 1
ATOM 6512 C C . THR B 1 153 ? -10.094 -11.258 -13.82 1 75.19 153 THR B C 1
ATOM 6514 O O . THR B 1 153 ? -10.367 -12.211 -14.555 1 75.19 153 THR B O 1
ATOM 6517 N N . SER B 1 154 ? -8.938 -11.102 -13.344 1 81.56 154 SER B N 1
ATOM 6518 C CA . SER B 1 154 ? -7.855 -11.969 -13.773 1 81.56 154 SER B CA 1
ATOM 6519 C C . SER B 1 154 ? -7.773 -13.227 -12.914 1 81.56 154 SER B C 1
ATOM 6521 O O . SER B 1 154 ? -6.992 -14.133 -13.203 1 81.56 154 SER B O 1
ATOM 6523 N N . SER B 1 155 ? -8.609 -13.266 -11.914 1 82.12 155 SER B N 1
ATOM 6524 C CA . SER B 1 155 ? -8.539 -14.391 -10.992 1 82.12 155 SER B CA 1
ATOM 6525 C C . SER B 1 155 ? -9.078 -15.664 -11.633 1 82.12 155 SER B C 1
ATOM 6527 O O . SER B 1 155 ? -9.93 -15.602 -12.523 1 82.12 155 SER B O 1
ATOM 6529 N N . GLY B 1 156 ? -8.523 -16.75 -11.203 1 80.56 156 GLY B N 1
ATOM 6530 C CA . GLY B 1 156 ? -9.047 -18.031 -11.664 1 80.56 156 GLY B CA 1
ATOM 6531 C C . GLY B 1 156 ? -10.508 -18.234 -11.32 1 80.56 156 GLY B C 1
ATOM 6532 O O . GLY B 1 156 ? -11.234 -18.906 -12.055 1 80.56 156 GLY B O 1
ATOM 6533 N N . HIS B 1 157 ? -10.875 -17.578 -10.297 1 76.38 157 HIS B N 1
ATOM 6534 C CA . HIS B 1 157 ? -12.273 -17.641 -9.898 1 76.38 157 HIS B CA 1
ATOM 6535 C C . HIS B 1 157 ? -13.18 -17.078 -10.992 1 76.38 157 HIS B C 1
ATOM 6537 O O . HIS B 1 157 ? -14.219 -17.672 -11.312 1 76.38 157 HIS B O 1
ATOM 6543 N N . GLU B 1 158 ? -12.773 -16.016 -11.523 1 78.62 158 GLU B N 1
ATOM 6544 C CA . GLU B 1 158 ? -13.562 -15.391 -12.57 1 78.62 158 GLU B CA 1
ATOM 6545 C C . GLU B 1 158 ? -13.633 -16.281 -13.812 1 78.62 158 GLU B C 1
ATOM 6547 O O . GLU B 1 158 ? -14.672 -16.359 -14.469 1 78.62 158 GLU B O 1
ATOM 6552 N N . LEU B 1 159 ? -12.547 -16.938 -14.109 1 76 159 LEU B N 1
ATOM 6553 C CA . LEU B 1 159 ? -12.508 -17.859 -15.242 1 76 159 LEU B CA 1
ATOM 6554 C C . LEU B 1 159 ? -13.406 -19.062 -15.008 1 76 159 LEU B C 1
ATOM 6556 O O . LEU B 1 159 ? -14.117 -19.5 -15.914 1 76 159 LEU B O 1
ATOM 6560 N N . LEU B 1 160 ? -13.273 -19.484 -13.805 1 75.19 160 LEU B N 1
ATOM 6561 C CA . LEU B 1 160 ? -14.109 -20.625 -13.453 1 75.19 160 LEU B CA 1
ATOM 6562 C C . LEU B 1 160 ? -15.586 -20.281 -13.57 1 75.19 160 LEU B C 1
ATOM 6564 O O . LEU B 1 160 ? -16.391 -21.094 -14.031 1 75.19 160 LEU B O 1
ATOM 6568 N N . GLN B 1 161 ? -15.93 -19.062 -13.164 1 75.25 161 GLN B N 1
ATOM 6569 C CA . GLN B 1 161 ? -17.312 -18.609 -13.25 1 75.25 161 GLN B CA 1
ATOM 6570 C C . GLN B 1 161 ? -17.781 -18.547 -14.703 1 75.25 161 GLN B C 1
ATOM 6572 O O . GLN B 1 161 ? -18.953 -18.797 -15 1 75.25 161 GLN B O 1
ATOM 6577 N N . SER B 1 162 ? -16.938 -18.281 -15.57 1 68.38 162 SER B N 1
ATOM 6578 C CA . SER B 1 162 ? -17.281 -18.172 -16.984 1 68.38 162 SER B CA 1
ATOM 6579 C C . SER B 1 162 ? -17.562 -19.531 -17.594 1 68.38 162 SER B C 1
ATOM 6581 O O . SER B 1 162 ? -18.25 -19.625 -18.625 1 68.38 162 SER B O 1
ATOM 6583 N N . VAL B 1 163 ? -17 -20.547 -16.984 1 70.5 163 VAL B N 1
ATOM 6584 C CA . VAL B 1 163 ? -17.172 -21.891 -17.516 1 70.5 163 VAL B CA 1
ATOM 6585 C C . VAL B 1 163 ? -18.281 -22.625 -16.766 1 70.5 163 VAL B C 1
ATOM 6587 O O . VAL B 1 163 ? -18.859 -23.578 -17.266 1 70.5 163 VAL B O 1
ATOM 6590 N N . SER B 1 164 ? -18.562 -22.094 -15.578 1 61.69 164 SER B N 1
ATOM 6591 C CA . SER B 1 164 ? -19.438 -22.797 -14.648 1 61.69 164 SER B CA 1
ATOM 6592 C C . SER B 1 164 ? -20.844 -22.938 -15.219 1 61.69 164 SER B C 1
ATOM 6594 O O . SER B 1 164 ? -21.562 -23.891 -14.906 1 61.69 164 SER B O 1
ATOM 6596 N N . SER B 1 165 ? -21.281 -21.938 -15.984 1 54.19 165 SER B N 1
ATOM 6597 C CA . SER B 1 165 ? -22.609 -22.078 -16.562 1 54.19 165 SER B CA 1
ATOM 6598 C C . SER B 1 165 ? -22.734 -23.359 -17.375 1 54.19 165 SER B C 1
ATOM 6600 O O . SER B 1 165 ? -23.844 -23.844 -17.625 1 54.19 165 SER B O 1
ATOM 6602 N N . PHE B 1 166 ? -21.609 -24.047 -17.625 1 48.31 166 PHE B N 1
ATOM 6603 C CA . PHE B 1 166 ? -21.562 -25.266 -18.438 1 48.31 166 PHE B CA 1
ATOM 6604 C C . PHE B 1 166 ? -21.25 -26.484 -17.594 1 48.31 166 PHE B C 1
ATOM 6606 O O . PHE B 1 166 ? -21.188 -27.594 -18.094 1 48.31 166 PHE B O 1
ATOM 6613 N N . LEU B 1 167 ? -20.922 -26.281 -16.406 1 50.62 167 LEU B N 1
ATOM 6614 C CA . LEU B 1 167 ? -20.594 -27.391 -15.508 1 50.62 167 LEU B CA 1
ATOM 6615 C C . LEU B 1 167 ? -21.875 -28.031 -14.969 1 50.62 167 LEU B C 1
ATOM 6617 O O . LEU B 1 167 ? -22.797 -27.344 -14.539 1 50.62 167 LEU B O 1
ATOM 6621 N N . PRO B 1 168 ? -22.312 -29.469 -15.414 1 42.28 168 PRO B N 1
ATOM 6622 C CA . PRO B 1 168 ? -23.469 -30.141 -14.812 1 42.28 168 PRO B CA 1
ATOM 6623 C C . PRO B 1 168 ? -23.562 -29.906 -13.305 1 42.28 168 PRO B C 1
ATOM 6625 O O . PRO B 1 168 ? -22.547 -29.703 -12.641 1 42.28 168 PRO B O 1
ATOM 6628 N N . PRO B 1 169 ? -24.781 -29.656 -12.883 1 36.44 169 PRO B N 1
ATOM 6629 C CA . PRO B 1 169 ? -24.891 -29.531 -11.43 1 36.44 169 PRO B CA 1
ATOM 6630 C C . PRO B 1 169 ? -24.234 -30.688 -10.688 1 36.44 169 PRO B C 1
ATOM 6632 O O . PRO B 1 169 ? -24.188 -31.812 -11.203 1 36.44 169 PRO B O 1
ATOM 6635 N N . ALA B 1 170 ? -23.359 -30.719 -9.969 1 34.66 170 ALA B N 1
ATOM 6636 C CA . ALA B 1 170 ? -22.938 -31.859 -9.148 1 34.66 170 ALA B CA 1
ATOM 6637 C C . ALA B 1 170 ? -24.125 -32.719 -8.766 1 34.66 170 ALA B C 1
ATOM 6639 O O . ALA B 1 170 ? -25.078 -32.25 -8.133 1 34.66 170 ALA B O 1
ATOM 6640 N N . THR B 1 171 ? -24.703 -33.875 -9.5 1 30.05 171 THR B N 1
ATOM 6641 C CA . THR B 1 171 ? -25.609 -34.875 -8.922 1 30.05 171 THR B CA 1
ATOM 6642 C C . THR B 1 171 ? -25.391 -35 -7.422 1 30.05 171 THR B C 1
ATOM 6644 O O . THR B 1 171 ? -24.297 -34.719 -6.926 1 30.05 171 THR B O 1
ATOM 6647 N N . GLY B 1 172 ? -26.516 -35.219 -6.676 1 28.17 172 GLY B N 1
ATOM 6648 C CA . GLY B 1 172 ? -26.516 -35.562 -5.266 1 28.17 172 GLY B CA 1
ATOM 6649 C C . GLY B 1 172 ? -25.484 -36.625 -4.918 1 28.17 172 GLY B C 1
ATOM 6650 O O . GLY B 1 172 ? -25.328 -37.594 -5.648 1 28.17 172 GLY B O 1
ATOM 6651 N N . ALA B 1 173 ? -24.594 -36.531 -4.211 1 28.77 173 ALA B N 1
ATOM 6652 C CA . ALA B 1 173 ? -24 -37.688 -3.539 1 28.77 173 ALA B CA 1
ATOM 6653 C C . ALA B 1 173 ? -25.047 -38.75 -3.197 1 28.77 173 ALA B C 1
ATOM 6655 O O . ALA B 1 173 ? -26.031 -38.438 -2.504 1 28.77 173 ALA B O 1
ATOM 6656 N N . GLY B 1 174 ? -25.359 -39.812 -3.916 1 25.83 174 GLY B N 1
ATOM 6657 C CA . GLY B 1 174 ? -25.719 -41.094 -3.303 1 25.83 174 GLY B CA 1
ATOM 6658 C C . GLY B 1 174 ? -25.156 -41.25 -1.903 1 25.83 174 GLY B C 1
ATOM 6659 O O . GLY B 1 174 ? -24.094 -40.719 -1.589 1 25.83 174 GLY B O 1
ATOM 6660 N N . ARG B 1 175 ? -26.016 -41.562 -0.993 1 25.66 175 ARG B N 1
ATOM 6661 C CA . ARG B 1 175 ? -25.656 -42.125 0.31 1 25.66 175 ARG B CA 1
ATOM 6662 C C . ARG B 1 175 ? -24.516 -43.125 0.188 1 25.66 175 ARG B C 1
ATOM 6664 O O . ARG B 1 175 ? -24.484 -43.938 -0.726 1 25.66 175 ARG B O 1
ATOM 6671 N N . ARG B 1 176 ? -23.594 -42.938 0.859 1 27.25 176 ARG B N 1
ATOM 6672 C CA . ARG B 1 176 ? -22.828 -44.125 1.23 1 27.25 176 ARG B CA 1
ATOM 6673 C C . ARG B 1 176 ? -23.719 -45.344 1.443 1 27.25 176 ARG B C 1
ATOM 6675 O O . ARG B 1 176 ? -24.609 -45.312 2.303 1 27.25 176 ARG B O 1
ATOM 6682 N N . SER B 1 177 ? -24.234 -46.094 0.673 1 23.06 177 SER B N 1
ATOM 6683 C CA . SER B 1 177 ? -24.375 -47.469 1.19 1 23.06 177 SER B CA 1
ATOM 6684 C C . SER B 1 177 ? -23.125 -47.875 1.968 1 23.06 177 SER B C 1
ATOM 6686 O O . SER B 1 177 ? -22 -47.562 1.58 1 23.06 177 SER B O 1
ATOM 6688 N N . LYS B 1 178 ? -23.203 -48.25 3.26 1 27.17 178 LYS B N 1
ATOM 6689 C CA . LYS B 1 178 ? -22.266 -48.75 4.25 1 27.17 178 LYS B CA 1
ATOM 6690 C C . LYS B 1 178 ? -21.266 -49.719 3.617 1 27.17 178 LYS B C 1
ATOM 6692 O O . LYS B 1 178 ? -20.344 -50.219 4.289 1 27.17 178 LYS B O 1
ATOM 6697 N N . SER B 1 179 ? -21.719 -50.5 2.627 1 21.73 179 SER B N 1
ATOM 6698 C CA . SER B 1 179 ? -20.953 -51.719 2.387 1 21.73 179 SER B CA 1
ATOM 6699 C C . SER B 1 179 ? -19.672 -51.438 1.625 1 21.73 179 SER B C 1
ATOM 6701 O O . SER B 1 179 ? -18.938 -52.344 1.243 1 21.73 179 SER B O 1
ATOM 6703 N N . ALA B 1 180 ? -19.688 -50.469 0.773 1 26.61 180 ALA B N 1
ATOM 6704 C CA . ALA B 1 180 ? -18.438 -50.75 0.046 1 26.61 180 ALA B CA 1
ATOM 6705 C C . ALA B 1 180 ? -17.219 -50.531 0.944 1 26.61 180 ALA B C 1
ATOM 6707 O O . ALA B 1 180 ? -17.141 -49.562 1.672 1 26.61 180 ALA B O 1
ATOM 6708 N N . ALA B 1 181 ? -16.531 -51.531 1.157 1 25.98 181 ALA B N 1
ATOM 6709 C CA . ALA B 1 181 ? -15.297 -51.906 1.866 1 25.98 181 ALA B CA 1
ATOM 6710 C C . ALA B 1 181 ? -14.211 -50.844 1.638 1 25.98 181 ALA B C 1
ATOM 6712 O O . ALA B 1 181 ? -14.047 -50.344 0.524 1 25.98 181 ALA B O 1
ATOM 6713 N N . GLN B 1 182 ? -13.852 -50.281 2.627 1 26.47 182 GLN B N 1
ATOM 6714 C CA . GLN B 1 182 ? -12.664 -49.5 2.949 1 26.47 182 GLN B CA 1
ATOM 6715 C C . GLN B 1 182 ? -11.438 -50 2.203 1 26.47 182 GLN B C 1
ATOM 6717 O O . GLN B 1 182 ? -10.742 -50.906 2.691 1 26.47 182 GLN B O 1
ATOM 6722 N N . GLU B 1 183 ? -11.562 -50.438 0.924 1 22.31 183 GLU B N 1
ATOM 6723 C CA . GLU B 1 183 ? -10.203 -50.781 0.562 1 22.31 183 GLU B CA 1
ATOM 6724 C C . GLU B 1 183 ? -9.25 -49.594 0.708 1 22.31 183 GLU B C 1
ATOM 6726 O O . GLU B 1 183 ? -9.492 -48.531 0.144 1 22.31 183 GLU B O 1
ATOM 6731 N N . THR B 1 184 ? -8.641 -49.531 1.793 1 24.58 184 THR B N 1
ATOM 6732 C CA . THR B 1 184 ? -7.484 -48.719 2.182 1 24.58 184 THR B CA 1
ATOM 6733 C C . THR B 1 184 ? -6.465 -48.656 1.047 1 24.58 184 THR B C 1
ATOM 6735 O O . THR B 1 184 ? -5.992 -49.688 0.57 1 24.58 184 THR B O 1
ATOM 6738 N N . PRO B 1 185 ? -6.715 -47.812 0.075 1 24.36 185 PRO B N 1
ATOM 6739 C CA . PRO B 1 185 ? -5.598 -47.812 -0.873 1 24.36 185 PRO B CA 1
ATOM 6740 C C . PRO B 1 185 ? -4.246 -47.969 -0.187 1 24.36 185 PRO B C 1
ATOM 6742 O O . PRO B 1 185 ? -4.035 -47.469 0.908 1 24.36 185 PRO B O 1
ATOM 6745 N N . ASN B 1 186 ? -3.658 -49.125 -0.288 1 22.98 186 ASN B N 1
ATOM 6746 C CA . ASN B 1 186 ? -2.303 -49.469 0.148 1 22.98 186 ASN B CA 1
ATOM 6747 C C . ASN B 1 186 ? -1.28 -48.5 -0.438 1 22.98 186 ASN B C 1
ATOM 6749 O O . ASN B 1 186 ? -0.952 -48.562 -1.623 1 22.98 186 ASN B O 1
ATOM 6753 N N . SER B 1 187 ? -1.533 -47.25 -0.381 1 23.31 187 SER B N 1
ATOM 6754 C CA . SER B 1 187 ? -0.491 -46.344 -0.841 1 23.31 187 SER B CA 1
ATOM 6755 C C . SER B 1 187 ? 0.878 -46.75 -0.312 1 23.31 187 SER B C 1
ATOM 6757 O O . SER B 1 187 ? 1.154 -46.625 0.882 1 23.31 187 SER B O 1
ATOM 6759 N N . ASN B 1 188 ? 1.399 -47.812 -0.802 1 22.75 188 ASN B N 1
ATOM 6760 C CA . ASN B 1 188 ? 2.801 -48.125 -0.537 1 22.75 188 ASN B CA 1
ATOM 6761 C C . ASN B 1 188 ? 3.725 -47.031 -1.039 1 22.75 188 ASN B C 1
ATOM 6763 O O . ASN B 1 188 ? 4.477 -47.219 -1.996 1 22.75 188 ASN B O 1
ATOM 6767 N N . ALA B 1 189 ? 3.229 -45.906 -1.361 1 25.95 189 ALA B N 1
ATOM 6768 C CA . ALA B 1 189 ? 4.234 -45.031 -1.946 1 25.95 189 ALA B CA 1
ATOM 6769 C C . ALA B 1 189 ? 5.418 -44.844 -1.002 1 25.95 189 ALA B C 1
ATOM 6771 O O . ALA B 1 189 ? 5.254 -44.375 0.126 1 25.95 189 ALA B O 1
ATOM 6772 N N . SER B 1 190 ? 6.434 -45.688 -1.095 1 26.02 190 SER B N 1
ATOM 6773 C CA . SER B 1 190 ? 7.758 -45.625 -0.478 1 26.02 190 SER B CA 1
ATOM 6774 C C . SER B 1 190 ? 8.43 -44.281 -0.703 1 26.02 190 SER B C 1
ATOM 6776 O O . SER B 1 190 ? 9.312 -44.156 -1.554 1 26.02 190 SER B O 1
ATOM 6778 N N . GLY B 1 191 ? 7.688 -43.281 -0.921 1 25.36 191 GLY B N 1
ATOM 6779 C CA . GLY B 1 191 ? 8.508 -42.094 -1.183 1 25.36 191 GLY B CA 1
ATOM 6780 C C . GLY B 1 191 ? 9.57 -41.875 -0.127 1 25.36 191 GLY B C 1
ATOM 6781 O O . GLY B 1 191 ? 9.344 -42.125 1.057 1 25.36 191 GLY B O 1
ATOM 6782 N N . HIS B 1 192 ? 10.781 -42.156 -0.461 1 27.28 192 HIS B N 1
ATOM 6783 C CA . HIS B 1 192 ? 11.977 -41.906 0.342 1 27.28 192 HIS B CA 1
ATOM 6784 C C . HIS B 1 192 ? 11.93 -40.562 1.032 1 27.28 192 HIS B C 1
ATOM 6786 O O . HIS B 1 192 ? 12.664 -39.625 0.66 1 27.28 192 HIS B O 1
ATOM 6792 N N . GLY B 1 193 ? 10.742 -39.969 1.163 1 30.5 193 GLY B N 1
ATOM 6793 C CA . GLY B 1 193 ? 10.828 -38.75 1.952 1 30.5 193 GLY B CA 1
ATOM 6794 C C . GLY B 1 193 ? 11.617 -38.938 3.232 1 30.5 193 GLY B C 1
ATOM 6795 O O . GLY B 1 193 ? 11.969 -40.031 3.607 1 30.5 193 GLY B O 1
ATOM 6796 N N . LEU B 1 194 ? 12.203 -37.875 3.791 1 33 194 LEU B N 1
ATOM 6797 C CA . LEU B 1 194 ? 12.812 -38.062 5.098 1 33 194 LEU B CA 1
ATOM 6798 C C . LEU B 1 194 ? 11.938 -38.969 5.973 1 33 194 LEU B C 1
ATOM 6800 O O . LEU B 1 194 ? 10.711 -38.844 5.977 1 33 194 LEU B O 1
ATOM 6804 N N . PRO B 1 195 ? 12.164 -40.312 6.082 1 30.22 195 PRO B N 1
ATOM 6805 C CA . PRO B 1 195 ? 11.383 -41.219 6.934 1 30.22 195 PRO B CA 1
ATOM 6806 C C . PRO B 1 195 ? 10.688 -40.5 8.086 1 30.22 195 PRO B C 1
ATOM 6808 O O . PRO B 1 195 ? 11.273 -39.562 8.672 1 30.22 195 PRO B O 1
ATOM 6811 N N . PRO B 1 196 ? 9.383 -40.531 8.062 1 31.64 196 PRO B N 1
ATOM 6812 C CA . PRO B 1 196 ? 8.68 -39.844 9.148 1 31.64 196 PRO B CA 1
ATOM 6813 C C . PRO B 1 196 ? 9.484 -39.812 10.445 1 31.64 196 PRO B C 1
ATOM 6815 O O . PRO B 1 196 ? 9.703 -38.75 11.023 1 31.64 196 PRO B O 1
ATOM 6818 N N . SER B 1 197 ? 9.062 -40.781 11.453 1 32.28 197 SER B N 1
ATOM 6819 C CA . SER B 1 197 ? 9.211 -40.969 12.891 1 32.28 197 SER B CA 1
ATOM 6820 C C . SER B 1 197 ? 10.656 -41.281 13.266 1 32.28 197 SER B C 1
ATOM 6822 O O . SER B 1 197 ? 11.086 -40.969 14.383 1 32.28 197 SER B O 1
ATOM 6824 N N . SER B 1 198 ? 11.289 -42.188 12.539 1 31.94 198 SER B N 1
ATOM 6825 C CA . SER B 1 198 ? 12.508 -42.812 13.078 1 31.94 198 SER B CA 1
ATOM 6826 C C . SER B 1 198 ? 13.703 -41.875 12.922 1 31.94 198 SER B C 1
ATOM 6828 O O . SER B 1 198 ? 14.695 -42 13.641 1 31.94 198 SER B O 1
ATOM 6830 N N . TYR B 1 199 ? 13.844 -41.219 11.781 1 33 199 TYR B N 1
ATOM 6831 C CA . TYR B 1 199 ? 14.977 -40.312 11.625 1 33 199 TYR B CA 1
ATOM 6832 C C . TYR B 1 199 ? 14.727 -39 12.336 1 33 199 TYR B C 1
ATOM 6834 O O . TYR B 1 199 ? 15.648 -38.188 12.531 1 33 199 TYR B O 1
ATOM 6842 N N . ALA B 1 200 ? 13.555 -38.469 12.391 1 38.66 200 ALA B N 1
ATOM 6843 C CA . ALA B 1 200 ? 13.195 -37.312 13.195 1 38.66 200 ALA B CA 1
ATOM 6844 C C . ALA B 1 200 ? 13.469 -37.562 14.68 1 38.66 200 ALA B C 1
ATOM 6846 O O . ALA B 1 200 ? 13.484 -36.625 15.484 1 38.66 200 ALA B O 1
ATOM 6847 N N . SER B 1 201 ? 13.312 -38.719 15.109 1 38.03 201 SER B N 1
ATOM 6848 C CA . SER B 1 201 ? 13.516 -39.062 16.516 1 38.03 201 SER B CA 1
ATOM 6849 C C . SER B 1 201 ? 14.938 -38.75 16.953 1 38.03 201 SER B C 1
ATOM 6851 O O . SER B 1 201 ? 15.188 -38.469 18.125 1 38.03 201 SER B O 1
ATOM 6853 N N . SER B 1 202 ? 15.945 -39.125 16.047 1 41.25 202 SER B N 1
ATOM 6854 C CA . SER B 1 202 ? 17.328 -39.094 16.516 1 41.25 202 SER B CA 1
ATOM 6855 C C . SER B 1 202 ? 17.984 -37.75 16.234 1 41.25 202 SER B C 1
ATOM 6857 O O . SER B 1 202 ? 19.094 -37.5 16.688 1 41.25 202 SER B O 1
ATOM 6859 N N . LEU B 1 203 ? 17.422 -37.062 15.211 1 46.78 203 LEU B N 1
ATOM 6860 C CA . LEU B 1 203 ? 18.156 -35.812 14.992 1 46.78 203 LEU B CA 1
ATOM 6861 C C . LEU B 1 203 ? 17.797 -34.781 16.047 1 46.78 203 LEU B C 1
ATOM 6863 O O . LEU B 1 203 ? 16.641 -34.656 16.453 1 46.78 203 LEU B O 1
ATOM 6867 N N . SER B 1 204 ? 18.781 -34.188 16.578 1 59.94 204 SER B N 1
ATOM 6868 C CA . SER B 1 204 ? 18.641 -33.094 17.516 1 59.94 204 SER B CA 1
ATOM 6869 C C . SER B 1 204 ? 17.844 -31.938 16.906 1 59.94 204 SER B C 1
ATOM 6871 O O . SER B 1 204 ? 17.719 -31.844 15.688 1 59.94 204 SER B O 1
ATOM 6873 N N . ALA B 1 205 ? 17.031 -31.344 17.562 1 71.75 205 ALA B N 1
ATOM 6874 C CA . ALA B 1 205 ? 16.281 -30.156 17.156 1 71.75 205 ALA B CA 1
ATOM 6875 C C . ALA B 1 205 ? 17.141 -29.25 16.266 1 71.75 205 ALA B C 1
ATOM 6877 O O . ALA B 1 205 ? 16.641 -28.688 15.281 1 71.75 205 ALA B O 1
ATOM 6878 N N . SER B 1 206 ? 18.359 -29.375 16.453 1 77.19 206 SER B N 1
ATOM 6879 C CA . SER B 1 206 ? 19.281 -28.531 15.688 1 77.19 206 SER B CA 1
ATOM 6880 C C . SER B 1 206 ? 19.5 -29.094 14.289 1 77.19 206 SER B C 1
ATOM 6882 O O . SER B 1 206 ? 19.609 -28.328 13.32 1 77.19 206 SER B O 1
ATOM 6884 N N . SER B 1 207 ? 19.531 -30.359 14.18 1 82.12 207 SER B N 1
ATOM 6885 C CA . SER B 1 207 ? 19.75 -30.984 12.875 1 82.12 207 SER B CA 1
ATOM 6886 C C . SER B 1 207 ? 18.531 -30.797 11.977 1 82.12 207 SER B C 1
ATOM 6888 O O . SER B 1 207 ? 18.688 -30.547 10.773 1 82.12 207 SER B O 1
ATOM 6890 N N . ILE B 1 208 ? 17.422 -30.859 12.578 1 86.56 208 ILE B N 1
ATOM 6891 C CA . ILE B 1 208 ? 16.203 -30.656 11.82 1 86.56 208 ILE B CA 1
ATOM 6892 C C . ILE B 1 208 ? 16.156 -29.219 11.305 1 86.56 208 ILE B C 1
ATOM 6894 O O . ILE B 1 208 ? 15.812 -28.969 10.141 1 86.56 208 ILE B O 1
ATOM 6898 N N . GLN B 1 209 ? 16.516 -28.359 12.133 1 89.25 209 GLN B N 1
ATOM 6899 C CA . GLN B 1 209 ? 16.5 -26.953 11.75 1 89.25 209 GLN B CA 1
ATOM 6900 C C . GLN B 1 209 ? 17.469 -26.688 10.602 1 89.25 209 GLN B C 1
ATOM 6902 O O . GLN B 1 209 ? 17.156 -25.922 9.68 1 89.25 209 GLN B O 1
ATOM 6907 N N . GLU B 1 210 ? 18.547 -27.359 10.641 1 91.06 210 GLU B N 1
ATOM 6908 C CA . GLU B 1 210 ? 19.516 -27.188 9.578 1 91.06 210 GLU B CA 1
ATOM 6909 C C . GLU B 1 210 ? 18.984 -27.703 8.242 1 91.06 210 GLU B C 1
ATOM 6911 O O . GLU B 1 210 ? 19.266 -27.141 7.191 1 91.06 210 GLU B O 1
ATOM 6916 N N . VAL B 1 211 ? 18.297 -28.797 8.312 1 92.19 211 VAL B N 1
ATOM 6917 C CA . VAL B 1 211 ? 17.719 -29.359 7.098 1 92.19 211 VAL B CA 1
ATOM 6918 C C . VAL B 1 211 ? 16.672 -28.406 6.523 1 92.19 211 VAL B C 1
ATOM 6920 O O . VAL B 1 211 ? 16.609 -28.203 5.309 1 92.19 211 VAL B O 1
ATOM 6923 N N . LEU B 1 212 ? 15.914 -27.797 7.395 1 94.69 212 LEU B N 1
ATOM 6924 C CA . LEU B 1 212 ? 14.875 -26.875 6.953 1 94.69 212 LEU B CA 1
ATOM 6925 C C . LEU B 1 212 ? 15.484 -25.609 6.387 1 94.69 212 LEU B C 1
ATOM 6927 O O . LEU B 1 212 ? 15.008 -25.078 5.379 1 94.69 212 LEU B O 1
ATOM 6931 N N . ILE B 1 213 ? 16.531 -25.141 7.035 1 96.69 213 ILE B N 1
ATOM 6932 C CA . ILE B 1 213 ? 17.234 -23.969 6.543 1 96.69 213 ILE B CA 1
ATOM 6933 C C . ILE B 1 213 ? 17.812 -24.25 5.164 1 96.69 213 ILE B C 1
ATOM 6935 O O . ILE B 1 213 ? 17.688 -23.438 4.246 1 96.69 213 ILE B O 1
ATOM 6939 N N . SER B 1 214 ? 18.375 -25.406 5.004 1 95.56 214 SER B N 1
ATOM 6940 C CA . SER B 1 214 ? 18.953 -25.797 3.717 1 95.56 214 SER B CA 1
ATOM 6941 C C . SER B 1 214 ? 17.875 -25.906 2.645 1 95.56 214 SER B C 1
ATOM 6943 O O . SER B 1 214 ? 18.094 -25.531 1.491 1 95.56 214 SER B O 1
ATOM 6945 N N . ALA B 1 215 ? 16.75 -26.453 3.053 1 95.31 215 ALA B N 1
ATOM 6946 C CA . ALA B 1 215 ? 15.641 -26.547 2.109 1 95.31 215 ALA B CA 1
ATOM 6947 C C . ALA B 1 215 ? 15.195 -25.172 1.637 1 95.31 215 ALA B C 1
ATOM 6949 O O . ALA B 1 215 ? 14.93 -24.969 0.449 1 95.31 215 ALA B O 1
ATOM 6950 N N . TYR B 1 216 ? 15.117 -24.266 2.555 1 97.25 216 TYR B N 1
ATOM 6951 C CA . TYR B 1 216 ? 14.742 -22.891 2.201 1 97.25 216 TYR B CA 1
ATOM 6952 C C . TYR B 1 216 ? 15.703 -22.312 1.17 1 97.25 216 TYR B C 1
ATOM 6954 O O . TYR B 1 216 ? 15.273 -21.766 0.153 1 97.25 216 TYR B O 1
ATOM 6962 N N . PHE B 1 217 ? 16.953 -22.391 1.417 1 96.75 217 PHE B N 1
ATOM 6963 C CA . PHE B 1 217 ? 17.938 -21.719 0.579 1 96.75 217 PHE B CA 1
ATOM 6964 C C . PHE B 1 217 ? 18.094 -22.438 -0.756 1 96.75 217 PHE B C 1
ATOM 6966 O O . PHE B 1 217 ? 18.297 -21.797 -1.791 1 96.75 217 PHE B O 1
ATOM 6973 N N . THR B 1 218 ? 17.922 -23.719 -0.831 1 94.69 218 THR B N 1
ATOM 6974 C CA . THR B 1 218 ? 18.141 -24.469 -2.062 1 94.69 218 THR B CA 1
ATOM 6975 C C . THR B 1 218 ? 16.891 -24.453 -2.941 1 94.69 218 THR B C 1
ATOM 6977 O O . THR B 1 218 ? 17 -24.438 -4.172 1 94.69 218 THR B O 1
ATOM 6980 N N . ARG B 1 219 ? 15.719 -24.406 -2.307 1 95.62 219 ARG B N 1
ATOM 6981 C CA . ARG B 1 219 ? 14.5 -24.641 -3.08 1 95.62 219 ARG B CA 1
ATOM 6982 C C . ARG B 1 219 ? 13.672 -23.375 -3.209 1 95.62 219 ARG B C 1
ATOM 6984 O O . ARG B 1 219 ? 12.789 -23.281 -4.062 1 95.62 219 ARG B O 1
ATOM 6991 N N . TYR B 1 220 ? 13.938 -22.438 -2.387 1 97.31 220 TYR B N 1
ATOM 6992 C CA . TYR B 1 220 ? 13.141 -21.219 -2.404 1 97.31 220 TYR B CA 1
ATOM 6993 C C . TYR B 1 220 ? 14.008 -20 -2.693 1 97.31 220 TYR B C 1
ATOM 6995 O O . TYR B 1 220 ? 13.758 -19.266 -3.656 1 97.31 220 TYR B O 1
ATOM 7003 N N . ASN B 1 221 ? 15.039 -19.781 -1.888 1 96.88 221 ASN B N 1
ATOM 7004 C CA . ASN B 1 221 ? 15.914 -18.625 -2.014 1 96.88 221 ASN B CA 1
ATOM 7005 C C . ASN B 1 221 ? 16.672 -18.625 -3.336 1 96.88 221 ASN B C 1
ATOM 7007 O O . ASN B 1 221 ? 17.203 -17.594 -3.764 1 96.88 221 ASN B O 1
ATOM 7011 N N . SER B 1 222 ? 16.703 -19.797 -4.012 1 94.25 222 SER B N 1
ATOM 7012 C CA . SER B 1 222 ? 17.328 -19.922 -5.32 1 94.25 222 SER B CA 1
ATOM 7013 C C . SER B 1 222 ? 16.516 -19.219 -6.402 1 94.25 222 SER B C 1
ATOM 7015 O O . SER B 1 222 ? 17.062 -18.844 -7.441 1 94.25 222 SER B O 1
ATOM 7017 N N . SER B 1 223 ? 15.211 -19.062 -6.148 1 95.56 223 SER B N 1
ATOM 7018 C CA . SER B 1 223 ? 14.352 -18.344 -7.074 1 95.56 223 SER B CA 1
ATOM 7019 C C . SER B 1 223 ? 14.109 -16.906 -6.617 1 95.56 223 SER B C 1
ATOM 7021 O O . SER B 1 223 ? 14.008 -15.992 -7.438 1 95.56 223 SER B O 1
ATOM 7023 N N . TYR B 1 224 ? 13.969 -16.781 -5.332 1 97.5 224 TYR B N 1
ATOM 7024 C CA . TYR B 1 224 ? 13.695 -15.484 -4.719 1 97.5 224 TYR B CA 1
ATOM 7025 C C . TYR B 1 224 ? 14.688 -15.188 -3.604 1 97.5 224 TYR B C 1
ATOM 7027 O O . TYR B 1 224 ? 14.398 -15.422 -2.428 1 97.5 224 TYR B O 1
ATOM 7035 N N . PRO B 1 225 ? 15.789 -14.602 -3.971 1 97.25 225 PRO B N 1
ATOM 7036 C CA . PRO B 1 225 ? 16.875 -14.406 -3.004 1 97.25 225 PRO B CA 1
ATOM 7037 C C . PRO B 1 225 ? 16.594 -13.266 -2.023 1 97.25 225 PRO B C 1
ATOM 7039 O O . PRO B 1 225 ? 17.312 -12.258 -2.021 1 97.25 225 PRO B O 1
ATOM 7042 N N . ILE B 1 226 ? 15.695 -13.469 -1.12 1 98.19 226 ILE B N 1
ATOM 7043 C CA . ILE B 1 226 ? 15.289 -12.484 -0.12 1 98.19 226 ILE B CA 1
ATOM 7044 C C . ILE B 1 226 ? 16.391 -12.344 0.929 1 98.19 226 ILE B C 1
ATOM 7046 O O . ILE B 1 226 ? 16.641 -11.242 1.422 1 98.19 226 ILE B O 1
ATOM 7050 N N . LEU B 1 227 ? 17.047 -13.477 1.252 1 97.56 227 LEU B N 1
ATOM 7051 C CA . LEU B 1 227 ? 18.062 -13.469 2.305 1 97.56 227 LEU B CA 1
ATOM 7052 C C . LEU B 1 227 ? 19.438 -13.781 1.734 1 97.56 227 LEU B C 1
ATOM 7054 O O . LEU B 1 227 ? 19.562 -14.516 0.75 1 97.56 227 LEU B O 1
ATOM 7058 N N . ASN B 1 228 ? 20.391 -13.125 2.346 1 94.81 228 ASN B N 1
ATOM 7059 C CA . ASN B 1 228 ? 21.766 -13.57 2.148 1 94.81 228 ASN B CA 1
ATOM 7060 C C . ASN B 1 228 ? 22.078 -14.789 3.014 1 94.81 228 ASN B C 1
ATOM 7062 O O . ASN B 1 228 ? 22.031 -14.719 4.242 1 94.81 228 ASN B O 1
ATOM 7066 N N . GLU B 1 229 ? 22.469 -15.875 2.402 1 95.25 229 GLU B N 1
ATOM 7067 C CA . GLU B 1 229 ? 22.594 -17.141 3.125 1 95.25 229 GLU B CA 1
ATOM 7068 C C . GLU B 1 229 ? 23.719 -17.062 4.164 1 95.25 229 GLU B C 1
ATOM 7070 O O . GLU B 1 229 ? 23.531 -17.484 5.309 1 95.25 229 GLU B O 1
ATOM 7075 N N . LYS B 1 230 ? 24.859 -16.531 3.762 1 92.75 230 LYS B N 1
ATOM 7076 C CA . LYS B 1 230 ? 25.984 -16.469 4.684 1 92.75 230 LYS B CA 1
ATOM 7077 C C . LYS B 1 230 ? 25.641 -15.617 5.914 1 92.75 230 LYS B C 1
ATOM 7079 O O . LYS B 1 230 ? 25.859 -16.047 7.047 1 92.75 230 LYS B O 1
ATOM 7084 N N . SER B 1 231 ? 25.094 -14.43 5.629 1 92.06 231 SER B N 1
ATOM 7085 C CA . SER B 1 231 ? 24.75 -13.547 6.73 1 92.06 231 SER B CA 1
ATOM 7086 C C . SER B 1 231 ? 23.703 -14.18 7.645 1 92.06 231 SER B C 1
ATOM 7088 O O . SER B 1 231 ? 23.766 -14.023 8.867 1 92.06 231 SER B O 1
ATOM 7090 N N . PHE B 1 232 ? 22.766 -14.938 7.125 1 96.19 232 PHE B N 1
ATOM 7091 C CA . PHE B 1 232 ? 21.703 -15.578 7.898 1 96.19 232 PHE B CA 1
ATOM 7092 C C . PHE B 1 232 ? 22.281 -16.688 8.773 1 96.19 232 PHE B C 1
ATOM 7094 O O . PHE B 1 232 ? 21.953 -16.781 9.961 1 96.19 232 PHE B O 1
ATOM 7101 N N . ARG B 1 233 ? 23.094 -17.516 8.164 1 95 233 ARG B N 1
ATOM 7102 C CA . ARG B 1 233 ? 23.656 -18.625 8.914 1 95 233 ARG B CA 1
ATOM 7103 C C . ARG B 1 233 ? 24.609 -18.125 10 1 95 233 ARG B C 1
ATOM 7105 O O . ARG B 1 233 ? 24.703 -18.719 11.078 1 95 233 ARG B O 1
ATOM 7112 N N . ASP B 1 234 ? 25.328 -17 9.68 1 93.69 234 ASP B N 1
ATOM 7113 C CA . ASP B 1 234 ? 26.172 -16.375 10.711 1 93.69 234 ASP B CA 1
ATOM 7114 C C . ASP B 1 234 ? 25.312 -15.883 11.883 1 93.69 234 ASP B C 1
ATOM 7116 O O . ASP B 1 234 ? 25.703 -16.062 13.047 1 93.69 234 ASP B O 1
ATOM 7120 N N . GLN B 1 235 ? 24.219 -15.273 11.562 1 93.06 235 GLN B N 1
ATOM 7121 C CA . GLN B 1 235 ? 23.328 -14.781 12.609 1 93.06 235 GLN B CA 1
ATOM 7122 C C . GLN B 1 235 ? 22.703 -15.938 13.391 1 93.06 235 GLN B C 1
ATOM 7124 O O . GLN B 1 235 ? 22.453 -15.82 14.594 1 93.06 235 GLN B O 1
ATOM 7129 N N . CYS B 1 236 ? 22.406 -17.062 12.703 1 92.06 236 CYS B N 1
ATOM 7130 C CA . CYS B 1 236 ? 21.891 -18.266 13.367 1 92.06 236 CYS B CA 1
ATOM 7131 C C . CYS B 1 236 ? 22.875 -18.766 14.422 1 92.06 236 CYS B C 1
ATOM 7133 O O . CYS B 1 236 ? 22.453 -19.188 15.508 1 92.06 236 CYS B O 1
ATOM 7135 N N . ALA B 1 237 ? 24.125 -18.656 14.031 1 89.88 237 ALA B N 1
ATOM 7136 C CA . ALA B 1 237 ? 25.156 -19.125 14.945 1 89.88 237 ALA B CA 1
ATOM 7137 C C . ALA B 1 237 ? 25.234 -18.219 16.172 1 89.88 237 ALA B C 1
ATOM 7139 O O . ALA B 1 237 ? 25.594 -18.688 17.266 1 89.88 237 ALA B O 1
ATOM 7140 N N . SER B 1 238 ? 24.828 -16.984 16.062 1 89.06 238 SER B N 1
ATOM 7141 C CA . SER B 1 238 ? 24.875 -16.031 17.156 1 89.06 238 SER B CA 1
ATOM 7142 C C . SER B 1 238 ? 23.484 -15.797 17.75 1 89.06 238 SER B C 1
ATOM 7144 O O . SER B 1 238 ? 23.266 -14.82 18.469 1 89.06 238 SER B O 1
ATOM 7146 N N . ARG B 1 239 ? 22.578 -16.562 17.453 1 86.5 239 ARG B N 1
ATOM 7147 C CA . ARG B 1 239 ? 21.172 -16.359 17.781 1 86.5 239 ARG B CA 1
ATOM 7148 C C . ARG B 1 239 ? 20.984 -16.297 19.297 1 86.5 239 ARG B C 1
ATOM 7150 O O . ARG B 1 239 ? 20.125 -15.555 19.781 1 86.5 239 ARG B O 1
ATOM 7157 N N . LYS B 1 240 ? 21.781 -17.031 20 1 81.19 240 LYS B N 1
ATOM 7158 C CA . LYS B 1 240 ? 21.656 -17.094 21.453 1 81.19 240 LYS B CA 1
ATOM 7159 C C . LYS B 1 240 ? 22 -15.75 22.094 1 81.19 240 LYS B C 1
ATOM 7161 O O . LYS B 1 240 ? 21.531 -15.453 23.203 1 81.19 240 LYS B O 1
ATOM 7166 N N . SER B 1 241 ? 22.734 -14.953 21.328 1 86.81 241 SER B N 1
ATOM 7167 C CA . SER B 1 241 ? 23.125 -13.648 21.859 1 86.81 241 SER B CA 1
ATOM 7168 C C . SER B 1 241 ? 22.062 -12.594 21.578 1 86.81 241 SER B C 1
ATOM 7170 O O . SER B 1 241 ? 22.078 -11.516 22.172 1 86.81 241 SER B O 1
ATOM 7172 N N . LEU B 1 242 ? 21.078 -12.938 20.781 1 88 242 LEU B N 1
ATOM 7173 C CA . LEU B 1 242 ? 20.031 -11.984 20.453 1 88 242 LEU B CA 1
ATOM 7174 C C . LEU B 1 242 ? 18.922 -12.016 21.5 1 88 242 LEU B C 1
ATOM 7176 O O . LEU B 1 242 ? 18.547 -13.086 21.984 1 88 242 LEU B O 1
ATOM 7180 N N . PRO B 1 243 ? 18.547 -10.828 21.797 1 86.06 243 PRO B N 1
ATOM 7181 C CA . PRO B 1 243 ? 17.391 -10.82 22.688 1 86.06 243 PRO B CA 1
ATOM 7182 C C . PRO B 1 243 ? 16.188 -11.578 22.109 1 86.06 243 PRO B C 1
ATOM 7184 O O . PRO B 1 243 ? 16.016 -11.633 20.891 1 86.06 243 PRO B O 1
ATOM 7187 N N . ARG B 1 244 ? 15.406 -12.086 22.938 1 80.94 244 ARG B N 1
ATOM 7188 C CA . ARG B 1 244 ? 14.242 -12.867 22.531 1 80.94 244 ARG B CA 1
ATOM 7189 C C . ARG B 1 244 ? 13.25 -12.016 21.75 1 80.94 244 ARG B C 1
ATOM 7191 O O . ARG B 1 244 ? 12.523 -12.516 20.891 1 80.94 244 ARG B O 1
ATOM 7198 N N . SER B 1 245 ? 13.297 -10.727 22.016 1 81.5 245 SER B N 1
ATOM 7199 C CA . SER B 1 245 ? 12.328 -9.828 21.391 1 81.5 245 SER B CA 1
ATOM 7200 C C . SER B 1 245 ? 12.836 -9.289 20.062 1 81.5 245 SER B C 1
ATOM 7202 O O . SER B 1 245 ? 12.156 -8.508 19.406 1 81.5 245 SER B O 1
ATOM 7204 N N . SER B 1 246 ? 13.945 -9.844 19.734 1 88.06 246 SER B N 1
ATOM 7205 C CA . SER B 1 246 ? 14.516 -9.367 18.484 1 88.06 246 SER B CA 1
ATOM 7206 C C . SER B 1 246 ? 13.625 -9.719 17.297 1 88.06 246 SER B C 1
ATOM 7208 O O . SER B 1 246 ? 13.141 -10.844 17.188 1 88.06 246 SER B O 1
ATOM 7210 N N . SER B 1 247 ? 13.453 -8.766 16.375 1 90.69 247 SER B N 1
ATOM 7211 C CA . SER B 1 247 ? 12.625 -8.984 15.203 1 90.69 247 SER B CA 1
ATOM 7212 C C . SER B 1 247 ? 13.266 -9.992 14.258 1 90.69 247 SER B C 1
ATOM 7214 O O . SER B 1 247 ? 12.594 -10.531 13.375 1 90.69 247 SER B O 1
ATOM 7216 N N . TRP B 1 248 ? 14.531 -10.297 14.43 1 94.44 248 TRP B N 1
ATOM 7217 C CA . TRP B 1 248 ? 15.211 -11.25 13.562 1 94.44 248 TRP B CA 1
ATOM 7218 C C . TRP B 1 248 ? 14.641 -12.656 13.734 1 94.44 248 TRP B C 1
ATOM 7220 O O . TRP B 1 248 ? 14.672 -13.461 12.805 1 94.44 248 TRP B O 1
ATOM 7230 N N . HIS B 1 249 ? 14.109 -12.914 14.898 1 94.38 249 HIS B N 1
ATOM 7231 C CA . HIS B 1 249 ? 13.523 -14.227 15.156 1 94.38 249 HIS B CA 1
ATOM 7232 C C . HIS B 1 249 ? 12.312 -14.477 14.258 1 94.38 249 HIS B C 1
ATOM 7234 O O . HIS B 1 249 ? 12 -15.617 13.938 1 94.38 249 HIS B O 1
ATOM 7240 N N . ILE B 1 250 ? 11.633 -13.375 13.906 1 96.75 250 ILE B N 1
ATOM 7241 C CA . ILE B 1 250 ? 10.523 -13.539 12.977 1 96.75 250 ILE B CA 1
ATOM 7242 C C . ILE B 1 250 ? 11.031 -14.102 11.648 1 96.75 250 ILE B C 1
ATOM 7244 O O . ILE B 1 250 ? 10.453 -15.039 11.102 1 96.75 250 ILE B O 1
ATOM 7248 N N . THR B 1 251 ? 12.148 -13.57 11.164 1 97.81 251 THR B N 1
ATOM 7249 C CA . THR B 1 251 ? 12.75 -14.047 9.922 1 97.81 251 THR B CA 1
ATOM 7250 C C . THR B 1 251 ? 13.242 -15.484 10.07 1 97.81 251 THR B C 1
ATOM 7252 O O . THR B 1 251 ? 13.055 -16.312 9.172 1 97.81 251 THR B O 1
ATOM 7255 N N . TYR B 1 252 ? 13.844 -15.75 11.227 1 96.81 252 TYR B N 1
ATOM 7256 C CA . TYR B 1 252 ? 14.344 -17.094 11.5 1 96.81 252 TYR B CA 1
ATOM 7257 C C . TYR B 1 252 ? 13.227 -18.125 11.414 1 96.81 252 TYR B C 1
ATOM 7259 O O . TYR B 1 252 ? 13.352 -19.125 10.703 1 96.81 252 TYR B O 1
ATOM 7267 N N . TYR B 1 253 ? 12.141 -17.875 12.062 1 96.12 253 TYR B N 1
ATOM 7268 C CA . TYR B 1 253 ? 11.039 -18.828 12.078 1 96.12 253 TYR B CA 1
ATOM 7269 C C . TYR B 1 253 ? 10.32 -18.844 10.734 1 96.12 253 TYR B C 1
ATOM 7271 O O . TYR B 1 253 ? 9.781 -19.891 10.336 1 96.12 253 TYR B O 1
ATOM 7279 N N . ALA B 1 254 ? 10.273 -17.703 10.023 1 97.94 254 ALA B N 1
ATOM 7280 C CA . ALA B 1 254 ? 9.703 -17.688 8.68 1 97.94 254 ALA B CA 1
ATOM 7281 C C . ALA B 1 254 ? 10.469 -18.625 7.75 1 97.94 254 ALA B C 1
ATOM 7283 O O . ALA B 1 254 ? 9.867 -19.344 6.949 1 97.94 254 ALA B O 1
ATOM 7284 N N . VAL B 1 255 ? 11.797 -18.609 7.902 1 98.25 255 VAL B N 1
ATOM 7285 C CA . VAL B 1 255 ? 12.656 -19.484 7.098 1 98.25 255 VAL B CA 1
ATOM 7286 C C . VAL B 1 255 ? 12.367 -20.938 7.422 1 98.25 255 VAL B C 1
ATOM 7288 O O . VAL B 1 255 ? 12.234 -21.766 6.516 1 98.25 255 VAL B O 1
ATOM 7291 N N . LEU B 1 256 ? 12.211 -21.234 8.688 1 96.25 256 LEU B N 1
ATOM 7292 C CA . LEU B 1 256 ? 11.93 -22.609 9.102 1 96.25 256 LEU B CA 1
ATOM 7293 C C . LEU B 1 256 ? 10.547 -23.047 8.617 1 96.25 256 LEU B C 1
ATOM 7295 O O . LEU B 1 256 ? 10.383 -24.172 8.156 1 96.25 256 LEU B O 1
ATOM 7299 N N . ALA B 1 257 ? 9.594 -22.156 8.711 1 96 257 ALA B N 1
ATOM 7300 C CA . ALA B 1 257 ? 8.25 -22.484 8.242 1 96 257 ALA B CA 1
ATOM 7301 C C . ALA B 1 257 ? 8.25 -22.766 6.746 1 96 257 ALA B C 1
ATOM 7303 O O . ALA B 1 257 ? 7.664 -23.75 6.293 1 96 257 ALA B O 1
ATOM 7304 N N . MET B 1 258 ? 8.891 -21.953 5.98 1 97.19 258 MET B N 1
ATOM 7305 C CA . MET B 1 258 ? 8.977 -22.141 4.535 1 97.19 258 MET B CA 1
ATOM 7306 C C . MET B 1 258 ? 9.734 -23.422 4.188 1 97.19 258 MET B C 1
ATOM 7308 O O . MET B 1 258 ? 9.312 -24.172 3.312 1 97.19 258 MET B O 1
ATOM 7312 N N . GLY B 1 259 ? 10.867 -23.609 4.922 1 96.38 259 GLY B N 1
ATOM 7313 C CA . GLY B 1 259 ? 11.617 -24.828 4.707 1 96.38 259 GLY B CA 1
ATOM 7314 C C . GLY B 1 259 ? 10.812 -26.078 4.988 1 96.38 259 GLY B C 1
ATOM 7315 O O . GLY B 1 259 ? 10.914 -27.078 4.258 1 96.38 259 GLY B O 1
ATOM 7316 N N . GLU B 1 260 ? 10.039 -26.016 6.004 1 93.12 260 GLU B N 1
ATOM 7317 C CA . GLU B 1 260 ? 9.172 -27.141 6.352 1 93.12 260 GLU B CA 1
ATOM 7318 C C . GLU B 1 260 ? 8.148 -27.422 5.25 1 93.12 260 GLU B C 1
ATOM 7320 O O . GLU B 1 260 ? 7.961 -28.562 4.848 1 93.12 260 GLU B O 1
ATOM 7325 N N . TRP B 1 261 ? 7.547 -26.406 4.781 1 93 261 TRP B N 1
ATOM 7326 C CA . TRP B 1 261 ? 6.555 -26.531 3.719 1 93 261 TRP B CA 1
ATOM 7327 C C . TRP B 1 261 ? 7.188 -27.094 2.451 1 93 261 TRP B C 1
ATOM 7329 O O . TRP B 1 261 ? 6.621 -27.984 1.806 1 93 261 TRP B O 1
ATOM 7339 N N . LEU B 1 262 ? 8.32 -26.656 2.107 1 93.38 262 LEU B N 1
ATOM 7340 C CA . LEU B 1 262 ? 9.016 -27.047 0.888 1 93.38 262 LEU B CA 1
ATOM 7341 C C . LEU B 1 262 ? 9.438 -28.516 0.959 1 93.38 262 LEU B C 1
ATOM 7343 O O . LEU B 1 262 ? 9.531 -29.188 -0.069 1 93.38 262 LEU B O 1
ATOM 7347 N N . SER B 1 263 ? 9.703 -28.922 2.129 1 86.94 263 SER B N 1
ATOM 7348 C CA . SER B 1 263 ? 10.188 -30.297 2.312 1 86.94 263 SER B CA 1
ATOM 7349 C C . SER B 1 263 ? 9.031 -31.281 2.328 1 86.94 263 SER B C 1
ATOM 7351 O O . SER B 1 263 ? 9.242 -32.5 2.248 1 86.94 263 SER B O 1
ATOM 7353 N N . GLY B 1 264 ? 7.797 -30.766 2.283 1 75.69 264 GLY B N 1
ATOM 7354 C CA . GLY B 1 264 ? 6.645 -31.656 2.312 1 75.69 264 GLY B CA 1
ATOM 7355 C C . GLY B 1 264 ? 6.398 -32.25 3.68 1 75.69 264 GLY B C 1
ATOM 7356 O O . GLY B 1 264 ? 5.52 -33.125 3.836 1 75.69 264 GLY B O 1
ATOM 7357 N N . SER B 1 265 ? 7.34 -32.062 4.637 1 58.62 265 SER B N 1
ATOM 7358 C CA . SER B 1 265 ? 7.266 -32.656 5.965 1 58.62 265 SER B CA 1
ATOM 7359 C C . SER B 1 265 ? 6.066 -32.125 6.742 1 58.62 265 SER B C 1
ATOM 7361 O O . SER B 1 265 ? 5.684 -32.719 7.77 1 58.62 265 SER B O 1
ATOM 7363 N N . GLY B 1 266 ? 5.535 -31.016 6.484 1 53.28 266 GLY B N 1
ATOM 7364 C CA . GLY B 1 266 ? 4.406 -30.516 7.246 1 53.28 266 GLY B CA 1
ATOM 7365 C C . GLY B 1 266 ? 3.133 -31.312 7.023 1 53.28 266 GLY B C 1
ATOM 7366 O O . GLY B 1 266 ? 2.852 -31.734 5.902 1 53.28 266 GLY B O 1
ATOM 7367 N N . ALA B 1 267 ? 2.781 -32.094 7.977 1 46.16 267 ALA B N 1
ATOM 7368 C CA . ALA B 1 267 ? 1.532 -32.844 7.934 1 46.16 267 ALA B CA 1
ATOM 7369 C C . ALA B 1 267 ? 0.385 -31.984 7.422 1 46.16 267 ALA B C 1
ATOM 7371 O O . ALA B 1 267 ? 0.268 -30.812 7.789 1 46.16 267 ALA B O 1
ATOM 7372 N N . ASP B 1 268 ? -0.229 -32.219 6.184 1 50.62 268 ASP B N 1
ATOM 7373 C CA . ASP B 1 268 ? -1.203 -31.531 5.352 1 50.62 268 ASP B CA 1
ATOM 7374 C C . ASP B 1 268 ? -2.168 -30.703 6.203 1 50.62 268 ASP B C 1
ATOM 7376 O O . ASP B 1 268 ? -2.564 -29.609 5.816 1 50.62 268 ASP B O 1
ATOM 7380 N N . ASP B 1 269 ? -2.564 -31.359 7.484 1 51.25 269 ASP B N 1
ATOM 7381 C CA . ASP B 1 269 ? -3.715 -30.75 8.148 1 51.25 269 ASP B CA 1
ATOM 7382 C C . ASP B 1 269 ? -3.285 -29.984 9.391 1 51.25 269 ASP B C 1
ATOM 7384 O O . ASP B 1 269 ? -4.113 -29.344 10.055 1 51.25 269 ASP B O 1
ATOM 7388 N N . SER B 1 270 ? -1.885 -29.922 9.719 1 58.22 270 SER B N 1
ATOM 7389 C CA . SER B 1 270 ? -1.575 -29.266 10.992 1 58.22 270 SER B CA 1
ATOM 7390 C C . SER B 1 270 ? -0.862 -27.938 10.766 1 58.22 270 SER B C 1
ATOM 7392 O O . SER B 1 270 ? -0.073 -27.797 9.828 1 58.22 270 SER B O 1
ATOM 7394 N N . PRO B 1 271 ? -1.294 -26.984 11.578 1 70.25 271 PRO B N 1
ATOM 7395 C CA . PRO B 1 271 ? -0.623 -25.672 11.492 1 70.25 271 PRO B CA 1
ATOM 7396 C C . PRO B 1 271 ? 0.874 -25.766 11.781 1 70.25 271 PRO B C 1
ATOM 7398 O O . PRO B 1 271 ? 1.293 -26.531 12.648 1 70.25 271 PRO B O 1
ATOM 7401 N N . SER B 1 272 ? 1.754 -25.266 11 1 87.56 272 SER B N 1
ATOM 7402 C CA . SER B 1 272 ? 3.199 -25.219 11.195 1 87.56 272 SER B CA 1
ATOM 7403 C C . SER B 1 272 ? 3.553 -24.531 12.516 1 87.56 272 SER B C 1
ATOM 7405 O O . SER B 1 272 ? 3.191 -23.375 12.742 1 87.56 272 SER B O 1
ATOM 7407 N N . LEU B 1 273 ? 4.27 -25.219 13.375 1 88.69 273 LEU B N 1
ATOM 7408 C CA . LEU B 1 273 ? 4.707 -24.641 14.648 1 88.69 273 LEU B CA 1
ATOM 7409 C C . LEU B 1 273 ? 5.684 -23.5 14.422 1 88.69 273 LEU B C 1
ATOM 7411 O O . LEU B 1 273 ? 5.742 -22.562 15.219 1 88.69 273 LEU B O 1
ATOM 7415 N N . TYR B 1 274 ? 6.422 -23.641 13.383 1 93.06 274 TYR B N 1
ATOM 7416 C CA . TYR B 1 274 ? 7.371 -22.578 13.07 1 93.06 274 TYR B CA 1
ATOM 7417 C C . TYR B 1 274 ? 6.641 -21.297 12.664 1 93.06 274 TYR B C 1
ATOM 7419 O O . TYR B 1 274 ? 7.031 -20.203 13.055 1 93.06 274 TYR B O 1
ATOM 7427 N N . TYR B 1 275 ? 5.543 -21.531 11.922 1 94.25 275 TYR B N 1
ATOM 7428 C CA . TYR B 1 275 ? 4.754 -20.344 11.578 1 94.25 275 TYR B CA 1
ATOM 7429 C C . TYR B 1 275 ? 4.125 -19.734 12.828 1 94.25 275 TYR B C 1
ATOM 7431 O O . TYR B 1 275 ? 4.109 -18.516 12.992 1 94.25 275 TYR B O 1
ATOM 7439 N N . GLU B 1 276 ? 3.697 -20.594 13.648 1 92.19 276 GLU B N 1
ATOM 7440 C CA . GLU B 1 276 ? 3.08 -20.094 14.875 1 92.19 276 GLU B CA 1
ATOM 7441 C C . GLU B 1 276 ? 4.09 -19.344 15.742 1 92.19 276 GLU B C 1
ATOM 7443 O O . GLU B 1 276 ? 3.746 -18.359 16.391 1 92.19 276 GLU B O 1
ATOM 7448 N N . ALA B 1 277 ? 5.27 -19.812 15.703 1 92.81 277 ALA B N 1
ATOM 7449 C CA . ALA B 1 277 ? 6.324 -19.125 16.438 1 92.81 277 ALA B CA 1
ATOM 7450 C C . ALA B 1 277 ? 6.59 -17.734 15.859 1 92.81 277 ALA B C 1
ATOM 7452 O O . ALA B 1 277 ? 6.707 -16.75 16.594 1 92.81 277 ALA B O 1
ATOM 7453 N N . ALA B 1 278 ? 6.668 -17.609 14.547 1 95.19 278 ALA B N 1
ATOM 7454 C CA . ALA B 1 278 ? 6.84 -16.312 13.898 1 95.19 278 ALA B CA 1
ATOM 7455 C C . ALA B 1 278 ? 5.66 -15.398 14.195 1 95.19 278 ALA B C 1
ATOM 7457 O O . ALA B 1 278 ? 5.852 -14.227 14.531 1 95.19 278 ALA B O 1
ATOM 7458 N N . ARG B 1 279 ? 4.473 -15.969 14.086 1 94 279 ARG B N 1
ATOM 7459 C CA . ARG B 1 279 ? 3.227 -15.242 14.312 1 94 279 ARG B CA 1
ATOM 7460 C C . ARG B 1 279 ? 3.172 -14.672 15.727 1 94 279 ARG B C 1
ATOM 7462 O O . ARG B 1 279 ? 2.732 -13.539 15.93 1 94 279 ARG B O 1
ATOM 7469 N N . SER B 1 280 ? 3.635 -15.414 16.656 1 90.06 280 SER B N 1
ATOM 7470 C CA . SER B 1 280 ? 3.59 -15.016 18.062 1 90.06 280 SER B CA 1
ATOM 7471 C C . SER B 1 280 ? 4.52 -13.836 18.328 1 90.06 280 SER B C 1
ATOM 7473 O O . SER B 1 280 ? 4.348 -13.109 19.312 1 90.06 280 SER B O 1
ATOM 7475 N N . LEU B 1 281 ? 5.473 -13.648 17.453 1 91.88 281 LEU B N 1
ATOM 7476 C CA . LEU B 1 281 ? 6.449 -12.578 17.641 1 91.88 281 LEU B CA 1
ATOM 7477 C C . LEU B 1 281 ? 6 -11.305 16.938 1 91.88 281 LEU B C 1
ATOM 7479 O O . LEU B 1 281 ? 6.633 -10.258 17.078 1 91.88 281 LEU B O 1
ATOM 7483 N N . LEU B 1 282 ? 4.891 -11.391 16.188 1 93.69 282 LEU B N 1
ATOM 7484 C CA . LEU B 1 282 ? 4.375 -10.219 15.492 1 93.69 282 LEU B CA 1
ATOM 7485 C C . LEU B 1 282 ? 3.623 -9.297 16.453 1 93.69 282 LEU B C 1
ATOM 7487 O O . LEU B 1 282 ? 2.395 -9.195 16.375 1 93.69 282 LEU B O 1
ATOM 7491 N N . LYS B 1 283 ? 4.41 -8.531 17.141 1 89.56 283 LYS B N 1
ATOM 7492 C CA . LYS B 1 283 ? 3.889 -7.531 18.078 1 89.56 283 LYS B CA 1
ATOM 7493 C C . LYS B 1 283 ? 3.795 -6.16 17.422 1 89.56 283 LYS B C 1
ATOM 7495 O O . LYS B 1 283 ? 4.34 -5.945 16.328 1 89.56 283 LYS B O 1
ATOM 7500 N N . PRO B 1 284 ? 3.053 -5.227 18.016 1 90.94 284 PRO B N 1
ATOM 7501 C CA . PRO B 1 284 ? 2.898 -3.902 17.406 1 90.94 284 PRO B CA 1
ATOM 7502 C C . PRO B 1 284 ? 4.234 -3.203 17.156 1 90.94 284 PRO B C 1
ATOM 7504 O O . PRO B 1 284 ? 4.363 -2.404 16.234 1 90.94 284 PRO B O 1
ATOM 7507 N N . GLU B 1 285 ? 5.219 -3.549 17.938 1 91.06 285 GLU B N 1
ATOM 7508 C CA . GLU B 1 285 ? 6.535 -2.938 17.797 1 91.06 285 GLU B CA 1
ATOM 7509 C C . GLU B 1 285 ? 7.141 -3.209 16.422 1 91.06 285 GLU B C 1
ATOM 7511 O O . GLU B 1 285 ? 7.926 -2.408 15.922 1 91.06 285 GLU B O 1
ATOM 7516 N N . VAL B 1 286 ? 6.734 -4.363 15.891 1 93 286 VAL B N 1
ATOM 7517 C CA . VAL B 1 286 ? 7.242 -4.727 14.57 1 93 286 VAL B CA 1
ATOM 7518 C C . VAL B 1 286 ? 6.715 -3.744 13.523 1 93 286 VAL B C 1
ATOM 7520 O O . VAL B 1 286 ? 7.434 -3.379 12.594 1 93 286 VAL B O 1
ATOM 7523 N N . LEU B 1 287 ? 5.473 -3.256 13.734 1 94.69 287 LEU B N 1
ATOM 7524 C CA . LEU B 1 287 ? 4.859 -2.301 12.82 1 94.69 287 LEU B CA 1
ATOM 7525 C C . LEU B 1 287 ? 5.324 -0.881 13.125 1 94.69 287 LEU B C 1
ATOM 7527 O O . LEU B 1 287 ? 5.133 0.026 12.312 1 94.69 287 LEU B O 1
ATOM 7531 N N . GLU B 1 288 ? 5.914 -0.676 14.273 1 94.62 288 GLU B N 1
ATOM 7532 C CA . GLU B 1 288 ? 6.363 0.644 14.711 1 94.62 288 GLU B CA 1
ATOM 7533 C C . GLU B 1 288 ? 7.852 0.839 14.438 1 94.62 288 GLU B C 1
ATOM 7535 O O . GLU B 1 288 ? 8.461 1.773 14.961 1 94.62 288 GLU B O 1
ATOM 7540 N N . SER B 1 289 ? 8.414 -0.121 13.648 1 93.44 289 SER B N 1
ATOM 7541 C CA . SER B 1 289 ? 9.797 -0.014 13.211 1 93.44 289 SER B CA 1
ATOM 7542 C C . SER B 1 289 ? 9.938 -0.394 11.734 1 93.44 289 SER B C 1
ATOM 7544 O O . SER B 1 289 ? 9.141 -1.173 11.211 1 93.44 289 SER B O 1
ATOM 7546 N N . GLY B 1 290 ? 10.867 0.25 11.086 1 94.06 290 GLY B N 1
ATOM 7547 C CA . GLY B 1 290 ? 11.156 -0.025 9.688 1 94.06 290 GLY B CA 1
ATOM 7548 C C . GLY B 1 290 ? 12.594 -0.46 9.453 1 94.06 290 GLY B C 1
ATOM 7549 O O . GLY B 1 290 ? 13.523 0.303 9.703 1 94.06 290 GLY B O 1
ATOM 7550 N N . SER B 1 291 ? 12.758 -1.692 9.039 1 94.5 291 SER B N 1
ATOM 7551 C CA . SER B 1 291 ? 14.078 -2.25 8.773 1 94.5 291 SER B CA 1
ATOM 7552 C C . SER B 1 291 ? 14.039 -3.225 7.598 1 94.5 291 SER B C 1
ATOM 7554 O O . SER B 1 291 ? 12.969 -3.725 7.234 1 94.5 291 SER B O 1
ATOM 7556 N N . ILE B 1 292 ? 15.172 -3.486 7.059 1 95.94 292 ILE B N 1
ATOM 7557 C CA . ILE B 1 292 ? 15.305 -4.461 5.98 1 95.94 292 ILE B CA 1
ATOM 7558 C C . ILE B 1 292 ? 14.867 -5.836 6.473 1 95.94 292 ILE B C 1
ATOM 7560 O O . ILE B 1 292 ? 14.211 -6.586 5.742 1 95.94 292 ILE B O 1
ATOM 7564 N N . ASN B 1 293 ? 15.203 -6.105 7.711 1 96.19 293 ASN B N 1
ATOM 7565 C CA . ASN B 1 293 ? 14.812 -7.391 8.289 1 96.19 293 ASN B CA 1
ATOM 7566 C C . ASN B 1 293 ? 13.297 -7.562 8.305 1 96.19 293 ASN B C 1
ATOM 7568 O O . ASN B 1 293 ? 12.789 -8.625 7.953 1 96.19 293 ASN B O 1
ATOM 7572 N N . ASN B 1 294 ? 12.602 -6.508 8.742 1 97.44 294 ASN B N 1
ATOM 7573 C CA . ASN B 1 294 ? 11.141 -6.594 8.766 1 97.44 294 ASN B CA 1
ATOM 7574 C C . ASN B 1 294 ? 10.57 -6.785 7.359 1 97.44 294 ASN B C 1
ATOM 7576 O O . ASN B 1 294 ? 9.625 -7.555 7.168 1 97.44 294 ASN B O 1
ATOM 7580 N N . VAL B 1 295 ? 11.109 -6.07 6.367 1 98.25 295 VAL B N 1
ATOM 7581 C CA . VAL B 1 295 ? 10.68 -6.242 4.984 1 98.25 295 VAL B CA 1
ATOM 7582 C C . VAL B 1 295 ? 10.859 -7.699 4.562 1 98.25 295 VAL B C 1
ATOM 7584 O O . VAL B 1 295 ? 9.953 -8.312 4.004 1 98.25 295 VAL B O 1
ATOM 7587 N N . GLN B 1 296 ? 12.023 -8.281 4.879 1 98.56 296 GLN B N 1
ATOM 7588 C CA . GLN B 1 296 ? 12.352 -9.648 4.512 1 98.56 296 GLN B CA 1
ATOM 7589 C C . GLN B 1 296 ? 11.406 -10.641 5.184 1 98.56 296 GLN B C 1
ATOM 7591 O O . GLN B 1 296 ? 10.898 -11.562 4.543 1 98.56 296 GLN B O 1
ATOM 7596 N N . ALA B 1 297 ? 11.164 -10.414 6.418 1 98.31 297 ALA B N 1
ATOM 7597 C CA . ALA B 1 297 ? 10.281 -11.297 7.176 1 98.31 297 ALA B CA 1
ATOM 7598 C C . ALA B 1 297 ? 8.883 -11.328 6.566 1 98.31 297 ALA B C 1
ATOM 7600 O O . ALA B 1 297 ? 8.328 -12.398 6.32 1 98.31 297 ALA B O 1
ATOM 7601 N N . PHE B 1 298 ? 8.328 -10.156 6.273 1 98.5 298 PHE B N 1
ATOM 7602 C CA . PHE B 1 298 ? 6.965 -10.078 5.75 1 98.5 298 PHE B CA 1
ATOM 7603 C C . PHE B 1 298 ? 6.906 -10.594 4.316 1 98.5 298 PHE B C 1
ATOM 7605 O O . PHE B 1 298 ? 5.891 -11.148 3.891 1 98.5 298 PHE B O 1
ATOM 7612 N N . LEU B 1 299 ? 7.945 -10.469 3.553 1 98.62 299 LEU B N 1
ATOM 7613 C CA . LEU B 1 299 ? 7.988 -11.031 2.209 1 98.62 299 LEU B CA 1
ATOM 7614 C C . LEU B 1 299 ? 7.879 -12.555 2.252 1 98.62 299 LEU B C 1
ATOM 7616 O O . LEU B 1 299 ? 7.066 -13.141 1.535 1 98.62 299 LEU B O 1
ATOM 7620 N N . ILE B 1 300 ? 8.695 -13.133 3.143 1 98.75 300 ILE B N 1
ATOM 7621 C CA . ILE B 1 300 ? 8.711 -14.586 3.236 1 98.75 300 ILE B CA 1
ATOM 7622 C C . ILE B 1 300 ? 7.371 -15.078 3.775 1 98.75 300 ILE B C 1
ATOM 7624 O O . ILE B 1 300 ? 6.754 -15.984 3.201 1 98.75 300 ILE B O 1
ATOM 7628 N N . LEU B 1 301 ? 6.906 -14.438 4.82 1 98.25 301 LEU B N 1
ATOM 7629 C CA . LEU B 1 301 ? 5.652 -14.859 5.43 1 98.25 301 LEU B CA 1
ATOM 7630 C C . LEU B 1 301 ? 4.48 -14.648 4.477 1 98.25 301 LEU B C 1
ATOM 7632 O O . LEU B 1 301 ? 3.564 -15.469 4.414 1 98.25 301 LEU B O 1
ATOM 7636 N N . GLY B 1 302 ? 4.488 -13.508 3.791 1 98 302 GLY B N 1
ATOM 7637 C CA . GLY B 1 302 ? 3.418 -13.242 2.842 1 98 302 GLY B CA 1
ATOM 7638 C C . GLY B 1 302 ? 3.309 -14.297 1.755 1 98 302 GLY B C 1
ATOM 7639 O O . GLY B 1 302 ? 2.213 -14.766 1.45 1 98 302 GLY B O 1
ATOM 7640 N N . ASN B 1 303 ? 4.426 -14.672 1.175 1 97.88 303 ASN B N 1
ATOM 7641 C CA . ASN B 1 303 ? 4.41 -15.688 0.13 1 97.88 303 ASN B CA 1
ATOM 7642 C C . ASN B 1 303 ? 4.078 -17.062 0.696 1 97.88 303 ASN B C 1
ATOM 7644 O O . ASN B 1 303 ? 3.393 -17.859 0.046 1 97.88 303 ASN B O 1
ATOM 7648 N N . TYR B 1 304 ? 4.648 -17.375 1.911 1 96.75 304 TYR B N 1
ATOM 7649 C CA . TYR B 1 304 ? 4.336 -18.625 2.592 1 96.75 304 TYR B CA 1
ATOM 7650 C C . TYR B 1 304 ? 2.83 -18.781 2.785 1 96.75 304 TYR B C 1
ATOM 7652 O O . TYR B 1 304 ? 2.271 -19.844 2.518 1 96.75 304 TYR B O 1
ATOM 7660 N N . LEU B 1 305 ? 2.199 -17.703 3.184 1 95.69 305 LEU B N 1
ATOM 7661 C CA . LEU B 1 305 ? 0.771 -17.75 3.475 1 95.69 305 LEU B CA 1
ATOM 7662 C C . LEU B 1 305 ? -0.041 -17.875 2.191 1 95.69 305 LEU B C 1
ATOM 7664 O O . LEU B 1 305 ? -1.063 -18.562 2.168 1 95.69 305 LEU B O 1
ATOM 7668 N N . GLN B 1 306 ? 0.333 -17.188 1.149 1 94.62 306 GLN B N 1
ATOM 7669 C CA . GLN B 1 306 ? -0.331 -17.406 -0.132 1 94.62 306 GLN B CA 1
ATOM 7670 C C . GLN B 1 306 ? -0.274 -18.875 -0.545 1 94.62 306 GLN B C 1
ATOM 7672 O O . GLN B 1 306 ? -1.274 -19.438 -0.996 1 94.62 306 GLN B O 1
ATOM 7677 N N . LYS B 1 307 ? 0.893 -19.5 -0.336 1 93.31 307 LYS B N 1
ATOM 7678 C CA . LYS B 1 307 ? 1.119 -20.859 -0.796 1 93.31 307 LYS B CA 1
ATOM 7679 C C . LYS B 1 307 ? 0.401 -21.859 0.098 1 93.31 307 LYS B C 1
ATOM 7681 O O . LYS B 1 307 ? 0.113 -22.984 -0.326 1 93.31 307 LYS B O 1
ATOM 7686 N N . THR B 1 308 ? 0.132 -21.438 1.309 1 90.69 308 THR B N 1
ATOM 7687 C CA . THR B 1 308 ? -0.515 -22.344 2.252 1 90.69 308 THR B CA 1
ATOM 7688 C C . THR B 1 308 ? -1.985 -21.969 2.43 1 90.69 308 THR B C 1
ATOM 7690 O O . THR B 1 308 ? -2.547 -22.156 3.514 1 90.69 308 THR B O 1
ATOM 7693 N N . ASP B 1 309 ? -2.568 -21.25 1.507 1 88.12 309 ASP B N 1
ATOM 7694 C CA . ASP B 1 309 ? -4 -21.047 1.319 1 88.12 309 ASP B CA 1
ATOM 7695 C C . ASP B 1 309 ? -4.555 -20.062 2.357 1 88.12 309 ASP B C 1
ATOM 7697 O O . ASP B 1 309 ? -5.648 -20.266 2.885 1 88.12 309 ASP B O 1
ATOM 7701 N N . ARG B 1 310 ? -3.812 -19.141 2.719 1 91.69 310 ARG B N 1
ATOM 7702 C CA . ARG B 1 310 ? -4.238 -17.953 3.457 1 91.69 310 ARG B CA 1
ATOM 7703 C C . ARG B 1 310 ? -3.906 -16.688 2.689 1 91.69 310 ARG B C 1
ATOM 7705 O O . ARG B 1 310 ? -3.168 -15.828 3.184 1 91.69 310 ARG B O 1
ATOM 7712 N N . PRO B 1 311 ? -4.535 -16.594 1.561 1 93.31 311 PRO B N 1
ATOM 7713 C CA . PRO B 1 311 ? -4.109 -15.562 0.617 1 93.31 311 PRO B CA 1
ATOM 7714 C C . PRO B 1 311 ? -4.41 -14.148 1.116 1 93.31 311 PRO B C 1
ATOM 7716 O O . PRO B 1 311 ? -3.639 -13.219 0.86 1 93.31 311 PRO B O 1
ATOM 7719 N N . ASN B 1 312 ? -5.52 -13.891 1.843 1 94.44 312 ASN B N 1
ATOM 7720 C CA . ASN B 1 312 ? -5.848 -12.547 2.305 1 94.44 312 ASN B CA 1
ATOM 7721 C C . ASN B 1 312 ? -4.836 -12.047 3.332 1 94.44 312 ASN B C 1
ATOM 7723 O O . ASN B 1 312 ? -4.398 -10.898 3.27 1 94.44 312 ASN B O 1
ATOM 7727 N N . THR B 1 313 ? -4.477 -12.953 4.254 1 95.88 313 THR B N 1
ATOM 7728 C CA . THR B 1 313 ? -3.443 -12.602 5.223 1 95.88 313 THR B CA 1
ATOM 7729 C C . THR B 1 313 ? -2.107 -12.367 4.523 1 95.88 313 THR B C 1
ATOM 7731 O O . THR B 1 313 ? -1.381 -11.43 4.859 1 95.88 313 THR B O 1
ATOM 7734 N N . GLY B 1 314 ? -1.802 -13.312 3.586 1 97.5 314 GLY B N 1
ATOM 7735 C CA . GLY B 1 314 ? -0.589 -13.117 2.807 1 97.5 314 GLY B CA 1
ATOM 7736 C C . GLY B 1 314 ? -0.561 -11.789 2.068 1 97.5 314 GLY B C 1
ATOM 7737 O O . GLY B 1 314 ? 0.475 -11.125 2.018 1 97.5 314 GLY B O 1
ATOM 7738 N N . TYR B 1 315 ? -1.696 -11.398 1.499 1 96.94 315 TYR B N 1
ATOM 7739 C CA . TYR B 1 315 ? -1.843 -10.125 0.809 1 96.94 315 TYR B CA 1
ATOM 7740 C C . TYR B 1 315 ? -1.557 -8.961 1.75 1 96.94 315 TYR B C 1
ATOM 7742 O O . TYR B 1 315 ? -0.867 -8.008 1.378 1 96.94 315 TYR B O 1
ATOM 7750 N N . ASN B 1 316 ? -2.064 -9.008 2.939 1 97.5 316 ASN B N 1
ATOM 7751 C CA . ASN B 1 316 ? -1.82 -7.977 3.939 1 97.5 316 ASN B CA 1
ATOM 7752 C C . ASN B 1 316 ? -0.343 -7.895 4.312 1 97.5 316 ASN B C 1
ATOM 7754 O O . ASN B 1 316 ? 0.214 -6.801 4.426 1 97.5 316 ASN B O 1
ATOM 7758 N N . TYR B 1 317 ? 0.245 -9.062 4.516 1 98.12 317 TYR B N 1
ATOM 7759 C CA . TYR B 1 317 ? 1.651 -9.086 4.906 1 98.12 317 TYR B CA 1
ATOM 7760 C C . TYR B 1 317 ? 2.533 -8.523 3.797 1 98.12 317 TYR B C 1
ATOM 7762 O O . TYR B 1 317 ? 3.48 -7.781 4.066 1 98.12 317 TYR B O 1
ATOM 7770 N N . LEU B 1 318 ? 2.207 -8.883 2.604 1 98.12 318 LEU B N 1
ATOM 7771 C CA . LEU B 1 318 ? 2.959 -8.305 1.494 1 98.12 318 LEU B CA 1
ATOM 7772 C C . LEU B 1 318 ? 2.74 -6.797 1.417 1 98.12 318 LEU B C 1
ATOM 7774 O O . LEU B 1 318 ? 3.648 -6.051 1.044 1 98.12 318 LEU B O 1
ATOM 7778 N N . GLY B 1 319 ? 1.528 -6.391 1.726 1 97.56 319 GLY B N 1
ATOM 7779 C CA . GLY B 1 319 ? 1.257 -4.965 1.796 1 97.56 319 GLY B CA 1
ATOM 7780 C C . GLY B 1 319 ? 2.092 -4.25 2.842 1 97.56 319 GLY B C 1
ATOM 7781 O O . GLY B 1 319 ? 2.568 -3.137 2.609 1 97.56 319 GLY B O 1
ATOM 7782 N N . ILE B 1 320 ? 2.225 -4.859 3.975 1 97.88 320 ILE B N 1
ATOM 7783 C CA . ILE B 1 320 ? 3.066 -4.301 5.027 1 97.88 320 ILE B CA 1
ATOM 7784 C C . ILE B 1 320 ? 4.512 -4.215 4.539 1 97.88 320 ILE B C 1
ATOM 7786 O O . ILE B 1 320 ? 5.176 -3.193 4.73 1 97.88 320 ILE B O 1
ATOM 7790 N N . ALA B 1 321 ? 4.973 -5.281 3.898 1 98.38 321 ALA B N 1
ATOM 7791 C CA . ALA B 1 321 ? 6.324 -5.27 3.346 1 98.38 321 ALA B CA 1
ATOM 7792 C C . ALA B 1 321 ? 6.508 -4.109 2.371 1 98.38 321 ALA B C 1
ATOM 7794 O O . ALA B 1 321 ? 7.543 -3.438 2.385 1 98.38 321 ALA B O 1
ATOM 7795 N N . LEU B 1 322 ? 5.512 -3.898 1.545 1 97.62 322 LEU B N 1
ATOM 7796 C CA . LEU B 1 322 ? 5.57 -2.834 0.55 1 97.62 322 LEU B CA 1
ATOM 7797 C C . LEU B 1 322 ? 5.676 -1.469 1.222 1 97.62 322 LEU B C 1
ATOM 7799 O O . LEU B 1 322 ? 6.523 -0.653 0.851 1 97.62 322 LEU B O 1
ATOM 7803 N N . ARG B 1 323 ? 4.855 -1.21 2.188 1 96.81 323 ARG B N 1
ATOM 7804 C CA . ARG B 1 323 ? 4.852 0.073 2.883 1 96.81 323 ARG B CA 1
ATOM 7805 C C . ARG B 1 323 ? 6.156 0.287 3.641 1 96.81 323 ARG B C 1
ATOM 7807 O O . ARG B 1 323 ? 6.703 1.393 3.646 1 96.81 323 ARG B O 1
ATOM 7814 N N . LEU B 1 324 ? 6.613 -0.757 4.305 1 97.25 324 LEU B N 1
ATOM 7815 C CA . LEU B 1 324 ? 7.898 -0.686 4.992 1 97.25 324 LEU B CA 1
ATOM 7816 C C . LEU B 1 324 ? 9.023 -0.355 4.012 1 97.25 324 LEU B C 1
ATOM 7818 O O . LEU B 1 324 ? 9.883 0.476 4.309 1 97.25 324 LEU B O 1
ATOM 7822 N N . ALA B 1 325 ? 8.977 -1.014 2.896 1 97.44 325 ALA B N 1
ATOM 7823 C CA . ALA B 1 325 ? 10.008 -0.794 1.884 1 97.44 325 ALA B CA 1
ATOM 7824 C C . ALA B 1 325 ? 10.023 0.661 1.422 1 97.44 325 ALA B C 1
ATOM 7826 O O . ALA B 1 325 ? 11.086 1.265 1.286 1 97.44 325 ALA B O 1
ATOM 7827 N N . MET B 1 326 ? 8.844 1.271 1.188 1 96 326 MET B N 1
ATOM 7828 C CA . MET B 1 326 ? 8.766 2.676 0.798 1 96 326 MET B CA 1
ATOM 7829 C C . MET B 1 326 ? 9.242 3.58 1.931 1 96 326 MET B C 1
ATOM 7831 O O . MET B 1 326 ? 9.914 4.586 1.688 1 96 326 MET B O 1
ATOM 7835 N N . GLY B 1 327 ? 8.883 3.137 3.125 1 94.5 327 GLY B N 1
ATOM 7836 C CA . GLY B 1 327 ? 9.242 3.932 4.289 1 94.5 327 GLY B CA 1
ATOM 7837 C C . GLY B 1 327 ? 10.742 4.004 4.523 1 94.5 327 GLY B C 1
ATOM 7838 O O . GLY B 1 327 ? 11.234 4.961 5.125 1 94.5 327 GLY B O 1
ATOM 7839 N N . ILE B 1 328 ? 11.461 3 4.027 1 93.94 328 ILE B N 1
ATOM 7840 C CA . ILE B 1 328 ? 12.898 3.008 4.242 1 93.94 328 ILE B CA 1
ATOM 7841 C C . ILE B 1 328 ? 13.617 3.301 2.924 1 93.94 328 ILE B C 1
ATOM 7843 O O . ILE B 1 328 ? 14.82 3.051 2.793 1 93.94 328 ILE B O 1
ATOM 7847 N N . GLY B 1 329 ? 12.914 3.676 1.864 1 93.69 329 GLY B N 1
ATOM 7848 C CA . GLY B 1 329 ? 13.484 4.215 0.639 1 93.69 329 GLY B CA 1
ATOM 7849 C C . GLY B 1 329 ? 13.984 3.141 -0.308 1 93.69 329 GLY B C 1
ATOM 7850 O O . GLY B 1 329 ? 14.883 3.391 -1.119 1 93.69 329 GLY B O 1
ATOM 7851 N N . LEU B 1 330 ? 13.477 1.905 -0.275 1 95.75 330 LEU B N 1
ATOM 7852 C CA . LEU B 1 330 ? 13.93 0.823 -1.143 1 95.75 330 LEU B CA 1
ATOM 7853 C C . LEU B 1 330 ? 13.547 1.095 -2.594 1 95.75 330 LEU B C 1
ATOM 7855 O O . LEU B 1 330 ? 14.07 0.451 -3.508 1 95.75 330 LEU B O 1
ATOM 7859 N N . HIS B 1 331 ? 12.625 1.977 -2.877 1 94.62 331 HIS B N 1
ATOM 7860 C CA . HIS B 1 331 ? 12.172 2.273 -4.23 1 94.62 331 HIS B CA 1
ATOM 7861 C C . HIS B 1 331 ? 13.133 3.221 -4.941 1 94.62 331 HIS B C 1
ATOM 7863 O O . HIS B 1 331 ? 12.961 3.514 -6.125 1 94.62 331 HIS B O 1
ATOM 7869 N N . ARG B 1 332 ? 14.109 3.656 -4.195 1 92.44 332 ARG B N 1
ATOM 7870 C CA . ARG B 1 332 ? 15.078 4.582 -4.773 1 92.44 332 ARG B CA 1
ATOM 7871 C C . ARG B 1 332 ? 16.484 3.977 -4.781 1 92.44 332 ARG B C 1
ATOM 7873 O O . ARG B 1 332 ? 16.875 3.299 -3.83 1 92.44 332 ARG B O 1
ATOM 7880 N N . GLU B 1 333 ? 17.188 4.195 -5.902 1 92.06 333 GLU B N 1
ATOM 7881 C CA . GLU B 1 333 ? 18.609 3.895 -5.902 1 92.06 333 GLU B CA 1
ATOM 7882 C C . GLU B 1 333 ? 19.359 4.789 -4.922 1 92.06 333 GLU B C 1
ATOM 7884 O O . GLU B 1 333 ? 19.094 5.988 -4.84 1 92.06 333 GLU B O 1
ATOM 7889 N N . LEU B 1 334 ? 20.203 4.16 -4.133 1 87.88 334 LEU B N 1
ATOM 7890 C CA . LEU B 1 334 ? 20.984 4.973 -3.205 1 87.88 334 LEU B CA 1
ATOM 7891 C C . LEU B 1 334 ? 21.875 5.953 -3.957 1 87.88 334 LEU B C 1
ATOM 7893 O O . LEU B 1 334 ? 22.438 5.613 -4.996 1 87.88 334 LEU B O 1
ATOM 7897 N N . PRO B 1 335 ? 21.906 7.105 -3.402 1 82 335 PRO B N 1
ATOM 7898 C CA . PRO B 1 335 ? 22.766 8.086 -4.059 1 82 335 PRO B CA 1
ATOM 7899 C C . PRO B 1 335 ? 24.25 7.691 -4.02 1 82 335 PRO B C 1
ATOM 7901 O O . PRO B 1 335 ? 24.641 6.859 -3.201 1 82 335 PRO B O 1
ATOM 7904 N N . SER B 1 336 ? 24.969 8.234 -4.887 1 80.25 336 SER B N 1
ATOM 7905 C CA . SER B 1 336 ? 26.391 7.953 -4.961 1 80.25 336 SER B CA 1
ATOM 7906 C C . SER B 1 336 ? 27.109 8.406 -3.695 1 80.25 336 SER B C 1
ATOM 7908 O O . SER B 1 336 ? 28.156 7.859 -3.338 1 80.25 336 SER B O 1
ATOM 7910 N N . THR B 1 337 ? 26.516 9.375 -2.943 1 77.06 337 THR B N 1
ATOM 7911 C CA . THR B 1 337 ? 27.125 9.922 -1.734 1 77.06 337 THR B CA 1
ATOM 7912 C C . THR B 1 337 ? 26.906 8.984 -0.549 1 77.06 337 THR B C 1
ATOM 7914 O O . THR B 1 337 ? 27.531 9.141 0.498 1 77.06 337 THR B O 1
ATOM 7917 N N . SER B 1 338 ? 26.094 8.016 -0.791 1 79.31 338 SER B N 1
ATOM 7918 C CA . SER B 1 338 ? 25.828 7.074 0.292 1 79.31 338 SER B CA 1
ATOM 7919 C C . SER B 1 338 ? 27.062 6.246 0.622 1 79.31 338 SER B C 1
ATOM 7921 O O . SER B 1 338 ? 27.812 5.855 -0.276 1 79.31 338 SER B O 1
ATOM 7923 N N . THR B 1 339 ? 27.25 5.957 1.858 1 80.69 339 THR B N 1
ATOM 7924 C CA . THR B 1 339 ? 28.391 5.18 2.336 1 80.69 339 THR B CA 1
ATOM 7925 C C . THR B 1 339 ? 28.125 3.686 2.186 1 80.69 339 THR B C 1
ATOM 7927 O O . THR B 1 339 ? 28.984 2.865 2.504 1 80.69 339 THR B O 1
ATOM 7930 N N . ALA B 1 340 ? 27.031 3.414 1.626 1 85.19 340 ALA B N 1
ATOM 7931 C CA . ALA B 1 340 ? 26.703 2 1.466 1 85.19 340 ALA B CA 1
ATOM 7932 C C . ALA B 1 340 ? 27.609 1.336 0.437 1 85.19 340 ALA B C 1
ATOM 7934 O O . ALA B 1 340 ? 27.812 1.871 -0.655 1 85.19 340 ALA B O 1
ATOM 7935 N N . GLY B 1 341 ? 28.188 0.18 0.741 1 85.62 341 GLY B N 1
ATOM 7936 C CA . GLY B 1 341 ? 29.031 -0.588 -0.172 1 85.62 341 GLY B CA 1
ATOM 7937 C C . GLY B 1 341 ? 28.234 -1.224 -1.304 1 85.62 341 GLY B C 1
ATOM 7938 O O . GLY B 1 341 ? 27 -1.21 -1.295 1 85.62 341 GLY B O 1
ATOM 7939 N N . PRO B 1 342 ? 28.938 -1.747 -2.227 1 87.44 342 PRO B N 1
ATOM 7940 C CA . PRO B 1 342 ? 28.281 -2.346 -3.395 1 87.44 342 PRO B CA 1
ATOM 7941 C C . PRO B 1 342 ? 27.391 -3.529 -3.029 1 87.44 342 PRO B C 1
ATOM 7943 O O . PRO B 1 342 ? 26.344 -3.727 -3.646 1 87.44 342 PRO B O 1
ATOM 7946 N N . SER B 1 343 ? 27.844 -4.297 -2.08 1 88.75 343 SER B N 1
ATOM 7947 C CA . SER B 1 343 ? 27.047 -5.457 -1.676 1 88.75 343 SER B CA 1
ATOM 7948 C C . SER B 1 343 ? 25.719 -5.035 -1.069 1 88.75 343 SER B C 1
ATOM 7950 O O . SER B 1 343 ? 24.688 -5.66 -1.331 1 88.75 343 SER B O 1
ATOM 7952 N N . LYS B 1 344 ? 25.781 -4.043 -0.241 1 89.5 344 LYS B N 1
ATOM 7953 C CA . LYS B 1 344 ? 24.562 -3.537 0.372 1 89.5 344 LYS B CA 1
ATOM 7954 C C . LYS B 1 344 ? 23.625 -2.938 -0.678 1 89.5 344 LYS B C 1
ATOM 7956 O O . LYS B 1 344 ? 22.406 -3.133 -0.619 1 89.5 344 LYS B O 1
ATOM 7961 N N . ARG B 1 345 ? 24.156 -2.215 -1.619 1 91.31 345 ARG B N 1
ATOM 7962 C CA . ARG B 1 345 ? 23.375 -1.652 -2.715 1 91.31 345 ARG B CA 1
ATOM 7963 C C . ARG B 1 345 ? 22.719 -2.752 -3.537 1 91.31 345 ARG B C 1
ATOM 7965 O O . ARG B 1 345 ? 21.547 -2.646 -3.891 1 91.31 345 ARG B O 1
ATOM 7972 N N . HIS B 1 346 ? 23.531 -3.75 -3.82 1 93.69 346 HIS B N 1
ATOM 7973 C CA . HIS B 1 346 ? 23.016 -4.871 -4.605 1 93.69 346 HIS B CA 1
ATOM 7974 C C . HIS B 1 346 ? 21.906 -5.598 -3.869 1 93.69 346 HIS B C 1
ATOM 7976 O O . HIS B 1 346 ? 20.906 -5.988 -4.48 1 93.69 346 HIS B O 1
ATOM 7982 N N . ARG B 1 347 ? 22.031 -5.758 -2.602 1 93.75 347 ARG B N 1
ATOM 7983 C CA . ARG B 1 347 ? 21.016 -6.414 -1.786 1 93.75 347 ARG B CA 1
ATOM 7984 C C . ARG B 1 347 ? 19.703 -5.625 -1.798 1 93.75 347 ARG B C 1
ATOM 7986 O O . ARG B 1 347 ? 18.625 -6.207 -1.872 1 93.75 347 ARG B O 1
ATOM 7993 N N . ARG B 1 348 ? 19.781 -4.32 -1.698 1 95.25 348 ARG B N 1
ATOM 7994 C CA . ARG B 1 348 ? 18.609 -3.455 -1.748 1 95.25 348 ARG B CA 1
ATOM 7995 C C . ARG B 1 348 ? 17.875 -3.605 -3.076 1 95.25 348 ARG B C 1
ATOM 7997 O O . ARG B 1 348 ? 16.656 -3.664 -3.107 1 95.25 348 ARG B O 1
ATOM 8004 N N . ARG B 1 349 ? 18.672 -3.688 -4.145 1 96.25 349 ARG B N 1
ATOM 8005 C CA . ARG B 1 349 ? 18.078 -3.873 -5.465 1 96.25 349 ARG B CA 1
ATOM 8006 C C . ARG B 1 349 ? 17.312 -5.191 -5.539 1 96.25 349 ARG B C 1
ATOM 8008 O O . ARG B 1 349 ? 16.172 -5.227 -5.992 1 96.25 349 ARG B O 1
ATOM 8015 N N . ILE B 1 350 ? 17.938 -6.246 -5.078 1 97.12 350 ILE B N 1
ATOM 8016 C CA . ILE B 1 350 ? 17.344 -7.574 -5.129 1 97.12 350 ILE B CA 1
ATOM 8017 C C . ILE B 1 350 ? 16.016 -7.578 -4.363 1 97.12 350 ILE B C 1
ATOM 8019 O O . ILE B 1 350 ? 15 -8.039 -4.879 1 97.12 350 ILE B O 1
ATOM 8023 N N . LEU B 1 351 ? 16.047 -7.008 -3.176 1 97.88 351 LEU B N 1
ATOM 8024 C CA . LEU B 1 351 ? 14.867 -7.023 -2.312 1 97.88 351 LEU B CA 1
ATOM 8025 C C . LEU B 1 351 ? 13.727 -6.242 -2.943 1 97.88 351 LEU B C 1
ATOM 8027 O O . LEU B 1 351 ? 12.57 -6.672 -2.889 1 97.88 351 LEU B O 1
ATOM 8031 N N . PHE B 1 352 ? 14.016 -5.129 -3.516 1 98.06 352 PHE B N 1
ATOM 8032 C CA . PHE B 1 352 ? 12.977 -4.332 -4.156 1 98.06 352 PHE B CA 1
ATOM 8033 C C . PHE B 1 352 ? 12.312 -5.109 -5.289 1 98.06 352 PHE B C 1
ATOM 8035 O O . PHE B 1 352 ? 11.086 -5.148 -5.391 1 98.06 352 PHE B O 1
ATOM 8042 N N . TRP B 1 353 ? 13.109 -5.715 -6.129 1 98.31 353 TRP B N 1
ATOM 8043 C CA . TRP B 1 353 ? 12.562 -6.379 -7.309 1 98.31 353 TRP B CA 1
ATOM 8044 C C . TRP B 1 353 ? 11.812 -7.648 -6.918 1 98.31 353 TRP B C 1
ATOM 8046 O O . TRP B 1 353 ? 10.828 -8.016 -7.559 1 98.31 353 TRP B O 1
ATOM 8056 N N . VAL B 1 354 ? 12.289 -8.383 -5.828 1 98.62 354 VAL B N 1
ATOM 8057 C CA . VAL B 1 354 ? 11.5 -9.5 -5.316 1 98.62 354 VAL B CA 1
ATOM 8058 C C . VAL B 1 354 ? 10.133 -9 -4.852 1 98.62 354 VAL B C 1
ATOM 8060 O O . VAL B 1 354 ? 9.102 -9.594 -5.176 1 98.62 354 VAL B O 1
ATOM 8063 N N . LEU B 1 355 ? 10.141 -7.895 -4.105 1 98.44 355 LEU B N 1
ATOM 8064 C CA . LEU B 1 355 ? 8.898 -7.289 -3.627 1 98.44 355 LEU B CA 1
ATOM 8065 C C . LEU B 1 355 ? 8.008 -6.891 -4.793 1 98.44 355 LEU B C 1
ATOM 8067 O O . LEU B 1 355 ? 6.801 -7.164 -4.777 1 98.44 355 LEU B O 1
ATOM 8071 N N . TYR B 1 356 ? 8.609 -6.258 -5.801 1 97.69 356 TYR B N 1
ATOM 8072 C CA . TYR B 1 356 ? 7.895 -5.832 -7 1 97.69 356 TYR B CA 1
ATOM 8073 C C . TYR B 1 356 ? 7.223 -7.016 -7.68 1 97.69 356 TYR B C 1
ATOM 8075 O O . TYR B 1 356 ? 6.055 -6.934 -8.078 1 97.69 356 TYR B O 1
ATOM 8083 N N . CYS B 1 357 ? 7.906 -8.102 -7.785 1 98.25 357 CYS B N 1
ATOM 8084 C CA . CYS B 1 357 ? 7.375 -9.297 -8.43 1 98.25 357 CYS B CA 1
ATOM 8085 C C . CYS B 1 357 ? 6.266 -9.922 -7.59 1 98.25 357 CYS B C 1
ATOM 8087 O O . CYS B 1 357 ? 5.199 -10.258 -8.109 1 98.25 357 CYS B O 1
ATOM 8089 N N . PHE B 1 358 ? 6.516 -10.078 -6.297 1 98.19 358 PHE B N 1
ATOM 8090 C CA . PHE B 1 358 ? 5.543 -10.703 -5.418 1 98.19 358 PHE B CA 1
ATOM 8091 C C . PHE B 1 358 ? 4.227 -9.938 -5.426 1 98.19 358 PHE B C 1
ATOM 8093 O O . PHE B 1 358 ? 3.156 -10.531 -5.566 1 98.19 358 PHE B O 1
ATOM 8100 N N . ASP B 1 359 ? 4.359 -8.672 -5.266 1 96.94 359 ASP B N 1
ATOM 8101 C CA . ASP B 1 359 ? 3.154 -7.855 -5.199 1 96.94 359 ASP B CA 1
ATOM 8102 C C . ASP B 1 359 ? 2.396 -7.879 -6.523 1 96.94 359 ASP B C 1
ATOM 8104 O O . ASP B 1 359 ? 1.172 -8.016 -6.543 1 96.94 359 ASP B O 1
ATOM 8108 N N . SER B 1 360 ? 3.055 -7.766 -7.625 1 96.81 360 SER B N 1
ATOM 8109 C CA . SER B 1 360 ? 2.445 -7.715 -8.945 1 96.81 360 SER B CA 1
ATOM 8110 C C . SER B 1 360 ? 1.75 -9.031 -9.289 1 96.81 360 SER B C 1
ATOM 8112 O O . SER B 1 360 ? 0.586 -9.031 -9.695 1 96.81 360 SER B O 1
ATOM 8114 N N . TRP B 1 361 ? 2.48 -10.102 -9.148 1 97.25 361 TRP B N 1
ATOM 8115 C CA . TRP B 1 361 ? 1.912 -11.391 -9.531 1 97.25 361 TRP B CA 1
ATOM 8116 C C . TRP B 1 361 ? 0.783 -11.789 -8.594 1 97.25 361 TRP B C 1
ATOM 8118 O O . TRP B 1 361 ? -0.175 -12.445 -9.008 1 97.25 361 TRP B O 1
ATOM 8128 N N . PHE B 1 362 ? 0.888 -11.414 -7.281 1 96.56 362 PHE B N 1
ATOM 8129 C CA . PHE B 1 362 ? -0.225 -11.641 -6.367 1 96.56 362 PHE B CA 1
ATOM 8130 C C . PHE B 1 362 ? -1.485 -10.945 -6.863 1 96.56 362 PHE B C 1
ATOM 8132 O O . PHE B 1 362 ? -2.572 -11.523 -6.836 1 96.56 362 PHE B O 1
ATOM 8139 N N . ASN B 1 363 ? -1.316 -9.711 -7.289 1 94.75 363 ASN B N 1
ATOM 8140 C CA . ASN B 1 363 ? -2.441 -8.938 -7.801 1 94.75 363 ASN B CA 1
ATOM 8141 C C . ASN B 1 363 ? -3.006 -9.547 -9.078 1 94.75 363 ASN B C 1
ATOM 8143 O O . ASN B 1 363 ? -4.223 -9.617 -9.25 1 94.75 363 ASN B O 1
ATOM 8147 N N . ILE B 1 364 ? -2.193 -9.984 -9.945 1 94.56 364 ILE B N 1
ATOM 8148 C CA . ILE B 1 364 ? -2.629 -10.609 -11.188 1 94.56 364 ILE B CA 1
ATOM 8149 C C . ILE B 1 364 ? -3.387 -11.898 -10.883 1 94.56 364 ILE B C 1
ATOM 8151 O O . ILE B 1 364 ? -4.41 -12.188 -11.516 1 94.56 364 ILE B O 1
ATOM 8155 N N . THR B 1 365 ? -2.871 -12.633 -9.875 1 94.06 365 THR B N 1
ATOM 8156 C CA . THR B 1 365 ? -3.494 -13.898 -9.5 1 94.06 365 THR B CA 1
ATOM 8157 C C . THR B 1 365 ? -4.871 -13.656 -8.883 1 94.06 365 THR B C 1
ATOM 8159 O O . THR B 1 365 ? -5.812 -14.406 -9.156 1 94.06 365 THR B O 1
ATOM 8162 N N . THR B 1 366 ? -5.047 -12.609 -8.109 1 92.69 366 THR B N 1
ATOM 8163 C CA . THR B 1 366 ? -6.277 -12.391 -7.363 1 92.69 366 THR B CA 1
ATOM 8164 C C . THR B 1 366 ? -7.184 -11.398 -8.086 1 92.69 366 THR B C 1
ATOM 8166 O O . THR B 1 366 ? -8.375 -11.305 -7.777 1 92.69 366 THR B O 1
ATOM 8169 N N . GLY B 1 367 ? -6.621 -10.641 -8.984 1 91.69 367 GLY B N 1
ATOM 8170 C CA . GLY B 1 367 ? -7.375 -9.602 -9.656 1 91.69 367 GLY B CA 1
ATOM 8171 C C . GLY B 1 367 ? -7.469 -8.312 -8.859 1 91.69 367 GLY B C 1
ATOM 8172 O O . GLY B 1 367 ? -8.336 -7.477 -9.117 1 91.69 367 GLY B O 1
ATOM 8173 N N . ARG B 1 368 ? -6.637 -8.203 -7.828 1 92.88 368 ARG B N 1
ATOM 8174 C CA . ARG B 1 368 ? -6.586 -6.984 -7.023 1 92.88 368 ARG B CA 1
ATOM 8175 C C . ARG B 1 368 ? -5.754 -5.906 -7.707 1 92.88 368 ARG B C 1
ATOM 8177 O O . ARG B 1 368 ? -4.945 -6.207 -8.594 1 92.88 368 ARG B O 1
ATOM 8184 N N . PRO B 1 369 ? -5.949 -4.656 -7.367 1 91.88 369 PRO B N 1
ATOM 8185 C CA . PRO B 1 369 ? -5.312 -3.58 -8.133 1 91.88 369 PRO B CA 1
ATOM 8186 C C . PRO B 1 369 ? -3.809 -3.492 -7.883 1 91.88 369 PRO B C 1
ATOM 8188 O O . PRO B 1 369 ? -3.344 -3.775 -6.777 1 91.88 369 PRO B O 1
ATOM 8191 N N . SER B 1 370 ? -3.182 -3.088 -8.922 1 90.31 370 SER B N 1
ATOM 8192 C CA . SER B 1 370 ? -1.754 -2.807 -8.805 1 90.31 370 SER B CA 1
ATOM 8193 C C . SER B 1 370 ? -1.508 -1.477 -8.102 1 90.31 370 SER B C 1
ATOM 8195 O O . SER B 1 370 ? -2.031 -0.442 -8.523 1 90.31 370 SER B O 1
ATOM 8197 N N . LEU B 1 371 ? -0.686 -1.491 -7.078 1 88.25 371 LEU B N 1
ATOM 8198 C CA . LEU B 1 371 ? -0.446 -0.259 -6.332 1 88.25 371 LEU B CA 1
ATOM 8199 C C . LEU B 1 371 ? 0.9 0.35 -6.711 1 88.25 371 LEU B C 1
ATOM 8201 O O . LEU B 1 371 ? 1.08 1.567 -6.633 1 88.25 371 LEU B O 1
ATOM 8205 N N . LEU B 1 372 ? 1.791 -0.447 -7.148 1 88.62 372 LEU B N 1
ATOM 8206 C CA . LEU B 1 372 ? 3.115 0.065 -7.484 1 88.62 372 LEU B CA 1
ATOM 8207 C C . LEU B 1 372 ? 3.221 0.371 -8.977 1 88.62 372 LEU B C 1
ATOM 8209 O O . LEU B 1 372 ? 3.078 -0.527 -9.805 1 88.62 372 LEU B O 1
ATOM 8213 N N . SER B 1 373 ? 3.4 1.658 -9.25 1 84.62 373 SER B N 1
ATOM 8214 C CA . SER B 1 373 ? 3.605 2.086 -10.625 1 84.62 373 SER B CA 1
ATOM 8215 C C . SER B 1 373 ? 5.09 2.199 -10.961 1 84.62 373 SER B C 1
ATOM 8217 O O . SER B 1 373 ? 5.887 2.615 -10.117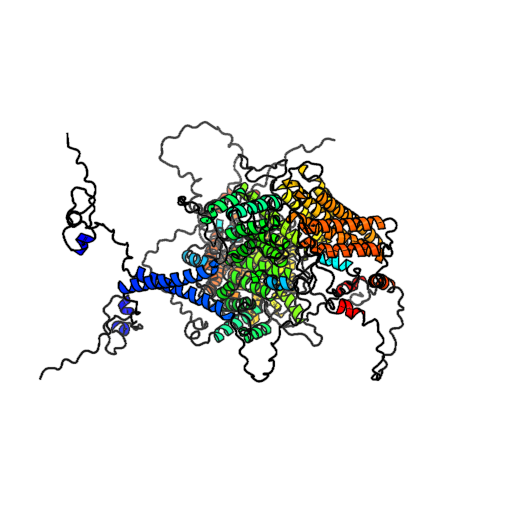 1 84.62 373 SER B O 1
ATOM 8219 N N . ASP B 1 374 ? 5.434 1.945 -12.18 1 83.75 374 ASP B N 1
ATOM 8220 C CA . ASP B 1 374 ? 6.832 1.969 -12.602 1 83.75 374 ASP B CA 1
ATOM 8221 C C . ASP B 1 374 ? 7.395 3.387 -12.562 1 83.75 374 ASP B C 1
ATOM 8223 O O . ASP B 1 374 ? 8.609 3.576 -12.5 1 83.75 374 ASP B O 1
ATOM 8227 N N . ALA B 1 375 ? 6.543 4.312 -12.57 1 79.75 375 ALA B N 1
ATOM 8228 C CA . ALA B 1 375 ? 6.984 5.703 -12.562 1 79.75 375 ALA B CA 1
ATOM 8229 C C . ALA B 1 375 ? 7.41 6.133 -11.156 1 79.75 375 ALA B C 1
ATOM 8231 O O . ALA B 1 375 ? 8.062 7.16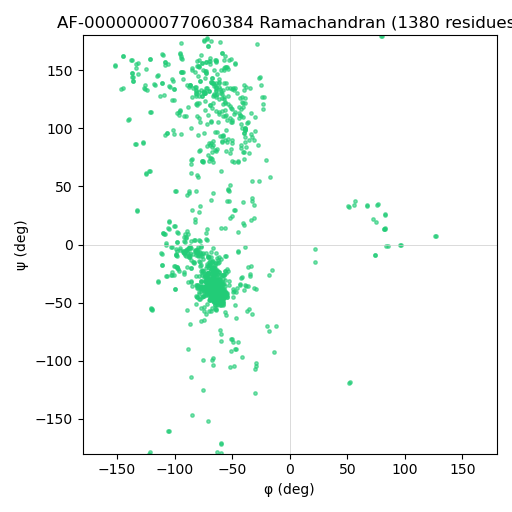8 -10.992 1 79.75 375 ALA B O 1
ATOM 8232 N N . THR B 1 376 ? 7.199 5.297 -10.195 1 83.94 376 THR B N 1
ATOM 8233 C CA . THR B 1 376 ? 7.379 5.715 -8.812 1 83.94 376 THR B CA 1
ATOM 8234 C C . THR B 1 376 ? 8.734 5.262 -8.281 1 83.94 376 THR B C 1
ATOM 8236 O O . THR B 1 376 ? 9.094 5.559 -7.141 1 83.94 376 THR B O 1
ATOM 8239 N N . PHE B 1 377 ? 9.492 4.504 -9.086 1 90.69 377 PHE B N 1
ATOM 8240 C CA . PHE B 1 377 ? 10.766 4.016 -8.578 1 90.69 377 PHE B CA 1
ATOM 8241 C C . PHE B 1 377 ? 11.852 4.129 -9.641 1 90.69 377 PHE B C 1
ATOM 8243 O O . PHE B 1 377 ? 11.555 4.227 -10.828 1 90.69 377 PHE B O 1
ATOM 8250 N N . ASP B 1 378 ? 13.094 4.148 -9.234 1 91.19 378 ASP B N 1
ATOM 8251 C CA . ASP B 1 378 ? 14.227 4.23 -10.141 1 91.19 378 ASP B CA 1
ATOM 8252 C C . ASP B 1 378 ? 15.289 3.193 -9.789 1 91.19 378 ASP B C 1
ATOM 8254 O O . ASP B 1 378 ? 16.484 3.43 -9.984 1 91.19 378 ASP B O 1
ATOM 8258 N N . VAL B 1 379 ? 14.93 2.102 -9.258 1 95.81 379 VAL B N 1
ATOM 8259 C CA . VAL B 1 379 ? 15.844 1.063 -8.797 1 95.81 379 VAL B CA 1
ATOM 8260 C C . VAL B 1 379 ? 16.422 0.311 -9.992 1 95.81 379 VAL B C 1
ATOM 8262 O O . VAL B 1 379 ? 15.68 -0.151 -10.859 1 95.81 379 VAL B O 1
ATOM 8265 N N . ARG B 1 380 ? 17.672 0.147 -10.039 1 94.62 380 ARG B N 1
ATOM 8266 C CA . ARG B 1 380 ? 18.344 -0.575 -11.117 1 94.62 380 ARG B CA 1
ATOM 8267 C C . ARG B 1 380 ? 18.172 -2.082 -10.953 1 94.62 380 ARG B C 1
ATOM 8269 O O . ARG B 1 380 ? 17.969 -2.57 -9.836 1 94.62 380 ARG B O 1
ATOM 8276 N N . MET B 1 381 ? 18.297 -2.832 -12.078 1 95.75 381 MET B N 1
ATOM 8277 C CA . MET B 1 381 ? 18.281 -4.289 -12.031 1 95.75 381 MET B CA 1
ATOM 8278 C C . MET B 1 381 ? 19.516 -4.828 -11.312 1 95.75 381 MET B C 1
ATOM 8280 O O . MET B 1 381 ? 20.609 -4.293 -11.469 1 95.75 381 MET B O 1
ATOM 8284 N N . PRO B 1 382 ? 19.328 -5.832 -10.492 1 95.12 382 PRO B N 1
ATOM 8285 C CA . PRO B 1 382 ? 20.516 -6.453 -9.898 1 95.12 382 PRO B CA 1
ATOM 8286 C C . PRO B 1 382 ? 21.422 -7.117 -10.93 1 95.12 382 PRO B C 1
ATOM 8288 O O . PRO B 1 382 ? 20.969 -7.438 -12.031 1 95.12 382 PRO B O 1
ATOM 8291 N N . HIS B 1 383 ? 22.672 -7.266 -10.555 1 94.44 383 HIS B N 1
ATOM 8292 C CA . HIS B 1 383 ? 23.609 -8.031 -11.367 1 94.44 383 HIS B CA 1
ATOM 8293 C C . HIS B 1 383 ? 23.391 -9.531 -11.18 1 94.44 383 HIS B C 1
ATOM 8295 O O . HIS B 1 383 ? 23.031 -9.984 -10.094 1 94.44 383 HIS B O 1
ATOM 8301 N N . ASN B 1 384 ? 23.516 -10.273 -12.344 1 96.06 384 ASN B N 1
ATOM 8302 C CA . ASN B 1 384 ? 23.578 -11.727 -12.195 1 96.06 384 ASN B CA 1
ATOM 8303 C C . ASN B 1 384 ? 24.875 -12.172 -11.531 1 96.06 384 ASN B C 1
ATOM 8305 O O . ASN B 1 384 ? 25.766 -12.68 -12.195 1 96.06 384 ASN B O 1
ATOM 8309 N N . ALA B 1 385 ? 24.938 -11.938 -10.25 1 93.06 385 ALA B N 1
ATOM 8310 C CA . ALA B 1 385 ? 26.156 -12.203 -9.492 1 93.06 385 ALA B CA 1
ATOM 8311 C C . ALA B 1 385 ? 25.828 -12.883 -8.164 1 93.06 385 ALA B C 1
ATOM 8313 O O . ALA B 1 385 ? 24.75 -12.688 -7.602 1 93.06 385 ALA B O 1
ATOM 8314 N N . GLU B 1 386 ? 26.75 -13.75 -7.867 1 86 386 GLU B N 1
ATOM 8315 C CA . GLU B 1 386 ? 26.609 -14.344 -6.539 1 86 386 GLU B CA 1
ATOM 8316 C C . GLU B 1 386 ? 26.906 -13.328 -5.441 1 86 386 GLU B C 1
ATOM 8318 O O . GLU B 1 386 ? 27.594 -12.336 -5.68 1 86 386 GLU B O 1
ATOM 8323 N N . GLU B 1 387 ? 26.406 -13.625 -4.355 1 75.38 387 GLU B N 1
ATOM 8324 C CA . GLU B 1 387 ? 26.625 -12.711 -3.238 1 75.38 387 GLU B CA 1
ATOM 8325 C C . GLU B 1 387 ? 28.109 -12.641 -2.883 1 75.38 387 GLU B C 1
ATOM 8327 O O . GLU B 1 387 ? 28.797 -13.672 -2.811 1 75.38 387 GLU B O 1
ATOM 8332 N N . GLY B 1 388 ? 28.672 -11.578 -2.787 1 72.06 388 GLY B N 1
ATOM 8333 C CA . GLY B 1 388 ? 30.062 -11.406 -2.414 1 72.06 388 GLY B CA 1
ATOM 8334 C C . GLY B 1 388 ? 30.984 -11.25 -3.609 1 72.06 388 GLY B C 1
ATOM 8335 O O . GLY B 1 388 ? 32.188 -11.086 -3.449 1 72.06 388 GLY B O 1
ATOM 8336 N N . SER B 1 389 ? 30.297 -11.32 -4.727 1 80 389 SER B N 1
ATOM 8337 C CA . SER B 1 389 ? 31.141 -11.258 -5.918 1 80 389 SER B CA 1
ATOM 8338 C C . SER B 1 389 ? 31.547 -9.828 -6.246 1 80 389 SER B C 1
ATOM 8340 O O . SER B 1 389 ? 30.984 -9.219 -7.168 1 80 389 SER B O 1
ATOM 8342 N N . VAL B 1 390 ? 32.188 -9.102 -5.375 1 79.94 390 VAL B N 1
ATOM 8343 C CA . VAL B 1 390 ? 32.688 -7.75 -5.629 1 79.94 390 VAL B CA 1
ATOM 8344 C C . VAL B 1 390 ? 34.188 -7.797 -5.938 1 79.94 390 VAL B C 1
ATOM 8346 O O . VAL B 1 390 ? 34.938 -8.469 -5.234 1 79.94 390 VAL B O 1
ATOM 8349 N N . ASP B 1 391 ? 34.438 -7.254 -7.062 1 78.44 391 ASP B N 1
ATOM 8350 C CA . ASP B 1 391 ? 35.844 -7.258 -7.414 1 78.44 391 ASP B CA 1
ATOM 8351 C C . ASP B 1 391 ? 36.625 -6.266 -6.551 1 78.44 391 ASP B C 1
ATOM 8353 O O . ASP B 1 391 ? 36.062 -5.621 -5.668 1 78.44 391 ASP B O 1
ATOM 8357 N N . GLU B 1 392 ? 37.906 -6.281 -6.793 1 72.5 392 GLU B N 1
ATOM 8358 C CA . GLU B 1 392 ? 38.812 -5.469 -5.988 1 72.5 392 GLU B CA 1
ATOM 8359 C C . GLU B 1 392 ? 38.5 -3.984 -6.113 1 72.5 392 GLU B C 1
ATOM 8361 O O . GLU B 1 392 ? 38.719 -3.207 -5.188 1 72.5 392 GLU B O 1
ATOM 8366 N N . ALA B 1 393 ? 37.875 -3.65 -7.184 1 72.5 393 ALA B N 1
ATOM 8367 C CA . ALA B 1 393 ? 37.531 -2.25 -7.41 1 72.5 393 ALA B CA 1
ATOM 8368 C C . ALA B 1 393 ? 36.156 -1.926 -6.852 1 72.5 393 ALA B C 1
ATOM 8370 O O . ALA B 1 393 ? 35.688 -0.799 -6.988 1 72.5 393 ALA B O 1
ATOM 8371 N N . GLY B 1 394 ? 35.625 -2.934 -6.266 1 76.44 394 GLY B N 1
ATOM 8372 C CA . GLY B 1 394 ? 34.312 -2.719 -5.648 1 76.44 394 GLY B CA 1
ATOM 8373 C C . GLY B 1 394 ? 33.188 -2.801 -6.637 1 76.44 394 GLY B C 1
ATOM 8374 O O . GLY B 1 394 ? 32.094 -2.285 -6.375 1 76.44 394 GLY B O 1
ATOM 8375 N N . ARG B 1 395 ? 33.531 -3.34 -7.859 1 81.19 395 ARG B N 1
ATOM 8376 C CA . ARG B 1 395 ? 32.5 -3.426 -8.906 1 81.19 395 ARG B CA 1
ATOM 8377 C C . ARG B 1 395 ? 31.969 -4.844 -9.023 1 81.19 395 ARG B C 1
ATOM 8379 O O . ARG B 1 395 ? 32.688 -5.816 -8.797 1 81.19 395 ARG B O 1
ATOM 8386 N N . MET B 1 396 ? 30.656 -4.867 -9.266 1 87.44 396 MET B N 1
ATOM 8387 C CA . MET B 1 396 ? 29.984 -6.145 -9.5 1 87.44 396 MET B CA 1
ATOM 8388 C C . MET B 1 396 ? 29.75 -6.371 -10.992 1 87.44 396 MET B C 1
ATOM 8390 O O . MET B 1 396 ? 29.406 -5.438 -11.719 1 87.44 396 MET B O 1
ATOM 8394 N N . SER B 1 397 ? 30.094 -7.633 -11.43 1 85.5 397 SER B N 1
ATOM 8395 C CA . SER B 1 397 ? 29.891 -7.969 -12.836 1 85.5 397 SER B CA 1
ATOM 8396 C C . SER B 1 397 ? 28.969 -9.172 -12.992 1 85.5 397 SER B C 1
ATOM 8398 O O . SER B 1 397 ? 28.859 -9.992 -12.078 1 85.5 397 SER B O 1
ATOM 8400 N N . ASP B 1 398 ? 28.406 -9.297 -14.156 1 91.12 398 ASP B N 1
ATOM 8401 C CA . ASP B 1 398 ? 27.453 -10.359 -14.43 1 91.12 398 ASP B CA 1
ATOM 8402 C C . ASP B 1 398 ? 28.172 -11.672 -14.75 1 91.12 398 ASP B C 1
ATOM 8404 O O . ASP B 1 398 ? 29.109 -11.688 -15.539 1 91.12 398 ASP B O 1
ATOM 8408 N N . ALA B 1 399 ? 27.719 -12.695 -14.109 1 91.94 399 ALA B N 1
ATOM 8409 C CA . ALA B 1 399 ? 28.203 -14.039 -14.406 1 91.94 399 ALA B CA 1
ATOM 8410 C C . ALA B 1 399 ? 27.547 -14.602 -15.664 1 91.94 399 ALA B C 1
ATOM 8412 O O . ALA B 1 399 ? 26.422 -14.242 -15.992 1 91.94 399 ALA B O 1
ATOM 8413 N N . ALA B 1 400 ? 28.234 -15.516 -16.344 1 90.12 400 ALA B N 1
ATOM 8414 C CA . ALA B 1 400 ? 27.719 -16.156 -17.547 1 90.12 400 ALA B CA 1
ATOM 8415 C C . ALA B 1 400 ? 26.891 -17.391 -17.219 1 90.12 400 ALA B C 1
ATOM 8417 O O . ALA B 1 400 ? 26.172 -17.906 -18.078 1 90.12 400 ALA B O 1
ATOM 8418 N N . ALA B 1 401 ? 26.938 -17.781 -16.047 1 93.56 401 ALA B N 1
ATOM 8419 C CA . ALA B 1 401 ? 26.219 -18.953 -15.555 1 93.56 401 ALA B CA 1
ATOM 8420 C C . ALA B 1 401 ? 25.078 -18.547 -14.617 1 93.56 401 ALA B C 1
ATOM 8422 O O . ALA B 1 401 ? 25.031 -17.406 -14.156 1 93.56 401 ALA B O 1
ATOM 8423 N N . PRO B 1 402 ? 24.141 -19.516 -14.391 1 95.56 402 PRO B N 1
ATOM 8424 C CA . PRO B 1 402 ? 23.047 -19.172 -13.484 1 95.56 402 PRO B CA 1
ATOM 8425 C C . PRO B 1 402 ? 23.516 -18.891 -12.062 1 95.56 402 PRO B C 1
ATOM 8427 O O . PRO B 1 402 ? 24.422 -19.562 -11.562 1 95.56 402 PRO B O 1
ATOM 8430 N N . THR B 1 403 ? 23.031 -17.859 -11.5 1 95.88 403 THR B N 1
ATOM 8431 C CA . THR B 1 403 ? 23.203 -17.516 -10.094 1 95.88 403 THR B CA 1
ATOM 8432 C C . THR B 1 403 ? 21.844 -17.406 -9.398 1 95.88 403 THR B C 1
ATOM 8434 O O . THR B 1 403 ? 20.797 -17.562 -10.031 1 95.88 403 THR B O 1
ATOM 8437 N N . THR B 1 404 ? 21.844 -17.078 -8.133 1 94.19 404 THR B N 1
ATOM 8438 C CA . THR B 1 404 ? 20.594 -16.953 -7.371 1 94.19 404 THR B CA 1
ATOM 8439 C C . THR B 1 404 ? 19.812 -15.727 -7.82 1 94.19 404 THR B C 1
ATOM 8441 O O . THR B 1 404 ? 18.641 -15.586 -7.5 1 94.19 404 THR B O 1
ATOM 8444 N N . CYS B 1 405 ? 20.406 -14.859 -8.625 1 96.19 405 CYS B N 1
ATOM 8445 C CA . CYS B 1 405 ? 19.75 -13.641 -9.07 1 96.19 405 CYS B CA 1
ATOM 8446 C C . CYS B 1 405 ? 19.156 -13.812 -10.461 1 96.19 405 CYS B C 1
ATOM 8448 O O . CYS B 1 405 ? 18.375 -12.969 -10.922 1 96.19 405 CYS B O 1
ATOM 8450 N N . SER B 1 406 ? 19.469 -14.914 -11.148 1 97.19 406 SER B N 1
ATOM 8451 C CA . SER B 1 406 ? 19.109 -15.102 -12.547 1 97.19 406 SER B CA 1
ATOM 8452 C C . SER B 1 406 ? 17.594 -15.086 -12.727 1 97.19 406 SER B C 1
ATOM 8454 O O . SER B 1 406 ? 17.078 -14.406 -13.625 1 97.19 406 SER B O 1
ATOM 8456 N N . VAL B 1 407 ? 16.906 -15.789 -11.852 1 97.69 407 VAL B N 1
ATOM 8457 C CA . VAL B 1 407 ? 15.461 -15.93 -11.984 1 97.69 407 VAL B CA 1
ATOM 8458 C C . VAL B 1 407 ? 14.789 -14.578 -11.727 1 97.69 407 VAL B C 1
ATOM 8460 O O . VAL B 1 407 ? 13.914 -14.164 -12.484 1 97.69 407 VAL B O 1
ATOM 8463 N N . ILE B 1 408 ? 15.227 -13.891 -10.648 1 97.44 408 ILE B N 1
ATOM 8464 C CA . ILE B 1 408 ? 14.555 -12.656 -10.266 1 97.44 408 ILE B CA 1
ATOM 8465 C C . ILE B 1 408 ? 14.797 -11.594 -11.336 1 97.44 408 ILE B C 1
ATOM 8467 O O . ILE B 1 408 ? 13.922 -10.758 -11.602 1 97.44 408 ILE B O 1
ATOM 8471 N N . ILE B 1 409 ? 15.914 -11.594 -11.953 1 97.75 409 ILE B N 1
ATOM 8472 C CA . ILE B 1 409 ? 16.188 -10.648 -13.023 1 97.75 409 ILE B CA 1
ATOM 8473 C C . ILE B 1 409 ? 15.242 -10.898 -14.195 1 97.75 409 ILE B C 1
ATOM 8475 O O . ILE B 1 409 ? 14.617 -9.969 -14.703 1 97.75 409 ILE B O 1
ATOM 8479 N N . ALA B 1 410 ? 15.133 -12.156 -14.602 1 98.12 410 ALA B N 1
ATOM 8480 C CA . ALA B 1 410 ? 14.242 -12.516 -15.703 1 98.12 410 ALA B CA 1
ATOM 8481 C C . ALA B 1 410 ? 12.789 -12.203 -15.359 1 98.12 410 ALA B C 1
ATOM 8483 O O . ALA B 1 410 ? 12.055 -11.656 -16.188 1 98.12 410 ALA B O 1
ATOM 8484 N N . LEU B 1 411 ? 12.438 -12.516 -14.164 1 98.19 411 LEU B N 1
ATOM 8485 C CA . LEU B 1 411 ? 11.062 -12.32 -13.727 1 98.19 411 LEU B CA 1
ATOM 8486 C C . LEU B 1 411 ? 10.734 -10.836 -13.594 1 98.19 411 LEU B C 1
ATOM 8488 O O . LEU B 1 411 ? 9.609 -10.414 -13.875 1 98.19 411 LEU B O 1
ATOM 8492 N N . ALA B 1 412 ? 11.648 -10.07 -13.055 1 97.81 412 ALA B N 1
ATOM 8493 C CA . ALA B 1 412 ? 11.43 -8.633 -12.914 1 97.81 412 ALA B CA 1
ATOM 8494 C C . ALA B 1 412 ? 11.125 -7.996 -14.266 1 97.81 412 ALA B C 1
ATOM 8496 O O . ALA B 1 412 ? 10.203 -7.188 -14.383 1 97.81 412 ALA B O 1
ATOM 8497 N N . ARG B 1 413 ? 11.812 -8.367 -15.234 1 97.38 413 ARG B N 1
ATOM 8498 C CA . ARG B 1 413 ? 11.594 -7.832 -16.578 1 97.38 413 ARG B CA 1
ATOM 8499 C C . ARG B 1 413 ? 10.258 -8.289 -17.141 1 97.38 413 ARG B C 1
ATOM 8501 O O . ARG B 1 413 ? 9.547 -7.512 -17.781 1 97.38 413 ARG B O 1
ATOM 8508 N N . LEU B 1 414 ? 9.961 -9.539 -16.938 1 98.38 414 LEU B N 1
ATOM 8509 C CA . LEU B 1 414 ? 8.664 -10.047 -17.359 1 98.38 414 LEU B CA 1
ATOM 8510 C C . LEU B 1 414 ? 7.531 -9.344 -16.625 1 98.38 414 LEU B C 1
ATOM 8512 O O . LEU B 1 414 ? 6.473 -9.078 -17.188 1 98.38 414 LEU B O 1
ATOM 8516 N N . THR B 1 415 ? 7.746 -9.102 -15.336 1 97.94 415 THR B N 1
ATOM 8517 C CA . THR B 1 415 ? 6.73 -8.5 -14.484 1 97.94 415 THR B CA 1
ATOM 8518 C C . THR B 1 415 ? 6.387 -7.09 -14.969 1 97.94 415 THR B C 1
ATOM 8520 O O . THR B 1 415 ? 5.23 -6.668 -14.891 1 97.94 415 THR B O 1
ATOM 8523 N N . LYS B 1 416 ? 7.332 -6.336 -15.43 1 96.44 416 LYS B N 1
ATOM 8524 C CA . LYS B 1 416 ? 7.051 -5.023 -16 1 96.44 416 LYS B CA 1
ATOM 8525 C C . LYS B 1 416 ? 6.07 -5.133 -17.172 1 96.44 416 LYS B C 1
ATOM 8527 O O . LYS B 1 416 ? 5.145 -4.328 -17.281 1 96.44 416 LYS B O 1
ATOM 8532 N N . ILE B 1 417 ? 6.273 -6.125 -18 1 97.38 417 ILE B N 1
ATOM 8533 C CA . ILE B 1 417 ? 5.371 -6.367 -19.125 1 97.38 417 ILE B CA 1
ATOM 8534 C C . ILE B 1 417 ? 4.004 -6.805 -18.594 1 97.38 417 ILE B C 1
ATOM 8536 O O . ILE B 1 417 ? 2.969 -6.344 -19.078 1 97.38 417 ILE B O 1
ATOM 8540 N N . ALA B 1 418 ? 4.074 -7.715 -17.625 1 97.88 418 ALA B N 1
ATOM 8541 C CA . ALA B 1 418 ? 2.84 -8.234 -17.047 1 97.88 418 ALA B CA 1
ATOM 8542 C C . ALA B 1 418 ? 1.992 -7.109 -16.453 1 97.88 418 ALA B C 1
ATOM 8544 O O . ALA B 1 418 ? 0.767 -7.113 -16.594 1 97.88 418 ALA B O 1
ATOM 8545 N N . ASN B 1 419 ? 2.621 -6.195 -15.789 1 95.44 419 ASN B N 1
ATOM 8546 C CA . ASN B 1 419 ? 1.896 -5.07 -15.211 1 95.44 419 ASN B CA 1
ATOM 8547 C C . ASN B 1 419 ? 1.276 -4.188 -16.297 1 95.44 419 ASN B C 1
ATOM 8549 O O . ASN B 1 419 ? 0.188 -3.641 -16.109 1 95.44 419 ASN B O 1
ATOM 8553 N N . LYS B 1 420 ? 1.964 -3.984 -17.344 1 94.19 420 LYS B N 1
ATOM 8554 C CA . LYS B 1 420 ? 1.389 -3.24 -18.469 1 94.19 420 LYS B CA 1
ATOM 8555 C C . LYS B 1 420 ? 0.145 -3.938 -19 1 94.19 420 LYS B C 1
ATOM 8557 O O . LYS B 1 420 ? -0.892 -3.301 -19.203 1 94.19 420 LYS B O 1
ATOM 8562 N N . VAL B 1 421 ? 0.25 -5.25 -19.266 1 96 421 VAL B N 1
ATOM 8563 C CA . VAL B 1 421 ? -0.88 -6.043 -19.734 1 96 421 VAL B CA 1
ATOM 8564 C C . VAL B 1 421 ? -2.031 -5.953 -18.734 1 96 421 VAL B C 1
ATOM 8566 O O . VAL B 1 421 ? -3.186 -5.766 -19.125 1 96 421 VAL B O 1
ATOM 8569 N N . TYR B 1 422 ? -1.68 -6.07 -17.5 1 94.88 422 TYR B N 1
ATOM 8570 C CA . TYR B 1 422 ? -2.668 -6.105 -16.438 1 94.88 422 TYR B CA 1
ATOM 8571 C C . TYR B 1 422 ? -3.412 -4.777 -16.344 1 94.88 422 TYR B C 1
ATOM 8573 O O . TYR B 1 422 ? -4.645 -4.754 -16.266 1 94.88 422 TYR B O 1
ATOM 8581 N N . ASN B 1 423 ? -2.715 -3.699 -16.359 1 90.88 423 ASN B N 1
ATOM 8582 C CA . ASN B 1 423 ? -3.305 -2.385 -16.141 1 90.88 423 ASN B CA 1
ATOM 8583 C C . ASN B 1 423 ? -3.977 -1.849 -17.406 1 90.88 423 ASN B C 1
ATOM 8585 O O . ASN B 1 423 ? -5.031 -1.211 -17.328 1 90.88 423 ASN B O 1
ATOM 8589 N N . GLU B 1 424 ? -3.467 -2.115 -18.547 1 90.94 424 GLU B N 1
ATOM 8590 C CA . GLU B 1 424 ? -3.932 -1.461 -19.766 1 90.94 424 GLU B CA 1
ATOM 8591 C C . GLU B 1 424 ? -4.926 -2.338 -20.531 1 90.94 424 GLU B C 1
ATOM 8593 O O . GLU B 1 424 ? -5.668 -1.853 -21.375 1 90.94 424 GLU B O 1
ATOM 8598 N N . LEU B 1 425 ? -4.895 -3.609 -20.25 1 92.62 425 LEU B N 1
ATOM 8599 C CA . LEU B 1 425 ? -5.781 -4.488 -21 1 92.62 425 LEU B CA 1
ATOM 8600 C C . LEU B 1 425 ? -6.742 -5.223 -20.078 1 92.62 425 LEU B C 1
ATOM 8602 O O . LEU B 1 425 ? -7.961 -5.121 -20.219 1 92.62 425 LEU B O 1
ATOM 8606 N N . ILE B 1 426 ? -6.199 -5.914 -19.094 1 91.69 426 ILE B N 1
ATOM 8607 C CA . ILE B 1 426 ? -7.016 -6.789 -18.25 1 91.69 426 ILE B CA 1
ATOM 8608 C C . ILE B 1 426 ? -7.949 -5.949 -17.391 1 91.69 426 ILE B C 1
ATOM 8610 O O . ILE B 1 426 ? -9.148 -6.23 -17.297 1 91.69 426 ILE B O 1
ATOM 8614 N N . CYS B 1 427 ? -7.418 -4.875 -16.766 1 88.06 427 CYS B N 1
ATOM 8615 C CA . CYS B 1 427 ? -8.211 -4.062 -15.852 1 88.06 427 CYS B CA 1
ATOM 8616 C C . CYS B 1 427 ? -8.898 -2.924 -16.594 1 88.06 427 CYS B C 1
ATOM 8618 O O . CYS B 1 427 ? -9.734 -2.221 -16.016 1 88.06 427 CYS B O 1
ATOM 8620 N N . ALA B 1 428 ? -8.586 -2.779 -17.859 1 85.25 428 ALA B N 1
ATOM 8621 C CA . ALA B 1 428 ? -9.18 -1.689 -18.625 1 85.25 428 ALA B CA 1
ATOM 8622 C C . ALA B 1 428 ? -10.656 -1.957 -18.906 1 85.25 428 ALA B C 1
ATOM 8624 O O . ALA B 1 428 ? -11.039 -3.092 -19.203 1 85.25 428 ALA B O 1
ATOM 8625 N N . GLY B 1 429 ? -11.461 -0.966 -18.703 1 78.62 429 GLY B N 1
ATOM 8626 C CA . GLY B 1 429 ? -12.867 -1.086 -19.047 1 78.62 429 GLY B CA 1
ATOM 8627 C C . GLY B 1 429 ? -13.117 -1.18 -20.531 1 78.62 429 GLY B C 1
ATOM 8628 O O . GLY B 1 429 ? -14 -1.917 -20.984 1 78.62 429 GLY B O 1
ATOM 8629 N N . SER B 1 430 ? -12.438 -0.35 -21.266 1 82.56 430 SER B N 1
ATOM 8630 C CA . SER B 1 430 ? -12.516 -0.351 -22.734 1 82.56 430 SER B CA 1
ATOM 8631 C C . SER B 1 430 ? -11.141 -0.214 -23.359 1 82.56 430 SER B C 1
ATOM 8633 O O . SER B 1 430 ? -10.25 0.415 -22.781 1 82.56 430 SER B O 1
ATOM 8635 N N . CYS B 1 431 ? -11.008 -1.001 -24.453 1 87.81 431 CYS B N 1
ATOM 8636 C CA . CYS B 1 431 ? -9.758 -0.951 -25.203 1 87.81 431 CYS B CA 1
ATOM 8637 C C . CYS B 1 431 ? -10.031 -0.864 -26.703 1 87.81 431 CYS B C 1
ATOM 8639 O O . CYS B 1 431 ? -9.992 -1.876 -27.406 1 87.81 431 CYS B O 1
ATOM 8641 N N . PRO B 1 432 ? -10.211 0.382 -27.188 1 85.06 432 PRO B N 1
ATOM 8642 C CA . PRO B 1 432 ? -10.578 0.534 -28.594 1 85.06 432 PRO B CA 1
ATOM 8643 C C . PRO B 1 432 ? -9.484 0.024 -29.547 1 85.06 432 PRO B C 1
ATOM 8645 O O . PRO B 1 432 ? -9.797 -0.5 -30.625 1 85.06 432 PRO B O 1
ATOM 8648 N N . ASP B 1 433 ? -8.25 0.123 -29.203 1 91.44 433 ASP B N 1
ATOM 8649 C CA . ASP B 1 433 ? -7.152 -0.34 -30.047 1 91.44 433 ASP B CA 1
ATOM 8650 C C . ASP B 1 433 ? -6.648 -1.708 -29.594 1 91.44 433 ASP B C 1
ATOM 8652 O O . ASP B 1 433 ? -5.441 -1.932 -29.5 1 91.44 433 ASP B O 1
ATOM 8656 N N . VAL B 1 434 ? -7.586 -2.623 -29.344 1 93.81 434 VAL B N 1
ATOM 8657 C CA . VAL B 1 434 ? -7.258 -3.908 -28.734 1 93.81 434 VAL B CA 1
ATOM 8658 C C . VAL B 1 434 ? -6.395 -4.73 -29.688 1 93.81 434 VAL B C 1
ATOM 8660 O O . VAL B 1 434 ? -5.5 -5.461 -29.266 1 93.81 434 VAL B O 1
ATOM 8663 N N . ASP B 1 435 ? -6.586 -4.684 -31.016 1 91.75 435 ASP B N 1
ATOM 8664 C CA . ASP B 1 435 ? -5.801 -5.441 -31.984 1 91.75 435 ASP B CA 1
ATOM 8665 C C . ASP B 1 435 ? -4.328 -5.031 -31.938 1 91.75 435 ASP B C 1
ATOM 8667 O O . ASP B 1 435 ? -3.445 -5.883 -31.812 1 91.75 435 ASP B O 1
ATOM 8671 N N . HIS B 1 436 ? -4.191 -3.734 -31.984 1 92.94 436 HIS B N 1
ATOM 8672 C CA . HIS B 1 436 ? -2.83 -3.209 -31.953 1 92.94 436 HIS B CA 1
ATOM 8673 C C . HIS B 1 436 ? -2.158 -3.486 -30.609 1 92.94 436 HIS B C 1
ATOM 8675 O O . HIS B 1 436 ? -0.999 -3.902 -30.578 1 92.94 436 HIS B O 1
ATOM 8681 N N . GLN B 1 437 ? -2.842 -3.275 -29.547 1 94.12 437 GLN B N 1
ATOM 8682 C CA . GLN B 1 437 ? -2.291 -3.484 -28.203 1 94.12 437 GLN B CA 1
ATOM 8683 C C . GLN B 1 437 ? -1.91 -4.945 -27.984 1 94.12 437 GLN B C 1
ATOM 8685 O O . GLN B 1 437 ? -0.889 -5.242 -27.359 1 94.12 437 GLN B O 1
ATOM 8690 N N . THR B 1 438 ? -2.783 -5.855 -28.516 1 96.12 438 THR B N 1
ATOM 8691 C CA . THR B 1 438 ? -2.51 -7.281 -28.375 1 96.12 438 THR B CA 1
ATOM 8692 C C . THR B 1 438 ? -1.206 -7.652 -29.078 1 96.12 438 THR B C 1
ATOM 8694 O O . THR B 1 438 ? -0.368 -8.359 -28.516 1 96.12 438 THR B O 1
ATOM 8697 N N . VAL B 1 439 ? -1.057 -7.148 -30.266 1 94.94 439 VAL B N 1
ATOM 8698 C CA . VAL B 1 439 ? 0.133 -7.453 -31.047 1 94.94 439 VAL B CA 1
ATOM 8699 C C . VAL B 1 439 ? 1.371 -6.887 -30.359 1 94.94 439 VAL B C 1
ATOM 8701 O O . VAL B 1 439 ? 2.398 -7.559 -30.266 1 94.94 439 VAL B O 1
ATOM 8704 N N . VAL B 1 440 ? 1.25 -5.668 -29.906 1 95.75 440 VAL B N 1
ATOM 8705 C CA . VAL B 1 440 ? 2.369 -4.996 -29.266 1 95.75 440 VAL B CA 1
ATOM 8706 C C . VAL B 1 440 ? 2.768 -5.762 -28 1 95.75 440 VAL B C 1
ATOM 8708 O O . VAL B 1 440 ? 3.953 -6.008 -27.766 1 95.75 440 VAL B O 1
ATOM 8711 N N . MET B 1 441 ? 1.857 -6.156 -27.234 1 96.44 441 MET B N 1
ATOM 8712 C CA . MET B 1 441 ? 2.135 -6.832 -25.969 1 96.44 441 MET B CA 1
ATOM 8713 C C . MET B 1 441 ? 2.684 -8.234 -26.203 1 96.44 441 MET B C 1
ATOM 8715 O O . MET B 1 441 ? 3.553 -8.695 -25.469 1 96.44 441 MET B O 1
ATOM 8719 N N . GLU B 1 442 ? 2.193 -8.953 -27.188 1 96.69 442 GLU B N 1
ATOM 8720 C CA . GLU B 1 442 ? 2.762 -10.25 -27.531 1 96.69 442 GLU B CA 1
ATOM 8721 C C . GLU B 1 442 ? 4.207 -10.109 -28.016 1 96.69 442 GLU B C 1
ATOM 8723 O O . GLU B 1 442 ? 5.055 -10.945 -27.688 1 96.69 442 GLU B O 1
ATOM 8728 N N . HIS B 1 443 ? 4.406 -9.031 -28.75 1 96.31 443 HIS B N 1
ATOM 8729 C CA . HIS B 1 443 ? 5.77 -8.773 -29.203 1 96.31 443 HIS B CA 1
ATOM 8730 C C . HIS B 1 443 ? 6.688 -8.469 -28.016 1 96.31 443 HIS B C 1
ATOM 8732 O O . HIS B 1 443 ? 7.863 -8.852 -28.031 1 96.31 443 HIS B O 1
ATOM 8738 N N . MET B 1 444 ? 6.172 -7.762 -27.047 1 97.06 444 MET B N 1
ATOM 8739 C CA . MET B 1 444 ? 6.957 -7.477 -25.859 1 97.06 444 MET B CA 1
ATOM 8740 C C . MET B 1 444 ? 7.363 -8.766 -25.141 1 97.06 444 MET B C 1
ATOM 8742 O O . MET B 1 444 ? 8.508 -8.906 -24.703 1 97.06 444 MET B O 1
ATOM 8746 N N . ILE B 1 445 ? 6.461 -9.742 -25.031 1 97.75 445 ILE B N 1
ATOM 8747 C CA . ILE B 1 445 ? 6.738 -11.016 -24.391 1 97.75 445 ILE B CA 1
ATOM 8748 C C . ILE B 1 445 ? 7.754 -11.805 -25.219 1 97.75 445 ILE B C 1
ATOM 8750 O O . ILE B 1 445 ? 8.688 -12.391 -24.656 1 97.75 445 ILE B O 1
ATOM 8754 N N . GLN B 1 446 ? 7.609 -11.742 -26.516 1 96.19 446 GLN B N 1
ATOM 8755 C CA . GLN B 1 446 ? 8.523 -12.453 -27.406 1 96.19 446 GLN B CA 1
ATOM 8756 C C . GLN B 1 446 ? 9.93 -11.859 -27.328 1 96.19 446 GLN B C 1
ATOM 8758 O O . GLN B 1 446 ? 10.922 -12.594 -27.312 1 96.19 446 GLN B O 1
ATOM 8763 N N . ASN B 1 447 ? 9.961 -10.508 -27.328 1 95.69 447 ASN B N 1
ATOM 8764 C CA . ASN B 1 447 ? 11.25 -9.836 -27.219 1 95.69 447 ASN B CA 1
ATOM 8765 C C . ASN B 1 447 ? 11.93 -10.148 -25.875 1 95.69 447 ASN B C 1
ATOM 8767 O O . ASN B 1 447 ? 13.148 -10.328 -25.828 1 95.69 447 ASN B O 1
ATOM 8771 N N . TRP B 1 448 ? 11.203 -10.18 -24.859 1 97.38 448 TRP B N 1
ATOM 8772 C CA . TRP B 1 448 ? 11.711 -10.562 -23.547 1 97.38 448 TRP B CA 1
ATOM 8773 C C . TRP B 1 448 ? 12.305 -11.969 -23.578 1 97.38 448 TRP B C 1
ATOM 8775 O O . TRP B 1 448 ? 13.406 -12.203 -23.078 1 97.38 448 TRP B O 1
ATOM 8785 N N . GLN B 1 449 ? 11.586 -12.938 -24.172 1 96.56 449 GLN B N 1
ATOM 8786 C CA . GLN B 1 449 ? 12.039 -14.32 -24.234 1 96.56 449 GLN B CA 1
ATOM 8787 C C . GLN B 1 449 ? 13.328 -14.438 -25.062 1 96.56 449 GLN B C 1
ATOM 8789 O O . GLN B 1 449 ? 14.234 -15.188 -24.688 1 96.56 449 GLN B O 1
ATOM 8794 N N . ALA B 1 450 ? 13.375 -13.625 -26.109 1 94.56 450 ALA B N 1
ATOM 8795 C CA . ALA B 1 450 ? 14.539 -13.664 -27 1 94.56 450 ALA B CA 1
ATOM 8796 C C . ALA B 1 450 ? 15.766 -13.055 -26.312 1 94.56 450 ALA B C 1
ATOM 8798 O O . ALA B 1 450 ? 16.906 -13.406 -26.625 1 94.56 450 ALA B O 1
ATOM 8799 N N . ALA B 1 451 ? 15.523 -12.156 -25.375 1 94.5 451 ALA B N 1
ATOM 8800 C CA . ALA B 1 451 ? 16.609 -11.422 -24.719 1 94.5 451 ALA B CA 1
ATOM 8801 C C . ALA B 1 451 ? 17.141 -12.195 -23.516 1 94.5 451 ALA B C 1
ATOM 8803 O O . ALA B 1 451 ? 18.141 -11.805 -22.906 1 94.5 451 ALA B O 1
ATOM 8804 N N . LEU B 1 452 ? 16.562 -13.359 -23.203 1 96.25 452 LEU B N 1
ATOM 8805 C CA . LEU B 1 452 ? 17.016 -14.148 -22.062 1 96.25 452 LEU B CA 1
ATOM 8806 C C . LEU B 1 452 ? 18.406 -14.719 -22.312 1 96.25 452 LEU B C 1
ATOM 8808 O O . LEU B 1 452 ? 18.719 -15.109 -23.438 1 96.25 452 LEU B O 1
ATOM 8812 N N . PRO B 1 453 ? 19.281 -14.711 -21.266 1 95.38 453 PRO B N 1
ATOM 8813 C CA . PRO B 1 453 ? 20.594 -15.32 -21.438 1 95.38 453 PRO B CA 1
ATOM 8814 C C . PRO B 1 453 ? 20.531 -16.797 -21.828 1 95.38 453 PRO B C 1
ATOM 8816 O O . PRO B 1 453 ? 19.5 -17.453 -21.594 1 95.38 453 PRO B O 1
ATOM 8819 N N . ALA B 1 454 ? 21.609 -17.344 -22.297 1 94.12 454 ALA B N 1
ATOM 8820 C CA . ALA B 1 454 ? 21.656 -18.688 -22.859 1 94.12 454 ALA B CA 1
ATOM 8821 C C . ALA B 1 454 ? 21.266 -19.734 -21.812 1 94.12 454 ALA B C 1
ATOM 8823 O O . ALA B 1 454 ? 20.562 -20.703 -22.141 1 94.12 454 ALA B O 1
ATOM 8824 N N . TYR B 1 455 ? 21.656 -19.531 -20.656 1 95.25 455 TYR B N 1
ATOM 8825 C CA . TYR B 1 455 ? 21.391 -20.531 -19.625 1 95.25 455 TYR B CA 1
ATOM 8826 C C . TYR B 1 455 ? 19.906 -20.578 -19.266 1 95.25 455 TYR B C 1
ATOM 8828 O O . TYR B 1 455 ? 19.453 -21.516 -18.625 1 95.25 455 TYR B O 1
ATOM 8836 N N . MET B 1 456 ? 19.125 -19.609 -19.75 1 95.88 456 MET B N 1
ATOM 8837 C CA . MET B 1 456 ? 17.688 -19.594 -19.484 1 95.88 456 MET B CA 1
ATOM 8838 C C . MET B 1 456 ? 16.922 -20.344 -20.578 1 95.88 456 MET B C 1
ATOM 8840 O O . MET B 1 456 ? 15.734 -20.625 -20.438 1 95.88 456 MET B O 1
ATOM 8844 N N . THR B 1 457 ? 17.641 -20.672 -21.578 1 90.62 457 THR B N 1
ATOM 8845 C CA . THR B 1 457 ? 16.984 -21.406 -22.656 1 90.62 457 THR B CA 1
ATOM 8846 C C . THR B 1 457 ? 16.953 -22.906 -22.344 1 90.62 457 THR B C 1
ATOM 8848 O O . THR B 1 457 ? 17.844 -23.422 -21.688 1 90.62 457 THR B O 1
ATOM 8851 N N . MET B 1 458 ? 15.977 -23.625 -22.812 1 85.94 458 MET B N 1
ATOM 8852 C CA . MET B 1 458 ? 15.727 -25.016 -22.469 1 85.94 458 MET B CA 1
ATOM 8853 C C . MET B 1 458 ? 16.766 -25.938 -23.094 1 85.94 458 MET B C 1
ATOM 8855 O O . MET B 1 458 ? 16.984 -27.047 -22.609 1 85.94 458 MET B O 1
ATOM 8859 N N . THR B 1 459 ? 17.422 -25.469 -24.047 1 86.25 459 THR B N 1
ATOM 8860 C CA . THR B 1 459 ? 18.391 -26.297 -24.75 1 86.25 459 THR B CA 1
ATOM 8861 C C . THR B 1 459 ? 19.75 -26.281 -24.047 1 86.25 459 THR B C 1
ATOM 8863 O O . THR B 1 459 ? 20.594 -27.141 -24.281 1 86.25 459 THR B O 1
ATOM 8866 N N . HIS B 1 460 ? 19.891 -25.344 -23.141 1 90.69 460 HIS B N 1
ATOM 8867 C CA . HIS B 1 460 ? 21.172 -25.203 -22.453 1 90.69 460 HIS B CA 1
ATOM 8868 C C . HIS B 1 460 ? 21.219 -26.062 -21.203 1 90.69 460 HIS B C 1
ATOM 8870 O O . HIS B 1 460 ? 20.234 -26.125 -20.438 1 90.69 460 HIS B O 1
ATOM 8876 N N . HIS B 1 461 ? 22.312 -26.688 -21.031 1 92.56 461 HIS B N 1
ATOM 8877 C CA . HIS B 1 461 ? 22.5 -27.484 -19.828 1 92.56 461 HIS B CA 1
ATOM 8878 C C . HIS B 1 461 ? 22.75 -26.594 -18.609 1 92.56 461 HIS B C 1
ATOM 8880 O O . HIS B 1 461 ? 23.562 -25.656 -18.688 1 92.56 461 HIS B O 1
ATOM 8886 N N . VAL B 1 462 ? 22.047 -26.875 -17.594 1 94.5 462 VAL B N 1
ATOM 8887 C CA . VAL B 1 462 ? 22.172 -26.062 -16.375 1 94.5 462 VAL B CA 1
ATOM 8888 C C . VAL B 1 462 ? 22.281 -26.984 -15.164 1 94.5 462 VAL B C 1
ATOM 8890 O O . VAL B 1 462 ? 21.938 -28.172 -15.234 1 94.5 462 VAL B O 1
ATOM 8893 N N . PRO B 1 463 ? 22.938 -26.406 -14.062 1 94.19 463 PRO B N 1
ATOM 8894 C CA . PRO B 1 463 ? 22.969 -27.219 -12.836 1 94.19 463 PRO B CA 1
ATOM 8895 C C . PRO B 1 463 ? 21.578 -27.672 -12.383 1 94.19 463 PRO B C 1
ATOM 8897 O O . PRO B 1 463 ? 20.594 -26.969 -12.617 1 94.19 463 PRO B O 1
ATOM 8900 N N . SER B 1 464 ? 21.484 -28.766 -11.695 1 94 464 SER B N 1
ATOM 8901 C CA . SER B 1 464 ? 20.234 -29.406 -11.305 1 94 464 SER B CA 1
ATOM 8902 C C . SER B 1 464 ? 19.359 -28.453 -10.484 1 94 464 SER B C 1
ATOM 8904 O O . SER B 1 464 ? 18.141 -28.453 -10.633 1 94 464 SER B O 1
ATOM 8906 N N . TRP B 1 465 ? 19.969 -27.656 -9.617 1 93.44 465 TRP B N 1
ATOM 8907 C CA . TRP B 1 465 ? 19.203 -26.781 -8.734 1 93.44 465 TRP B CA 1
ATOM 8908 C C . TRP B 1 465 ? 18.453 -25.719 -9.531 1 93.44 465 TRP B C 1
ATOM 8910 O O . TRP B 1 465 ? 17.5 -25.125 -9.039 1 93.44 465 TRP B O 1
ATOM 8920 N N . PHE B 1 466 ? 18.844 -25.406 -10.789 1 96.19 466 PHE B N 1
ATOM 8921 C CA . PHE B 1 466 ? 18.328 -24.281 -11.555 1 96.19 466 PHE B CA 1
ATOM 8922 C C . PHE B 1 466 ? 17.25 -24.734 -12.523 1 96.19 466 PHE B C 1
ATOM 8924 O O . PHE B 1 466 ? 16.531 -23.906 -13.109 1 96.19 466 PHE B O 1
ATOM 8931 N N . VAL B 1 467 ? 17.016 -26.062 -12.703 1 95.94 467 VAL B N 1
ATOM 8932 C CA . VAL B 1 467 ? 16.062 -26.609 -13.656 1 95.94 467 VAL B CA 1
ATOM 8933 C C . VAL B 1 467 ? 14.648 -26.172 -13.289 1 95.94 467 VAL B C 1
ATOM 8935 O O . VAL B 1 467 ? 13.898 -25.672 -14.133 1 95.94 467 VAL B O 1
ATOM 8938 N N . GLY B 1 468 ? 14.305 -26.328 -12 1 95.56 468 GLY B N 1
ATOM 8939 C CA . GLY B 1 468 ? 12.992 -25.938 -11.516 1 95.56 468 GLY B CA 1
ATOM 8940 C C . GLY B 1 468 ? 12.734 -24.438 -11.617 1 95.56 468 GLY B C 1
ATOM 8941 O O . GLY B 1 468 ? 11.781 -24.016 -12.266 1 95.56 468 GLY B O 1
ATOM 8942 N N . PRO B 1 469 ? 13.625 -23.656 -11.023 1 96.5 469 PRO B N 1
ATOM 8943 C CA . PRO B 1 469 ? 13.477 -22.203 -11.062 1 96.5 469 PRO B CA 1
ATOM 8944 C C . PRO B 1 469 ? 13.367 -21.672 -12.484 1 96.5 469 PRO B C 1
ATOM 8946 O O . PRO B 1 469 ? 12.547 -20.781 -12.758 1 96.5 469 PRO B O 1
ATOM 8949 N N . ARG B 1 470 ? 14.164 -22.172 -13.391 1 96.56 470 ARG B N 1
ATOM 8950 C CA . ARG B 1 470 ? 14.117 -21.75 -14.781 1 96.56 470 ARG B CA 1
ATOM 8951 C C . ARG B 1 470 ? 12.758 -22.047 -15.398 1 96.56 470 ARG B C 1
ATOM 8953 O O . ARG B 1 470 ? 12.195 -21.188 -16.094 1 96.56 470 ARG B O 1
ATOM 8960 N N . GLN B 1 471 ? 12.219 -23.203 -15.117 1 96.19 471 GLN B N 1
ATOM 8961 C CA . GLN B 1 471 ? 10.953 -23.609 -15.719 1 96.19 471 GLN B CA 1
ATOM 8962 C C . GLN B 1 471 ? 9.797 -22.75 -15.227 1 96.19 471 GLN B C 1
ATOM 8964 O O . GLN B 1 471 ? 8.852 -22.484 -15.969 1 96.19 471 GLN B O 1
ATOM 8969 N N . THR B 1 472 ? 9.828 -22.328 -13.969 1 96.5 472 THR B N 1
ATOM 8970 C CA . THR B 1 472 ? 8.766 -21.5 -13.406 1 96.5 472 THR B CA 1
ATOM 8971 C C . THR B 1 472 ? 8.641 -20.188 -14.172 1 96.5 472 THR B C 1
ATOM 8973 O O . THR B 1 472 ? 7.531 -19.656 -14.328 1 96.5 472 THR B O 1
ATOM 8976 N N . VAL B 1 473 ? 9.688 -19.609 -14.625 1 97.56 473 VAL B N 1
ATOM 8977 C CA . VAL B 1 473 ? 9.68 -18.359 -15.383 1 97.56 473 VAL B CA 1
ATOM 8978 C C . VAL B 1 473 ? 8.906 -18.547 -16.688 1 97.56 473 VAL B C 1
ATOM 8980 O O . VAL B 1 473 ? 8.125 -17.688 -17.094 1 97.56 473 VAL B O 1
ATOM 8983 N N . TYR B 1 474 ? 9.102 -19.719 -17.297 1 97.06 474 TYR B N 1
ATOM 8984 C CA . TYR B 1 474 ? 8.414 -20 -18.562 1 97.06 474 TYR B CA 1
ATOM 8985 C C . TYR B 1 474 ? 6.93 -20.25 -18.328 1 97.06 474 TYR B C 1
ATOM 8987 O O . TYR B 1 474 ? 6.098 -19.859 -19.141 1 97.06 474 TYR B O 1
ATOM 8995 N N . TRP B 1 475 ? 6.633 -20.969 -17.25 1 97.75 475 TRP B N 1
ATOM 8996 C CA . TRP B 1 475 ? 5.227 -21.172 -16.906 1 97.75 475 TRP B CA 1
ATOM 8997 C C . TRP B 1 475 ? 4.523 -19.844 -16.688 1 97.75 475 TRP B C 1
ATOM 8999 O O . TRP B 1 475 ? 3.385 -19.641 -17.125 1 97.75 475 TRP B O 1
ATOM 9009 N N . LYS B 1 476 ? 5.168 -18.922 -16 1 97.81 476 LYS B N 1
ATOM 9010 C CA . LYS B 1 476 ? 4.609 -17.594 -15.75 1 97.81 476 LYS B CA 1
ATOM 9011 C C . LYS B 1 476 ? 4.398 -16.828 -17.047 1 97.81 476 LYS B C 1
ATOM 9013 O O . LYS B 1 476 ? 3.406 -16.109 -17.203 1 97.81 476 LYS B O 1
ATOM 9018 N N . SER B 1 477 ? 5.352 -16.906 -17.922 1 97.94 477 SER B N 1
ATOM 9019 C CA . SER B 1 477 ? 5.242 -16.234 -19.219 1 97.94 477 SER B CA 1
ATOM 9020 C C . SER B 1 477 ? 4.074 -16.797 -20.031 1 97.94 477 SER B C 1
ATOM 9022 O O . SER B 1 477 ? 3.33 -16.031 -20.656 1 97.94 477 SER B O 1
ATOM 9024 N N . ALA B 1 478 ? 3.945 -18.109 -20.016 1 97.75 478 ALA B N 1
ATOM 9025 C CA . ALA B 1 478 ? 2.846 -18.734 -20.75 1 97.75 478 ALA B CA 1
ATOM 9026 C C . ALA B 1 478 ? 1.497 -18.328 -20.172 1 97.75 478 ALA B C 1
ATOM 9028 O O . ALA B 1 478 ? 0.55 -18.062 -20.922 1 97.75 478 ALA B O 1
ATOM 9029 N N . ASN B 1 479 ? 1.437 -18.312 -18.875 1 97.19 479 ASN B N 1
ATOM 9030 C CA . ASN B 1 479 ? 0.202 -17.875 -18.234 1 97.19 479 ASN B CA 1
ATOM 9031 C C . ASN B 1 479 ? -0.12 -16.422 -18.578 1 97.19 479 ASN B C 1
ATOM 9033 O O . ASN B 1 479 ? -1.286 -16.062 -18.766 1 97.19 479 ASN B O 1
ATOM 9037 N N . LEU B 1 480 ? 0.888 -15.578 -18.594 1 97.75 480 LEU B N 1
ATOM 9038 C CA . LEU B 1 480 ? 0.687 -14.188 -18.969 1 97.75 480 LEU B CA 1
ATOM 9039 C C . LEU B 1 480 ? 0.112 -14.086 -20.375 1 97.75 480 LEU B C 1
ATOM 9041 O O . LEU B 1 480 ? -0.773 -13.266 -20.625 1 97.75 480 LEU B O 1
ATOM 9045 N N . ARG B 1 481 ? 0.627 -14.891 -21.25 1 97.88 481 ARG B N 1
ATOM 9046 C CA . ARG B 1 481 ? 0.128 -14.891 -22.625 1 97.88 481 ARG B CA 1
ATOM 9047 C C . ARG B 1 481 ? -1.33 -15.336 -22.672 1 97.88 481 ARG B C 1
ATOM 9049 O O . ARG B 1 481 ? -2.129 -14.781 -23.422 1 97.88 481 ARG B O 1
ATOM 9056 N N . ILE B 1 482 ? -1.678 -16.328 -21.906 1 96.81 482 ILE B N 1
ATOM 9057 C CA . ILE B 1 482 ? -3.059 -16.797 -21.828 1 96.81 482 ILE B CA 1
ATOM 9058 C C . ILE B 1 482 ? -3.961 -15.648 -21.375 1 96.81 482 ILE B C 1
ATOM 9060 O O . ILE B 1 482 ? -4.98 -15.367 -22 1 96.81 482 ILE B O 1
ATOM 9064 N N . LEU B 1 483 ? -3.568 -14.992 -20.312 1 95.94 483 LEU B N 1
ATOM 9065 C CA . LEU B 1 483 ? -4.367 -13.898 -19.766 1 95.94 483 LEU B CA 1
ATOM 9066 C C . LEU B 1 483 ? -4.484 -12.758 -20.766 1 95.94 483 LEU B C 1
ATOM 9068 O O . LEU B 1 483 ? -5.539 -12.133 -20.875 1 95.94 483 LEU B O 1
ATOM 9072 N N . LEU B 1 484 ? -3.393 -12.5 -21.438 1 97.38 484 LEU B N 1
ATOM 9073 C CA . LEU B 1 484 ? -3.387 -11.469 -22.469 1 97.38 484 LEU B CA 1
ATOM 9074 C C . LEU B 1 484 ? -4.414 -11.781 -23.562 1 97.38 484 LEU B C 1
ATOM 9076 O O . LEU B 1 484 ? -5.223 -10.922 -23.906 1 97.38 484 LEU B O 1
ATOM 9080 N N . LEU B 1 485 ? -4.406 -12.953 -24.031 1 96.81 485 LEU B N 1
ATOM 9081 C CA . LEU B 1 485 ? -5.285 -13.352 -25.125 1 96.81 485 LEU B CA 1
ATOM 9082 C C . LEU B 1 485 ? -6.734 -13.422 -24.656 1 96.81 485 LEU B C 1
ATOM 9084 O O . LEU B 1 485 ? -7.648 -13.039 -25.391 1 96.81 485 LEU B O 1
ATOM 9088 N N . LEU B 1 486 ? -6.969 -13.93 -23.469 1 94.06 486 LEU B N 1
ATOM 9089 C CA . LEU B 1 486 ? -8.312 -13.961 -22.906 1 94.06 486 LEU B CA 1
ATOM 9090 C C . LEU B 1 486 ? -8.883 -12.547 -22.812 1 94.06 486 LEU B C 1
ATOM 9092 O O . LEU B 1 486 ? -10.047 -12.32 -23.156 1 94.06 486 LEU B O 1
ATOM 9096 N N . SER B 1 487 ? -8.062 -11.656 -22.312 1 93.75 487 SER B N 1
ATOM 9097 C CA . SER B 1 487 ? -8.508 -10.273 -22.172 1 93.75 487 SER B CA 1
ATOM 9098 C C . SER B 1 487 ? -8.75 -9.625 -23.531 1 93.75 487 SER B C 1
ATOM 9100 O O . SER B 1 487 ? -9.695 -8.859 -23.688 1 93.75 487 SER B O 1
ATOM 9102 N N . SER B 1 488 ? -7.852 -9.875 -24.438 1 95.31 488 SER B N 1
ATOM 9103 C CA . SER B 1 488 ? -8.031 -9.375 -25.797 1 95.31 488 SER B CA 1
ATOM 9104 C C . SER B 1 488 ? -9.359 -9.852 -26.391 1 95.31 488 SER B C 1
ATOM 9106 O O . SER B 1 488 ? -10.062 -9.078 -27.047 1 95.31 488 SER B O 1
ATOM 9108 N N . GLN B 1 489 ? -9.688 -11.133 -26.203 1 93.94 489 GLN B N 1
ATOM 9109 C CA . GLN B 1 489 ? -10.945 -11.695 -26.672 1 93.94 489 GLN B CA 1
ATOM 9110 C C . GLN B 1 489 ? -12.141 -10.969 -26.078 1 93.94 489 GLN B C 1
ATOM 9112 O O . GLN B 1 489 ? -13.117 -10.688 -26.766 1 93.94 489 GLN B O 1
ATOM 9117 N N . ARG B 1 490 ? -12.055 -10.664 -24.844 1 89.75 490 ARG B N 1
ATOM 9118 C CA . ARG B 1 490 ? -13.133 -10 -24.125 1 89.75 490 ARG B CA 1
ATOM 9119 C C . ARG B 1 490 ? -13.398 -8.609 -24.688 1 89.75 490 ARG B C 1
ATOM 9121 O O . ARG B 1 490 ? -14.539 -8.156 -24.719 1 89.75 490 ARG B O 1
ATOM 9128 N N . HIS B 1 491 ? -12.391 -7.949 -25.109 1 92.06 491 HIS B N 1
ATOM 9129 C CA . HIS B 1 491 ? -12.516 -6.574 -25.562 1 92.06 491 HIS B CA 1
ATOM 9130 C C . HIS B 1 491 ? -13.016 -6.523 -27.016 1 92.06 491 HIS B C 1
ATOM 9132 O O . HIS B 1 491 ? -13.344 -5.453 -27.516 1 92.06 491 HIS B O 1
ATOM 9138 N N . ARG B 1 492 ? -13.109 -7.664 -27.625 1 91.5 492 ARG B N 1
ATOM 9139 C CA . ARG B 1 492 ? -13.57 -7.707 -29.016 1 91.5 492 ARG B CA 1
ATOM 9140 C C . ARG B 1 492 ? -15.078 -7.934 -29.078 1 91.5 492 ARG B C 1
ATOM 9142 O O . ARG B 1 492 ? -15.656 -8.57 -28.188 1 91.5 492 ARG B O 1
ATOM 9149 N N . THR B 1 493 ? -15.695 -7.359 -30.125 1 87.5 493 THR B N 1
ATOM 9150 C CA . THR B 1 493 ? -17.141 -7.445 -30.25 1 87.5 493 THR B CA 1
ATOM 9151 C C . THR B 1 493 ? -17.547 -8.414 -31.359 1 87.5 493 THR B C 1
ATOM 9153 O O . THR B 1 493 ? -18.578 -9.07 -31.281 1 87.5 493 THR B O 1
ATOM 9156 N N . ASP B 1 494 ? -16.703 -8.594 -32.344 1 89.62 494 ASP B N 1
ATOM 9157 C CA . ASP B 1 494 ? -16.969 -9.461 -33.5 1 89.62 494 ASP B CA 1
ATOM 9158 C C . ASP B 1 494 ? -16.688 -10.922 -33.156 1 89.62 494 ASP B C 1
ATOM 9160 O O . ASP B 1 494 ? -15.578 -11.258 -32.688 1 89.62 494 ASP B O 1
ATOM 9164 N N . ASP B 1 495 ? -17.578 -11.828 -33.406 1 87.38 495 ASP B N 1
ATOM 9165 C CA . ASP B 1 495 ? -17.484 -13.234 -33.031 1 87.38 495 ASP B CA 1
ATOM 9166 C C . ASP B 1 495 ? -16.359 -13.922 -33.812 1 87.38 495 ASP B C 1
ATOM 9168 O O . ASP B 1 495 ? -15.703 -14.828 -33.312 1 87.38 495 ASP B O 1
ATOM 9172 N N . PHE B 1 496 ? -16.203 -13.445 -35.031 1 89.62 496 PHE B N 1
ATOM 9173 C CA . PHE B 1 496 ? -15.141 -14.055 -35.812 1 89.62 496 PHE B CA 1
ATOM 9174 C C . PHE B 1 496 ? -13.773 -13.711 -35.219 1 89.62 496 PHE B C 1
ATOM 9176 O O . PHE B 1 496 ? -12.891 -14.57 -35.156 1 89.62 496 PHE B O 1
ATOM 9183 N N . GLU B 1 497 ? -13.633 -12.453 -34.844 1 91.88 497 GLU B N 1
ATOM 9184 C CA . GLU B 1 497 ? -12.375 -12.023 -34.219 1 91.88 497 GLU B CA 1
ATOM 9185 C C . GLU B 1 497 ? -12.172 -12.703 -32.875 1 91.88 497 GLU B C 1
ATOM 9187 O O . GLU B 1 497 ? -11.047 -13.078 -32.531 1 91.88 497 GLU B O 1
ATOM 9192 N N . LYS B 1 498 ? -13.227 -12.883 -32.156 1 93.19 498 LYS B N 1
ATOM 9193 C CA . LYS B 1 498 ? -13.18 -13.562 -30.875 1 93.19 498 LYS B CA 1
ATOM 9194 C C . LYS B 1 498 ? -12.742 -15.016 -31.031 1 93.19 498 LYS B C 1
ATOM 9196 O O . LYS B 1 498 ? -11.953 -15.531 -30.234 1 93.19 498 LYS B O 1
ATOM 9201 N N . LEU B 1 499 ? -13.273 -15.602 -32.062 1 92.31 499 LEU B N 1
ATOM 9202 C CA . LEU B 1 499 ? -12.938 -17 -32.312 1 92.31 499 LEU B CA 1
ATOM 9203 C C . LEU B 1 499 ? -11.461 -17.141 -32.688 1 92.31 499 LEU B C 1
ATOM 9205 O O . LEU B 1 499 ? -10.805 -18.094 -32.25 1 92.31 499 LEU B O 1
ATOM 9209 N N . ALA B 1 500 ? -10.992 -16.203 -33.469 1 93.31 500 ALA B N 1
ATOM 9210 C CA . ALA B 1 500 ? -9.602 -16.266 -33.906 1 93.31 500 ALA B CA 1
ATOM 9211 C C . ALA B 1 500 ? -8.656 -16.125 -32.719 1 93.31 500 ALA B C 1
ATOM 9213 O O . ALA B 1 500 ? -7.699 -16.891 -32.594 1 93.31 500 ALA B O 1
ATOM 9214 N N . VAL B 1 501 ? -8.898 -15.133 -31.891 1 95.88 501 VAL B N 1
ATOM 9215 C CA . VAL B 1 501 ? -8.062 -14.906 -30.703 1 95.88 501 VAL B CA 1
ATOM 9216 C C . VAL B 1 501 ? -8.25 -16.062 -29.719 1 95.88 501 VAL B C 1
ATOM 9218 O O . VAL B 1 501 ? -7.289 -16.484 -29.078 1 95.88 501 VAL B O 1
ATOM 9221 N N . GLY B 1 502 ? -9.477 -16.531 -29.609 1 94.44 502 GLY B N 1
ATOM 9222 C CA . GLY B 1 502 ? -9.766 -17.672 -28.75 1 94.44 502 GLY B CA 1
ATOM 9223 C C . GLY B 1 502 ? -9.016 -18.922 -29.141 1 94.44 502 GLY B C 1
ATOM 9224 O O . GLY B 1 502 ? -8.578 -19.688 -28.281 1 94.44 502 GLY B O 1
ATOM 9225 N N . SER B 1 503 ? -8.914 -19.141 -30.391 1 93.81 503 SER B N 1
ATOM 9226 C CA . SER B 1 503 ? -8.18 -20.297 -30.891 1 93.81 503 SER B CA 1
ATOM 9227 C C . SER B 1 503 ? -6.699 -20.203 -30.531 1 93.81 503 SER B C 1
ATOM 9229 O O . SER B 1 503 ? -6.062 -21.219 -30.234 1 93.81 503 SER B O 1
ATOM 9231 N N . ARG B 1 504 ? -6.176 -19.047 -30.672 1 95.81 504 ARG B N 1
ATOM 9232 C CA . ARG B 1 504 ? -4.789 -18.844 -30.266 1 95.81 504 ARG B CA 1
ATOM 9233 C C . ARG B 1 504 ? -4.609 -19.078 -28.766 1 95.81 504 ARG B C 1
ATOM 9235 O O . ARG B 1 504 ? -3.631 -19.703 -28.344 1 95.81 504 ARG B O 1
ATOM 9242 N N . CYS B 1 505 ? -5.527 -18.531 -27.984 1 96.12 505 CYS B N 1
ATOM 9243 C CA . CYS B 1 505 ? -5.512 -18.75 -26.531 1 96.12 505 CYS B CA 1
ATOM 9244 C C . CYS B 1 505 ? -5.559 -20.234 -26.203 1 96.12 505 CYS B C 1
ATOM 9246 O O . CYS B 1 505 ? -4.816 -20.703 -25.344 1 96.12 505 CYS B O 1
ATOM 9248 N N . GLN B 1 506 ? -6.422 -20.938 -26.906 1 95.25 506 GLN B N 1
ATOM 9249 C CA . GLN B 1 506 ? -6.566 -22.375 -26.703 1 95.25 506 GLN B CA 1
ATOM 9250 C C . GLN B 1 506 ? -5.27 -23.125 -27.016 1 95.25 506 GLN B C 1
ATOM 9252 O O . GLN B 1 506 ? -4.887 -24.047 -26.312 1 95.25 506 GLN B O 1
ATOM 9257 N N . SER B 1 507 ? -4.652 -22.719 -28.047 1 96.25 507 SER B N 1
ATOM 9258 C CA . SER B 1 507 ? -3.389 -23.328 -28.453 1 96.25 507 SER B CA 1
ATOM 9259 C C . SER B 1 507 ? -2.311 -23.109 -27.391 1 96.25 507 SER B C 1
ATOM 9261 O O . SER B 1 507 ? -1.519 -24 -27.109 1 96.25 507 SER B O 1
ATOM 9263 N N . VAL B 1 508 ? -2.227 -21.906 -26.906 1 97.44 508 VAL B N 1
ATOM 9264 C CA . VAL B 1 508 ? -1.239 -21.578 -25.875 1 97.44 508 VAL B CA 1
ATOM 9265 C C . VAL B 1 508 ? -1.549 -22.375 -24.594 1 97.44 508 VAL B C 1
ATOM 9267 O O . VAL B 1 508 ? -0.639 -22.875 -23.938 1 97.44 508 VAL B O 1
ATOM 9270 N N . ALA B 1 509 ? -2.789 -22.438 -24.234 1 97.75 509 ALA B N 1
ATOM 9271 C CA . ALA B 1 509 ? -3.207 -23.188 -23.062 1 97.75 509 ALA B CA 1
ATOM 9272 C C . ALA B 1 509 ? -2.838 -24.672 -23.188 1 97.75 509 ALA B C 1
ATOM 9274 O O . ALA B 1 509 ? -2.324 -25.266 -22.25 1 97.75 509 ALA B O 1
ATOM 9275 N N . ALA B 1 510 ? -3.125 -25.219 -24.359 1 97.75 510 ALA B N 1
ATOM 9276 C CA . ALA B 1 510 ? -2.791 -26.609 -24.609 1 97.75 510 ALA B CA 1
ATOM 9277 C C . ALA B 1 510 ? -1.285 -26.844 -24.516 1 97.75 510 ALA B C 1
ATOM 9279 O O . ALA B 1 510 ? -0.838 -27.844 -23.938 1 97.75 510 ALA B O 1
ATOM 9280 N N . SER B 1 511 ? -0.574 -25.938 -25.109 1 97.62 511 SER B N 1
ATOM 9281 C CA . SER B 1 511 ? 0.881 -26.031 -25.062 1 97.62 511 SER B CA 1
ATOM 9282 C C . SER B 1 511 ? 1.387 -25.953 -23.625 1 97.62 511 SER B C 1
ATOM 9284 O O . SER B 1 511 ? 2.375 -26.594 -23.266 1 97.62 511 SER B O 1
ATOM 9286 N N . SER B 1 512 ? 0.833 -25.062 -22.844 1 98.06 512 SER B N 1
ATOM 9287 C CA . SER B 1 512 ? 1.212 -24.922 -21.453 1 98.06 512 SER B CA 1
ATOM 9288 C C . SER B 1 512 ? 0.942 -26.203 -20.672 1 98.06 512 SER B C 1
ATOM 9290 O O . SER B 1 512 ? 1.771 -26.625 -19.859 1 98.06 512 SER B O 1
ATOM 9292 N N . ILE B 1 513 ? -0.232 -26.812 -20.875 1 98.25 513 ILE B N 1
ATOM 9293 C CA . ILE B 1 513 ? -0.585 -28.062 -20.219 1 98.25 513 ILE B CA 1
ATOM 9294 C C . ILE B 1 513 ? 0.436 -29.141 -20.578 1 98.25 513 ILE B C 1
ATOM 9296 O O . ILE B 1 513 ? 0.942 -29.844 -19.703 1 98.25 513 ILE B O 1
ATOM 9300 N N . ASN B 1 514 ? 0.708 -29.219 -21.844 1 97.75 514 ASN B N 1
ATOM 9301 C CA . ASN B 1 514 ? 1.67 -30.203 -22.312 1 97.75 514 ASN B CA 1
ATOM 9302 C C . ASN B 1 514 ? 3.053 -29.969 -21.719 1 97.75 514 ASN B C 1
ATOM 9304 O O . ASN B 1 514 ? 3.725 -30.922 -21.312 1 97.75 514 ASN B O 1
ATOM 9308 N N . ASP B 1 515 ? 3.492 -28.734 -21.703 1 97.38 515 ASP B N 1
ATOM 9309 C CA . ASP B 1 515 ? 4.809 -28.391 -21.172 1 97.38 515 ASP B CA 1
ATOM 9310 C C . ASP B 1 515 ? 4.922 -28.75 -19.703 1 97.38 515 ASP B C 1
ATOM 9312 O O . ASP B 1 515 ? 5.934 -29.297 -19.266 1 97.38 515 ASP B O 1
ATOM 9316 N N . ILE B 1 516 ? 3.984 -28.422 -18.906 1 98.19 516 ILE B N 1
ATOM 9317 C CA . ILE B 1 516 ? 4.008 -28.672 -17.484 1 98.19 516 ILE B CA 1
ATOM 9318 C C . ILE B 1 516 ? 3.953 -30.172 -17.219 1 98.19 516 ILE B C 1
ATOM 9320 O O . ILE B 1 516 ? 4.719 -30.703 -16.406 1 98.19 516 ILE B O 1
ATOM 9324 N N . ALA B 1 517 ? 3.037 -30.891 -17.953 1 97.75 517 ALA B N 1
ATOM 9325 C CA . ALA B 1 517 ? 2.914 -32.344 -17.797 1 97.75 517 ALA B CA 1
ATOM 9326 C C . ALA B 1 517 ? 4.219 -33.031 -18.156 1 97.75 517 ALA B C 1
ATOM 9328 O O . ALA B 1 517 ? 4.652 -33.969 -17.453 1 97.75 517 ALA B O 1
ATOM 9329 N N . THR B 1 518 ? 4.812 -32.625 -19.234 1 96.75 518 THR B N 1
ATOM 9330 C CA . THR B 1 518 ? 6.07 -33.219 -19.672 1 96.75 518 THR B CA 1
ATOM 9331 C C . THR B 1 518 ? 7.172 -33 -18.641 1 96.75 518 THR B C 1
ATOM 9333 O O . THR B 1 518 ? 7.953 -33.906 -18.344 1 96.75 518 THR B O 1
ATOM 9336 N N . PHE B 1 519 ? 7.27 -31.844 -18.109 1 96.62 519 PHE B N 1
ATOM 9337 C CA . PHE B 1 519 ? 8.266 -31.531 -17.094 1 96.62 519 PHE B CA 1
ATOM 9338 C C . PHE B 1 519 ? 8.07 -32.406 -15.852 1 96.62 519 PHE B C 1
ATOM 9340 O O . PHE B 1 519 ? 9.039 -32.938 -15.305 1 96.62 519 PHE B O 1
ATOM 9347 N N . CYS B 1 520 ? 6.828 -32.438 -15.383 1 96.25 520 CYS B N 1
ATOM 9348 C CA . CYS B 1 520 ? 6.527 -33.219 -14.18 1 96.25 520 CYS B CA 1
ATOM 9349 C C . CYS B 1 520 ? 6.887 -34.688 -14.367 1 96.25 520 CYS B C 1
ATOM 9351 O O . CYS B 1 520 ? 7.309 -35.344 -13.414 1 96.25 520 CYS B O 1
ATOM 9353 N N . ASP B 1 521 ? 6.758 -35.156 -15.586 1 95.12 521 ASP B N 1
ATOM 9354 C CA . ASP B 1 521 ? 7.094 -36.562 -15.898 1 95.12 521 ASP B CA 1
ATOM 9355 C C . ASP B 1 521 ? 8.602 -36.75 -16 1 95.12 521 ASP B C 1
ATOM 9357 O O . ASP B 1 521 ? 9.141 -37.781 -15.578 1 95.12 521 ASP B O 1
ATOM 9361 N N . GLN B 1 522 ? 9.281 -35.781 -16.531 1 94.25 522 GLN B N 1
ATOM 9362 C CA . GLN B 1 522 ? 10.711 -35.875 -16.797 1 94.25 522 GLN B CA 1
ATOM 9363 C C . GLN B 1 522 ? 11.531 -35.656 -15.539 1 94.25 522 GLN B C 1
ATOM 9365 O O . GLN B 1 522 ? 12.617 -36.219 -15.375 1 94.25 522 GLN B O 1
ATOM 9370 N N . TYR B 1 523 ? 11.047 -34.75 -14.688 1 94 523 TYR B N 1
ATOM 9371 C CA . TYR B 1 523 ? 11.828 -34.344 -13.516 1 94 523 TYR B CA 1
ATOM 9372 C C . TYR B 1 523 ? 11.023 -34.531 -12.242 1 94 523 TYR B C 1
ATOM 9374 O O . TYR B 1 523 ? 10.883 -33.625 -11.438 1 94 523 TYR B O 1
ATOM 9382 N N . PRO B 1 524 ? 10.594 -35.75 -11.898 1 91.62 524 PRO B N 1
ATOM 9383 C CA . PRO B 1 524 ? 9.773 -35.969 -10.703 1 91.62 524 PRO B CA 1
ATOM 9384 C C . PRO B 1 524 ? 10.516 -35.656 -9.406 1 91.62 524 PRO B C 1
ATOM 9386 O O . PRO B 1 524 ? 9.898 -35.188 -8.438 1 91.62 524 PRO B O 1
ATOM 9389 N N . ASP B 1 525 ? 11.844 -35.75 -9.445 1 89.06 525 ASP B N 1
ATOM 9390 C CA . ASP B 1 525 ? 12.633 -35.531 -8.234 1 89.06 525 ASP B CA 1
ATOM 9391 C C . ASP B 1 525 ? 12.781 -34.062 -7.918 1 89.06 525 ASP B C 1
ATOM 9393 O O . ASP B 1 525 ? 13.125 -33.688 -6.793 1 89.06 525 ASP B O 1
ATOM 9397 N N . HIS B 1 526 ? 12.547 -33.219 -8.922 1 90.88 526 HIS B N 1
ATOM 9398 C CA . HIS B 1 526 ? 12.68 -31.766 -8.727 1 90.88 526 HIS B CA 1
ATOM 9399 C C . HIS B 1 526 ? 11.391 -31.156 -8.188 1 90.88 526 HIS B C 1
ATOM 9401 O O . HIS B 1 526 ? 11.383 -30.016 -7.746 1 90.88 526 HIS B O 1
ATOM 9407 N N . LEU B 1 527 ? 10.352 -31.984 -8.133 1 92.75 527 LEU B N 1
ATOM 9408 C CA . LEU B 1 527 ? 9.039 -31.453 -7.793 1 92.75 527 LEU B CA 1
ATOM 9409 C C . LEU B 1 527 ? 8.844 -31.391 -6.281 1 92.75 527 LEU B C 1
ATOM 9411 O O . LEU B 1 527 ? 8.094 -32.188 -5.719 1 92.75 527 LEU B O 1
ATOM 9415 N N . HIS B 1 528 ? 9.523 -30.438 -5.645 1 91.06 528 HIS B N 1
ATOM 9416 C CA . HIS B 1 528 ? 9.203 -30.141 -4.254 1 91.06 528 HIS B CA 1
ATOM 9417 C C . HIS B 1 528 ? 7.891 -29.375 -4.145 1 91.06 528 HIS B C 1
ATOM 9419 O O . HIS B 1 528 ? 7.305 -29 -5.156 1 91.06 528 HIS B O 1
ATOM 9425 N N . SER B 1 529 ? 7.414 -29.109 -2.986 1 90.88 529 SER B N 1
ATOM 9426 C CA . SER B 1 529 ? 6.086 -28.547 -2.764 1 90.88 529 SER B CA 1
ATOM 9427 C C . SER B 1 529 ? 5.93 -27.203 -3.473 1 90.88 529 SER B C 1
ATOM 9429 O O . SER B 1 529 ? 4.859 -26.906 -4.012 1 90.88 529 SER B O 1
ATOM 9431 N N . GLY B 1 530 ? 6.934 -26.453 -3.471 1 92.62 530 GLY B N 1
ATOM 9432 C CA . GLY B 1 530 ? 6.887 -25.141 -4.113 1 92.62 530 GLY B CA 1
ATOM 9433 C C . GLY B 1 530 ? 6.707 -25.234 -5.617 1 92.62 530 GLY B C 1
ATOM 9434 O O . GLY B 1 530 ? 5.844 -24.547 -6.18 1 92.62 530 GLY B O 1
ATOM 9435 N N . LEU B 1 531 ? 7.477 -26.016 -6.238 1 95.06 531 LEU B N 1
ATOM 9436 C CA . LEU B 1 531 ? 7.383 -26.172 -7.684 1 95.06 531 LEU B CA 1
ATOM 9437 C C . LEU B 1 531 ? 6.078 -26.875 -8.07 1 95.06 531 LEU B C 1
ATOM 9439 O O . LEU B 1 531 ? 5.473 -26.531 -9.094 1 95.06 531 LEU B O 1
ATOM 9443 N N . ALA B 1 532 ? 5.695 -27.812 -7.266 1 94.75 532 ALA B N 1
ATOM 9444 C CA . ALA B 1 532 ? 4.426 -28.5 -7.5 1 94.75 532 ALA B CA 1
ATOM 9445 C C . ALA B 1 532 ? 3.254 -27.516 -7.418 1 94.75 532 ALA B C 1
ATOM 9447 O O . ALA B 1 532 ? 2.293 -27.625 -8.18 1 94.75 532 ALA B O 1
ATOM 9448 N N . TRP B 1 533 ? 3.338 -26.625 -6.426 1 94.31 533 TRP B N 1
ATOM 9449 C CA . TRP B 1 533 ? 2.307 -25.609 -6.305 1 94.31 533 TRP B CA 1
ATOM 9450 C C . TRP B 1 533 ? 2.152 -24.828 -7.605 1 94.31 533 TRP B C 1
ATOM 9452 O O . TRP B 1 533 ? 1.035 -24.609 -8.086 1 94.31 533 TRP B O 1
ATOM 9462 N N . TYR B 1 534 ? 3.207 -24.391 -8.266 1 96.12 534 TYR B N 1
ATOM 9463 C CA . TYR B 1 534 ? 3.17 -23.656 -9.523 1 96.12 534 TYR B CA 1
ATOM 9464 C C . TYR B 1 534 ? 2.652 -24.531 -10.656 1 96.12 534 TYR B C 1
ATOM 9466 O O . TYR B 1 534 ? 1.897 -24.062 -11.516 1 96.12 534 TYR B O 1
ATOM 9474 N N . ALA B 1 535 ? 3.062 -25.75 -10.633 1 96.94 535 ALA B N 1
ATOM 9475 C CA . ALA B 1 535 ? 2.576 -26.672 -11.664 1 96.94 535 ALA B CA 1
ATOM 9476 C C . ALA B 1 535 ? 1.06 -26.812 -11.602 1 96.94 535 ALA B C 1
ATOM 9478 O O . ALA B 1 535 ? 0.38 -26.766 -12.625 1 96.94 535 ALA B O 1
ATOM 9479 N N . VAL B 1 536 ? 0.584 -26.969 -10.398 1 95.25 536 VAL B N 1
ATOM 9480 C CA . VAL B 1 536 ? -0.856 -27.109 -10.203 1 95.25 536 VAL B CA 1
ATOM 9481 C C . VAL B 1 536 ? -1.563 -25.828 -10.648 1 95.25 536 VAL B C 1
ATOM 9483 O O . VAL B 1 536 ? -2.527 -25.891 -11.414 1 95.25 536 VAL B O 1
ATOM 9486 N N . TYR B 1 537 ? -1.119 -24.75 -10.219 1 95.19 537 TYR B N 1
ATOM 9487 C CA . TYR B 1 537 ? -1.747 -23.469 -10.5 1 95.19 537 TYR B CA 1
ATOM 9488 C C . TYR B 1 537 ? -1.801 -23.203 -12 1 95.19 537 TYR B C 1
ATOM 9490 O O . TYR B 1 537 ? -2.857 -22.859 -12.547 1 95.19 537 TYR B O 1
ATOM 9498 N N . PHE B 1 538 ? -0.698 -23.312 -12.68 1 96.94 538 PHE B N 1
ATOM 9499 C CA . PHE B 1 538 ? -0.641 -22.953 -14.094 1 96.94 538 PHE B CA 1
ATOM 9500 C C . PHE B 1 538 ? -1.356 -23.984 -14.953 1 96.94 538 PHE B C 1
ATOM 9502 O O . PHE B 1 538 ? -1.932 -23.641 -15.992 1 96.94 538 PHE B O 1
ATOM 9509 N N . THR B 1 539 ? -1.344 -25.266 -14.508 1 97.31 539 THR B N 1
ATOM 9510 C CA . THR B 1 539 ? -2.141 -26.266 -15.219 1 97.31 539 THR B CA 1
ATOM 9511 C C . THR B 1 539 ? -3.629 -25.953 -15.102 1 97.31 539 THR B C 1
ATOM 9513 O O . THR B 1 539 ? -4.367 -26.031 -16.078 1 97.31 539 THR B O 1
ATOM 9516 N N . LEU B 1 540 ? -3.957 -25.594 -13.93 1 94.25 540 LEU B N 1
ATOM 9517 C CA . LEU B 1 540 ? -5.355 -25.25 -13.703 1 94.25 540 LEU B CA 1
ATOM 9518 C C . LEU B 1 540 ? -5.766 -24.047 -14.539 1 94.25 540 LEU B C 1
ATOM 9520 O O . LEU B 1 540 ? -6.82 -24.047 -15.172 1 94.25 540 LEU B O 1
ATOM 9524 N N . GLN B 1 541 ? -4.977 -22.984 -14.531 1 94.06 541 GLN B N 1
ATOM 9525 C CA . GLN B 1 541 ? -5.258 -21.781 -15.32 1 94.06 541 GLN B CA 1
ATOM 9526 C C . GLN B 1 541 ? -5.359 -22.125 -16.812 1 94.06 541 GLN B C 1
ATOM 9528 O O . GLN B 1 541 ? -6.25 -21.625 -17.5 1 94.06 541 GLN B O 1
ATOM 9533 N N . ALA B 1 542 ? -4.457 -22.938 -17.219 1 96.69 542 ALA B N 1
ATOM 9534 C CA . ALA B 1 542 ? -4.453 -23.328 -18.625 1 96.69 542 ALA B CA 1
ATOM 9535 C C . ALA B 1 542 ? -5.691 -24.156 -18.969 1 96.69 542 ALA B C 1
ATOM 9537 O O . ALA B 1 542 ? -6.312 -23.953 -20.016 1 96.69 542 ALA B O 1
ATOM 9538 N N . MET B 1 543 ? -6.043 -25.047 -18.094 1 95.25 543 MET B N 1
ATOM 9539 C CA . MET B 1 543 ? -7.207 -25.906 -18.312 1 95.25 543 MET B CA 1
ATOM 9540 C C . MET B 1 543 ? -8.492 -25.078 -18.328 1 95.25 543 MET B C 1
ATOM 9542 O O . MET B 1 543 ? -9.375 -25.328 -19.156 1 95.25 543 MET B O 1
ATOM 9546 N N . LEU B 1 544 ? -8.578 -24.188 -17.391 1 91.94 544 LEU B N 1
ATOM 9547 C CA . LEU B 1 544 ? -9.734 -23.312 -17.344 1 91.94 544 LEU B CA 1
ATOM 9548 C C . LEU B 1 544 ? -9.859 -22.5 -18.625 1 91.94 544 LEU B C 1
ATOM 9550 O O . LEU B 1 544 ? -10.953 -22.375 -19.188 1 91.94 544 LEU B O 1
ATOM 9554 N N . SER B 1 545 ? -8.766 -21.938 -19.078 1 93.81 545 SER B N 1
ATOM 9555 C CA . SER B 1 545 ? -8.758 -21.156 -20.312 1 93.81 545 SER B CA 1
ATOM 9556 C C . SER B 1 545 ? -9.078 -22.016 -21.531 1 93.81 545 SER B C 1
ATOM 9558 O O . SER B 1 545 ? -9.812 -21.594 -22.422 1 93.81 545 SER B O 1
ATOM 9560 N N . PHE B 1 546 ? -8.508 -23.219 -21.547 1 94.94 546 PHE B N 1
ATOM 9561 C CA . PHE B 1 546 ? -8.734 -24.172 -22.625 1 94.94 546 PHE B CA 1
ATOM 9562 C C . PHE B 1 546 ? -10.211 -24.531 -22.734 1 94.94 546 PHE B C 1
ATOM 9564 O O . PHE B 1 546 ? -10.797 -24.5 -23.812 1 94.94 546 PHE B O 1
ATOM 9571 N N . THR B 1 547 ? -10.828 -24.812 -21.641 1 91.44 547 THR B N 1
ATOM 9572 C CA . THR B 1 547 ? -12.219 -25.234 -21.594 1 91.44 547 THR B CA 1
ATOM 9573 C C . THR B 1 547 ? -13.148 -24.078 -21.922 1 91.44 547 THR B C 1
ATOM 9575 O O . THR B 1 547 ? -14.195 -24.281 -22.562 1 91.44 547 THR B O 1
ATOM 9578 N N . SER B 1 548 ? -12.797 -22.922 -21.406 1 89.12 548 SER B N 1
ATOM 9579 C CA . SER B 1 548 ? -13.617 -21.75 -21.703 1 89.12 548 SER B CA 1
ATOM 9580 C C . SER B 1 548 ? -13.742 -21.531 -23.203 1 89.12 548 SER B C 1
ATOM 9582 O O . SER B 1 548 ? -14.781 -21.078 -23.688 1 89.12 548 SER B O 1
ATOM 9584 N N . GLN B 1 549 ? -12.664 -21.828 -23.953 1 90.75 549 GLN B N 1
ATOM 9585 C CA . GLN B 1 549 ? -12.703 -21.672 -25.406 1 90.75 549 GLN B CA 1
ATOM 9586 C C . GLN B 1 549 ? -13.562 -22.766 -26.047 1 90.75 549 GLN B C 1
ATOM 9588 O O . GLN B 1 549 ? -14.227 -22.516 -27.062 1 90.75 549 GLN B O 1
ATOM 9593 N N . CYS B 1 550 ? -13.555 -23.969 -25.484 1 88.62 550 CYS B N 1
ATOM 9594 C CA . CYS B 1 550 ? -14.438 -25.031 -25.969 1 88.62 550 CYS B CA 1
ATOM 9595 C C . CYS B 1 550 ? -15.898 -24.641 -25.781 1 88.62 550 CYS B C 1
ATOM 9597 O O . CYS B 1 550 ? -16.719 -24.859 -26.688 1 88.62 550 CYS B O 1
ATOM 9599 N N . VAL B 1 551 ? -16.156 -24.094 -24.688 1 84.62 551 VAL B N 1
ATOM 9600 C CA . VAL B 1 551 ? -17.516 -23.688 -24.375 1 84.62 551 VAL B CA 1
ATOM 9601 C C . VAL B 1 551 ? -17.953 -22.547 -25.297 1 84.62 551 VAL B C 1
ATOM 9603 O O . VAL B 1 551 ? -19.078 -22.547 -25.797 1 84.62 551 VAL B O 1
ATOM 9606 N N . TYR B 1 552 ? -17.094 -21.641 -25.5 1 85.44 552 TYR B N 1
ATOM 9607 C CA . TYR B 1 552 ? -17.406 -20.516 -26.375 1 85.44 552 TYR B CA 1
ATOM 9608 C C . TYR B 1 552 ? -17.703 -21 -27.797 1 85.44 552 TYR B C 1
ATOM 9610 O O . TYR B 1 552 ? -18.656 -20.547 -28.422 1 85.44 552 TYR B O 1
ATOM 9618 N N . ARG B 1 553 ? -16.969 -21.891 -28.312 1 85.19 553 ARG B N 1
ATOM 9619 C CA . ARG B 1 553 ? -17.172 -22.438 -29.656 1 85.19 553 ARG B CA 1
ATOM 9620 C C . ARG B 1 553 ? -18.531 -23.125 -29.75 1 85.19 553 ARG B C 1
ATOM 9622 O O . ARG B 1 553 ? -19.219 -23.016 -30.766 1 85.19 553 ARG B O 1
ATOM 9629 N N . ARG B 1 554 ? -18.844 -23.781 -28.734 1 83 554 ARG B N 1
ATOM 9630 C CA . ARG B 1 554 ? -20.125 -24.469 -28.719 1 83 554 ARG B CA 1
ATOM 9631 C C . ARG B 1 554 ? -21.281 -23.484 -28.703 1 83 554 ARG B C 1
ATOM 9633 O O . ARG B 1 554 ? -22.312 -23.719 -29.312 1 83 554 ARG B O 1
ATOM 9640 N N . ARG B 1 555 ? -21.109 -22.469 -28.016 1 78.69 555 ARG B N 1
ATOM 9641 C CA . ARG B 1 555 ? -22.141 -21.453 -27.891 1 78.69 555 ARG B CA 1
ATOM 9642 C C . ARG B 1 555 ? -22.438 -20.797 -29.25 1 78.69 555 ARG B C 1
ATOM 9644 O O . ARG B 1 555 ? -23.578 -20.406 -29.516 1 78.69 555 ARG B O 1
ATOM 9651 N N . ILE B 1 556 ? -21.406 -20.688 -30.062 1 80.69 556 ILE B N 1
ATOM 9652 C CA . ILE B 1 556 ? -21.625 -20.047 -31.344 1 80.69 556 ILE B CA 1
ATOM 9653 C C . ILE B 1 556 ? -21.781 -21.109 -32.438 1 80.69 556 ILE B C 1
ATOM 9655 O O . ILE B 1 556 ? -21.531 -20.859 -33.625 1 80.69 556 ILE B O 1
ATOM 9659 N N . ASP B 1 557 ? -22.031 -22.359 -32.031 1 79.69 557 ASP B N 1
ATOM 9660 C CA . ASP B 1 557 ? -22.391 -23.5 -32.875 1 79.69 557 ASP B CA 1
ATOM 9661 C C . ASP B 1 557 ? -21.25 -23.906 -33.781 1 79.69 557 ASP B C 1
ATOM 9663 O O . ASP B 1 557 ? -21.453 -24.172 -34.969 1 79.69 557 ASP B O 1
ATOM 9667 N N . GLN B 1 558 ? -20.094 -23.719 -33.25 1 78.38 558 GLN B N 1
ATOM 9668 C CA . GLN B 1 558 ? -18.938 -24.234 -33.969 1 78.38 558 GLN B CA 1
ATOM 9669 C C . GLN B 1 558 ? -18.5 -25.578 -33.406 1 78.38 558 GLN B C 1
ATOM 9671 O O . GLN B 1 558 ? -18.234 -25.719 -32.219 1 78.38 558 GLN B O 1
ATOM 9676 N N . GLN B 1 559 ? -18.641 -26.641 -34.188 1 70.88 559 GLN B N 1
ATOM 9677 C CA . GLN B 1 559 ? -18.297 -27.984 -33.75 1 70.88 559 GLN B CA 1
ATOM 9678 C C . GLN B 1 559 ? -16.797 -28.25 -33.875 1 70.88 559 GLN B C 1
ATOM 9680 O O . GLN B 1 559 ? -16.156 -27.766 -34.812 1 70.88 559 GLN B O 1
ATOM 9685 N N . PRO B 1 560 ? -16.234 -28.859 -32.812 1 70.81 560 PRO B N 1
ATOM 9686 C CA . PRO B 1 560 ? -14.789 -29.078 -32.844 1 70.81 560 PRO B CA 1
ATOM 9687 C C . PRO B 1 560 ? -14.344 -29.984 -33.969 1 70.81 560 PRO B C 1
ATOM 9689 O O . PRO B 1 560 ? -13.18 -29.922 -34.406 1 70.81 560 PRO B O 1
ATOM 9692 N N . GLY B 1 561 ? -15.336 -30.688 -34.594 1 68.44 561 GLY B N 1
ATOM 9693 C CA . GLY B 1 561 ? -15.031 -31.547 -35.719 1 68.44 561 GLY B CA 1
ATOM 9694 C C . GLY B 1 561 ? -13.914 -32.531 -35.438 1 68.44 561 GLY B C 1
ATOM 9695 O O . GLY B 1 561 ? -13.969 -33.281 -34.438 1 68.44 561 GLY B O 1
ATOM 9696 N N . ALA B 1 562 ? -12.758 -32.5 -36.156 1 65 562 ALA B N 1
ATOM 9697 C CA . ALA B 1 562 ? -11.602 -33.406 -36.125 1 65 562 ALA B CA 1
ATOM 9698 C C . ALA B 1 562 ? -10.734 -33.125 -34.875 1 65 562 ALA B C 1
ATOM 9700 O O . ALA B 1 562 ? -9.961 -34 -34.469 1 65 562 ALA B O 1
ATOM 9701 N N . ASP B 1 563 ? -11.07 -32.062 -34.188 1 82.5 563 ASP B N 1
ATOM 9702 C CA . ASP B 1 563 ? -10.188 -31.672 -33.094 1 82.5 563 ASP B CA 1
ATOM 9703 C C . ASP B 1 563 ? -10.711 -32.188 -31.766 1 82.5 563 ASP B C 1
ATOM 9705 O O . ASP B 1 563 ? -10.062 -32.031 -30.734 1 82.5 563 ASP B O 1
ATOM 9709 N N . ALA B 1 564 ? -11.781 -32.906 -31.766 1 83.94 564 ALA B N 1
ATOM 9710 C CA . ALA B 1 564 ? -12.406 -33.406 -30.531 1 83.94 564 ALA B CA 1
ATOM 9711 C C . ALA B 1 564 ? -11.461 -34.312 -29.766 1 83.94 564 ALA B C 1
ATOM 9713 O O . ALA B 1 564 ? -11.359 -34.219 -28.531 1 83.94 564 ALA B O 1
ATOM 9714 N N . GLN B 1 565 ? -10.836 -35.219 -30.531 1 87.31 565 GLN B N 1
ATOM 9715 C CA . GLN B 1 565 ? -9.922 -36.156 -29.875 1 87.31 565 GLN B CA 1
ATOM 9716 C C . GLN B 1 565 ? -8.734 -35.406 -29.25 1 87.31 565 GLN B C 1
ATOM 9718 O O . GLN B 1 565 ? -8.273 -35.781 -28.172 1 87.31 565 GLN B O 1
ATOM 9723 N N . TYR B 1 566 ? -8.281 -34.469 -29.984 1 89.94 566 TYR B N 1
ATOM 9724 C CA . TYR B 1 566 ? -7.176 -33.656 -29.484 1 89.94 566 TYR B CA 1
ATOM 9725 C C . TYR B 1 566 ? -7.566 -32.938 -28.203 1 89.94 566 TYR B C 1
ATOM 9727 O O . TYR B 1 566 ? -6.781 -32.844 -27.266 1 89.94 566 TYR B O 1
ATOM 9735 N N . TYR B 1 567 ? -8.766 -32.406 -28.172 1 90.94 567 TYR B N 1
ATOM 9736 C CA . TYR B 1 567 ? -9.25 -31.672 -27 1 90.94 567 TYR B CA 1
ATOM 9737 C C . TYR B 1 567 ? -9.359 -32.594 -25.797 1 90.94 567 TYR B C 1
ATOM 9739 O O . TYR B 1 567 ? -8.945 -32.219 -24.688 1 90.94 567 TYR B O 1
ATOM 9747 N N . GLU B 1 568 ? -9.844 -33.75 -26.016 1 91.06 568 GLU B N 1
ATOM 9748 C CA . GLU B 1 568 ? -9.984 -34.719 -24.922 1 91.06 568 GLU B CA 1
ATOM 9749 C C . GLU B 1 568 ? -8.617 -35.156 -24.406 1 91.06 568 GLU B C 1
ATOM 9751 O O . GLU B 1 568 ? -8.445 -35.344 -23.188 1 91.06 568 GLU B O 1
ATOM 9756 N N . HIS B 1 569 ? -7.766 -35.344 -25.328 1 94 569 HIS B N 1
ATOM 9757 C CA . HIS B 1 569 ? -6.418 -35.75 -24.938 1 94 569 HIS B CA 1
ATOM 9758 C C . HIS B 1 569 ? -5.75 -34.656 -24.078 1 94 569 HIS B C 1
ATOM 9760 O O . HIS B 1 569 ? -5.129 -34.969 -23.062 1 94 569 HIS B O 1
ATOM 9766 N N . THR B 1 570 ? -5.84 -33.438 -24.547 1 95.31 570 THR B N 1
ATOM 9767 C CA . THR B 1 570 ? -5.258 -32.312 -23.828 1 95.31 570 THR B CA 1
ATOM 9768 C C . THR B 1 570 ? -5.863 -32.219 -22.422 1 95.31 570 THR B C 1
ATOM 9770 O O . THR B 1 570 ? -5.145 -32.031 -21.438 1 95.31 570 THR B O 1
ATOM 9773 N N . ALA B 1 571 ? -7.152 -32.312 -22.312 1 95.5 571 ALA B N 1
ATOM 9774 C CA . ALA B 1 571 ? -7.832 -32.25 -21.031 1 95.5 571 ALA B CA 1
ATOM 9775 C C . ALA B 1 571 ? -7.402 -33.406 -20.141 1 95.5 571 ALA B C 1
ATOM 9777 O O . ALA B 1 571 ? -7.199 -33.25 -18.938 1 95.5 571 ALA B O 1
ATOM 9778 N N . SER B 1 572 ? -7.273 -34.562 -20.703 1 95.94 572 SER B N 1
ATOM 9779 C CA . SER B 1 572 ? -6.867 -35.75 -19.938 1 95.94 572 SER B CA 1
ATOM 9780 C C . SER B 1 572 ? -5.434 -35.625 -19.438 1 95.94 572 SER B C 1
ATOM 9782 O O . SER B 1 572 ? -5.102 -36.062 -18.344 1 95.94 572 SER B O 1
ATOM 9784 N N . GLN B 1 573 ? -4.637 -35.031 -20.266 1 97.12 573 GLN B N 1
ATOM 9785 C CA . GLN B 1 573 ? -3.262 -34.781 -19.859 1 97.12 573 GLN B CA 1
ATOM 9786 C C . GLN B 1 573 ? -3.219 -33.875 -18.625 1 97.12 573 GLN B C 1
ATOM 9788 O O . GLN B 1 573 ? -2.41 -34.094 -17.719 1 97.12 573 GLN B O 1
ATOM 9793 N N . ALA B 1 574 ? -3.973 -32.844 -18.625 1 97.44 574 ALA B N 1
ATOM 9794 C CA . ALA B 1 574 ? -4.055 -31.969 -17.469 1 97.44 574 ALA B CA 1
ATOM 9795 C C . ALA B 1 574 ? -4.512 -32.719 -16.234 1 97.44 574 ALA B C 1
ATOM 9797 O O . ALA B 1 574 ? -3.941 -32.531 -15.148 1 97.44 574 ALA B O 1
ATOM 9798 N N . VAL B 1 575 ? -5.523 -33.562 -16.359 1 96.88 575 VAL B N 1
ATOM 9799 C CA . VAL B 1 575 ? -6.062 -34.344 -15.258 1 96.88 575 VAL B CA 1
ATOM 9800 C C . VAL B 1 575 ? -4.988 -35.281 -14.719 1 96.88 575 VAL B C 1
ATOM 9802 O O . VAL B 1 575 ? -4.777 -35.344 -13.5 1 96.88 575 VAL B O 1
ATOM 9805 N N . ASN B 1 576 ? -4.316 -35.938 -15.617 1 96 576 ASN B N 1
ATOM 9806 C CA . ASN B 1 576 ? -3.273 -36.875 -15.211 1 96 576 ASN B CA 1
ATOM 9807 C C . ASN B 1 576 ? -2.121 -36.156 -14.508 1 96 576 ASN B C 1
ATOM 9809 O O . ASN B 1 576 ? -1.548 -36.688 -13.555 1 96 576 ASN B O 1
ATOM 9813 N N . CYS B 1 577 ? -1.777 -35.031 -15.039 1 96.38 577 CYS B N 1
ATOM 9814 C CA . CYS B 1 577 ? -0.706 -34.25 -14.445 1 96.38 577 CYS B CA 1
ATOM 9815 C C . CYS B 1 577 ? -1.041 -33.875 -13.008 1 96.38 577 CYS B C 1
ATOM 9817 O O . CYS B 1 577 ? -0.234 -34.094 -12.102 1 96.38 577 CYS B O 1
ATOM 9819 N N . ILE B 1 578 ? -2.215 -33.312 -12.773 1 96.12 578 ILE B N 1
ATOM 9820 C CA . ILE B 1 578 ? -2.643 -32.906 -11.445 1 96.12 578 ILE B CA 1
ATOM 9821 C C . ILE B 1 578 ? -2.746 -34.125 -10.531 1 96.12 578 ILE B C 1
ATOM 9823 O O . ILE B 1 578 ? -2.387 -34.031 -9.352 1 96.12 578 ILE B O 1
ATOM 9827 N N . GLU B 1 579 ? -3.244 -35.219 -11.055 1 94.62 579 GLU B N 1
ATOM 9828 C CA . GLU B 1 579 ? -3.338 -36.438 -10.273 1 94.62 579 GLU B CA 1
ATOM 9829 C C . GLU B 1 579 ? -1.969 -36.875 -9.758 1 94.62 579 GLU B C 1
ATOM 9831 O O . GLU B 1 579 ? -1.835 -37.281 -8.602 1 94.62 579 GLU B O 1
ATOM 9836 N N . GLY B 1 580 ? -1.012 -36.75 -10.586 1 93.19 580 GLY B N 1
ATOM 9837 C CA . GLY B 1 580 ? 0.343 -37.125 -10.211 1 93.19 580 GLY B CA 1
ATOM 9838 C C . GLY B 1 580 ? 0.943 -36.219 -9.164 1 93.19 580 GLY B C 1
ATOM 9839 O O . GLY B 1 580 ? 1.863 -36.594 -8.445 1 93.19 580 GLY B O 1
ATOM 9840 N N . LEU B 1 581 ? 0.413 -35 -9.055 1 93.62 581 LEU B N 1
ATOM 9841 C CA . LEU B 1 581 ? 0.969 -34 -8.156 1 93.62 581 LEU B CA 1
ATOM 9842 C C . LEU B 1 581 ? 0.278 -34.062 -6.797 1 93.62 581 LEU B C 1
ATOM 9844 O O . LEU B 1 581 ? 0.688 -33.375 -5.859 1 93.62 581 LEU B O 1
ATOM 9848 N N . GLN B 1 582 ? -0.75 -34.812 -6.602 1 89.12 582 GLN B N 1
ATOM 9849 C CA . GLN B 1 582 ? -1.532 -34.875 -5.371 1 89.12 582 GLN B CA 1
ATOM 9850 C C . GLN B 1 582 ? -0.674 -35.344 -4.195 1 89.12 582 GLN B C 1
ATOM 9852 O O . GLN B 1 582 ? -0.894 -34.938 -3.057 1 89.12 582 GLN B O 1
ATOM 9857 N N . ALA B 1 583 ? 0.305 -36.094 -4.543 1 83.38 583 ALA B N 1
ATOM 9858 C CA . ALA B 1 583 ? 1.172 -36.625 -3.484 1 83.38 583 ALA B CA 1
ATOM 9859 C C . ALA B 1 583 ? 2.125 -35.531 -2.988 1 83.38 583 ALA B C 1
ATOM 9861 O O . ALA B 1 583 ? 2.596 -35.594 -1.849 1 83.38 583 ALA B O 1
ATOM 9862 N N . LYS B 1 584 ? 2.357 -34.594 -3.762 1 82.69 584 LYS B N 1
ATOM 9863 C CA . LYS B 1 584 ? 3.391 -33.594 -3.471 1 82.69 584 LYS B CA 1
ATOM 9864 C C . LYS B 1 584 ? 2.783 -32.312 -2.918 1 82.69 584 LYS B C 1
ATOM 9866 O O . LYS B 1 584 ? 3.459 -31.547 -2.229 1 82.69 584 LYS B O 1
ATOM 9871 N N . ASN B 1 585 ? 1.622 -32.062 -3.229 1 84.62 585 ASN B N 1
ATOM 9872 C CA . ASN B 1 585 ? 1.013 -30.797 -2.865 1 84.62 585 ASN B CA 1
ATOM 9873 C C . ASN B 1 585 ? -0.471 -30.953 -2.545 1 84.62 585 ASN B C 1
ATOM 9875 O O . ASN B 1 585 ? -1.209 -31.594 -3.301 1 84.62 585 ASN B O 1
ATOM 9879 N N . ALA B 1 586 ? -0.89 -30.375 -1.517 1 78.19 586 ALA B N 1
ATOM 9880 C CA . ALA B 1 586 ? -2.268 -30.5 -1.046 1 78.19 586 ALA B CA 1
ATOM 9881 C C . ALA B 1 586 ? -3.236 -29.797 -1.993 1 78.19 586 ALA B C 1
ATOM 9883 O O . ALA B 1 586 ? -4.387 -30.219 -2.141 1 78.19 586 ALA B O 1
ATOM 9884 N N . ALA B 1 587 ? -2.844 -28.781 -2.635 1 82.12 587 ALA B N 1
ATOM 9885 C CA . ALA B 1 587 ? -3.705 -28.031 -3.553 1 82.12 587 ALA B CA 1
ATOM 9886 C C . ALA B 1 587 ? -4.078 -28.891 -4.762 1 82.12 587 ALA B C 1
ATOM 9888 O O . ALA B 1 587 ? -5.105 -28.656 -5.402 1 82.12 587 ALA B O 1
ATOM 9889 N N . ALA B 1 588 ? -3.289 -29.859 -5.086 1 88.19 588 ALA B N 1
ATOM 9890 C CA . ALA B 1 588 ? -3.535 -30.719 -6.238 1 88.19 588 ALA B CA 1
ATOM 9891 C C . ALA B 1 588 ? -4.805 -31.547 -6.047 1 88.19 588 ALA B C 1
ATOM 9893 O O . ALA B 1 588 ? -5.508 -31.844 -7.012 1 88.19 588 ALA B O 1
ATOM 9894 N N . GLY B 1 589 ? -5.059 -31.906 -4.812 1 81.56 589 GLY B N 1
ATOM 9895 C CA . GLY B 1 589 ? -6.281 -32.656 -4.547 1 81.56 589 GLY B CA 1
ATOM 9896 C C . GLY B 1 589 ? -7.539 -31.859 -4.859 1 81.56 589 GLY B C 1
ATOM 9897 O O . GLY B 1 589 ? -8.453 -32.375 -5.516 1 81.56 589 GLY B O 1
ATOM 9898 N N . ARG B 1 590 ? -7.562 -30.688 -4.488 1 81.12 590 ARG B N 1
ATOM 9899 C CA . ARG B 1 590 ? -8.703 -29.828 -4.77 1 81.12 590 ARG B CA 1
ATOM 9900 C C . ARG B 1 590 ? -8.797 -29.531 -6.262 1 81.12 590 ARG B C 1
ATOM 9902 O O . ARG B 1 590 ? -9.898 -29.516 -6.828 1 81.12 590 ARG B O 1
ATOM 9909 N N . ALA B 1 591 ? -7.664 -29.312 -6.828 1 87.81 591 ALA B N 1
ATOM 9910 C CA . ALA B 1 591 ? -7.629 -29 -8.25 1 87.81 591 ALA B CA 1
ATOM 9911 C C . ALA B 1 591 ? -8.07 -30.203 -9.086 1 87.81 591 ALA B C 1
ATOM 9913 O O . ALA B 1 591 ? -8.656 -30.031 -10.156 1 87.81 591 ALA B O 1
ATOM 9914 N N . TYR B 1 592 ? -7.809 -31.344 -8.484 1 91.12 592 TYR B N 1
ATOM 9915 C CA . TYR B 1 592 ? -8.133 -32.562 -9.219 1 91.12 592 TYR B CA 1
ATOM 9916 C C . TYR B 1 592 ? -9.633 -32.688 -9.469 1 91.12 592 TYR B C 1
ATOM 9918 O O . TYR B 1 592 ? -10.055 -33.031 -10.57 1 91.12 592 TYR B O 1
ATOM 9926 N N . ARG B 1 593 ? -10.414 -32.312 -8.547 1 83.94 593 ARG B N 1
ATOM 9927 C CA . ARG B 1 593 ? -11.867 -32.375 -8.688 1 83.94 593 ARG B CA 1
ATOM 9928 C C . ARG B 1 593 ? -12.352 -31.406 -9.758 1 83.94 593 ARG B C 1
ATOM 9930 O O . ARG B 1 593 ? -13.234 -31.75 -10.555 1 83.94 593 ARG B O 1
ATOM 9937 N N . ILE B 1 594 ? -11.75 -30.359 -9.797 1 84.5 594 ILE B N 1
ATOM 9938 C CA . ILE B 1 594 ? -12.172 -29.328 -10.727 1 84.5 594 ILE B CA 1
ATOM 9939 C C . ILE B 1 594 ? -11.75 -29.688 -12.141 1 84.5 594 ILE B C 1
ATOM 9941 O O . ILE B 1 594 ? -12.539 -29.578 -13.086 1 84.5 594 ILE B O 1
ATOM 9945 N N . VAL B 1 595 ? -10.539 -30.141 -12.312 1 90.69 595 VAL B N 1
ATOM 9946 C CA . VAL B 1 595 ? -10.031 -30.438 -13.648 1 90.69 595 VAL B CA 1
ATOM 9947 C C . VAL B 1 595 ? -10.758 -31.641 -14.227 1 90.69 595 VAL B C 1
ATOM 9949 O O . VAL B 1 595 ? -10.984 -31.719 -15.438 1 90.69 595 VAL B O 1
ATOM 9952 N N . HIS B 1 596 ? -11.148 -32.469 -13.383 1 88.75 596 HIS B N 1
ATOM 9953 C CA . HIS B 1 596 ? -11.93 -33.625 -13.828 1 88.75 596 HIS B CA 1
ATOM 9954 C C . HIS B 1 596 ? -13.281 -33.188 -14.391 1 88.75 596 HIS B C 1
ATOM 9956 O O . HIS B 1 596 ? -13.719 -33.688 -15.43 1 88.75 596 HIS B O 1
ATOM 9962 N N . ARG B 1 597 ? -13.805 -32.281 -13.719 1 84.94 597 ARG B N 1
ATOM 9963 C CA . ARG B 1 597 ? -15.078 -31.734 -14.195 1 84.94 597 ARG B CA 1
ATOM 9964 C C . ARG B 1 597 ? -14.891 -30.969 -15.492 1 84.94 597 ARG B C 1
ATOM 9966 O O . ARG B 1 597 ? -15.75 -31.016 -16.375 1 84.94 597 ARG B O 1
ATOM 9973 N N . LEU B 1 598 ? -13.867 -30.281 -15.555 1 88.81 598 LEU B N 1
ATOM 9974 C CA . LEU B 1 598 ? -13.586 -29.516 -16.766 1 88.81 598 LEU B CA 1
ATOM 9975 C C . LEU B 1 598 ? -13.375 -30.438 -17.953 1 88.81 598 LEU B C 1
ATOM 9977 O O . LEU B 1 598 ? -13.766 -30.125 -19.078 1 88.81 598 LEU B O 1
ATOM 9981 N N . ARG B 1 599 ? -12.734 -31.578 -17.703 1 91.38 599 ARG B N 1
ATOM 9982 C CA . ARG B 1 599 ? -12.578 -32.562 -18.781 1 91.38 599 ARG B CA 1
ATOM 9983 C C . ARG B 1 599 ? -13.938 -33.031 -19.266 1 91.38 599 ARG B C 1
ATOM 9985 O O . ARG B 1 599 ? -14.141 -33.219 -20.469 1 91.38 599 ARG B O 1
ATOM 9992 N N . ASP B 1 600 ? -14.859 -33.188 -18.375 1 86.38 600 ASP B N 1
ATOM 9993 C CA . ASP B 1 600 ? -16.203 -33.594 -18.75 1 86.38 600 ASP B CA 1
ATOM 9994 C C . ASP B 1 600 ? -16.875 -32.531 -19.609 1 86.38 600 ASP B C 1
ATOM 9996 O O . ASP B 1 600 ? -17.609 -32.844 -20.547 1 86.38 600 ASP B O 1
ATOM 10000 N N . VAL B 1 601 ? -16.656 -31.344 -19.25 1 83.88 601 VAL B N 1
ATOM 10001 C CA . VAL B 1 601 ? -17.203 -30.25 -20.031 1 83.88 601 VAL B CA 1
ATOM 10002 C C . VAL B 1 601 ? -16.625 -30.281 -21.453 1 83.88 601 VAL B C 1
ATOM 10004 O O . VAL B 1 601 ? -17.344 -30.062 -22.422 1 83.88 601 VAL B O 1
ATOM 10007 N N . VAL B 1 602 ? -15.336 -30.562 -21.578 1 88.5 602 VAL B N 1
ATOM 10008 C CA . VAL B 1 602 ? -14.68 -30.641 -22.875 1 88.5 602 VAL B CA 1
ATOM 10009 C C . VAL B 1 602 ? -15.289 -31.781 -23.688 1 88.5 602 VAL B C 1
ATOM 10011 O O . VAL B 1 602 ? -15.547 -31.625 -24.891 1 88.5 602 VAL B O 1
ATOM 10014 N N . ARG B 1 603 ? -15.609 -32.844 -23.016 1 84.6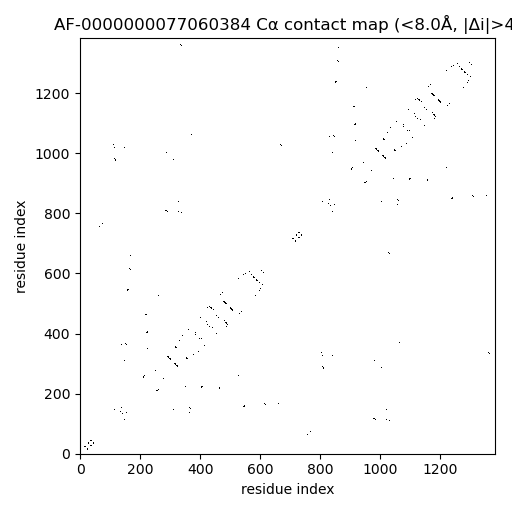2 603 ARG B N 1
ATOM 10015 C CA . ARG B 1 603 ? -16.203 -34 -23.672 1 84.62 603 ARG B CA 1
ATOM 10016 C C . ARG B 1 603 ? -17.625 -33.688 -24.125 1 84.62 603 ARG B C 1
ATOM 10018 O O . ARG B 1 603 ? -18.047 -34.125 -25.203 1 84.62 603 ARG B O 1
ATOM 10025 N N . GLN B 1 604 ? -18.25 -32.938 -23.375 1 80.88 604 GLN B N 1
ATOM 10026 C CA . GLN B 1 604 ? -19.625 -32.562 -23.719 1 80.88 604 GLN B CA 1
ATOM 10027 C C . GLN B 1 604 ? -19.672 -31.594 -24.875 1 80.88 604 GLN B C 1
ATOM 10029 O O . GLN B 1 604 ? -20.531 -31.719 -25.766 1 80.88 604 GLN B O 1
ATOM 10034 N N . THR B 1 605 ? -18.828 -30.688 -24.812 1 81.31 605 THR B N 1
ATOM 10035 C CA . THR B 1 605 ? -18.828 -29.672 -25.859 1 81.31 605 THR B CA 1
ATOM 10036 C C . THR B 1 605 ? -18.344 -30.266 -27.188 1 81.31 605 THR B C 1
ATOM 10038 O O . THR B 1 605 ? -18.656 -29.75 -28.25 1 81.31 605 THR B O 1
ATOM 10041 N N . SER B 1 606 ? -17.562 -31.328 -27.094 1 77.19 606 SER B N 1
ATOM 10042 C CA . SER B 1 606 ? -17.062 -31.969 -28.297 1 77.19 606 SER B CA 1
ATOM 10043 C C . SER B 1 606 ? -18.047 -33 -28.844 1 77.19 606 SER B C 1
ATOM 10045 O O . SER B 1 606 ? -17.859 -33.562 -29.906 1 77.19 606 SER B O 1
ATOM 10047 N N . GLY B 1 607 ? -19.188 -33.219 -28.141 1 67.12 607 GLY B N 1
ATOM 10048 C CA . GLY B 1 607 ? -20.203 -34.188 -28.578 1 67.12 607 GLY B CA 1
ATOM 10049 C C . GLY B 1 607 ? -19.906 -35.594 -28.156 1 67.12 607 GLY B C 1
ATOM 10050 O O . GLY B 1 607 ? -20.594 -36.531 -28.562 1 67.12 607 GLY B O 1
ATOM 10051 N N . ALA B 1 608 ? -18.828 -35.75 -27.516 1 60.91 608 ALA B N 1
ATOM 10052 C CA . ALA B 1 608 ? -18.453 -37.094 -27.125 1 60.91 608 ALA B CA 1
ATOM 10053 C C . ALA B 1 608 ? -19.406 -37.656 -26.062 1 60.91 608 ALA B C 1
ATOM 10055 O O . ALA B 1 608 ? -19.641 -38.875 -26.016 1 60.91 608 ALA B O 1
ATOM 10056 N N . ILE B 1 609 ? -19.938 -36.844 -25.234 1 61.47 609 ILE B N 1
ATOM 10057 C CA . ILE B 1 609 ? -20.938 -37.219 -24.234 1 61.47 609 ILE B CA 1
ATOM 10058 C C . ILE B 1 609 ? -22.172 -36.312 -24.359 1 61.47 609 ILE B C 1
ATOM 10060 O O . ILE B 1 609 ? -22.047 -35.156 -24.766 1 61.47 609 ILE B O 1
ATOM 10064 N N . PRO B 1 610 ? -23.375 -36.938 -24.312 1 57.62 610 PRO B N 1
ATOM 10065 C CA . PRO B 1 610 ? -24.594 -36.094 -24.422 1 57.62 610 PRO B CA 1
ATOM 10066 C C . PRO B 1 610 ? -24.562 -34.906 -23.5 1 57.62 610 PRO B C 1
ATOM 10068 O O . PRO B 1 610 ? -23.984 -34.938 -22.406 1 57.62 610 PRO B O 1
ATOM 10071 N N . LEU B 1 611 ? -24.891 -33.75 -24.062 1 56.78 611 LEU B N 1
ATOM 10072 C CA . LEU B 1 611 ? -24.953 -32.5 -23.328 1 56.78 611 LEU B CA 1
ATOM 10073 C C . LEU B 1 611 ? -25.906 -32.625 -22.141 1 56.78 611 LEU B C 1
ATOM 10075 O O . LEU B 1 611 ? -27.031 -33.094 -22.281 1 56.78 611 LEU B O 1
ATOM 10079 N N . ASP B 1 612 ? -25.469 -32.625 -21.031 1 50.53 612 ASP B N 1
ATOM 10080 C CA . ASP B 1 612 ? -26.391 -32.594 -19.891 1 50.53 612 ASP B CA 1
ATOM 10081 C C . ASP B 1 612 ? -27.391 -31.438 -20.031 1 50.53 612 ASP B C 1
ATOM 10083 O O . ASP B 1 612 ? -27.094 -30.422 -20.641 1 50.53 612 ASP B O 1
ATOM 10087 N N . ALA B 1 613 ? -28.688 -31.656 -19.781 1 48.38 613 ALA B N 1
ATOM 10088 C CA . ALA B 1 613 ? -29.844 -30.766 -19.969 1 48.38 613 ALA B CA 1
ATOM 10089 C C . ALA B 1 613 ? -29.516 -29.359 -19.5 1 48.38 613 ALA B C 1
ATOM 10091 O O . ALA B 1 613 ? -29.984 -28.375 -20.109 1 48.38 613 ALA B O 1
ATOM 10092 N N . SER B 1 614 ? -28.781 -29.281 -18.562 1 44.75 614 SER B N 1
ATOM 10093 C CA . SER B 1 614 ? -28.484 -27.953 -18.016 1 44.75 614 SER B CA 1
ATOM 10094 C C . SER B 1 614 ? -27.562 -27.172 -18.953 1 44.75 614 SER B C 1
ATOM 10096 O O . SER B 1 614 ? -27.703 -25.953 -19.078 1 44.75 614 SER B O 1
ATOM 10098 N N . LEU B 1 615 ? -26.75 -27.891 -19.703 1 50 615 LEU B N 1
ATOM 10099 C CA . LEU B 1 615 ? -25.859 -27.281 -20.688 1 50 615 LEU B CA 1
ATOM 10100 C C . LEU B 1 615 ? -26.625 -26.859 -21.938 1 50 615 LEU B C 1
ATOM 10102 O O . LEU B 1 615 ? -26.344 -25.812 -22.516 1 50 615 LEU B O 1
ATOM 10106 N N . GLN B 1 616 ? -27.594 -27.672 -22.281 1 47.97 616 GLN B N 1
ATOM 10107 C CA . GLN B 1 616 ? -28.453 -27.359 -23.438 1 47.97 616 GLN B CA 1
ATOM 10108 C C . GLN B 1 616 ? -29.234 -26.078 -23.188 1 47.97 616 GLN B C 1
ATOM 10110 O O . GLN B 1 616 ? -29.406 -25.266 -24.109 1 47.97 616 GLN B O 1
ATOM 10115 N N . ALA B 1 617 ? -29.672 -25.938 -21.984 1 46.56 617 ALA B N 1
ATOM 10116 C CA . ALA B 1 617 ? -30.453 -24.734 -21.641 1 46.56 617 ALA B CA 1
ATOM 10117 C C . ALA B 1 617 ? -29.578 -23.484 -21.688 1 46.56 617 ALA B C 1
ATOM 10119 O O . ALA B 1 617 ? -30.016 -22.422 -22.125 1 46.56 617 ALA B O 1
ATOM 10120 N N . GLY B 1 618 ? -28.344 -23.641 -21.281 1 43.91 618 GLY B N 1
ATOM 10121 C CA . GLY B 1 618 ? -27.422 -22.516 -21.344 1 43.91 618 GLY B CA 1
ATOM 10122 C C . GLY B 1 618 ? -27.062 -22.125 -22.766 1 43.91 618 GLY B C 1
ATOM 10123 O O . GLY B 1 618 ? -27.016 -20.938 -23.094 1 43.91 618 GLY B O 1
ATOM 10124 N N . VAL B 1 619 ? -27.047 -23.109 -23.703 1 46.28 619 VAL B N 1
ATOM 10125 C CA . VAL B 1 619 ? -26.797 -22.891 -25.125 1 46.28 619 VAL B CA 1
ATOM 10126 C C . VAL B 1 619 ? -28.047 -22.328 -25.797 1 46.28 619 VAL B C 1
ATOM 10128 O O . VAL B 1 619 ? -27.953 -21.406 -26.625 1 46.28 619 VAL B O 1
ATOM 10131 N N . ASN B 1 620 ? -29.375 -22.922 -25.562 1 43.81 620 ASN B N 1
ATOM 10132 C CA . ASN B 1 620 ? -30.625 -22.5 -26.172 1 43.81 620 ASN B CA 1
ATOM 10133 C C . ASN B 1 620 ? -31.062 -21.125 -25.688 1 43.81 620 ASN B C 1
ATOM 10135 O O . ASN B 1 620 ? -31.703 -20.375 -26.422 1 43.81 620 ASN B O 1
ATOM 10139 N N . ALA B 1 621 ? -30.953 -20.844 -24.484 1 39.62 621 ALA B N 1
ATOM 10140 C CA . ALA B 1 621 ? -31.359 -19.547 -23.953 1 39.62 621 ALA B CA 1
ATOM 10141 C C . ALA B 1 621 ? -30.641 -18.406 -24.672 1 39.62 621 ALA B C 1
ATOM 10143 O O . ALA B 1 621 ? -31.188 -17.328 -24.828 1 39.62 621 ALA B O 1
ATOM 10144 N N . TYR B 1 622 ? -29.562 -18.672 -25.25 1 37.31 622 TYR B N 1
ATOM 10145 C CA . TYR B 1 622 ? -28.875 -17.656 -26.047 1 37.31 622 TYR B CA 1
ATOM 10146 C C . TYR B 1 622 ? -29.422 -17.641 -27.469 1 37.31 622 TYR B C 1
ATOM 10148 O O . TYR B 1 622 ? -29.328 -16.609 -28.156 1 37.31 622 TYR B O 1
ATOM 10156 N N . GLY B 1 623 ? -30.094 -18.656 -28.031 1 31.48 623 GLY B N 1
ATOM 10157 C CA . GLY B 1 623 ? -30.641 -18.672 -29.375 1 31.48 623 GLY B CA 1
ATOM 10158 C C . GLY B 1 623 ? -31.969 -17.953 -29.5 1 31.48 623 GLY B C 1
ATOM 10159 O O . GLY B 1 623 ? -32.375 -17.578 -30.594 1 31.48 623 GLY B O 1
ATOM 10160 N N . VAL B 1 624 ? -33.031 -18.109 -28.578 1 31.42 624 VAL B N 1
ATOM 10161 C CA . VAL B 1 624 ? -34.406 -17.625 -28.797 1 31.42 624 VAL B CA 1
ATOM 10162 C C . VAL B 1 624 ? -34.438 -16.109 -28.688 1 31.42 624 VAL B C 1
ATOM 10164 O O . VAL B 1 624 ? -35.469 -15.484 -28.906 1 31.42 624 VAL B O 1
ATOM 10167 N N . GLN B 1 625 ? -33.5 -15.398 -28.141 1 31.28 625 GLN B N 1
ATOM 10168 C CA . GLN B 1 625 ? -33.812 -13.977 -27.984 1 31.28 625 GLN B CA 1
ATOM 10169 C C . GLN B 1 625 ? -33.812 -13.258 -29.328 1 31.28 625 GLN B C 1
ATOM 10171 O O . GLN B 1 625 ? -33.969 -12.039 -29.391 1 31.28 625 GLN B O 1
ATOM 10176 N N . GLY B 1 626 ? -33.625 -13.953 -30.422 1 26.88 626 GLY B N 1
ATOM 10177 C CA . GLY B 1 626 ? -33.688 -13.109 -31.609 1 26.88 626 GLY B CA 1
ATOM 10178 C C . GLY B 1 626 ? -35.094 -12.695 -31.969 1 26.88 626 GLY B C 1
ATOM 10179 O O . GLY B 1 626 ? -35.312 -11.625 -32.562 1 26.88 626 GLY B O 1
ATOM 10180 N N . ALA B 1 627 ? -36.094 -13.602 -32.219 1 25.67 627 ALA B N 1
ATOM 10181 C CA . ALA B 1 627 ? -37.25 -13.242 -33.062 1 25.67 627 ALA B CA 1
ATOM 10182 C C . ALA B 1 627 ? -38.375 -12.703 -32.219 1 25.67 627 ALA B C 1
ATOM 10184 O O . ALA B 1 627 ? -39.531 -12.719 -32.656 1 25.67 627 ALA B O 1
ATOM 10185 N N . GLY B 1 628 ? -38.344 -12.43 -30.891 1 24.36 628 GLY B N 1
ATOM 10186 C CA . GLY B 1 628 ? -39.625 -12.102 -30.297 1 24.36 628 GLY B CA 1
ATOM 10187 C C . GLY B 1 628 ? -40.219 -10.797 -30.812 1 24.36 628 GLY B C 1
ATOM 10188 O O . GLY B 1 628 ? -39.469 -9.898 -31.219 1 24.36 628 GLY B O 1
ATOM 10189 N N . ASP B 1 629 ? -41.531 -10.781 -31.266 1 24.2 629 ASP B N 1
ATOM 10190 C CA . ASP B 1 629 ? -42.562 -9.852 -31.734 1 24.2 629 ASP B CA 1
ATOM 10191 C C . ASP B 1 629 ? -42.781 -8.727 -30.734 1 24.2 629 ASP B C 1
ATOM 10193 O O . ASP B 1 629 ? -42.844 -8.969 -29.516 1 24.2 629 ASP B O 1
ATOM 10197 N N . GLU B 1 630 ? -42.625 -7.426 -31 1 24.92 630 GLU B N 1
ATOM 10198 C CA . GLU B 1 630 ? -42.781 -6.098 -30.422 1 24.92 630 GLU B CA 1
ATOM 10199 C C . GLU B 1 630 ? -44.156 -5.938 -29.797 1 24.92 630 GLU B C 1
ATOM 10201 O O . GLU B 1 630 ? -44.344 -5.121 -28.891 1 24.92 630 GLU B O 1
ATOM 10206 N N . ARG B 1 631 ? -45.25 -6.52 -30.453 1 23.55 631 ARG B N 1
ATOM 10207 C CA . ARG B 1 631 ? -46.562 -5.941 -30.266 1 23.55 631 ARG B CA 1
ATOM 10208 C C . ARG B 1 631 ? -47.156 -6.324 -28.922 1 23.55 631 ARG B C 1
ATOM 10210 O O . ARG B 1 631 ? -48.188 -5.797 -28.516 1 23.55 631 ARG B O 1
ATOM 10217 N N . ALA B 1 632 ? -47.031 -7.543 -28.406 1 21.11 632 ALA B N 1
ATOM 10218 C CA . ALA B 1 632 ? -48.125 -8.094 -27.594 1 21.11 632 ALA B CA 1
ATOM 10219 C C . ALA B 1 632 ? -48.094 -7.492 -26.188 1 21.11 632 ALA B C 1
ATOM 10221 O O . ALA B 1 632 ? -48.844 -7.934 -25.297 1 21.11 632 ALA B O 1
ATOM 10222 N N . LEU B 1 633 ? -47.094 -6.75 -25.703 1 21.86 633 LEU B N 1
ATOM 10223 C CA . LEU B 1 633 ? -47.156 -6.418 -24.281 1 21.86 633 LEU B CA 1
ATOM 10224 C C . LEU B 1 633 ? -48.25 -5.387 -24.016 1 21.86 633 LEU B C 1
ATOM 10226 O O . LEU B 1 633 ? -48.219 -4.707 -22.984 1 21.86 633 LEU B O 1
ATOM 10230 N N . GLN B 1 634 ? -49.156 -5.137 -24.984 1 21.19 634 GLN B N 1
ATOM 10231 C CA . GLN B 1 634 ? -50.125 -4.082 -24.656 1 21.19 634 GLN B CA 1
ATOM 10232 C C . GLN B 1 634 ? -51.156 -4.57 -23.641 1 21.19 634 GLN B C 1
ATOM 10234 O O . GLN B 1 634 ? -52.094 -3.844 -23.297 1 21.19 634 GLN B O 1
ATOM 10239 N N . GLN B 1 635 ? -51.438 -5.914 -23.609 1 20.64 635 GLN B N 1
ATOM 10240 C CA . GLN B 1 635 ? -52.812 -6.172 -23.156 1 20.64 635 GLN B CA 1
ATOM 10241 C C . GLN B 1 635 ? -53 -5.68 -21.719 1 20.64 635 GLN B C 1
ATOM 10243 O O . GLN B 1 635 ? -52.031 -5.492 -20.984 1 20.64 635 GLN B O 1
ATOM 10248 N N . ASN B 1 636 ? -54.344 -5.938 -21.172 1 20.03 636 ASN B N 1
ATOM 10249 C CA . ASN B 1 636 ? -55.375 -5.453 -20.281 1 20.03 636 ASN B CA 1
ATOM 10250 C C . ASN B 1 636 ? -55.031 -5.758 -18.828 1 20.03 636 ASN B C 1
ATOM 10252 O O . ASN B 1 636 ? -54.719 -6.895 -18.469 1 20.03 636 ASN B O 1
ATOM 10256 N N . LEU B 1 637 ? -54.625 -4.77 -18.094 1 22.2 637 LEU B N 1
ATOM 10257 C CA . LEU B 1 637 ? -54.5 -4.574 -16.656 1 22.2 637 LEU B CA 1
ATOM 10258 C C . LEU B 1 637 ? -55.781 -4.98 -15.922 1 22.2 637 LEU B C 1
ATOM 10260 O O . LEU B 1 637 ? -56.5 -4.125 -15.391 1 22.2 637 LEU B O 1
ATOM 10264 N N . ASP B 1 638 ? -56.594 -6.031 -16.5 1 20.53 638 ASP B N 1
ATOM 10265 C CA . ASP B 1 638 ? -57.844 -6.152 -15.773 1 20.53 638 ASP B CA 1
ATOM 10266 C C . ASP B 1 638 ? -57.625 -6.625 -14.344 1 20.53 638 ASP B C 1
ATOM 10268 O O . ASP B 1 638 ? -56.656 -7.34 -14.062 1 20.53 638 ASP B O 1
ATOM 10272 N N . PRO B 1 639 ? -58.531 -6.203 -13.367 1 24.19 639 PRO B N 1
ATOM 10273 C CA . PRO B 1 639 ? -58.594 -6.262 -11.906 1 24.19 639 PRO B CA 1
ATOM 10274 C C . PRO B 1 639 ? -58.781 -7.684 -11.383 1 24.19 639 PRO B C 1
ATOM 10276 O O . PRO B 1 639 ? -59.156 -7.871 -10.211 1 24.19 639 PRO B O 1
ATOM 10279 N N . GLN B 1 640 ? -58.125 -8.758 -12.016 1 21.81 640 GLN B N 1
ATOM 10280 C CA . GLN B 1 640 ? -58.625 -10.109 -11.758 1 21.81 640 GLN B CA 1
ATOM 10281 C C . GLN B 1 640 ? -58.594 -10.414 -10.258 1 21.81 640 GLN B C 1
ATOM 10283 O O . GLN B 1 640 ? -57.719 -9.953 -9.539 1 21.81 640 GLN B O 1
ATOM 10288 N N . ASP B 1 641 ? -59.812 -10.992 -9.75 1 23.09 641 ASP B N 1
ATOM 10289 C CA . ASP B 1 641 ? -60.438 -11.406 -8.5 1 23.09 641 ASP B CA 1
ATOM 10290 C C . ASP B 1 641 ? -59.562 -12.422 -7.766 1 23.09 641 ASP B C 1
ATOM 10292 O O . ASP B 1 641 ? -58.75 -13.117 -8.391 1 23.09 641 ASP B O 1
ATOM 10296 N N . PRO B 1 642 ? -59.875 -12.57 -6.391 1 25.42 642 PRO B N 1
ATOM 10297 C CA . PRO B 1 642 ? -59.125 -13.18 -5.289 1 25.42 642 PRO B CA 1
ATOM 10298 C C . PRO B 1 642 ? -59.062 -14.695 -5.398 1 25.42 642 PRO B C 1
ATOM 10300 O O . PRO B 1 642 ? -60.094 -15.375 -5.379 1 25.42 642 PRO B O 1
ATOM 10303 N N . PRO B 1 643 ? -58.156 -15.281 -6.34 1 22.09 643 PRO B N 1
ATOM 10304 C CA . PRO B 1 643 ? -58.281 -16.703 -6.668 1 22.09 643 PRO B CA 1
ATOM 10305 C C . PRO B 1 643 ? -58.219 -17.609 -5.434 1 22.09 643 PRO B C 1
ATOM 10307 O O . PRO B 1 643 ? -57.5 -17.312 -4.48 1 22.09 643 PRO B O 1
ATOM 10310 N N . THR B 1 644 ? -59.375 -18.25 -5.109 1 20.8 644 THR B N 1
ATOM 10311 C CA . THR B 1 644 ? -59.781 -19.188 -4.062 1 20.8 644 THR B CA 1
ATOM 10312 C C . THR B 1 644 ? -58.812 -20.344 -3.957 1 20.8 644 THR B C 1
ATOM 10314 O O . THR B 1 644 ? -58.406 -20.734 -2.854 1 20.8 644 THR B O 1
ATOM 10317 N N . ASP B 1 645 ? -58.969 -21.297 -4.824 1 20.16 645 ASP B N 1
ATOM 10318 C CA . ASP B 1 645 ? -58.781 -22.703 -4.422 1 20.16 645 ASP B CA 1
ATOM 10319 C C . ASP B 1 645 ? -57.312 -23.094 -4.418 1 20.16 645 ASP B C 1
ATOM 10321 O O . ASP B 1 645 ? -56.562 -22.703 -5.32 1 20.16 645 ASP B O 1
ATOM 10325 N N . PRO B 1 646 ? -56.812 -23.688 -3.258 1 21.91 646 PRO B N 1
ATOM 10326 C CA . PRO B 1 646 ? -55.406 -23.812 -2.799 1 21.91 646 PRO B CA 1
ATOM 10327 C C . PRO B 1 646 ? -54.562 -24.688 -3.711 1 21.91 646 PRO B C 1
ATOM 10329 O O . PRO B 1 646 ? -53.406 -24.938 -3.414 1 21.91 646 PRO B O 1
ATOM 10332 N N . GLY B 1 647 ? -55.25 -25.484 -4.523 1 20.08 647 GLY B N 1
ATOM 10333 C CA . GLY B 1 647 ? -54.594 -26.734 -4.871 1 20.08 647 GLY B CA 1
ATOM 10334 C C . GLY B 1 647 ? -53.344 -26.547 -5.715 1 20.08 647 GLY B C 1
ATOM 10335 O O . GLY B 1 647 ? -52.281 -27.078 -5.387 1 20.08 647 GLY B O 1
ATOM 10336 N N . SER B 1 648 ? -53.594 -26.719 -7.082 1 20.22 648 SER B N 1
ATOM 10337 C CA . SER B 1 648 ? -52.719 -27.297 -8.102 1 20.22 648 SER B CA 1
ATOM 10338 C C . SER B 1 648 ? -51.625 -26.344 -8.5 1 20.22 648 SER B C 1
ATOM 10340 O O . SER B 1 648 ? -51.844 -25.359 -9.203 1 20.22 648 SER B O 1
ATOM 10342 N N . ILE B 1 649 ? -50.688 -26.141 -7.641 1 23.28 649 ILE B N 1
ATOM 10343 C CA . ILE B 1 649 ? -49.75 -25.047 -7.848 1 23.28 649 ILE B CA 1
ATOM 10344 C C . ILE B 1 649 ? -48.906 -25.297 -9.109 1 23.28 649 ILE B C 1
ATOM 10346 O O . ILE B 1 649 ? -48.156 -26.266 -9.18 1 23.28 649 ILE B O 1
ATOM 10350 N N . PRO B 1 650 ? -49.594 -24.922 -10.32 1 22.03 650 PRO B N 1
ATOM 10351 C CA . PRO B 1 650 ? -48.812 -25.203 -11.539 1 22.03 650 PRO B CA 1
ATOM 10352 C C . PRO B 1 650 ? -47.344 -24.812 -11.422 1 22.03 650 PRO B C 1
ATOM 10354 O O . PRO B 1 650 ? -47.031 -23.828 -10.766 1 22.03 650 PRO B O 1
ATOM 10357 N N . LEU B 1 651 ? -46.469 -25.891 -11.742 1 22.38 651 LEU B N 1
ATOM 10358 C CA . LEU B 1 651 ? -45.031 -25.906 -11.68 1 22.38 651 LEU B CA 1
ATOM 10359 C C . LEU B 1 651 ? -44.438 -24.75 -12.5 1 22.38 651 LEU B C 1
ATOM 10361 O O . LEU B 1 651 ? -44.312 -24.875 -13.719 1 22.38 651 LEU B O 1
ATOM 10365 N N . ASP B 1 652 ? -45.156 -23.547 -12.453 1 21.84 652 ASP B N 1
ATOM 10366 C CA . ASP B 1 652 ? -44.688 -22.422 -13.234 1 21.84 652 ASP B CA 1
ATOM 10367 C C . ASP B 1 652 ? -43.156 -22.281 -13.141 1 21.84 652 ASP B C 1
ATOM 10369 O O . ASP B 1 652 ? -42.625 -22.219 -12.039 1 21.84 652 ASP B O 1
ATOM 10373 N N . PHE B 1 653 ? -42.562 -22.578 -14.297 1 21.62 653 PHE B N 1
ATOM 10374 C CA . PHE B 1 653 ? -41.156 -22.672 -14.711 1 21.62 653 PHE B CA 1
ATOM 10375 C C . PHE B 1 653 ? -40.344 -21.516 -14.117 1 21.62 653 PHE B C 1
ATOM 10377 O O . PHE B 1 653 ? -39.125 -21.484 -14.266 1 21.62 653 PHE B O 1
ATOM 10384 N N . HIS B 1 654 ? -41.062 -20.312 -13.875 1 24.48 654 HIS B N 1
ATOM 10385 C CA . HIS B 1 654 ? -40.375 -19.188 -13.289 1 24.48 654 HIS B CA 1
ATOM 10386 C C . HIS B 1 654 ? -39.656 -19.594 -12 1 24.48 654 HIS B C 1
ATOM 10388 O O . HIS B 1 654 ? -38.938 -18.797 -11.406 1 24.48 654 HIS B O 1
ATOM 10394 N N . GLN B 1 655 ? -40.219 -20.594 -11.258 1 23.48 655 GLN B N 1
ATOM 10395 C CA . GLN B 1 655 ? -39.938 -20.984 -9.883 1 23.48 655 GLN B CA 1
ATOM 10396 C C . GLN B 1 655 ? -38.688 -21.859 -9.82 1 23.48 655 GLN B C 1
ATOM 10398 O O . GLN B 1 655 ? -38.219 -22.203 -8.734 1 23.48 655 GLN B O 1
ATOM 10403 N N . ALA B 1 656 ? -38.562 -22.719 -10.875 1 20.95 656 ALA B N 1
ATOM 10404 C CA . ALA B 1 656 ? -37.688 -23.875 -10.727 1 20.95 656 ALA B CA 1
ATOM 10405 C C . ALA B 1 656 ? -36.219 -23.453 -10.656 1 20.95 656 ALA B C 1
ATOM 10407 O O . ALA B 1 656 ? -35.344 -24.25 -10.344 1 20.95 656 ALA B O 1
ATOM 10408 N N . ILE B 1 657 ? -35.969 -22.484 -11.531 1 22.84 657 ILE B N 1
ATOM 10409 C CA . ILE B 1 657 ? -34.562 -22.234 -11.648 1 22.84 657 ILE B CA 1
ATOM 10410 C C . ILE B 1 657 ? -33.969 -21.922 -10.273 1 22.84 657 ILE B C 1
ATOM 10412 O O . ILE B 1 657 ? -32.75 -21.797 -10.125 1 22.84 657 ILE B O 1
ATOM 10416 N N . PRO B 1 658 ? -34.875 -21.438 -9.398 1 23.64 658 PRO B N 1
ATOM 10417 C CA . PRO B 1 658 ? -34.438 -20.953 -8.086 1 23.64 658 PRO B CA 1
ATOM 10418 C C . PRO B 1 658 ? -33.781 -22.031 -7.25 1 23.64 658 PRO B C 1
ATOM 10420 O O . PRO B 1 658 ? -33.031 -21.719 -6.324 1 23.64 658 PRO B O 1
ATOM 10423 N N . ASN B 1 659 ? -34.25 -23.281 -7.254 1 22.69 659 ASN B N 1
ATOM 10424 C CA . ASN B 1 659 ? -34.031 -24.234 -6.172 1 22.69 659 ASN B CA 1
ATOM 10425 C C . ASN B 1 659 ? -32.625 -24.812 -6.23 1 22.69 659 ASN B C 1
ATOM 10427 O O . ASN B 1 659 ? -32.156 -25.453 -5.281 1 22.69 659 ASN B O 1
ATOM 10431 N N . LEU B 1 660 ? -32.281 -25.391 -7.434 1 22.47 660 LEU B N 1
ATOM 10432 C CA . LEU B 1 660 ? -31.062 -26.172 -7.316 1 22.47 660 LEU B CA 1
ATOM 10433 C C . LEU B 1 660 ? -29.891 -25.297 -6.867 1 22.47 660 LEU B C 1
ATOM 10435 O O . LEU B 1 660 ? -29.125 -25.703 -6 1 22.47 660 LEU B O 1
ATOM 10439 N N . VAL B 1 661 ? -29.328 -24.5 -7.812 1 25.06 661 VAL B N 1
ATOM 10440 C CA . VAL B 1 661 ? -28.25 -23.547 -7.648 1 25.06 661 VAL B CA 1
ATOM 10441 C C . VAL B 1 661 ? -28.719 -22.375 -6.793 1 25.06 661 VAL B C 1
ATOM 10443 O O . VAL B 1 661 ? -27.953 -21.438 -6.539 1 25.06 661 VAL B O 1
ATOM 10446 N N . LEU B 1 662 ? -30.031 -22.109 -6.648 1 24.52 662 LEU B N 1
ATOM 10447 C CA . LEU B 1 662 ? -30.859 -21.125 -5.953 1 24.52 662 LEU B CA 1
ATOM 10448 C C . LEU B 1 662 ? -30.656 -21.203 -4.445 1 24.52 662 LEU B C 1
ATOM 10450 O O . LEU B 1 662 ? -31.156 -20.359 -3.697 1 24.52 662 LEU B O 1
ATOM 10454 N N . ALA B 1 663 ? -30.672 -22.438 -3.969 1 23.08 663 ALA B N 1
ATOM 10455 C CA . ALA B 1 663 ? -30.688 -22.188 -2.529 1 23.08 663 ALA B CA 1
ATOM 10456 C C . ALA B 1 663 ? -29.578 -21.219 -2.121 1 23.08 663 ALA B C 1
ATOM 10458 O O . ALA B 1 663 ? -29.828 -20.281 -1.358 1 23.08 663 ALA B O 1
ATOM 10459 N N . GLU B 1 664 ? -28.281 -21.75 -1.955 1 23.33 664 GLU B N 1
ATOM 10460 C CA . GLU B 1 664 ? -27.328 -20.844 -1.311 1 23.33 664 GLU B CA 1
ATOM 10461 C C . GLU B 1 664 ? -26.797 -19.797 -2.297 1 23.33 664 GLU B C 1
ATOM 10463 O O . GLU B 1 664 ? -26.281 -18.766 -1.89 1 23.33 664 GLU B O 1
ATOM 10468 N N . TRP B 1 665 ? -26.734 -20.062 -3.631 1 23.16 665 TRP B N 1
ATOM 10469 C CA . TRP B 1 665 ? -25.969 -19.234 -4.555 1 23.16 665 TRP B CA 1
ATOM 10470 C C . TRP B 1 665 ? -26.812 -18.094 -5.102 1 23.16 665 TRP B C 1
ATOM 10472 O O . TRP B 1 665 ? -26.75 -17.781 -6.293 1 23.16 665 TRP B O 1
ATOM 10482 N N . GLY B 1 666 ? -28 -17.75 -4.617 1 23.28 666 GLY B N 1
ATOM 10483 C CA . GLY B 1 666 ? -29 -16.906 -5.258 1 23.28 666 GLY B CA 1
ATOM 10484 C C . GLY B 1 666 ? -28.422 -15.633 -5.84 1 23.28 666 GLY B C 1
ATOM 10485 O O . GLY B 1 666 ? -28.641 -15.328 -7.012 1 23.28 666 GLY B O 1
ATOM 10486 N N . ASN B 1 667 ? -28.344 -14.547 -5.145 1 21.7 667 ASN B N 1
ATOM 10487 C CA . ASN B 1 667 ? -28.688 -13.172 -5.484 1 21.7 667 ASN B CA 1
ATOM 10488 C C . ASN B 1 667 ? -27.578 -12.508 -6.305 1 21.7 667 ASN B C 1
ATOM 10490 O O . ASN B 1 667 ? -27.594 -11.289 -6.496 1 21.7 667 ASN B O 1
ATOM 10494 N N . ALA B 1 668 ? -26.438 -12.992 -6.566 1 22.48 668 ALA B N 1
ATOM 10495 C CA . ALA B 1 668 ? -25.453 -11.977 -6.945 1 22.48 668 ALA B CA 1
ATOM 10496 C C . ALA B 1 668 ? -25.5 -11.711 -8.445 1 22.48 668 ALA B C 1
ATOM 10498 O O . ALA B 1 668 ? -24.766 -12.336 -9.211 1 22.48 668 ALA B O 1
ATOM 10499 N N . ALA B 1 669 ? -26.734 -11.523 -9.102 1 24.03 669 ALA B N 1
ATOM 10500 C CA . ALA B 1 669 ? -26.781 -11.258 -10.531 1 24.03 669 ALA B CA 1
ATOM 10501 C C . ALA B 1 669 ? -25.984 -9.984 -10.875 1 24.03 669 ALA B C 1
ATOM 10503 O O . ALA B 1 669 ? -26.266 -8.914 -10.32 1 24.03 669 ALA B O 1
ATOM 10504 N N . ASP B 1 670 ? -24.812 -10.062 -11.125 1 22.91 670 ASP B N 1
ATOM 10505 C CA . ASP B 1 670 ? -24.078 -8.883 -11.586 1 22.91 670 ASP B CA 1
ATOM 10506 C C . ASP B 1 670 ? -24.656 -8.344 -12.883 1 22.91 670 ASP B C 1
ATOM 10508 O O . ASP B 1 670 ? -24.672 -9.031 -13.906 1 22.91 670 ASP B O 1
ATOM 10512 N N . LEU B 1 671 ? -25.594 -7.355 -12.844 1 24.22 671 LEU B N 1
ATOM 10513 C CA . LEU B 1 671 ? -26.312 -6.652 -13.906 1 24.22 671 LEU B CA 1
ATOM 10514 C C . LEU B 1 671 ? -25.344 -6.051 -14.914 1 24.22 671 LEU B C 1
ATOM 10516 O O . LEU B 1 671 ? -25.75 -5.629 -15.992 1 24.22 671 LEU B O 1
ATOM 10520 N N . SER B 1 672 ? -24.156 -5.82 -14.555 1 24.59 672 SER B N 1
ATOM 10521 C CA . SER B 1 672 ? -23.438 -4.953 -15.477 1 24.59 672 SER B CA 1
ATOM 10522 C C . SER B 1 672 ? -23.141 -5.672 -16.797 1 24.59 672 SER B C 1
ATOM 10524 O O . SER B 1 672 ? -22.594 -5.07 -17.734 1 24.59 672 SER B O 1
ATOM 10526 N N . LEU B 1 673 ? -23.25 -6.984 -16.703 1 22.8 673 LEU B N 1
ATOM 10527 C CA . LEU B 1 673 ? -22.953 -7.648 -17.969 1 22.8 673 LEU B CA 1
ATOM 10528 C C . LEU B 1 673 ? -24.141 -7.555 -18.922 1 22.8 673 LEU B C 1
ATOM 10530 O O . LEU B 1 673 ? -24.141 -8.164 -20 1 22.8 673 LEU B O 1
ATOM 10534 N N . LEU B 1 674 ? -25.172 -6.828 -18.469 1 22.94 674 LEU B N 1
ATOM 10535 C CA . LEU B 1 674 ? -26.328 -6.812 -19.359 1 22.94 674 LEU B CA 1
ATOM 10536 C C . LEU B 1 674 ? -26 -6.105 -20.672 1 22.94 674 LEU B C 1
ATOM 10538 O O . LEU B 1 674 ? -26.547 -6.441 -21.719 1 22.94 674 LEU B O 1
ATOM 10542 N N . PRO B 1 675 ? -25.203 -5.062 -20.609 1 24.64 675 PRO B N 1
ATOM 10543 C CA . PRO B 1 675 ? -25.188 -4.355 -21.891 1 24.64 675 PRO B CA 1
ATOM 10544 C C . PRO B 1 675 ? -24.531 -5.176 -23.016 1 24.64 675 PRO B C 1
ATOM 10546 O O . PRO B 1 675 ? -24.625 -4.805 -24.188 1 24.64 675 PRO B O 1
ATOM 10549 N N . PHE B 1 676 ? -23.859 -6.168 -22.781 1 23.45 676 PHE B N 1
ATOM 10550 C CA . PHE B 1 676 ? -23.297 -6.793 -23.969 1 23.45 676 PHE B CA 1
ATOM 10551 C C . PHE B 1 676 ? -24.406 -7.277 -24.891 1 23.45 676 PHE B C 1
ATOM 10553 O O . PHE B 1 676 ? -24.141 -7.637 -26.047 1 23.45 676 PHE B O 1
ATOM 10560 N N . PHE B 1 677 ? -25.547 -7.688 -24.375 1 23.62 677 PHE B N 1
ATOM 10561 C CA . PHE B 1 677 ? -26.453 -8.258 -25.344 1 23.62 677 PHE B CA 1
ATOM 10562 C C . PHE B 1 677 ? -27.328 -7.18 -25.969 1 23.62 677 PHE B C 1
ATOM 10564 O O . PHE B 1 677 ? -28 -7.422 -26.969 1 23.62 677 PHE B O 1
ATOM 10571 N N . THR B 1 678 ? -27.734 -6.047 -25.25 1 21.77 678 THR B N 1
ATOM 10572 C CA . THR B 1 678 ? -28.672 -5.148 -25.891 1 21.77 678 THR B CA 1
ATOM 10573 C C . THR B 1 678 ? -27.922 -4.137 -26.766 1 21.77 678 THR B C 1
ATOM 10575 O O . THR B 1 678 ? -27.266 -3.236 -26.266 1 21.77 678 THR B O 1
ATOM 10578 N N . GLY B 1 679 ? -27.266 -4.484 -27.938 1 21.69 679 GLY B N 1
ATOM 10579 C CA . GLY B 1 679 ? -26.688 -3.627 -28.953 1 21.69 679 GLY B CA 1
ATOM 10580 C C . GLY B 1 679 ? -27.594 -2.486 -29.375 1 21.69 679 GLY B C 1
ATOM 10581 O O . GLY B 1 679 ? -27.109 -1.417 -29.75 1 21.69 679 GLY B O 1
ATOM 10582 N N . MET B 1 680 ? -28.797 -2.615 -29.969 1 19.19 680 MET B N 1
ATOM 10583 C CA . MET B 1 680 ? -29.141 -2.014 -31.25 1 19.19 680 MET B CA 1
ATOM 10584 C C . MET B 1 680 ? -29.641 -0.582 -31.062 1 19.19 680 MET B C 1
ATOM 10586 O O . MET B 1 680 ? -29.391 0.279 -31.906 1 19.19 680 MET B O 1
ATOM 10590 N N . ASP B 1 681 ? -30.828 -0.269 -30.453 1 19.31 681 ASP B N 1
ATOM 10591 C CA . ASP B 1 681 ? -31.672 0.702 -31.141 1 19.31 681 ASP B CA 1
ATOM 10592 C C . ASP B 1 681 ? -31.125 2.119 -30.969 1 19.31 681 ASP B C 1
ATOM 10594 O O . ASP B 1 681 ? -30.781 2.783 -31.953 1 19.31 681 ASP B O 1
ATOM 10598 N N . ASP B 1 682 ? -32 3.094 -30.438 1 19.06 682 ASP B N 1
ATOM 10599 C CA . ASP B 1 682 ? -32.531 4.367 -30.938 1 19.06 682 ASP B CA 1
ATOM 10600 C C . ASP B 1 682 ? -31.625 5.527 -30.5 1 19.06 682 ASP B C 1
ATOM 10602 O O . ASP B 1 682 ? -31.219 5.609 -29.344 1 19.06 682 ASP B O 1
ATOM 10606 N N . PHE B 1 683 ? -30.875 6.195 -31.5 1 19.94 683 PHE B N 1
ATOM 10607 C CA . PHE B 1 683 ? -30.266 7.496 -31.766 1 19.94 683 PHE B CA 1
ATOM 10608 C C . PHE B 1 683 ? -31.234 8.625 -31.391 1 19.94 683 PHE B C 1
ATOM 10610 O O . PHE B 1 683 ? -30.953 9.797 -31.656 1 19.94 683 PHE B O 1
ATOM 10617 N N . GLU B 1 684 ? -32.344 8.641 -30.75 1 19.39 684 GLU B N 1
ATOM 10618 C CA . GLU B 1 684 ? -33.156 9.789 -31.156 1 19.39 684 GLU B CA 1
ATOM 10619 C C . GLU B 1 684 ? -32.5 11.094 -30.719 1 19.39 684 GLU B C 1
ATOM 10621 O O . GLU B 1 684 ? -32.375 12.031 -31.516 1 19.39 684 GLU B O 1
ATOM 10626 N N . ALA B 1 685 ? -32.969 11.742 -29.688 1 18.47 685 ALA B N 1
ATOM 10627 C CA . ALA B 1 685 ? -33.594 13.062 -29.75 1 18.47 685 ALA B CA 1
ATOM 10628 C C . ALA B 1 685 ? -32.594 14.141 -30.109 1 18.47 685 ALA B C 1
ATOM 10630 O O . ALA B 1 685 ? -31.375 13.945 -29.969 1 18.47 685 ALA B O 1
ATOM 10631 N N . GLY B 1 686 ? -33.031 15.5 -30.328 1 18.88 686 GLY B N 1
ATOM 10632 C CA . GLY B 1 686 ? -33.219 16.906 -30.641 1 18.88 686 GLY B CA 1
ATOM 10633 C C . GLY B 1 686 ? -32.25 17.812 -29.875 1 18.88 686 GLY B C 1
ATOM 10634 O O . GLY B 1 686 ? -31.562 18.625 -30.469 1 18.88 686 GLY B O 1
ATOM 10635 N N . ASP B 1 687 ? -32.594 18.141 -28.609 1 17.8 687 ASP B N 1
ATOM 10636 C CA . ASP B 1 687 ? -32.781 19.562 -28.344 1 17.8 687 ASP B CA 1
ATOM 10637 C C . ASP B 1 687 ? -31.438 20.219 -27.969 1 17.8 687 ASP B C 1
ATOM 10639 O O . ASP B 1 687 ? -31.422 21.281 -27.344 1 17.8 687 ASP B O 1
ATOM 10643 N N . LEU B 1 688 ? -30.312 19.297 -27.938 1 17.06 688 LEU B N 1
ATOM 10644 C CA . LEU B 1 688 ? -29.516 20.453 -27.547 1 17.06 688 LEU B CA 1
ATOM 10645 C C . LEU B 1 688 ? -29.625 21.562 -28.594 1 17.06 688 LEU B C 1
ATOM 10647 O O . LEU B 1 688 ? -29.953 21.297 -29.75 1 17.06 688 LEU B O 1
ATOM 10651 N N . TYR B 1 689 ? -29.375 22.844 -28.359 1 18.84 689 TYR B N 1
ATOM 10652 C CA . TYR B 1 689 ? -29.438 24.203 -28.906 1 18.84 689 TYR B CA 1
ATOM 10653 C C . TYR B 1 689 ? -28.859 24.25 -30.312 1 18.84 689 TYR B C 1
ATOM 10655 O O . TYR B 1 689 ? -27.703 23.844 -30.516 1 18.84 689 TYR B O 1
ATOM 10663 N N . GLY B 1 690 ? -29.656 23.625 -31.328 1 17.28 690 GLY B N 1
ATOM 10664 C CA . GLY B 1 690 ? -29.672 24.125 -32.688 1 17.28 690 GLY B CA 1
ATOM 10665 C C . GLY B 1 690 ? -29.594 25.641 -32.781 1 17.28 690 GLY B C 1
ATOM 10666 O O . GLY B 1 690 ? -29.719 26.203 -33.875 1 17.28 690 GLY B O 1
ATOM 10667 N N . ALA B 1 691 ? -30.281 26.391 -31.734 1 18.41 691 ALA B N 1
ATOM 10668 C CA . ALA B 1 691 ? -30.719 27.672 -32.312 1 18.41 691 ALA B CA 1
ATOM 10669 C C . ALA B 1 691 ? -29.562 28.375 -33 1 18.41 691 ALA B C 1
ATOM 10671 O O . ALA B 1 691 ? -29.672 28.766 -34.156 1 18.41 691 ALA B O 1
ATOM 10672 N N . VAL B 1 692 ? -29.016 29.422 -32.406 1 19.05 692 VAL B N 1
ATOM 10673 C CA . VAL B 1 692 ? -28.609 30.531 -33.281 1 19.05 692 VAL B CA 1
ATOM 10674 C C . VAL B 1 692 ? -27.297 30.203 -33.969 1 19.05 692 VAL B C 1
ATOM 10676 O O . VAL B 1 692 ? -26.375 29.656 -33.344 1 19.05 692 VAL B O 1
#

InterPro domains:
  IPR001138 Zn(2)Cys(6) fungal-type DNA-binding domain [PS50048] (15-47)
  IPR001138 Zn(2)Cys(6) fungal-type DNA-binding domain [SM00066] (10-56)
  IPR001138 Zn(2)Cys(6) fungal-type DNA-binding domain [cd00067] (14-47)
  IPR007219 Xylanolytic transcriptional activator, regulatory domain [PF04082] (213-433)
  IPR007219 Xylanolytic transcriptional activator, regulatory domain [SM00906] (314-388)
  IPR036864 Zn(2)-C6 fungal-type DNA-binding domain superfamily [G3DSA:4.10.240.10] (13-94)
  IPR036864 Zn(2)-C6 fungal-type DNA-binding domain superfamily [SSF57701] (8-53)
  IPR051127 Fungal secondary metabolite regulators [PTHR47424] (3-643)

pLDDT: mean 71.95, std 27.98, range [16.8, 98.75]

Foldseek 3Di:
DDDDPPDDDDDPPDAWPVCVVVVHDFDQDPVRPATPVCVVVVHDTHRDDDPPDDDPDPVVVVVVVVVVVVVVVVVVVVVVVPPVPPPPDDDDPDDPPDPPPPDDPVCPDFDDDLAADPPPCLVVVVVVPVVQQFQALLQQRHDPGGHNGAFACLANVNLCVLLVLQFPDPPDPDPPPPPDDPPPPPCPVPPVQVPQPPNVVPDDPVVLLVQLLVQLCLAPCLQQVLDDSVVLVVCVVVVVVDDPLDLLLLVSLLSSLNSCQLSLNPDLSDDDVSNVVSVVSPDVVLLVDADSSSLSSLLSVLVSCSLNNNNVVSLVSLVSSVVSCVVVPLLEQDDPPDPDAPLRSLSSLSSVLSSLLVNLVSCSNRVNDDDDDPVRGDRDQHAQDERPQADPVRDDHHDLAHGSSLNSSLSSQVSNLLNCLSPQQSPDPADPPLVVVLVVSVVSLVVSVVPRRPNLDPVDDHDPSCPLSSVLSVLVSLLSNLSSLVRSLVNDDDLVVNLVSLVVSLVSLLVSLVSLLVCCVVCVVSDGQVSLSSSLSSLLSSLSSNLSSLLSCLLVPHACVPCLVVSLVSLVSSLVSLVVSVSRYVVSVSSNVVSVSSSVSSCCSNVVDPRDPSNVCVSVVVVPVPPDDPPDPPDDPPPDDDDPDDDDPPPPVVPPVCPPCNPPNNDPPPCPVVVVVVPDDDPDDDDDDDPD/DDPPPPDPPDDLPDAFPVCVVVVHDFDQDPVRPATPVCVVVVHDGHRDDDDDDPDPDPVVVVVVVVVVVVVVVVVVVVVCVVPPPDDDDDDDDDDDPDDPDDDDPPPPDQDDDLAADPPPCLVVVVVCPVVQQFQALLQQRHDVGDHNGAFACLANVNLCVLLVLQFPQPPDPDPPPVPDDPPPPPCPVPPVQVPQPPNVVPDDPVVLLVQLLVQLCLAPCLQQVLDDSVVLVVCVVVVVVDDPLDLLLLVSLLSSLVSCQLSLNPDLSDDDVSNVVSVVSPDVVLLVDADSSSLSSLLSNLVSCSLSNNNVVSLVSLVSSVVSCVVVPLLEQDDPPDPDAPLRSLSSLSSVLSSLLVNLVSCSNRVNDDDDDPVRGDRDQHAQDERPQADPVRDDHHDLAHGSSLNSSLSSQVSNLLNCLSVQFSPDPADPPLVVVLVVSVVSLVVSVVPRHPNLDPVDDHPPSCPLSSVLSVLVSLLSNLSSLVRSLVNDQDLVVNLVSLVVSLVSLLVSLVSLLVCCVVCVVSDGQVSLSSSLSSLLSSLSSNLSSLLSCLLVPHACPPCLVVSLVSLVSSLVSLVVSVSRYVVSVSSNVVSVSSSVSSCCSNVVDPRDPSNVCVSVVVVPVPPDDPPDPPDDPDPDDDDDDDDDPPPPPVPPVLPDCNPPNPDPPPCPVVVSVVPDDDPDDDDDDPDD

Radius of gyration: 39.19 Å; Cα contacts (8 Å, |Δi|>4): 1636; chains: 2; bounding box: 132×136×127 Å

Nearest PDB structures (foldseek):
  6vfk-assembly1_B  TM=3.317E-01  e=2.270E-01  synthetic construct
  8qah-assembly2_B  TM=3.471E-01  e=3.520E-01  synthetic construct
  5k7v-assembly1_B  TM=2.313E-01  e=7.814E-01  synthetic construct
  8fit-assembly1_A  TM=4.630E-01  e=8.546E+00  synthetic construct
  6vfk-assembly1_B  TM=3.375E-01  e=1.842E-01  synthetic construct

Solvent-accessible surface area (backbone atoms only — not comparable to full-atom values): 78744 Å² total; per-residue (Å²): 131,86,79,77,79,75,77,78,76,87,72,80,86,71,63,30,52,58,36,55,72,67,71,46,88,62,44,71,27,91,79,74,70,38,33,44,61,33,62,71,75,69,49,81,55,46,69,75,77,80,76,89,66,81,73,83,43,62,63,53,35,51,49,26,46,48,50,32,52,51,48,50,50,55,53,56,55,59,53,62,67,61,62,70,71,69,75,76,82,76,78,80,86,74,75,88,70,79,78,76,72,81,69,77,68,85,64,62,93,70,74,69,63,25,34,27,65,67,56,70,33,65,67,52,49,62,70,39,65,79,56,69,57,47,53,36,43,62,32,37,62,38,38,87,52,91,41,58,33,44,69,28,77,61,7,38,32,46,47,44,57,71,39,43,69,48,52,70,71,80,75,76,78,73,71,76,64,89,66,76,70,79,72,67,76,75,73,72,72,74,65,83,50,85,58,76,68,73,59,57,67,70,46,52,74,62,53,53,49,50,52,18,46,49,41,24,51,59,72,43,30,40,40,51,49,67,67,59,65,68,63,48,55,53,47,59,73,43,43,86,50,47,62,88,82,40,71,63,52,34,35,54,23,36,41,38,30,47,6,32,50,39,67,52,70,51,57,94,88,55,83,54,65,36,42,49,54,22,52,73,64,49,43,56,53,60,59,22,36,31,44,70,63,57,29,43,27,24,46,52,43,12,53,47,26,20,76,67,34,35,32,67,38,12,50,40,30,38,37,47,20,51,40,38,33,50,40,34,37,45,43,45,56,78,54,85,34,41,74,61,48,58,67,58,52,44,50,45,28,41,42,38,44,50,50,52,38,53,54,48,53,50,18,49,36,28,28,42,71,76,41,81,52,78,88,64,42,65,54,59,81,55,58,35,35,53,89,81,57,54,43,97,84,56,47,72,58,68,52,90,56,86,34,43,34,41,45,44,52,55,43,40,58,48,41,56,54,49,49,47,48,41,58,62,48,60,66,34,90,72,46,93,59,40,71,62,50,50,52,52,51,52,46,50,55,49,50,52,62,70,65,50,59,67,61,69,39,86,86,39,86,66,62,76,76,49,54,57,50,51,48,51,54,52,52,51,51,50,50,49,51,36,53,50,32,52,35,48,29,67,64,48,85,50,67,68,58,27,50,55,38,35,51,51,28,29,51,51,18,48,50,48,32,50,51,48,36,50,44,52,69,75,39,57,88,65,49,35,24,63,55,37,49,51,48,42,50,51,37,48,52,21,49,46,52,31,40,42,39,45,50,50,34,42,59,71,72,45,72,54,70,88,45,32,63,56,51,48,49,51,37,48,46,43,37,51,40,28,57,69,35,37,84,47,22,75,66,19,54,62,48,37,60,52,42,50,50,46,35,50,42,44,32,29,52,48,62,76,34,81,63,51,70,62,38,50,48,57,44,47,65,69,61,63,72,70,76,77,78,86,71,70,81,69,71,81,86,66,86,78,72,85,84,73,83,86,69,82,73,70,84,53,69,86,58,57,71,45,57,76,62,26,63,90,68,48,69,75,54,67,54,78,65,51,58,77,72,68,70,75,85,83,82,63,92,72,75,77,70,89,85,124,129,83,81,76,74,76,78,80,76,86,71,75,83,63,51,29,58,60,31,54,72,69,71,46,89,57,45,73,28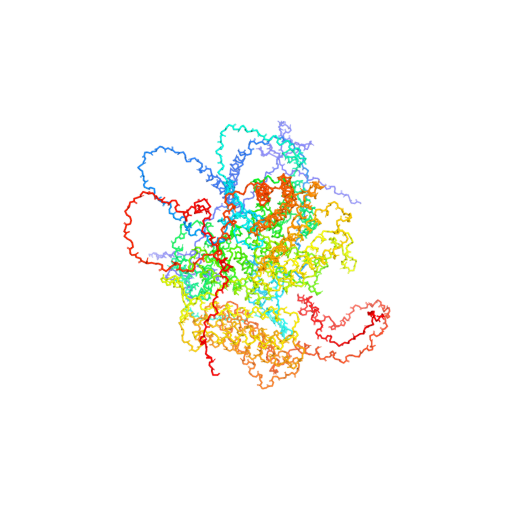,93,75,74,75,32,30,38,61,31,60,70,73,72,50,85,54,50,78,85,84,83,83,92,71,84,75,82,42,61,66,53,36,52,52,28,46,50,48,31,50,52,48,47,47,54,47,49,51,55,49,53,64,65,67,60,70,74,97,79,87,91,83,87,86,81,77,84,80,74,82,77,75,78,58,78,76,82,67,66,91,74,72,66,66,25,32,28,64,67,55,69,34,66,69,51,49,62,72,40,64,78,55,72,55,48,52,36,45,62,31,37,61,37,36,90,50,94,42,60,34,44,70,27,76,60,6,36,31,46,48,45,55,71,38,42,68,49,52,71,74,80,74,75,78,73,70,77,65,85,69,74,71,79,71,66,77,78,74,71,74,75,66,84,50,85,59,74,68,72,58,58,66,71,44,50,74,62,53,54,49,50,53,18,46,49,40,24,50,57,72,42,30,39,40,50,51,68,64,59,65,68,65,50,53,54,47,59,74,46,43,86,77,47,61,88,82,41,70,62,53,32,35,54,23,36,40,40,30,46,6,33,49,41,66,54,70,51,58,92,87,54,82,55,65,36,42,51,52,21,53,72,62,50,43,56,53,62,59,22,35,32,46,70,64,56,29,44,26,25,45,49,43,12,52,47,25,21,75,67,35,34,32,69,37,10,51,40,30,35,37,48,21,51,42,38,33,52,40,34,38,44,43,44,56,79,56,84,35,40,76,62,49,59,66,57,53,44,49,44,29,41,42,39,44,50,50,52,40,52,54,48,51,51,18,48,36,27,30,43,71,74,40,81,52,78,86,63,44,64,55,60,84,55,60,34,35,53,89,81,55,54,45,96,85,54,46,72,60,68,53,90,58,86,36,43,34,42,46,44,52,56,44,40,58,50,41,56,52,48,48,49,47,40,58,60,48,61,66,34,89,72,46,93,59,41,71,60,51,48,53,52,52,53,47,51,53,50,52,52,62,68,66,49,58,66,63,71,38,87,86,41,85,64,62,78,76,48,54,57,50,50,48,50,54,52,52,51,51,50,50,48,50,37,52,49,32,52,36,47,30,68,62,46,86,50,66,68,60,27,48,54,38,34,49,52,29,29,51,51,17,47,50,48,31,51,53,51,37,50,46,54,68,73,41,57,88,67,49,36,24,61,55,37,46,51,49,42,50,53,38,48,54,21,49,47,52,31,38,40,39,45,50,50,34,42,60,72,71,45,74,52,70,89,45,33,63,57,52,47,48,52,36,47,46,44,38,52,40,28,56,68,36,38,84,48,24,76,66,20,54,62,47,37,60,52,41,49,51,46,36,50,40,44,32,28,53,47,63,75,35,81,62,51,69,62,37,48,48,57,45,48,66,68,62,64,74,70,76,78,77,87,71,71,82,70,73,80,87,66,83,79,75,85,84,73,83,87,67,83,74,71,83,54,72,88,58,58,72,43,58,78,66,25,63,89,67,53,66,73,53,66,56,80,66,51,59,78,72,69,74,77,83,87,79,69,94,71,78,69,86,75,69,133

Secondary structure (DSSP, 8-state):
-------------S--HHHHHHT----B-TTSSSBHHHHHHT-----PPPP-PPP--HHHHHHHHHHHHHHHHHHHHHHHHHGGG-------------------------SS---EE-SSHHHHHHHTTS------TTSSS--SSTT-----TTSHHHHHHHHHTTS----------TTS------------SS-SSSSTTTS-HHHHHHHHHHHHHHHTTTTS--S-HHHHHHHHHTGGGS-TT-THHHHHHHHHHHHHHHHT-S-TTS--HHHHHHHHT--HHHHTEE-HHHHHHHHHHHHHHHHTT-HHHHHHHHHHHHHHHHHTTTTSPPPTT----HHHHHHHHHHHHHHHHHHHHHHHHHTPPP---GGG--PPPPPS--TT---TTS-----SS--TTHHHHHHHHHHHHHHHHIIIIIS-S--TTHHHHHHHHHHHHHHHHHTS-GGGSTTS---HHHHHHHHHHHHHHHHHHHHHHHHHHHH---HHHHHHHHHHHHHHHHHHHHHHHHHHHH-GGG--HHHHHHHHHHHHHHHHHHHHHHHHHHHTT---GGGHHHHHHHHHHHHHHHHHHTTT-THHHHHHHHHHHHHHHHHHHTTSS---HHHHHHHHHHHGGG---SGGGG------------------TTSSTTTSSSSSS-S---GGGGGGT----------SS---/------------SSPPHHHHHHT----B-SSTTSBHHHHHHT-----PPPP-PPP--HHHHHHHHHHHHHHHHHHHHHHHHHTTSS------------------------SS---EE-SSHHHHHHHTTS------TTSSS--SSTT-----TTSHHHHHHHHHTTS----------TTS------------SS-SSSSTTTS-HHHHHHHHHHHHHHHTTTTS--S-HHHHHHHHHTGGGS-TT-THHHHHHHHHHHHHHHHT-S-TTS--HHHHHHHHT--HHHHTEE-HHHHHHHHHHHHHHHHTT-HHHHHHHHHHHHHHHHHTTTTSPPPTT----HHHHHHHHHHHHHHHHHHHHHHHHHTPPP---GGG--PPPPPS--TT---TTS-----SS--TTHHHHHHHHHHHHHHHHIIIIIS-S--TTHHHHHHHHHHHHHHHHHTS-GGGSTTS---HHHHHHHHHHHHHHHHHHHHHHHHHHHH---HHHHHHHHHHHHHHHHHHHHHHHHHHHH-GGG--HHHHHHHHHHHHHHHHHHHHHHHHHHHTT---GGGHHHHHHHHHHHHHHHHHHTTT-HHHHHHHHHHHHHHHHHHHHTTSS---HHHHHHHHTTTGGG---SSGGG------------------TTSSTTTSSTTTS-S---GGGGGGT----------S----

Organism: Zymoseptoria tritici (strain CBS 115943 / IPO323) (NCBI:txid336722)

Sequence (1384 aa):
MPASRTARRGLAEKACNECQRRKTRCIPSEDDSRCAFCQRAGKACVFEKPPARTPLTRQNLDQAEARCRQLEEVLTRREAEMYSNHANGGENPQQPAHKAHAADHNAGEGNADYEWNEASDHEAREQSSDSDHARDGMAALTSRNAGSGYLGTSSGHELLQSVSSFLPPATGAGRRSKSAAQETPNSNASGHGLPPSSYASSLSASSIQEVLISAYFTRYNSSYPILNEKSFRDQCASRKSLPRSSSWHITYYAVLAMGEWLSGSGADDSPSLYYEAARSLLKPEVLESGSINNVQAFLILGNYLQKTDRPNTGYNYLGIALRLAMGIGLHRELPSTSTAGPSKRHRRRILFWVLYCFDSWFNITTGRPSLLSDATFDVRMPHNAEEGSVDEAGRMSDAAAPTTCSVIIALARLTKIANKVYNELICAGSCPDVDHQTVVMEHMIQNWQAALPAYMTMTHHVPSWFVGPRQTVYWKSANLRILLLLSSQRHRTDDFEKLAVGSRCQSVAASSINDIATFCDQYPDHLHSGLAWYAVYFTLQAMLSFTSQCVYRRRIDQQPGADAQYYEHTASQAVNCIEGLQAKNAAAGRAYRIVHRLRDVVRQTSGAIPLDASLQAGVNAYGVQGAGDERALQQNLDPQDPPTDPGSIPLDFHQAIPNLVLAEWGNAADLSLLPFFTGMDDFEAGDLYGAVMPASRTARRGLAEKACNECQRRKTRCIPSEDDSRCAFCQRAGKACVFEKPPARTPLTRQNLDQAEARCRQLEEVLTRREAEMYSNHANGGENPQQPAHKAHAADHNAGEGNADYEWNEASDHEAREQSSDSDHARDGMAALTSRNAGSGYLGTSSGHELLQSVSSFLPPATGAGRRSKSAAQETPNSNASGHGLPPSSYASSLSASSIQEVLISAYFTRYNSSYPILNEKSFRDQCASRKSLPRSSSWHITYYAVLAMGEWLSGSGADDSPSLYYEAARSLLKPEVLESGSINNVQAFLILGNYLQKTDRPNTGYNYLGIALRLAMGIGLHRELPSTSTAGPSKRHRRRILFWVLYCFDSWFNITTGRPSLLSDATFDVRMPHNAEEGSVDEAGRMSDAAAPTTCSVIIALARLTKIANKVYNELICAGSCPDVDHQTVVMEHMIQNWQAALPAYMTMTHHVPSWFVGPRQTVYWKSANLRILLLLSSQRHRTDDFEKLAVGSRCQSVAASSINDIATFCDQYPDHLHSGLAWYAVYFTLQAMLSFTSQCVYRRRIDQQPGADAQYYEHTASQAVNCIEGLQAKNAAAGRAYRIVHRLRDVVRQTSGAIPLDASLQAGVNAYGVQGAGDERALQQNLDPQDPPTDPGSIPLDFHQAIPNLVLAEWGNAADLSLLPFFTGMDDFEAGDLYGAV